Protein AF-0000000084732043 (afdb_homodimer)

Solvent-accessible surface area (backbone atoms only — not comparable to full-atom values): 45962 Å² total; per-residue (Å²): 129,88,72,82,77,80,77,80,74,76,76,74,77,72,77,70,75,72,66,70,73,72,71,70,70,68,67,72,66,80,63,66,72,67,76,76,63,84,63,53,90,85,26,47,75,42,46,67,51,54,44,43,53,47,18,76,73,47,28,63,69,51,52,50,34,52,49,49,30,51,52,30,48,50,48,30,53,58,36,51,50,60,77,48,66,48,80,50,75,48,78,46,81,45,74,42,73,47,70,63,28,58,75,74,33,84,87,52,62,70,30,42,37,37,37,38,38,39,39,38,39,30,64,75,42,44,78,50,32,48,57,23,45,30,47,21,28,48,24,46,27,50,19,33,49,25,46,31,55,42,40,50,34,50,48,46,47,48,29,52,39,29,43,34,48,26,42,29,25,51,49,35,30,53,49,27,51,51,39,32,51,53,29,50,52,48,30,50,51,30,48,51,31,36,75,70,70,78,40,49,72,65,41,31,54,52,28,48,52,50,28,51,51,29,47,51,48,28,54,54,32,47,50,49,26,54,51,25,25,53,49,32,33,55,43,27,46,52,84,68,96,66,47,54,32,64,53,84,67,81,73,82,85,73,83,74,74,81,68,52,71,72,55,40,52,53,39,50,67,64,14,30,68,51,44,19,38,52,22,48,36,51,17,31,50,22,46,28,49,29,38,53,24,66,63,46,43,35,32,32,35,39,36,38,39,36,40,36,29,48,47,52,84,74,76,74,53,75,54,58,70,45,75,35,48,38,42,32,40,37,40,40,35,62,74,40,56,32,48,30,59,61,17,46,31,46,24,30,48,22,50,26,52,21,43,47,23,49,37,48,42,48,50,44,51,44,54,44,46,32,53,48,25,50,51,46,31,54,50,27,50,54,45,31,55,51,30,49,53,46,30,54,51,26,51,52,47,31,54,52,38,46,53,31,36,75,71,66,75,41,52,60,69,54,36,49,51,30,49,51,48,31,46,50,27,50,45,46,32,39,47,28,52,30,49,28,54,38,28,47,48,51,28,33,49,46,50,49,66,50,64,66,70,87,63,133,138,89,74,89,72,86,78,86,83,78,86,72,79,74,79,70,76,74,70,74,77,73,72,74,68,72,67,69,64,77,59,66,60,65,74,72,60,79,65,50,94,84,26,48,76,42,46,68,51,55,46,42,54,47,18,77,72,47,28,28,67,49,55,20,32,53,22,48,31,48,25,30,48,18,47,29,43,33,34,52,11,60,76,38,48,33,35,38,37,35,41,35,44,36,38,24,46,46,70,60,30,60,75,74,35,88,83,64,59,72,31,43,39,38,39,38,38,38,39,38,41,30,65,74,43,42,79,50,32,50,57,23,46,31,48,22,28,48,21,47,27,51,20,32,49,23,47,34,54,42,41,52,35,48,50,44,45,49,32,53,40,29,44,33,47,27,43,29,24,52,50,35,31,53,46,29,51,51,40,32,51,52,29,49,51,48,29,52,51,32,48,52,31,36,74,70,69,77,40,48,73,64,40,32,54,52,27,48,52,50,28,51,52,28,47,52,48,29,54,53,31,46,50,48,27,54,48,25,25,47,46,31,34,47,44,28,46,51,84,68,94,66,45,54,32,66,53,86,68,79,73,75,75,81,79,75,73,82,68,53,70,71,58,42,51,53,38,50,67,64,14,30,69,50,43,20,37,52,21,49,34,52,17,30,49,22,46,27,50,27,36,54,24,66,63,45,46,34,33,33,37,40,38,37,39,36,42,35,30,50,51,54,86,76,74,76,54,76,56,60,70,49,74,49,76,50,76,53,72,46,80,49,67,70,84,80,65,89,56,52,59,62,50,46,32,52,50,29,47,52,50,28,51,51,44,46,53,50,39,51,51,49,50,54,49,46,53,49,47,32,51,53,26,50,50,47,32,53,48,28,51,52,46,31,54,52,30,51,50,46,30,54,52,26,51,51,47,31,54,52,37,48,52,30,35,76,71,64,75,42,50,62,68,54,36,50,51,30,46,51,47,30,45,52,27,49,42,47,32,38,47,26,51,31,49,29,54,38,28,48,48,49,28,34,49,47,51,50,66,50,66,65,73,87,63,132

Radius of gyration: 41.87 Å; Cα contacts (8 Å, |Δi|>4): 1267; chains: 2; bounding box: 70×148×110 Å

pLDDT: mean 83.91, std 20.38, range [20.03, 98.75]

Organism: NCBI:txid412449

Secondary structure (DSSP, 8-state):
-----------------------------S----------TT-EEE-HHHHHHHHHHH-HHHHHHHHHHHHHHHHHHHHHGGGS-EEEEEEEEEEE--HHHHHHSTT-PPEEEEEEEEEEEEEEE-TTHHHHHHHHHHHHHHHHHHHHHHHHHHHHHHHHHHHHHHHHHHHHHHHHHHHHHHHHHHHHHHHHHHHTTSS-HHHHHHHHHHHHHHHHHHHHHHHHHHHHHHHHHHHHT--S---EEEPPPP-----PPPP-HHHHHHHHHT-HHHHHHHHHHHHHHHHHHHHHHTTS-EEEEEEEEEEEEEE-SSS------EEEEEEEEEEEEEEE-TTHHHHHHHHHHHHHHHHHHHHHHHHHHHHHHHHHHHHHHHHHHHHHHHHHHHHHHHHHHHHHHHHHHHHTSS-HHHHHHHHHHHHHHHHHHHHHHHHHHHHHHHHHHHHT----TT--/-----------------------------S----------TT-EEE-HHHHHHHHHHH-HHHHHHHHHHHHHHHHHHHHHGGGS-EEEEEEEEEEEE-HHHHHHSSS--EEEEEEEEEEEEEEEE-TTHHHHHHHHHHHHHHHHHHHHHHHHHHHHHHHHHHHHHHHHHHHHHHHHHHHHHHHHHHHHHHHHHHHTTSS-HHHHHHHHHHHHHHHHHHHHHHHHHHHHHHHHHHHHT--S---EEEPPPP-----PPPP-HHHHHHHHHT-HHHHHHHHHHHHHHHHHHHHHHTTS-EEEEEEEEEEEEEE-SSS------EEEEEEEEEEE-----TTHHHHHHHHHHHHHHHHHHHHHHHHHHHHHHHHHHHHHHHHHHHHHHHHHHHHHHHHHHHHHHHHHHHHTSS-HHHHHHHHHHHHHHHHHHHHHHHHHHHHHHHHHHHHT----TT--

Foldseek 3Di:
DPPDPPPPPPPPPPPPPCPPPPPPPPPPPVPPVPPPPPQPPVFAADELLRLLVLLCVAPVVLVVLVVQLVVLVVQLVVLCCLQDKDKDKDKDWDWDFDPCCVVVNPVGDIKIKIKIKIKIKHFPDLPCLSVLSSLLSVLVSQLSVLVSLLVSLVLSLQLLLLLLQLQLLVLLLVLLVVLLVVLVVQLVVQ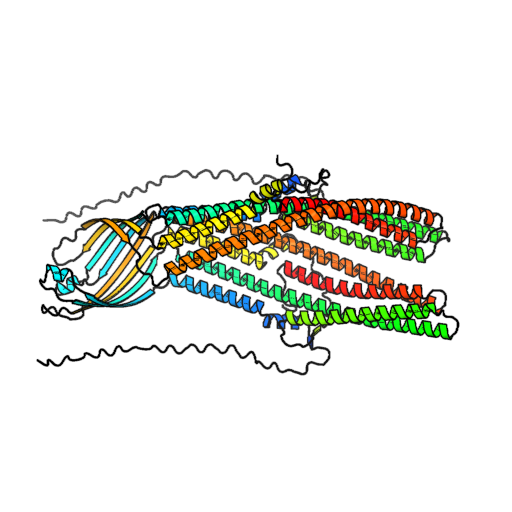VVCVVVVNHDPVLNVVSVVLNVVSVVSSVVSVVSNQVSQVSNCVSSNHPDPGGYDYDDDDQPDDLDDDDDDVVLVVLLCSFSNLSSLVSNLSSLVSVLVSLVSVQAKIKMKMKMKMWMFMDDPDDPDPRDIDIDIDIDMDIGHDDDDPCVSVVSSVVSVVVSVVSVVVSVVVSVVLVVQLVVLNVQLVVLVVQLVVLVVQLVVLVVQLVVQVVCVVVVNHDSVSNSVSSVSNSVSSSSNSVSSSSSVSSSSSNCSSSNNRDRPPDD/DDDPPDDPDDPPPPPPVPPDDPPPPPPPDPCVVVPPPPQDPPFAADELLRLLVLLCVAPVVLVVLVVQLVVLVVQLVVLCCLQDKDKDKDKDWDWDFDPCCVVPNPPTDIKIKIKIKIKIKHFPDLPCLSVLSSLLSVLVSQLSVLVSLLVSLVLSLQLLLLLLQLQLLVLLLVLLVVLLVVLVVQLVVQVVCVVVVNHDPVLNVVSVVLNVVSVVSNVVSVVSNQVSQVSNCVSSNHDDPGGYDYDDDDQDDDLDDDDDDVVLVVLLVSFSNLSSLVSNLSSLVSVLVSLVSVQAKIKMKMKMKMWMFMDDPDDPDDSDIDIDIDTDMDIGHDDDDPCPSVVSSVVSVVVSVVSVVVSVVVSVVLVVQLVVLNVQLVVLVVQLVVLVVQLVVLVVQLVVQVVCVSVVNHDSVSNSVSSVSNSVSSSSNSCSSSSSVSSSSSNCSSSNNRDRPPDD

Sequence (912 aa):
MRRLLLSASYVIVFLALLLPPASAGELPDPEAATDMTAVAPDGQSITLGDAVREALLRRPTLKAAEQSVLLSKAQMGASRSGYLPTLQASYSDTVGNSIFGYFLIPGYQYANYNLLTVALTQTVWDFGRVHSQMRQSRHQLGAAEALNRREAQTVIRDVETAYYDLLKAQHRVLSARQSVVDASSHLAEARARLSAGVGLRLDVTQAKVNLESARLDLIHEETLRRKAQVDLGRAIGFRKKRPFVALTPAEPERIPPFPDGPALDRLIASHPEILADTENVRQKKAALDAAKDQNYPTITGNAQYYLAQISVPLFGLPTNPFSTVNVGGVLNIPIFSGGLMTSQIHEARADMRRTIHQAEDDRLRILALIRDAALDVEENRERLRETETALENAEENDRQVEAAYRAGTAHSVDAIDAETALRRARVDVDSARFDLMSSIVAYHYALGTLTSPGAPMRRLLLSASYVIVFLALLLPPASAGELPDPEAATDMTAVAPDGQSITLGDAVREALLRRPTLKAAEQSVLLSKAQMGASRSGYLPTLQASYSDTVGNSIFGYFLIPGYQYANYNLLTVALTQTVWDFGRVHSQMRQSRHQLGAAEALNRREAQTVIRDVETAYYDLLKAQHRVLSARQSVVDASSHLAEARARLSAGVGLRLDVTQAKVNLESARLDLIHEETLRRKAQVDLGRAIGFRKKRPFVALTPAEPERIPPFPDGPALDRLIASHPEILADTENVRQKKAALDAAKDQNYPTITGNAQYYLAQISVPLFGLPTNPFSTVNVGGVLNIPIFSGGLMTSQIHEARADMRRTIHQAEDDRLRILALIRDAALDVEENRERLRETETALENAEENDRQVEAAYRAGTAHSVDAIDAETALRRARVDVDSARFDLMSSIVAYHYALGTLTSPGAP

Nearest PDB structures (foldseek):
  7ng9-assembly1_A  TM=8.798E-01  e=2.719E-22  Klebsiella quasipneumoniae
  4k7r-assembly1_A  TM=9.081E-01  e=1.637E-21  Escherichia coli K-12
  7akz-assembly1_A  TM=8.307E-01  e=2.752E-21  Pseudomonas aeruginosa PAO1
  1wp1-assembly1_A  TM=8.433E-01  e=2.199E-20  Pseudomonas aeruginosa
  6zre-assembly2_B  TM=8.443E-01  e=4.261E-20  Pseudomonas aeruginosa PAO1

InterPro domains:
  IPR003423 Outer membrane efflux protein [PF02321] (52-237)
  IPR003423 Outer membrane efflux protein [PF02321] (264-432)
  IPR028351 Cyclolysin transport protein CyaE [PIRSF001892] (30-451)
  IPR051906 Outer membrane protein TolC-like [PTHR30026] (10-451)

Structure (mmCIF, N/CA/C/O backbone):
data_AF-0000000084732043-model_v1
#
loop_
_entity.id
_entity.type
_entity.pdbx_description
1 polymer 'Outer membrane efflux protein'
#
loop_
_atom_site.group_PDB
_atom_site.id
_atom_site.type_symbol
_atom_site.label_atom_id
_atom_site.label_alt_id
_atom_site.label_comp_id
_atom_site.label_asym_id
_atom_site.label_entity_id
_atom_site.label_seq_id
_atom_site.pdbx_PDB_ins_code
_atom_site.Cartn_x
_atom_site.Cartn_y
_atom_site.Cartn_z
_atom_site.occupancy
_atom_site.B_iso_or_equiv
_atom_site.auth_seq_id
_atom_site.auth_comp_id
_atom_site.auth_asym_id
_atom_site.auth_atom_id
_atom_site.pdbx_PDB_model_num
ATOM 1 N N . MET A 1 1 ? 12.891 83.25 -9.469 1 20.81 1 MET A N 1
ATOM 2 C CA . MET A 1 1 ? 12.32 82.062 -10.133 1 20.81 1 MET A CA 1
ATOM 3 C C . MET A 1 1 ? 13.234 80.875 -9.984 1 20.81 1 MET A C 1
ATOM 5 O O . MET A 1 1 ? 12.789 79.75 -9.586 1 20.81 1 MET A O 1
ATOM 9 N N . ARG A 1 2 ? 14.242 80.688 -10.867 1 24.89 2 ARG A N 1
ATOM 10 C CA . ARG A 1 2 ? 14.516 79.375 -11.359 1 24.89 2 ARG A CA 1
ATOM 11 C C . ARG A 1 2 ? 15.359 78.562 -10.359 1 24.89 2 ARG A C 1
ATOM 13 O O . ARG A 1 2 ? 16.578 78.75 -10.281 1 24.89 2 ARG A O 1
ATOM 20 N N . ARG A 1 3 ? 14.852 78.438 -9.109 1 26.72 3 ARG A N 1
ATOM 21 C CA . ARG A 1 3 ? 15.484 77.812 -7.973 1 26.72 3 ARG A CA 1
ATOM 22 C C . ARG A 1 3 ? 15.891 76.375 -8.328 1 26.72 3 ARG A C 1
ATOM 24 O O . ARG A 1 3 ? 15.094 75.625 -8.875 1 26.72 3 ARG A O 1
ATOM 31 N N . LEU A 1 4 ? 17.188 76.188 -8.602 1 25.05 4 LEU A N 1
ATOM 32 C CA . LEU A 1 4 ? 18.016 75.062 -9 1 25.05 4 LEU A CA 1
ATOM 33 C C . LEU A 1 4 ? 17.766 73.875 -8.102 1 25.05 4 LEU A C 1
ATOM 35 O O . LEU A 1 4 ? 17.969 73.938 -6.887 1 25.05 4 LEU A O 1
ATOM 39 N N . LEU A 1 5 ? 16.672 73.062 -8.398 1 25.45 5 LEU A N 1
ATOM 40 C CA . LEU A 1 5 ? 16.172 71.75 -7.855 1 25.45 5 LEU A CA 1
ATOM 41 C C . LEU A 1 5 ? 17.266 70.75 -7.789 1 25.45 5 LEU A C 1
ATOM 43 O O . LEU A 1 5 ? 17.844 70.375 -8.812 1 25.45 5 LEU A O 1
ATOM 47 N N . LEU A 1 6 ? 18.219 70.875 -6.809 1 25.27 6 LEU A N 1
ATOM 48 C CA . LEU A 1 6 ? 19.328 69.938 -6.543 1 25.27 6 LEU A CA 1
ATOM 49 C C . LEU A 1 6 ? 18.828 68.5 -6.488 1 25.27 6 LEU A C 1
ATOM 51 O O . LEU A 1 6 ? 17.938 68.188 -5.707 1 25.27 6 LEU A O 1
ATOM 55 N N . SER A 1 7 ? 18.766 67.75 -7.637 1 26.62 7 SER A N 1
ATOM 56 C CA . SER A 1 7 ? 18.453 66.375 -7.977 1 26.62 7 SER A CA 1
ATOM 57 C C . SER A 1 7 ? 19.266 65.375 -7.125 1 26.62 7 SER A C 1
ATOM 59 O O . SER A 1 7 ? 20.484 65.312 -7.211 1 26.62 7 SER A O 1
ATOM 61 N N . ALA A 1 8 ? 19 65.188 -5.777 1 25.55 8 ALA A N 1
ATOM 62 C CA . ALA A 1 8 ? 19.609 64.188 -4.887 1 25.55 8 ALA A CA 1
ATOM 63 C C . ALA A 1 8 ? 19.516 62.812 -5.48 1 25.55 8 ALA A C 1
ATOM 65 O O . ALA A 1 8 ? 18.422 62.25 -5.629 1 25.55 8 ALA A O 1
ATOM 66 N N . SER A 1 9 ? 20.328 62.469 -6.52 1 26.42 9 SER A N 1
ATOM 67 C CA . SER A 1 9 ? 20.516 61.219 -7.195 1 26.42 9 SER A CA 1
ATOM 68 C C . SER A 1 9 ? 20.844 60.094 -6.199 1 26.42 9 SER A C 1
ATOM 70 O O . SER A 1 9 ? 21.922 60.062 -5.602 1 26.42 9 SER A O 1
ATOM 72 N N . TYR A 1 10 ? 19.922 59.812 -5.223 1 25.34 10 TYR A N 1
ATOM 73 C CA . TYR A 1 10 ? 20.203 58.688 -4.316 1 25.34 10 TYR A CA 1
ATOM 74 C C . TYR A 1 10 ? 20.578 57.438 -5.09 1 25.34 10 TYR A C 1
ATOM 76 O O . TYR A 1 10 ? 19.844 57.031 -5.992 1 25.34 10 TYR A O 1
ATOM 84 N N . VAL A 1 11 ? 21.875 57.156 -5.289 1 25.92 11 VAL A N 1
ATOM 85 C CA . VAL A 1 11 ? 22.578 56 -5.82 1 25.92 11 VAL A CA 1
ATOM 86 C C . VAL A 1 11 ? 22.109 54.75 -5.082 1 25.92 11 VAL A C 1
ATOM 88 O O . VAL A 1 11 ? 22.375 54.594 -3.887 1 25.92 11 VAL A O 1
ATOM 91 N N . ILE A 1 12 ? 20.844 54.312 -5.223 1 27.89 12 ILE A N 1
ATOM 92 C CA . ILE A 1 12 ? 20.422 53.031 -4.699 1 27.89 12 ILE A CA 1
ATOM 93 C C . ILE A 1 12 ? 21.406 51.938 -5.145 1 27.89 12 ILE A C 1
ATOM 95 O O . ILE A 1 12 ? 21.578 51.719 -6.344 1 27.89 12 ILE A O 1
ATOM 99 N N . VAL A 1 13 ? 22.531 51.781 -4.398 1 26.5 13 VAL A N 1
ATOM 100 C CA . VAL A 1 13 ? 23.484 50.688 -4.559 1 26.5 13 VAL A CA 1
ATOM 101 C C . VAL A 1 13 ? 22.75 49.344 -4.57 1 26.5 13 VAL A C 1
ATOM 103 O O . VAL A 1 13 ? 22.141 48.969 -3.57 1 26.5 13 VAL A O 1
ATOM 106 N N . PHE A 1 14 ? 22.047 49.031 -5.676 1 29.31 14 PHE A N 1
ATOM 107 C CA . PHE A 1 14 ? 21.562 47.688 -5.945 1 29.31 14 PHE A CA 1
ATOM 108 C C . PHE A 1 14 ? 22.688 46.656 -5.742 1 29.31 14 PHE A C 1
ATOM 110 O O . PHE A 1 14 ? 23.625 46.594 -6.531 1 29.31 14 PHE A O 1
ATOM 117 N N . LEU A 1 15 ? 23.203 46.5 -4.48 1 27.3 15 LEU A N 1
ATOM 118 C CA . LEU A 1 15 ? 24.094 45.375 -4.293 1 27.3 15 LEU A CA 1
ATOM 119 C C . LEU A 1 15 ? 23.5 44.094 -4.859 1 27.3 15 LEU A C 1
ATOM 121 O O . LEU A 1 15 ? 22.484 43.594 -4.348 1 27.3 15 LEU A O 1
ATOM 125 N N . ALA A 1 16 ? 23.406 44 -6.18 1 29.11 16 ALA A N 1
ATOM 126 C CA . ALA A 1 16 ? 23.156 42.719 -6.867 1 29.11 16 ALA A CA 1
ATOM 127 C C . ALA A 1 16 ? 24.031 41.625 -6.293 1 29.11 16 ALA A C 1
ATOM 129 O O . ALA A 1 16 ? 25.25 41.625 -6.48 1 29.11 16 ALA A O 1
ATOM 130 N N . LEU A 1 17 ? 23.891 41.281 -4.977 1 30.64 17 LEU A N 1
ATOM 131 C CA . LEU A 1 17 ? 24.547 40.031 -4.574 1 30.64 17 LEU A CA 1
ATOM 132 C C . LEU A 1 17 ? 24.406 38.969 -5.656 1 30.64 17 LEU A C 1
ATOM 134 O O . LEU A 1 17 ? 23.297 38.531 -5.941 1 30.64 17 LEU A O 1
ATOM 138 N N . LEU A 1 18 ? 25.141 39.156 -6.75 1 30.8 18 LEU A N 1
ATOM 139 C CA . LEU A 1 18 ? 25.359 38.125 -7.758 1 30.8 18 LEU A CA 1
ATOM 140 C C . LEU A 1 18 ? 25.625 36.781 -7.105 1 30.8 18 LEU A C 1
ATOM 142 O O . LEU A 1 18 ? 26.703 36.562 -6.555 1 30.8 18 LEU A O 1
ATOM 146 N N . LEU A 1 19 ? 24.719 36.25 -6.199 1 35.88 19 LEU A N 1
ATOM 147 C CA . LEU A 1 19 ? 25.016 34.875 -5.875 1 35.88 19 LEU A CA 1
ATOM 148 C C . LEU A 1 19 ? 25.328 34.062 -7.137 1 35.88 19 LEU A C 1
ATOM 150 O O . LEU A 1 19 ? 24.625 34.188 -8.133 1 35.88 19 LEU A O 1
ATOM 154 N N . PRO A 1 20 ? 26.609 33.812 -7.414 1 37.28 20 PRO A N 1
ATOM 155 C CA . PRO A 1 20 ? 26.875 32.938 -8.578 1 37.28 20 PRO A CA 1
ATOM 156 C C . PRO A 1 20 ? 25.906 31.766 -8.664 1 37.28 20 PRO A C 1
ATOM 158 O O . PRO A 1 20 ? 25.375 31.328 -7.641 1 37.28 20 PRO A O 1
ATOM 161 N N . PRO A 1 21 ? 25.078 31.703 -9.758 1 35.59 21 PRO A N 1
ATOM 162 C CA . PRO A 1 21 ? 24.297 30.469 -9.898 1 35.59 21 PRO A CA 1
ATOM 163 C C . PRO A 1 21 ? 25.078 29.234 -9.484 1 35.59 21 PRO A C 1
ATOM 165 O O . PRO A 1 21 ? 26.312 29.188 -9.648 1 35.59 21 PRO A O 1
ATOM 168 N N . ALA A 1 22 ? 24.781 28.672 -8.336 1 35.06 22 ALA A N 1
ATOM 169 C CA . ALA A 1 22 ? 25.328 27.328 -8.094 1 35.06 22 ALA A CA 1
ATOM 170 C C . ALA A 1 22 ? 25.391 26.531 -9.383 1 35.06 22 ALA A C 1
ATOM 172 O O . ALA A 1 22 ? 24.422 26.469 -10.141 1 35.06 22 ALA A O 1
ATOM 173 N N . SER A 1 23 ? 26.562 26.516 -10.008 1 31.17 23 SER A N 1
ATOM 174 C CA . SER A 1 23 ? 26.734 25.594 -11.117 1 31.17 23 SER A CA 1
ATOM 175 C C . SER A 1 23 ? 25.969 24.297 -10.891 1 31.17 23 SER A C 1
ATOM 177 O O . SER A 1 23 ? 26.109 23.656 -9.844 1 31.17 23 SER A O 1
ATOM 179 N N . ALA A 1 24 ? 24.641 24.297 -11.273 1 34.69 24 ALA A N 1
ATOM 180 C CA . ALA A 1 24 ? 24.031 22.969 -11.406 1 34.69 24 ALA A CA 1
ATOM 181 C C . ALA A 1 24 ? 25.062 21.922 -11.781 1 34.69 24 ALA A C 1
ATOM 183 O O . ALA A 1 24 ? 25.734 22.047 -12.805 1 34.69 24 ALA A O 1
ATOM 184 N N . GLY A 1 25 ? 25.812 21.344 -10.781 1 34.62 25 GLY A N 1
ATOM 185 C CA . GLY A 1 25 ? 26.609 20.188 -11.117 1 34.62 25 GLY A CA 1
ATOM 186 C C . GLY A 1 25 ? 26.047 19.375 -12.273 1 34.62 25 GLY A C 1
ATOM 187 O O . GLY A 1 25 ? 24.828 19.172 -12.359 1 34.62 25 GLY A O 1
ATOM 188 N N . GLU A 1 26 ? 26.625 19.688 -13.461 1 32.88 26 GLU A N 1
ATOM 189 C CA . GLU A 1 26 ? 26.406 18.781 -14.594 1 32.88 26 GLU A CA 1
ATOM 190 C C . GLU A 1 26 ? 26.125 17.359 -14.125 1 32.88 26 GLU A C 1
ATOM 192 O O . GLU A 1 26 ? 26.891 16.797 -13.336 1 32.88 26 GLU A O 1
ATOM 197 N N . LEU A 1 27 ? 24.797 17.125 -13.945 1 38.41 27 LEU A N 1
ATOM 198 C CA . LEU A 1 27 ? 24.578 15.68 -13.906 1 38.41 27 LEU A CA 1
ATOM 199 C C . LEU A 1 27 ? 25.609 14.961 -14.773 1 38.41 27 LEU A C 1
ATOM 201 O O . LEU A 1 27 ? 25.938 15.422 -15.875 1 38.41 27 LEU A O 1
ATOM 205 N N . PRO A 1 28 ? 26.641 14.43 -14.117 1 34.81 28 PRO A N 1
ATOM 206 C CA . PRO A 1 28 ? 27.578 13.695 -14.977 1 34.81 28 PRO A CA 1
ATOM 207 C C . PRO A 1 28 ? 26.922 13.148 -16.234 1 34.81 28 PRO A C 1
ATOM 209 O O . PRO A 1 28 ? 25.719 12.883 -16.234 1 34.81 28 PRO A O 1
ATOM 212 N N . ASP A 1 29 ? 27.438 13.703 -17.328 1 31.28 29 ASP A N 1
ATOM 213 C CA . ASP A 1 29 ? 27.141 13.07 -18.609 1 31.28 29 ASP A CA 1
ATOM 214 C C . ASP A 1 29 ? 27.094 11.555 -18.469 1 31.28 29 ASP A C 1
ATOM 216 O O . ASP A 1 29 ? 27.984 10.945 -17.891 1 31.28 29 ASP A O 1
ATOM 220 N N . PRO A 1 30 ? 25.984 11.047 -18.453 1 36.06 30 PRO A N 1
ATOM 221 C CA . PRO A 1 30 ? 25.953 9.586 -18.469 1 36.06 30 PRO A CA 1
ATOM 222 C C . PRO A 1 30 ? 26.969 8.992 -19.453 1 36.06 30 PRO A C 1
ATOM 224 O O . PRO A 1 30 ? 26.875 7.809 -19.797 1 36.06 30 PRO A O 1
ATOM 227 N N . GLU A 1 31 ? 27.812 10.023 -20.016 1 32.56 31 GLU A N 1
ATOM 228 C CA . GLU A 1 31 ? 28.625 9.344 -21.016 1 32.56 31 GLU A CA 1
ATOM 229 C C . GLU A 1 31 ? 29.625 8.398 -20.375 1 32.56 31 GLU A C 1
ATOM 231 O O . GLU A 1 31 ? 30.828 8.656 -20.406 1 32.56 31 GLU A O 1
ATOM 236 N N . ALA A 1 32 ? 29.719 8.273 -19.094 1 32.03 32 ALA A N 1
ATOM 237 C CA . ALA A 1 32 ? 30.719 7.227 -18.938 1 32.03 32 ALA A CA 1
ATOM 238 C C . ALA A 1 32 ? 30.641 6.203 -20.062 1 32.03 32 ALA A C 1
ATOM 240 O O . ALA A 1 32 ? 29.641 5.496 -20.188 1 32.03 32 ALA A O 1
ATOM 241 N N . ALA A 1 33 ? 31.25 6.52 -21.156 1 32.25 33 ALA A N 1
ATOM 242 C CA . ALA A 1 33 ? 31.578 5.527 -22.172 1 32.25 33 ALA A CA 1
ATOM 243 C C . ALA A 1 33 ? 32.062 4.223 -21.531 1 32.25 33 ALA A C 1
ATOM 245 O O . ALA A 1 33 ? 33.188 4.145 -21.031 1 32.25 33 ALA A O 1
ATOM 246 N N . THR A 1 34 ? 31.219 3.553 -20.797 1 33.38 34 THR A N 1
ATOM 247 C CA . THR A 1 34 ? 31.609 2.201 -20.422 1 33.38 34 THR A CA 1
ATOM 248 C C . THR A 1 34 ? 32.375 1.513 -21.547 1 33.38 34 THR A C 1
ATOM 250 O O . THR A 1 34 ? 31.906 1.495 -22.703 1 33.38 34 THR A O 1
ATOM 253 N N . ASP A 1 35 ? 33.688 1.558 -21.484 1 30.83 35 ASP A N 1
ATOM 254 C CA . ASP A 1 35 ? 34.562 0.678 -22.266 1 30.83 35 ASP A CA 1
ATOM 255 C C . ASP A 1 35 ? 33.812 -0.601 -22.656 1 30.83 35 ASP A C 1
ATOM 257 O O . ASP A 1 35 ? 33.312 -1.324 -21.797 1 30.83 35 ASP A O 1
ATOM 261 N N . MET A 1 36 ? 33.25 -0.492 -23.875 1 32.59 36 MET A N 1
ATOM 262 C CA . MET A 1 36 ? 32.781 -1.686 -24.562 1 32.59 36 MET A CA 1
ATOM 263 C C . MET A 1 36 ? 33.844 -2.787 -24.531 1 32.59 36 MET A C 1
ATOM 265 O O . MET A 1 36 ? 34.688 -2.848 -25.391 1 32.59 36 MET A O 1
ATOM 269 N N . THR A 1 37 ? 34.562 -2.967 -23.5 1 34.34 37 THR A N 1
ATOM 270 C CA . THR A 1 37 ? 35.312 -4.207 -23.578 1 34.34 37 THR A CA 1
ATOM 271 C C . THR A 1 37 ? 34.5 -5.293 -24.297 1 34.34 37 THR A C 1
ATOM 273 O O . THR A 1 37 ? 33.281 -5.309 -24.203 1 34.34 37 THR A O 1
ATOM 276 N N . ALA A 1 38 ? 35.25 -5.98 -25.203 1 36.22 38 ALA A N 1
ATOM 277 C CA . ALA A 1 38 ? 34.844 -7.074 -26.094 1 36.22 38 ALA A CA 1
ATOM 278 C C . ALA A 1 38 ? 33.906 -8.039 -25.375 1 36.22 38 ALA A C 1
ATOM 280 O O . ALA A 1 38 ? 34.312 -8.711 -24.422 1 36.22 38 ALA A O 1
ATOM 281 N N . VAL A 1 39 ? 32.625 -7.762 -25.375 1 40.12 39 VAL A N 1
ATOM 282 C CA . VAL A 1 39 ? 31.562 -8.719 -25.078 1 40.12 39 VAL A CA 1
ATOM 283 C C . VAL A 1 39 ? 31.828 -10.039 -25.781 1 40.12 39 VAL A C 1
ATOM 285 O O . VAL A 1 39 ? 31.953 -10.086 -27.016 1 40.12 39 VAL A O 1
ATOM 288 N N . ALA A 1 40 ? 32.469 -10.945 -25.328 1 44 40 ALA A N 1
ATOM 289 C CA . ALA A 1 40 ? 32.531 -12.25 -25.969 1 44 40 ALA A CA 1
ATOM 290 C C . ALA A 1 40 ? 31.172 -12.586 -26.609 1 44 40 ALA A C 1
ATOM 292 O O . ALA A 1 40 ? 30.125 -12.211 -26.078 1 44 40 ALA A O 1
ATOM 293 N N . PRO A 1 41 ? 31.031 -13.031 -27.844 1 48.19 41 PRO A N 1
ATOM 294 C CA . PRO A 1 41 ? 29.812 -13.305 -28.609 1 48.19 41 PRO A CA 1
ATOM 295 C C . PRO A 1 41 ? 28.719 -13.914 -27.75 1 48.19 41 PRO A C 1
ATOM 297 O O . PRO A 1 41 ? 27.531 -13.688 -28.016 1 48.19 41 PRO A O 1
ATOM 300 N N . ASP A 1 42 ? 28.859 -14.953 -26.875 1 56.59 42 ASP A N 1
ATOM 301 C CA . ASP A 1 42 ? 27.828 -15.734 -26.219 1 56.59 42 ASP A CA 1
ATOM 302 C C . ASP A 1 42 ? 27.422 -15.094 -24.891 1 56.59 42 ASP A C 1
ATOM 304 O O . ASP A 1 42 ? 26.656 -15.688 -24.125 1 56.59 42 ASP A O 1
ATOM 308 N N . GLY A 1 43 ? 27.562 -13.961 -24.531 1 69.75 43 GLY A N 1
ATOM 309 C CA . GLY A 1 43 ? 27.188 -13.141 -23.406 1 69.75 43 GLY A CA 1
ATOM 310 C C . GLY A 1 43 ? 28.25 -13.086 -22.312 1 69.75 43 GLY A C 1
ATOM 311 O O . GLY A 1 43 ? 29.25 -13.789 -22.391 1 69.75 43 GLY A O 1
ATOM 312 N N . GLN A 1 44 ? 28.5 -12.195 -21.578 1 82.5 44 GLN A N 1
ATOM 313 C CA . GLN A 1 44 ? 29.422 -12.008 -20.469 1 82.5 44 GLN A CA 1
ATOM 314 C C . GLN A 1 44 ? 29.047 -12.898 -19.281 1 82.5 44 GLN A C 1
ATOM 316 O O . GLN A 1 44 ? 27.906 -12.844 -18.797 1 82.5 44 GLN A O 1
ATOM 321 N N . SER A 1 45 ? 29.953 -13.867 -18.984 1 91 45 SER A N 1
ATOM 322 C CA . SER A 1 45 ? 29.703 -14.719 -17.828 1 91 45 SER A CA 1
ATOM 323 C C . SER A 1 45 ? 29.688 -13.906 -16.531 1 91 45 SER A C 1
ATOM 325 O O . SER A 1 45 ? 30.469 -12.969 -16.375 1 91 45 SER A O 1
ATOM 327 N N . ILE A 1 46 ? 28.766 -14.18 -15.695 1 91.94 46 ILE A N 1
ATOM 328 C CA . ILE A 1 46 ? 28.641 -13.477 -14.43 1 91.94 46 ILE A CA 1
ATOM 329 C C . ILE A 1 46 ? 28.297 -14.469 -13.32 1 91.94 46 ILE A C 1
ATOM 331 O O . ILE A 1 46 ? 27.5 -15.383 -13.516 1 91.94 46 ILE A O 1
ATOM 335 N N . THR A 1 47 ? 29.031 -14.328 -12.211 1 93.38 47 THR A N 1
ATOM 336 C CA . THR A 1 47 ? 28.734 -15.156 -11.047 1 93.38 47 THR A CA 1
ATOM 337 C C . THR A 1 47 ? 27.594 -14.539 -10.234 1 93.38 47 THR A C 1
ATOM 339 O O . THR A 1 47 ? 27.25 -13.367 -10.422 1 93.38 47 THR A O 1
ATOM 342 N N . LEU A 1 48 ? 27.031 -15.398 -9.414 1 93.69 48 LEU A N 1
ATOM 343 C CA . LEU A 1 48 ? 25.953 -14.914 -8.547 1 93.69 48 LEU A CA 1
ATOM 344 C C . LEU A 1 48 ? 26.438 -13.758 -7.68 1 93.69 48 LEU A C 1
ATOM 346 O O . LEU A 1 48 ? 25.766 -12.727 -7.578 1 93.69 48 LEU A O 1
ATOM 350 N N . GLY A 1 49 ? 27.609 -13.906 -7.082 1 93 49 GLY A N 1
ATOM 351 C CA . GLY A 1 49 ? 28.188 -12.859 -6.242 1 93 49 GLY A CA 1
ATOM 352 C C . GLY A 1 49 ? 28.438 -11.562 -6.988 1 93 49 GLY A C 1
ATOM 353 O O . GLY A 1 49 ? 28.125 -10.484 -6.48 1 93 49 GLY A O 1
ATOM 354 N N . ASP A 1 50 ? 28.906 -11.703 -8.195 1 92.62 50 ASP A N 1
ATOM 355 C CA . ASP A 1 50 ? 29.172 -10.523 -9.008 1 92.62 50 ASP A CA 1
ATOM 356 C C . ASP A 1 50 ? 27.875 -9.82 -9.414 1 92.62 50 ASP A C 1
ATOM 358 O O . ASP A 1 50 ? 27.812 -8.594 -9.43 1 92.62 50 ASP A O 1
ATOM 362 N N . ALA A 1 51 ? 26.906 -10.633 -9.766 1 94.44 51 ALA A N 1
ATOM 363 C CA . ALA A 1 51 ? 25.625 -10.062 -10.148 1 94.44 51 ALA A CA 1
ATOM 364 C C . ALA A 1 51 ? 25.016 -9.25 -9.008 1 94.44 51 ALA A C 1
ATOM 366 O O . ALA A 1 51 ? 24.547 -8.133 -9.211 1 94.44 51 ALA A O 1
ATOM 367 N N . VAL A 1 52 ? 25.125 -9.773 -7.812 1 96.12 52 VAL A N 1
ATOM 368 C CA . VAL A 1 52 ? 24.562 -9.109 -6.637 1 96.12 52 VAL A CA 1
ATOM 369 C C . VAL A 1 52 ? 25.359 -7.844 -6.336 1 96.12 52 VAL A C 1
ATOM 371 O O . VAL A 1 52 ? 24.781 -6.785 -6.082 1 96.12 52 VAL A O 1
ATOM 374 N N . ARG A 1 53 ? 26.656 -7.922 -6.383 1 95 53 ARG A N 1
ATOM 375 C CA . ARG A 1 53 ? 27.516 -6.777 -6.109 1 95 53 ARG A CA 1
ATOM 376 C C . ARG A 1 53 ? 27.25 -5.641 -7.09 1 95 53 ARG A C 1
ATOM 378 O O . ARG A 1 53 ? 27.109 -4.484 -6.684 1 95 53 ARG A O 1
ATOM 385 N N . GLU A 1 54 ? 27.156 -6.027 -8.344 1 93.44 54 GLU A N 1
ATOM 386 C CA . GLU A 1 54 ? 26.891 -5.016 -9.359 1 93.44 54 GLU A CA 1
ATOM 387 C C . GLU A 1 54 ? 25.516 -4.367 -9.156 1 93.44 54 GLU A C 1
ATOM 389 O O . GLU A 1 54 ? 25.359 -3.158 -9.336 1 93.44 54 GLU A O 1
ATOM 394 N N . ALA A 1 55 ? 24.531 -5.18 -8.852 1 96.06 55 ALA A N 1
ATOM 395 C CA . ALA A 1 55 ? 23.188 -4.656 -8.641 1 96.06 55 ALA A CA 1
ATOM 396 C C . ALA A 1 55 ? 23.156 -3.682 -7.469 1 96.06 55 ALA A C 1
ATOM 398 O O . ALA A 1 55 ? 22.5 -2.637 -7.539 1 96.06 55 ALA A O 1
ATOM 399 N N . LEU A 1 56 ? 23.875 -4.004 -6.371 1 96.44 56 LEU A N 1
ATOM 400 C CA . LEU A 1 56 ? 23.906 -3.156 -5.184 1 96.44 56 LEU A CA 1
ATOM 401 C C . LEU A 1 56 ? 24.562 -1.817 -5.484 1 96.44 56 LEU A C 1
ATOM 403 O O . LEU A 1 56 ? 24.297 -0.82 -4.812 1 96.44 56 LEU A O 1
ATOM 407 N N . LEU A 1 57 ? 25.344 -1.815 -6.523 1 93.69 57 LEU A N 1
ATOM 408 C CA . LEU A 1 57 ? 26.031 -0.59 -6.902 1 93.69 57 LEU A CA 1
ATOM 409 C C . LEU A 1 57 ? 25.203 0.213 -7.902 1 93.69 57 LEU A C 1
ATOM 411 O O . LEU A 1 57 ? 25.281 1.443 -7.93 1 93.69 57 LEU A O 1
ATOM 415 N N . ARG A 1 58 ? 24.281 -0.459 -8.703 1 93.12 58 ARG A N 1
ATOM 416 C CA . ARG A 1 58 ? 23.75 0.204 -9.883 1 93.12 58 ARG A CA 1
ATOM 417 C C . ARG A 1 58 ? 22.234 0.404 -9.766 1 93.12 58 ARG A C 1
ATOM 419 O O . ARG A 1 58 ? 21.672 1.273 -10.43 1 93.12 58 ARG A O 1
ATOM 426 N N . ARG A 1 59 ? 21.516 -0.347 -9.047 1 95.38 59 ARG A N 1
ATOM 427 C CA . ARG A 1 59 ? 20.062 -0.361 -9.055 1 95.38 59 ARG A CA 1
ATOM 428 C C . ARG A 1 59 ? 19.5 0.992 -8.633 1 95.38 59 ARG A C 1
ATOM 430 O O . ARG A 1 59 ? 19.719 1.443 -7.508 1 95.38 59 ARG A O 1
ATOM 437 N N . PRO A 1 60 ? 18.719 1.639 -9.555 1 96.06 60 PRO A N 1
ATOM 438 C CA . PRO A 1 60 ? 18.203 2.977 -9.273 1 96.06 60 PRO A CA 1
ATOM 439 C C . PRO A 1 60 ? 17.266 3.004 -8.055 1 96.06 60 PRO A C 1
ATOM 441 O O . PRO A 1 60 ? 17.234 3.992 -7.32 1 96.06 60 PRO A O 1
ATOM 444 N N . THR A 1 61 ? 16.547 1.99 -7.848 1 96.56 61 THR A N 1
ATOM 445 C CA . THR A 1 61 ? 15.609 1.968 -6.727 1 96.56 61 THR A CA 1
ATOM 446 C C . THR A 1 61 ? 16.359 2.037 -5.398 1 96.56 61 THR A C 1
ATOM 448 O O . THR A 1 61 ? 15.883 2.664 -4.445 1 96.56 61 THR A O 1
ATOM 451 N N . LEU A 1 62 ? 17.5 1.36 -5.297 1 97.12 62 LEU A N 1
ATOM 452 C CA . LEU A 1 62 ? 18.297 1.426 -4.082 1 97.12 62 LEU A CA 1
ATOM 453 C C . LEU A 1 62 ? 18.891 2.816 -3.896 1 97.12 62 LEU A C 1
ATOM 455 O O . LEU A 1 62 ? 18.938 3.336 -2.779 1 97.12 62 LEU A O 1
ATOM 459 N N . LYS A 1 63 ? 19.297 3.447 -4.98 1 97.25 63 LYS A N 1
ATOM 460 C CA . LYS A 1 63 ? 19.797 4.812 -4.918 1 97.25 63 LYS A CA 1
ATOM 461 C C . LYS A 1 63 ? 18.719 5.789 -4.469 1 97.25 63 LYS A C 1
ATOM 463 O O . LYS A 1 63 ? 18.984 6.711 -3.699 1 97.25 63 LYS A O 1
ATOM 468 N N . ALA A 1 64 ? 17.547 5.562 -4.973 1 98 64 ALA A N 1
ATOM 469 C CA . ALA A 1 64 ? 16.422 6.391 -4.562 1 98 64 ALA A CA 1
ATOM 470 C C . ALA A 1 64 ? 16.156 6.246 -3.068 1 98 64 ALA A C 1
ATOM 472 O O . ALA A 1 64 ? 15.875 7.234 -2.381 1 98 64 ALA A O 1
ATOM 473 N N . ALA A 1 65 ? 16.25 5.043 -2.555 1 97.88 65 ALA A N 1
ATOM 474 C CA . ALA A 1 65 ? 16.047 4.797 -1.128 1 97.88 65 ALA A CA 1
ATOM 475 C C . ALA A 1 65 ? 17.125 5.492 -0.295 1 97.88 65 ALA A C 1
ATOM 477 O O . ALA A 1 65 ? 16.844 6.012 0.787 1 97.88 65 ALA A O 1
ATOM 478 N N . GLU A 1 66 ? 18.312 5.512 -0.768 1 97.88 66 GLU A N 1
ATOM 479 C CA . GLU A 1 66 ? 19.391 6.219 -0.094 1 97.88 66 GLU A CA 1
ATOM 480 C C . GLU A 1 66 ? 19.109 7.719 -0.012 1 97.88 66 GLU A C 1
ATOM 482 O O . GLU A 1 66 ? 19.375 8.352 1.009 1 97.88 66 GLU A O 1
ATOM 487 N N . GLN A 1 67 ? 18.531 8.242 -1.144 1 98.38 67 GLN A N 1
ATOM 488 C CA . GLN A 1 67 ? 18.172 9.656 -1.137 1 98.38 67 GLN A CA 1
ATOM 489 C C . GLN A 1 67 ? 17.047 9.938 -0.152 1 98.38 67 GLN A C 1
ATOM 491 O O . GLN A 1 67 ? 17 11.008 0.464 1 98.38 67 GLN A O 1
ATOM 496 N N . SER A 1 68 ? 16.188 8.977 0.027 1 98.38 68 SER A N 1
ATOM 497 C CA . SER A 1 68 ? 15.125 9.125 1.006 1 98.38 68 SER A CA 1
ATOM 498 C C . SER A 1 68 ? 15.68 9.242 2.422 1 98.38 68 SER A C 1
ATOM 500 O O . SER A 1 68 ? 15.133 9.977 3.248 1 98.38 68 SER A O 1
ATOM 502 N N . VAL A 1 69 ? 16.75 8.531 2.727 1 98.38 69 VAL A N 1
ATOM 503 C CA . VAL A 1 69 ? 17.422 8.641 4.023 1 98.38 69 VAL A CA 1
ATOM 504 C C . VAL A 1 69 ? 18 10.039 4.195 1 98.38 69 VAL A C 1
ATOM 506 O O . VAL A 1 69 ? 17.828 10.664 5.242 1 98.38 69 VAL A O 1
ATOM 509 N N . LEU A 1 70 ? 18.547 10.602 3.137 1 98.31 70 LEU A N 1
ATOM 510 C CA . LEU A 1 70 ? 19.125 11.938 3.197 1 98.31 70 LEU A CA 1
ATOM 511 C C . LEU A 1 70 ? 18.047 12.992 3.35 1 98.31 70 LEU A C 1
ATOM 513 O O . LEU A 1 70 ? 18.234 13.992 4.047 1 98.31 70 LEU A O 1
ATOM 517 N N . LEU A 1 71 ? 16.969 12.719 2.67 1 98.12 71 LEU A N 1
ATOM 518 C CA . LEU A 1 71 ? 15.82 13.602 2.803 1 98.12 71 LEU A CA 1
ATOM 519 C C . LEU A 1 71 ? 15.359 13.688 4.254 1 98.12 71 LEU A C 1
ATOM 521 O O . LEU A 1 71 ? 15.148 14.773 4.785 1 98.12 71 LEU A O 1
ATOM 525 N N . SER A 1 72 ? 15.25 12.523 4.883 1 97.88 72 SER A N 1
ATOM 526 C CA . SER A 1 72 ? 14.82 12.469 6.277 1 97.88 72 SER A CA 1
ATOM 527 C C . SER A 1 72 ? 15.859 13.094 7.199 1 97.88 72 SER A C 1
ATOM 529 O O . SER A 1 72 ? 15.516 13.727 8.203 1 97.88 72 SER A O 1
ATOM 531 N N . LYS A 1 73 ? 17.109 12.93 6.863 1 97.62 73 LYS A N 1
ATOM 532 C CA . LYS A 1 73 ? 18.172 13.555 7.633 1 97.62 73 LYS A CA 1
ATOM 533 C C . LYS A 1 73 ? 18.094 15.078 7.559 1 97.62 73 LYS A C 1
ATOM 535 O O . LYS A 1 73 ? 18.266 15.766 8.562 1 97.62 73 LYS A O 1
ATOM 540 N N . ALA A 1 74 ? 17.781 15.586 6.359 1 97.69 74 ALA A N 1
ATOM 541 C CA . ALA A 1 74 ? 17.609 17.031 6.184 1 97.69 74 ALA A CA 1
ATOM 542 C C . ALA A 1 74 ? 16.422 17.547 6.973 1 97.69 74 ALA A C 1
ATOM 544 O O . ALA A 1 74 ? 16.469 18.625 7.547 1 97.69 74 ALA A O 1
ATOM 545 N N . GLN A 1 75 ? 15.438 16.766 7.07 1 96.88 75 GLN A N 1
ATOM 546 C CA . GLN A 1 75 ? 14.258 17.141 7.84 1 96.88 75 GLN A CA 1
ATOM 547 C C . GLN A 1 75 ? 14.57 17.219 9.336 1 96.88 75 GLN A C 1
ATOM 549 O O . GLN A 1 75 ? 14.055 18.078 10.039 1 96.88 75 GLN A O 1
ATOM 554 N N . MET A 1 76 ? 15.398 16.297 9.773 1 96 76 MET A N 1
ATOM 555 C CA . MET A 1 76 ? 15.844 16.344 11.164 1 96 76 MET A CA 1
ATOM 556 C C . MET A 1 76 ? 16.656 17.609 11.43 1 96 76 MET A C 1
ATOM 558 O O . MET A 1 76 ? 16.5 18.234 12.484 1 96 76 MET A O 1
ATOM 562 N N . GLY A 1 77 ? 17.469 18.016 10.398 1 95.62 77 GLY A N 1
ATOM 563 C CA . GLY A 1 77 ? 18.188 19.281 10.5 1 95.62 77 GLY A CA 1
ATOM 564 C C . GLY A 1 77 ? 17.266 20.484 10.594 1 95.62 77 GLY A C 1
ATOM 565 O O . GLY A 1 77 ? 17.5 21.391 11.391 1 95.62 77 GLY A O 1
ATOM 566 N N . ALA A 1 78 ? 16.219 20.438 9.867 1 96.06 78 ALA A N 1
ATOM 567 C CA . ALA A 1 78 ? 15.227 21.516 9.914 1 96.06 78 ALA A CA 1
ATOM 568 C C . ALA A 1 78 ? 14.555 21.578 11.281 1 96.06 78 ALA A C 1
ATOM 570 O O . ALA A 1 78 ? 14.336 22.672 11.82 1 96.06 78 ALA A O 1
ATOM 571 N N . SER A 1 79 ? 14.289 20.422 11.891 1 94.06 79 SER A N 1
ATOM 572 C CA . SER A 1 79 ? 13.641 20.391 13.203 1 94.06 79 SER A CA 1
ATOM 573 C C . SER A 1 79 ? 14.578 20.891 14.289 1 94.06 79 SER A C 1
ATOM 575 O O . SER A 1 79 ? 14.133 21.469 15.289 1 94.06 79 SER A O 1
ATOM 577 N N . ARG A 1 80 ? 15.859 20.812 14.094 1 93.81 80 ARG A N 1
ATOM 578 C CA . ARG A 1 80 ? 16.859 21.234 15.055 1 93.81 80 ARG A CA 1
ATOM 579 C C . ARG A 1 80 ? 16.984 22.766 15.086 1 93.81 80 ARG A C 1
ATOM 581 O O . ARG A 1 80 ? 17.438 23.328 16.078 1 93.81 80 ARG A O 1
ATOM 588 N N . SER A 1 81 ? 16.484 23.359 13.969 1 93.88 81 SER A N 1
ATOM 589 C CA . SER A 1 81 ? 16.609 24.812 13.875 1 93.88 81 SER A CA 1
ATOM 590 C C . SER A 1 81 ? 15.797 25.5 14.969 1 93.88 81 SER A C 1
ATOM 592 O O . SER A 1 81 ? 16.094 26.641 15.352 1 93.88 81 SER A O 1
ATOM 594 N N . GLY A 1 82 ? 14.836 24.781 15.586 1 91.44 82 GLY A N 1
ATOM 595 C CA . GLY A 1 82 ? 14.016 25.344 16.641 1 91.44 82 GLY A CA 1
ATOM 596 C C . GLY A 1 82 ? 14.789 25.609 17.922 1 91.44 82 GLY A C 1
ATOM 597 O O . GLY A 1 82 ? 14.344 26.375 18.781 1 91.44 82 GLY A O 1
ATOM 598 N N . TYR A 1 83 ? 16.047 25.047 18.062 1 92.75 83 TYR A N 1
ATOM 599 C CA . TYR A 1 83 ? 16.891 25.234 19.234 1 92.75 83 TYR A CA 1
ATOM 600 C C . TYR A 1 83 ? 17.781 26.453 19.078 1 92.75 83 TYR A C 1
ATOM 602 O O . TYR A 1 83 ? 18.375 26.922 20.047 1 92.75 83 TYR A O 1
ATOM 610 N N . LEU A 1 84 ? 17.797 27.094 17.844 1 94.5 84 LEU A N 1
ATOM 611 C CA . LEU A 1 84 ? 18.75 28.156 17.562 1 94.5 84 LEU A CA 1
ATOM 612 C C . LEU A 1 84 ? 18.031 29.5 17.375 1 94.5 84 LEU A C 1
ATOM 614 O O . LEU A 1 84 ? 16.859 29.516 17.016 1 94.5 84 LEU A O 1
ATOM 618 N N . PRO A 1 85 ? 18.656 30.672 17.656 1 95.31 85 PRO A N 1
ATOM 619 C CA . PRO A 1 85 ? 18.031 31.969 17.469 1 95.31 85 PRO A CA 1
ATOM 620 C C . PRO A 1 85 ? 17.844 32.344 15.992 1 95.31 85 PRO A C 1
ATOM 622 O O . PRO A 1 85 ? 18.453 31.719 15.125 1 95.31 85 PRO A O 1
ATOM 625 N N . THR A 1 86 ? 17.016 33.188 15.766 1 95.75 86 THR A N 1
ATOM 626 C CA . THR A 1 86 ? 16.828 33.781 14.461 1 95.75 86 THR A CA 1
ATOM 627 C C . THR A 1 86 ? 17.266 35.25 14.484 1 95.75 86 THR A C 1
ATOM 629 O O . THR A 1 86 ? 17.047 35.969 15.477 1 95.75 86 THR A O 1
ATOM 632 N N . LEU A 1 87 ? 18.078 35.656 13.5 1 96 87 LEU A N 1
ATOM 633 C CA . LEU A 1 87 ? 18.531 37.031 13.32 1 96 87 LEU A CA 1
ATOM 634 C C . LEU A 1 87 ? 17.938 37.625 12.055 1 96 87 LEU A C 1
ATOM 636 O O . LEU A 1 87 ? 18.078 37.062 10.969 1 96 87 LEU A O 1
ATOM 640 N N . GLN A 1 88 ? 17.219 38.75 12.234 1 96.5 88 GLN A N 1
ATOM 641 C CA . GLN A 1 88 ? 16.594 39.438 11.094 1 96.5 88 GLN A CA 1
ATOM 642 C C . GLN A 1 88 ? 16.891 40.938 11.109 1 96.5 88 GLN A C 1
ATOM 644 O O . GLN A 1 88 ? 17.062 41.531 12.172 1 96.5 88 GLN A O 1
ATOM 649 N N . ALA A 1 89 ? 16.984 41.5 9.906 1 95 89 ALA A N 1
ATOM 650 C CA . ALA A 1 89 ? 17.109 42.938 9.742 1 95 89 ALA A CA 1
ATOM 651 C C . ALA A 1 89 ? 16.031 43.469 8.797 1 95 89 ALA A C 1
ATOM 653 O O . ALA A 1 89 ? 15.688 42.812 7.809 1 95 89 ALA A O 1
ATOM 654 N N . SER A 1 90 ? 15.484 44.625 9.258 1 94.75 90 SER A N 1
ATOM 655 C CA . SER A 1 90 ? 14.516 45.312 8.406 1 94.75 90 SER A CA 1
ATOM 656 C C . SER A 1 90 ? 14.805 46.812 8.336 1 94.75 90 SER A C 1
ATOM 658 O O . SER A 1 90 ? 15.266 47.406 9.305 1 94.75 90 SER A O 1
ATOM 660 N N . TYR A 1 91 ? 14.602 47.344 7.133 1 92.44 91 TYR A N 1
ATOM 661 C CA . TYR A 1 91 ? 14.672 48.781 6.91 1 92.44 91 TYR A CA 1
ATOM 662 C C . TYR A 1 91 ? 13.352 49.312 6.363 1 92.44 91 TYR A C 1
ATOM 664 O O . TYR A 1 91 ? 12.812 48.781 5.391 1 92.44 91 TYR A O 1
ATOM 672 N N . SER A 1 92 ? 12.859 50.312 7.152 1 92.12 92 SER A N 1
ATOM 673 C CA . SER A 1 92 ? 11.609 50.906 6.715 1 92.12 92 SER A CA 1
ATOM 674 C C . SER A 1 92 ? 11.789 52.406 6.473 1 92.12 92 SER A C 1
ATOM 676 O O . SER A 1 92 ? 12.469 53.094 7.242 1 92.12 92 SER A O 1
ATOM 678 N N . ASP A 1 93 ? 11.289 52.906 5.344 1 86.5 93 ASP A N 1
ATOM 679 C CA . ASP A 1 93 ? 11.156 54.312 5.012 1 86.5 93 ASP A CA 1
ATOM 680 C C . ASP A 1 93 ? 9.695 54.688 4.809 1 86.5 93 ASP A C 1
ATOM 682 O O . ASP A 1 93 ? 9.062 54.281 3.838 1 86.5 93 ASP A O 1
ATOM 686 N N . THR A 1 94 ? 9.203 55.5 5.789 1 85.94 94 THR A N 1
ATOM 687 C CA . THR A 1 94 ? 7.789 55.844 5.773 1 85.94 94 THR A CA 1
ATOM 688 C C . THR A 1 94 ? 7.598 57.375 5.699 1 85.94 94 THR A C 1
ATOM 690 O O . THR A 1 94 ? 8.227 58.125 6.449 1 85.94 94 THR A O 1
ATOM 693 N N . VAL A 1 95 ? 6.746 57.812 4.773 1 80.56 95 VAL A N 1
ATOM 694 C CA . VAL A 1 95 ? 6.383 59.219 4.652 1 80.56 95 VAL A CA 1
ATOM 695 C C . VAL A 1 95 ? 4.891 59.406 4.938 1 80.56 95 VAL A C 1
ATOM 697 O O . VAL A 1 95 ? 4.07 58.594 4.512 1 80.56 95 VAL A O 1
ATOM 700 N N . GLY A 1 96 ? 4.582 60.125 5.934 1 77.88 96 GLY A N 1
ATOM 701 C CA . GLY A 1 96 ? 3.178 60.375 6.211 1 77.88 96 GLY A CA 1
ATOM 702 C C . GLY A 1 96 ? 2.953 61.562 7.137 1 77.88 96 GLY A C 1
ATOM 703 O O . GLY A 1 96 ? 3.9 62.25 7.5 1 77.88 96 GLY A O 1
ATOM 704 N N . ASN A 1 97 ? 1.504 61.844 7.344 1 73.25 97 ASN A N 1
ATOM 705 C CA . ASN A 1 97 ? 1.126 62.906 8.289 1 73.25 97 ASN A CA 1
ATOM 706 C C . ASN A 1 97 ? 1.084 62.375 9.719 1 73.25 97 ASN A C 1
ATOM 708 O O . ASN A 1 97 ? 0.725 61.219 9.953 1 73.25 97 ASN A O 1
ATOM 712 N N . SER A 1 98 ? 1.891 62.844 10.586 1 62.34 98 SER A N 1
ATOM 713 C CA . SER A 1 98 ? 1.9 62.375 11.969 1 62.34 98 SER A CA 1
ATOM 714 C C . SER A 1 98 ? 0.766 62.969 12.773 1 62.34 98 SER A C 1
ATOM 716 O O . SER A 1 98 ? 0.383 64.125 12.539 1 62.34 98 SER A O 1
ATOM 718 N N . ILE A 1 99 ? 0.102 62.125 13.484 1 59.88 99 ILE A N 1
ATOM 719 C CA . ILE A 1 99 ? -0.939 62.594 14.391 1 59.88 99 ILE A CA 1
ATOM 720 C C . ILE A 1 99 ? -0.365 63.656 15.32 1 59.88 99 ILE A C 1
ATOM 722 O O . ILE A 1 99 ? -1.054 64.625 15.68 1 59.88 99 ILE A O 1
ATOM 726 N N . PHE A 1 100 ? 0.79 63.438 15.789 1 59.03 100 PHE A N 1
ATOM 727 C CA . PHE A 1 100 ? 1.4 64.438 16.688 1 59.03 100 PHE A CA 1
ATOM 728 C C . PHE A 1 100 ? 1.557 65.75 15.992 1 59.03 100 PHE A C 1
ATOM 730 O O . PHE A 1 100 ? 1.42 66.812 16.625 1 59.03 100 PHE A O 1
ATOM 737 N N . GLY A 1 101 ? 1.786 65.625 14.664 1 54.66 101 GLY A N 1
ATOM 738 C CA . GLY A 1 101 ? 1.83 66.875 13.945 1 54.66 101 GLY A CA 1
ATOM 739 C C . GLY A 1 101 ? 0.494 67.625 13.914 1 54.66 101 GLY A C 1
ATOM 740 O O . GLY A 1 101 ? 0.445 68.875 13.953 1 54.66 101 GLY A O 1
ATOM 741 N N . TYR A 1 102 ? -0.47 66.75 13.914 1 55 102 TYR A N 1
ATOM 742 C CA . TYR A 1 102 ? -1.772 67.375 13.867 1 55 102 TYR A CA 1
ATOM 743 C C . TYR A 1 102 ? -2.039 68.125 15.164 1 55 102 TYR A C 1
ATOM 745 O O . TYR A 1 102 ? -2.549 69.25 15.133 1 55 102 TYR A O 1
ATOM 753 N N . PHE A 1 103 ? -1.713 67.562 16.344 1 56.62 103 PHE A N 1
ATOM 754 C CA . PHE A 1 103 ? -2.096 68.188 17.594 1 56.62 103 PHE A CA 1
ATOM 755 C C . PHE A 1 103 ? -1.056 69.188 18.016 1 56.62 103 PHE A C 1
ATOM 757 O O . PHE A 1 103 ? -1.392 70.188 18.641 1 56.62 103 PHE A O 1
ATOM 764 N N . LEU A 1 104 ? 0.146 68.812 17.797 1 56.75 104 LEU A N 1
ATOM 765 C CA . LEU A 1 104 ? 1.144 69.688 18.422 1 56.75 104 LEU A CA 1
ATOM 766 C C . LEU A 1 104 ? 1.608 70.812 17.453 1 56.75 104 LEU A C 1
ATOM 768 O O . LEU A 1 104 ? 2.162 71.812 17.859 1 56.75 104 LEU A O 1
ATOM 772 N N . ILE A 1 105 ? 1.48 70.438 16.094 1 54.62 105 ILE A N 1
ATOM 773 C CA . ILE A 1 105 ? 1.966 71.438 15.172 1 54.62 105 ILE A CA 1
ATOM 774 C C . ILE A 1 105 ? 0.91 71.75 14.102 1 54.62 105 ILE A C 1
ATOM 776 O O . ILE A 1 105 ? 0.785 71 13.133 1 54.62 105 ILE A O 1
ATOM 780 N N . PRO A 1 106 ? 0.064 72.75 14.297 1 55.75 106 PRO A N 1
ATOM 781 C CA . PRO A 1 106 ? -0.85 73.188 13.25 1 55.75 106 PRO A CA 1
ATOM 782 C C . PRO A 1 106 ? -0.154 73.438 11.906 1 55.75 106 PRO A C 1
ATOM 784 O O . PRO A 1 106 ? 0.936 74 11.844 1 55.75 106 PRO A O 1
ATOM 787 N N . GLY A 1 107 ? -0.768 72.875 10.602 1 57.06 107 GLY A N 1
ATOM 788 C CA . GLY A 1 107 ? -0.188 72.875 9.266 1 57.06 107 GLY A CA 1
ATOM 789 C C . GLY A 1 107 ? 0.766 71.75 9.016 1 57.06 107 GLY A C 1
ATOM 790 O O . GLY A 1 107 ? 1.692 71.875 8.211 1 57.06 107 GLY A O 1
ATOM 791 N N . TYR A 1 108 ? 0.873 70.812 9.797 1 54.78 108 TYR A N 1
ATOM 792 C CA . TYR A 1 108 ? 1.809 69.75 9.969 1 54.78 108 TYR A CA 1
ATOM 793 C C . TYR A 1 108 ? 2.014 69 8.656 1 54.78 108 TYR A C 1
ATOM 795 O O . TYR A 1 108 ? 1.07 68.375 8.109 1 54.78 108 TYR A O 1
ATOM 803 N N . GLN A 1 109 ? 3.207 69.25 8.07 1 61.53 109 GLN A N 1
ATOM 804 C CA . GLN A 1 109 ? 3.904 68.75 6.887 1 61.53 109 GLN A CA 1
ATOM 805 C C . GLN A 1 109 ? 4.254 67.312 7.02 1 61.53 109 GLN A C 1
ATOM 807 O O . GLN A 1 109 ? 4.352 66.75 8.133 1 61.53 109 GLN A O 1
ATOM 812 N N . TYR A 1 110 ? 4.316 66.688 5.945 1 71.12 110 TYR A N 1
ATOM 813 C CA . TYR A 1 110 ? 4.773 65.312 5.699 1 71.12 110 TYR A CA 1
ATOM 814 C C . TYR A 1 110 ? 6.082 65.062 6.438 1 71.12 110 TYR A C 1
ATOM 816 O O . TYR A 1 110 ? 6.949 65.938 6.523 1 71.12 110 TYR A O 1
ATOM 824 N N . ALA A 1 111 ? 6.07 64.125 7.391 1 73.56 111 ALA A N 1
ATOM 825 C CA . ALA A 1 111 ? 7.297 63.656 8.016 1 73.56 111 ALA A CA 1
ATOM 826 C C . ALA A 1 111 ? 7.754 62.344 7.395 1 73.56 111 ALA A C 1
ATOM 828 O O . ALA A 1 111 ? 6.934 61.562 6.914 1 73.56 111 ALA A O 1
ATOM 829 N N . ASN A 1 112 ? 9.164 62.406 7.082 1 78.94 112 ASN A N 1
ATOM 830 C CA . ASN A 1 112 ? 9.805 61.156 6.676 1 78.94 112 ASN A CA 1
ATOM 831 C C . ASN A 1 112 ? 10.453 60.469 7.863 1 78.94 112 ASN A C 1
ATOM 833 O O . ASN A 1 112 ? 11.156 61.094 8.656 1 78.94 112 ASN A O 1
ATOM 837 N N . TYR A 1 113 ? 10.039 59.188 8.039 1 81.75 113 TYR A N 1
ATOM 838 C CA . TYR A 1 113 ? 10.547 58.375 9.133 1 81.75 113 TYR A CA 1
ATOM 839 C C . TYR A 1 113 ? 11.281 57.156 8.594 1 81.75 113 TYR A C 1
ATOM 841 O O . TYR A 1 113 ? 10.734 56.406 7.785 1 81.75 113 TYR A O 1
ATOM 849 N N . ASN A 1 114 ? 12.68 57.156 8.875 1 87.75 114 ASN A N 1
ATOM 850 C CA . ASN A 1 114 ? 13.477 55.969 8.562 1 87.75 114 ASN A CA 1
ATOM 851 C C . ASN A 1 114 ? 13.766 55.125 9.805 1 87.75 114 ASN A C 1
ATOM 853 O O . ASN A 1 114 ? 14.016 55.688 10.883 1 87.75 114 ASN A O 1
ATOM 857 N N . LEU A 1 115 ? 13.594 53.844 9.695 1 89.69 115 LEU A N 1
ATOM 858 C CA . LEU A 1 115 ? 13.82 52.969 10.836 1 89.69 115 LEU A CA 1
ATOM 859 C C . LEU A 1 115 ? 14.562 51.719 10.414 1 89.69 115 LEU A C 1
ATOM 861 O O . LEU A 1 115 ? 14.094 50.969 9.547 1 89.69 115 LEU A O 1
ATOM 865 N N . LEU A 1 116 ? 15.805 51.562 10.859 1 91.94 116 LEU A N 1
ATOM 866 C CA . LEU A 1 116 ? 16.516 50.281 10.805 1 91.94 116 LEU A CA 1
ATOM 867 C C . LEU A 1 116 ? 16.281 49.469 12.078 1 91.94 116 LEU A C 1
ATOM 869 O O . LEU A 1 116 ? 16.5 49.969 13.18 1 91.94 116 LEU A O 1
ATOM 873 N N . THR A 1 117 ? 15.828 48.281 11.898 1 93.75 117 THR A N 1
ATOM 874 C CA . THR A 1 117 ? 15.617 47.375 13.031 1 93.75 117 THR A CA 1
ATOM 875 C C . THR A 1 117 ? 16.422 46.094 12.852 1 93.75 117 THR A C 1
ATOM 877 O O . THR A 1 117 ? 16.375 45.469 11.797 1 93.75 117 THR A O 1
ATOM 880 N N . VAL A 1 118 ? 17.234 45.719 13.805 1 94.62 118 VAL A N 1
ATOM 881 C CA . VAL A 1 118 ? 17.891 44.406 13.914 1 94.62 118 VAL A CA 1
ATOM 882 C C . VAL A 1 118 ? 17.344 43.656 15.125 1 94.62 118 VAL A C 1
ATOM 884 O O . VAL A 1 118 ? 17.406 44.156 16.25 1 94.62 118 VAL A O 1
ATOM 887 N N . ALA A 1 119 ? 16.781 42.5 14.789 1 95.56 119 ALA A N 1
ATOM 888 C CA . ALA A 1 119 ? 16.109 41.781 15.867 1 95.56 119 ALA A CA 1
ATOM 889 C C . ALA A 1 119 ? 16.641 40.344 16 1 95.56 119 ALA A C 1
ATOM 891 O O . ALA A 1 119 ? 16.766 39.625 15 1 95.56 119 ALA A O 1
ATOM 892 N N . LEU A 1 120 ? 17.078 39.938 17.203 1 95.75 120 LEU A N 1
ATOM 893 C CA . LEU A 1 120 ? 17.453 38.562 17.594 1 95.75 120 LEU A CA 1
ATOM 894 C C . LEU A 1 120 ? 16.375 37.938 18.469 1 95.75 120 LEU A C 1
ATOM 896 O O . LEU A 1 120 ? 15.969 38.531 19.469 1 95.75 120 LEU A O 1
ATOM 900 N N . THR A 1 121 ? 15.867 36.844 18 1 96 121 THR A N 1
ATOM 901 C CA . THR A 1 121 ? 14.852 36.125 18.781 1 96 121 THR A CA 1
ATOM 902 C C . THR A 1 121 ? 15.297 34.688 19.062 1 96 121 THR A C 1
ATOM 904 O O . THR A 1 121 ? 15.805 34 18.172 1 96 121 THR A O 1
ATOM 907 N N . GLN A 1 122 ? 15.156 34.25 20.344 1 95.44 122 GLN A N 1
ATOM 908 C CA . GLN A 1 122 ? 15.516 32.875 20.75 1 95.44 122 GLN A CA 1
ATOM 909 C C . GLN A 1 122 ? 14.484 32.312 21.719 1 95.44 122 GLN A C 1
ATOM 911 O O . GLN A 1 122 ? 14.18 32.938 22.75 1 95.44 122 GLN A O 1
ATOM 916 N N . THR A 1 123 ? 13.977 31.172 21.297 1 94.31 123 THR A N 1
ATOM 917 C CA . THR A 1 123 ? 13.133 30.484 22.266 1 94.31 123 THR A CA 1
ATOM 918 C C . THR A 1 123 ? 13.977 29.922 23.406 1 94.31 123 THR A C 1
ATOM 920 O O . THR A 1 123 ? 14.883 29.125 23.188 1 94.31 123 THR A O 1
ATOM 923 N N . VAL A 1 124 ? 13.688 30.359 24.578 1 94.44 124 VAL A N 1
ATOM 924 C CA . VAL A 1 124 ? 14.484 29.969 25.734 1 94.44 124 VAL A CA 1
ATOM 925 C C . VAL A 1 124 ? 13.914 28.688 26.359 1 94.44 124 VAL A C 1
ATOM 927 O O . VAL A 1 124 ? 14.664 27.797 26.766 1 94.44 124 VAL A O 1
ATOM 930 N N . TRP A 1 125 ? 12.602 28.625 26.406 1 94.44 125 TRP A N 1
ATOM 931 C CA . TRP A 1 125 ? 11.938 27.453 27 1 94.44 125 TRP A CA 1
ATOM 932 C C . TRP A 1 125 ? 10.586 27.219 26.344 1 94.44 125 TRP A C 1
ATOM 934 O O . TRP A 1 125 ? 9.758 28.125 26.25 1 94.44 125 TRP A O 1
ATOM 944 N N . ASP A 1 126 ? 10.398 26.094 25.781 1 93.56 126 ASP A N 1
ATOM 945 C CA . ASP A 1 126 ? 9.164 25.797 25.062 1 93.56 126 ASP A CA 1
ATOM 946 C C . ASP A 1 126 ? 8.516 24.516 25.594 1 93.56 126 ASP A C 1
ATOM 948 O O . ASP A 1 126 ? 7.691 23.906 24.906 1 93.56 126 ASP A O 1
ATOM 952 N N . PHE A 1 127 ? 8.992 24.062 26.875 1 94.62 127 PHE A N 1
ATOM 953 C CA . PHE A 1 127 ? 8.438 22.906 27.578 1 94.62 127 PHE A CA 1
ATOM 954 C C . PHE A 1 127 ? 8.461 21.672 26.703 1 94.62 127 PHE A C 1
ATOM 956 O O . PHE A 1 127 ? 7.535 20.859 26.734 1 94.62 127 PHE A O 1
ATOM 963 N N . GLY A 1 128 ? 9.391 21.516 25.781 1 94.62 128 GLY A N 1
ATOM 964 C CA . GLY A 1 128 ? 9.656 20.281 25.062 1 94.62 128 GLY A CA 1
ATOM 965 C C . GLY A 1 128 ? 9.102 20.266 23.656 1 94.62 128 GLY A C 1
ATOM 966 O O . GLY A 1 128 ? 9.18 19.266 22.953 1 94.62 128 GLY A O 1
ATOM 967 N N . ARG A 1 129 ? 8.469 21.359 23.078 1 92.88 129 ARG A N 1
ATOM 968 C CA . ARG A 1 129 ? 7.879 21.422 21.75 1 92.88 129 ARG A CA 1
ATOM 969 C C . ARG A 1 129 ? 8.906 21.078 20.672 1 92.88 129 ARG A C 1
ATOM 971 O O . ARG A 1 129 ? 8.703 20.156 19.875 1 92.88 129 ARG A O 1
ATOM 978 N N . VAL A 1 130 ? 10.039 21.766 20.719 1 94.12 130 VAL A N 1
ATOM 979 C CA . VAL A 1 130 ? 11.078 21.516 19.734 1 94.12 130 VAL A CA 1
ATOM 980 C C . VAL A 1 130 ? 11.648 20.125 19.922 1 94.12 130 VAL A C 1
ATOM 982 O O . VAL A 1 130 ? 11.945 19.422 18.953 1 94.12 130 VAL A O 1
ATOM 985 N N . HIS A 1 131 ? 11.797 19.672 21.219 1 95.69 131 HIS A N 1
ATOM 986 C CA . HIS A 1 131 ? 12.305 18.328 21.516 1 95.69 131 HIS A CA 1
ATOM 987 C C . HIS A 1 131 ? 11.406 17.25 20.922 1 95.69 131 HIS A C 1
ATOM 989 O O . HIS A 1 131 ? 11.891 16.312 20.297 1 95.69 131 HIS A O 1
ATOM 995 N N . SER A 1 132 ? 10.094 17.438 21.109 1 96.5 132 SER A N 1
ATOM 996 C CA . SER A 1 132 ? 9.141 16.469 20.562 1 96.5 132 SER A CA 1
ATOM 997 C C . SER A 1 132 ? 9.188 16.469 19.031 1 96.5 132 SER A C 1
ATOM 999 O O . SER A 1 132 ? 9.102 15.398 18.406 1 96.5 132 SER A O 1
ATOM 1001 N N . GLN A 1 133 ? 9.359 17.609 18.406 1 95.12 133 GLN A N 1
ATOM 1002 C CA . GLN A 1 133 ? 9.469 17.688 16.953 1 95.12 133 GLN A CA 1
ATOM 1003 C C . GLN A 1 133 ? 10.75 17.016 16.453 1 95.12 133 GLN A C 1
ATOM 1005 O O . GLN A 1 133 ? 10.742 16.328 15.438 1 95.12 133 GLN A O 1
ATOM 1010 N N . MET A 1 134 ? 11.828 17.219 17.188 1 96.19 134 MET A N 1
ATOM 1011 C CA . MET A 1 134 ? 13.094 16.578 16.859 1 96.19 134 MET A CA 1
ATOM 1012 C C . MET A 1 134 ? 12.992 15.055 17 1 96.19 134 MET A C 1
ATOM 1014 O O . MET A 1 134 ? 13.484 14.312 16.141 1 96.19 134 MET A O 1
ATOM 1018 N N . ARG A 1 135 ? 12.344 14.648 18.016 1 97.19 135 ARG A N 1
ATOM 1019 C CA . ARG A 1 135 ? 12.156 13.211 18.203 1 97.19 135 ARG A CA 1
ATOM 1020 C C . ARG A 1 135 ? 11.344 12.617 17.062 1 97.19 135 ARG A C 1
ATOM 1022 O O . ARG A 1 135 ? 11.641 11.516 16.594 1 97.19 135 ARG A O 1
ATOM 1029 N N . GLN A 1 136 ? 10.242 13.336 16.609 1 97.38 136 GLN A N 1
ATOM 1030 C CA . GLN A 1 136 ? 9.453 12.891 15.469 1 97.38 136 GLN A CA 1
ATOM 1031 C C . GLN A 1 136 ? 10.336 12.688 14.234 1 97.38 136 GLN A C 1
ATOM 1033 O O . GLN A 1 136 ? 10.281 11.633 13.594 1 97.38 136 GLN A O 1
ATOM 1038 N N . SER A 1 137 ? 11.148 13.641 13.969 1 97.56 137 SER A N 1
ATOM 1039 C CA . SER A 1 137 ? 12 13.586 12.781 1 97.56 137 SER A CA 1
ATOM 1040 C C . SER A 1 137 ? 13.07 12.516 12.922 1 97.56 137 SER A C 1
ATOM 1042 O O . SER A 1 137 ? 13.461 11.883 11.938 1 97.56 137 SER A O 1
ATOM 1044 N N . ARG A 1 138 ? 13.617 12.32 14.141 1 98.12 138 ARG A N 1
ATOM 1045 C CA . ARG A 1 138 ? 14.602 11.266 14.383 1 98.12 138 ARG A CA 1
ATOM 1046 C C . ARG A 1 138 ? 14.016 9.891 14.086 1 98.12 138 ARG A C 1
ATOM 1048 O O . ARG A 1 138 ? 14.664 9.062 13.445 1 98.12 138 ARG A O 1
ATOM 1055 N N . HIS A 1 139 ? 12.797 9.68 14.555 1 98.5 139 HIS A N 1
ATOM 1056 C CA . HIS A 1 139 ? 12.156 8.398 14.297 1 98.5 139 HIS A CA 1
ATOM 1057 C C . HIS A 1 139 ? 11.812 8.242 12.82 1 98.5 139 HIS A C 1
ATOM 1059 O O . HIS A 1 139 ? 11.859 7.137 12.281 1 98.5 139 HIS A O 1
ATOM 1065 N N . GLN A 1 140 ? 11.539 9.328 12.133 1 98.19 140 GLN A N 1
ATOM 1066 C CA . GLN A 1 140 ? 11.336 9.289 10.688 1 98.19 140 GLN A CA 1
ATOM 1067 C C . GLN A 1 140 ? 12.617 8.859 9.969 1 98.19 140 GLN A C 1
ATOM 1069 O O . GLN A 1 140 ? 12.562 8.078 9.016 1 98.19 140 GLN A O 1
ATOM 1074 N N . LEU A 1 141 ? 13.734 9.375 10.461 1 98.31 141 LEU A N 1
ATOM 1075 C CA . LEU A 1 141 ? 15.023 8.969 9.914 1 98.31 141 LEU A CA 1
ATOM 1076 C C . LEU A 1 141 ? 15.281 7.484 10.164 1 98.31 141 LEU A C 1
ATOM 1078 O O . LEU A 1 141 ? 15.719 6.766 9.266 1 98.31 141 LEU A O 1
ATOM 1082 N N . GLY A 1 142 ? 14.953 7.082 11.352 1 98.44 142 GLY A N 1
ATOM 1083 C CA . GLY A 1 142 ? 15.102 5.668 11.664 1 98.44 142 GLY A CA 1
ATOM 1084 C C . GLY A 1 142 ? 14.281 4.77 10.758 1 98.44 142 GLY A C 1
ATOM 1085 O O . GLY A 1 142 ? 14.75 3.723 10.32 1 98.44 142 GLY A O 1
ATOM 1086 N N . ALA A 1 143 ? 13.023 5.121 10.461 1 98.5 143 ALA A N 1
ATOM 1087 C CA . ALA A 1 143 ? 12.164 4.355 9.562 1 98.5 143 ALA A CA 1
ATOM 1088 C C . ALA A 1 143 ? 12.742 4.312 8.148 1 98.5 143 ALA A C 1
ATOM 1090 O O . ALA A 1 143 ? 12.758 3.262 7.508 1 98.5 143 ALA A O 1
ATOM 1091 N N . ALA A 1 144 ? 13.25 5.449 7.699 1 98.31 144 ALA A N 1
ATOM 1092 C CA . ALA A 1 144 ? 13.828 5.527 6.363 1 98.31 144 ALA A CA 1
ATOM 1093 C C . ALA A 1 144 ? 15.055 4.629 6.246 1 98.31 144 ALA A C 1
ATOM 1095 O O . ALA A 1 144 ? 15.266 3.982 5.219 1 98.31 144 ALA A O 1
ATOM 1096 N N . GLU A 1 145 ? 15.852 4.602 7.285 1 98.44 145 GLU A N 1
ATOM 1097 C CA . GLU A 1 145 ? 17.031 3.748 7.301 1 98.44 145 GLU A CA 1
ATOM 1098 C C . GLU A 1 145 ? 16.656 2.271 7.25 1 98.44 145 GLU A C 1
ATOM 1100 O O . GLU A 1 145 ? 17.266 1.486 6.531 1 98.44 145 GLU A O 1
ATOM 1105 N N . ALA A 1 146 ? 15.664 1.922 8.016 1 98.06 146 ALA A N 1
ATOM 1106 C CA . ALA A 1 146 ? 15.195 0.538 8.008 1 98.06 146 ALA A CA 1
ATOM 1107 C C . ALA A 1 146 ? 14.656 0.154 6.629 1 98.06 146 ALA A C 1
ATOM 1109 O O . ALA A 1 146 ? 14.922 -0.944 6.137 1 98.06 146 ALA A O 1
ATOM 1110 N N . LEU A 1 147 ? 13.922 1.034 5.973 1 98.19 147 LEU A N 1
ATOM 1111 C CA . LEU A 1 147 ? 13.359 0.769 4.652 1 98.19 147 LEU A CA 1
ATOM 1112 C C . LEU A 1 147 ? 14.453 0.692 3.596 1 98.19 147 LEU A C 1
ATOM 1114 O O . LEU A 1 147 ? 14.328 -0.057 2.623 1 98.19 147 LEU A O 1
ATOM 1118 N N . ASN A 1 148 ? 15.523 1.47 3.814 1 98.06 148 ASN A N 1
ATOM 1119 C CA . ASN A 1 148 ? 16.672 1.367 2.922 1 98.06 148 ASN A CA 1
ATOM 1120 C C . ASN A 1 148 ? 17.312 -0.013 2.996 1 98.06 148 ASN A C 1
ATOM 1122 O O . ASN A 1 148 ? 17.688 -0.588 1.971 1 98.06 148 ASN A O 1
ATOM 1126 N N . ARG A 1 149 ? 17.438 -0.522 4.168 1 97.62 149 ARG A N 1
ATOM 1127 C CA . ARG A 1 149 ? 17.969 -1.875 4.336 1 97.62 149 ARG A CA 1
ATOM 1128 C C . ARG A 1 149 ? 17.062 -2.898 3.65 1 97.62 149 ARG A C 1
ATOM 1130 O O . ARG A 1 149 ? 17.547 -3.844 3.027 1 97.62 149 ARG A O 1
ATOM 1137 N N . ARG A 1 150 ? 15.711 -2.723 3.75 1 98 150 ARG A N 1
ATOM 1138 C CA . ARG A 1 150 ? 14.773 -3.627 3.098 1 98 150 ARG A CA 1
ATOM 1139 C C . ARG A 1 150 ? 14.906 -3.557 1.581 1 98 150 ARG A C 1
ATOM 1141 O O . ARG A 1 150 ? 14.836 -4.582 0.898 1 98 150 ARG A O 1
ATOM 1148 N N . GLU A 1 151 ? 15.133 -2.35 1.111 1 97.81 151 GLU A N 1
ATOM 1149 C CA . GLU A 1 151 ? 15.305 -2.189 -0.33 1 97.81 151 GLU A CA 1
ATOM 1150 C C . GLU A 1 151 ? 16.547 -2.918 -0.826 1 97.81 151 GLU A C 1
ATOM 1152 O O . GLU A 1 151 ? 16.547 -3.51 -1.906 1 97.81 151 GLU A O 1
ATOM 1157 N N . ALA A 1 152 ? 17.609 -2.869 -0.037 1 97.69 152 ALA A N 1
ATOM 1158 C CA . ALA A 1 152 ? 18.812 -3.621 -0.387 1 97.69 152 ALA A CA 1
ATOM 1159 C C . ALA A 1 152 ? 18.516 -5.117 -0.479 1 97.69 152 ALA A C 1
ATOM 1161 O O . ALA A 1 152 ? 18.953 -5.785 -1.417 1 97.69 152 ALA A O 1
ATOM 1162 N N . GLN A 1 153 ? 17.781 -5.617 0.469 1 97.38 153 GLN A N 1
ATOM 1163 C CA . GLN A 1 153 ? 17.391 -7.023 0.446 1 97.38 153 GLN A CA 1
ATOM 1164 C C . GLN A 1 153 ? 16.516 -7.332 -0.771 1 97.38 153 GLN A C 1
ATOM 1166 O O . GLN A 1 153 ? 16.625 -8.406 -1.361 1 97.38 153 GLN A O 1
ATOM 1171 N N . THR A 1 154 ? 15.625 -6.383 -1.129 1 97.94 154 THR A N 1
ATOM 1172 C CA . THR A 1 154 ? 14.766 -6.559 -2.295 1 97.94 154 THR A CA 1
ATOM 1173 C C . THR A 1 154 ? 15.594 -6.664 -3.568 1 97.94 154 THR A C 1
ATOM 1175 O O . THR A 1 154 ? 15.328 -7.508 -4.426 1 97.94 154 THR A O 1
ATOM 1178 N N . VAL A 1 155 ? 16.625 -5.867 -3.635 1 97.62 155 VAL A N 1
ATOM 1179 C CA . VAL A 1 155 ? 17.516 -5.898 -4.785 1 97.62 155 VAL A CA 1
ATOM 1180 C C . VAL A 1 155 ? 18.219 -7.254 -4.863 1 97.62 155 VAL A C 1
ATOM 1182 O O . VAL A 1 155 ? 18.266 -7.875 -5.926 1 97.62 155 VAL A O 1
ATOM 1185 N N . ILE A 1 156 ? 18.703 -7.723 -3.764 1 97.56 156 ILE A N 1
ATOM 1186 C CA . ILE A 1 156 ? 19.391 -9.008 -3.725 1 97.56 156 ILE A CA 1
ATOM 1187 C C . ILE A 1 156 ? 18.422 -10.117 -4.133 1 97.56 156 ILE A C 1
ATOM 1189 O O . ILE A 1 156 ? 18.766 -10.969 -4.961 1 97.56 156 ILE A O 1
ATOM 1193 N N . ARG A 1 157 ? 17.172 -10.109 -3.574 1 97.19 157 ARG A N 1
ATOM 1194 C CA . ARG A 1 157 ? 16.156 -11.117 -3.898 1 97.19 157 ARG A CA 1
ATOM 1195 C C . ARG A 1 157 ? 15.852 -11.125 -5.391 1 97.19 157 ARG A C 1
ATOM 1197 O O . ARG A 1 157 ? 15.805 -12.18 -6.023 1 97.19 157 ARG A O 1
ATOM 1204 N N . ASP A 1 158 ? 15.688 -9.945 -5.953 1 97.62 158 ASP A N 1
ATOM 1205 C CA . ASP A 1 158 ? 15.32 -9.82 -7.359 1 97.62 158 ASP A CA 1
ATOM 1206 C C . ASP A 1 158 ? 16.422 -10.375 -8.266 1 97.62 158 ASP A C 1
ATOM 1208 O O . ASP A 1 158 ? 16.141 -11.109 -9.211 1 97.62 158 ASP A O 1
ATOM 1212 N N . VAL A 1 159 ? 17.656 -10.047 -7.938 1 97.19 159 VAL A N 1
ATOM 1213 C CA . VAL A 1 159 ? 18.781 -10.461 -8.766 1 97.19 159 VAL A CA 1
ATOM 1214 C C . VAL A 1 159 ? 19 -11.961 -8.633 1 97.19 159 VAL A C 1
ATOM 1216 O O . VAL A 1 159 ? 19.188 -12.656 -9.633 1 97.19 159 VAL A O 1
ATOM 1219 N N . GLU A 1 160 ? 18.984 -12.477 -7.418 1 96 160 GLU A N 1
ATOM 1220 C CA . GLU A 1 160 ? 19.203 -13.914 -7.23 1 96 160 GLU A CA 1
ATOM 1221 C C . GLU A 1 160 ? 18.094 -14.727 -7.906 1 96 160 GLU A C 1
ATOM 1223 O O . GLU A 1 160 ? 18.375 -15.75 -8.531 1 96 160 GLU A O 1
ATOM 1228 N N . THR A 1 161 ? 16.844 -14.234 -7.809 1 96.62 161 THR A N 1
ATOM 1229 C CA . THR A 1 161 ? 15.734 -14.922 -8.469 1 96.62 161 THR A CA 1
ATOM 1230 C C . THR A 1 161 ? 15.914 -14.906 -9.984 1 96.62 161 THR A C 1
ATOM 1232 O O . THR A 1 161 ? 15.789 -15.945 -10.641 1 96.62 161 THR A O 1
ATOM 1235 N N . ALA A 1 162 ? 16.266 -13.766 -10.477 1 97.19 162 ALA A N 1
ATOM 1236 C CA . ALA A 1 162 ? 16.5 -13.656 -11.914 1 97.19 162 ALA A CA 1
ATOM 1237 C C . ALA A 1 162 ? 17.672 -14.516 -12.352 1 97.19 162 ALA A C 1
ATOM 1239 O O . ALA A 1 162 ? 17.656 -15.102 -13.438 1 97.19 162 ALA A O 1
ATOM 1240 N N . TYR A 1 163 ? 18.703 -14.617 -11.531 1 95.81 163 TYR A N 1
ATOM 1241 C CA . TYR A 1 163 ? 19.891 -15.43 -11.812 1 95.81 163 TYR A CA 1
ATOM 1242 C C . TYR A 1 163 ? 19.516 -16.906 -11.914 1 95.81 163 TYR A C 1
ATOM 1244 O O . TYR A 1 163 ? 19.891 -17.578 -12.875 1 95.81 163 TYR A O 1
ATOM 1252 N N . TYR A 1 164 ? 18.75 -17.391 -10.984 1 96 164 TYR A N 1
ATOM 1253 C CA . TYR A 1 164 ? 18.359 -18.781 -10.992 1 96 164 TYR A CA 1
ATOM 1254 C C . TYR A 1 164 ? 17.375 -19.062 -12.117 1 96 164 TYR A C 1
ATOM 1256 O O . TYR A 1 164 ? 17.359 -20.156 -12.688 1 96 164 TYR A O 1
ATOM 1264 N N . ASP A 1 165 ? 16.578 -18.062 -12.469 1 97 165 ASP A N 1
ATOM 1265 C CA . ASP A 1 165 ? 15.695 -18.219 -13.625 1 97 165 ASP A CA 1
ATOM 1266 C C . ASP A 1 165 ? 16.516 -18.359 -14.914 1 97 165 ASP A C 1
ATOM 1268 O O . ASP A 1 165 ? 16.156 -19.156 -15.789 1 97 165 ASP A O 1
ATOM 1272 N N . LEU A 1 166 ? 17.594 -17.594 -14.984 1 96.75 166 LEU A N 1
ATOM 1273 C CA . LEU A 1 166 ? 18.453 -17.719 -16.141 1 96.75 166 LEU A CA 1
ATOM 1274 C C . LEU A 1 166 ? 19.156 -19.078 -16.172 1 96.75 166 LEU A C 1
ATOM 1276 O O . LEU A 1 166 ? 19.234 -19.719 -17.203 1 96.75 166 LEU A O 1
ATOM 1280 N N . LEU A 1 167 ? 19.625 -19.516 -15.016 1 96.38 167 LEU A N 1
ATOM 1281 C CA . LEU A 1 167 ? 20.25 -20.828 -14.93 1 96.38 167 LEU A CA 1
ATOM 1282 C C . LEU A 1 167 ? 19.266 -21.922 -15.344 1 96.38 167 LEU A C 1
ATOM 1284 O O . LEU A 1 167 ? 19.625 -22.828 -16.094 1 96.38 167 LEU A O 1
ATOM 1288 N N . LYS A 1 168 ? 18.031 -21.797 -14.828 1 96.31 168 LYS A N 1
ATOM 1289 C CA . LYS A 1 168 ? 16.984 -22.734 -15.203 1 96.31 168 LYS A CA 1
ATOM 1290 C C . LYS A 1 168 ? 16.781 -22.766 -16.719 1 96.31 168 LYS A C 1
ATOM 1292 O O . LYS A 1 168 ? 16.797 -23.844 -17.328 1 96.31 168 LYS A O 1
ATOM 1297 N N . ALA A 1 169 ? 16.703 -21.609 -17.281 1 97.25 169 ALA A N 1
ATOM 1298 C CA . ALA A 1 169 ? 16.469 -21.516 -18.719 1 97.25 169 ALA A CA 1
ATOM 1299 C C . ALA A 1 169 ? 17.656 -22.062 -19.5 1 97.25 169 ALA A C 1
ATOM 1301 O O . ALA A 1 169 ? 17.484 -22.766 -20.516 1 97.25 169 ALA A O 1
ATOM 1302 N N . GLN A 1 170 ? 18.875 -21.812 -19.094 1 96.31 170 GLN A N 1
ATOM 1303 C CA . GLN A 1 170 ? 20.094 -22.312 -19.734 1 96.31 170 GLN A CA 1
ATOM 1304 C C . GLN A 1 170 ? 20.141 -23.828 -19.703 1 96.31 170 GLN A C 1
ATOM 1306 O O . GLN A 1 170 ? 20.469 -24.469 -20.703 1 96.31 170 GLN A O 1
ATOM 1311 N N . HIS A 1 171 ? 19.781 -24.391 -18.594 1 95.94 171 HIS A N 1
ATOM 1312 C CA . HIS A 1 171 ? 19.828 -25.844 -18.453 1 95.94 171 HIS A CA 1
ATOM 1313 C C . HIS A 1 171 ? 18.703 -26.484 -19.266 1 95.94 171 HIS A C 1
ATOM 1315 O O . HIS A 1 171 ? 18.906 -27.547 -19.859 1 95.94 171 HIS A O 1
ATOM 1321 N N . ARG A 1 172 ? 17.562 -25.812 -19.312 1 96.44 172 ARG A N 1
ATOM 1322 C CA . ARG A 1 172 ? 16.453 -26.344 -20.094 1 96.44 172 ARG A CA 1
ATOM 1323 C C . ARG A 1 172 ? 16.781 -26.328 -21.594 1 96.44 172 ARG A C 1
ATOM 1325 O O . ARG A 1 172 ? 16.375 -27.234 -22.328 1 96.44 172 ARG A O 1
ATOM 1332 N N . VAL A 1 173 ? 17.562 -25.375 -22.047 1 96.19 173 VAL A N 1
ATOM 1333 C CA . VAL A 1 173 ? 18.016 -25.328 -23.438 1 96.19 173 VAL A CA 1
ATOM 1334 C C . VAL A 1 173 ? 18.938 -26.516 -23.703 1 96.19 173 VAL A C 1
ATOM 1336 O O . VAL A 1 173 ? 18.828 -27.188 -24.734 1 96.19 173 VAL A O 1
ATOM 1339 N N . LEU A 1 174 ? 19.812 -26.781 -22.781 1 95.56 174 LEU A N 1
ATOM 1340 C CA . LEU A 1 174 ? 20.719 -27.906 -22.938 1 95.56 174 LEU A CA 1
ATOM 1341 C C . LEU A 1 174 ? 19.953 -29.219 -23.016 1 95.56 174 LEU A C 1
ATOM 1343 O O . LEU A 1 174 ? 20.234 -30.078 -23.859 1 95.56 174 LEU A O 1
ATOM 1347 N N . SER A 1 175 ? 18.969 -29.312 -22.125 1 94.38 175 SER A N 1
ATOM 1348 C CA . SER A 1 175 ? 18.125 -30.5 -22.125 1 94.38 175 SER A CA 1
ATOM 1349 C C . SER A 1 175 ? 17.344 -30.609 -23.438 1 94.38 175 SER A C 1
ATOM 1351 O O . SER A 1 175 ? 17.219 -31.703 -24 1 94.38 175 SER A O 1
ATOM 1353 N N . ALA A 1 176 ? 16.859 -29.484 -23.938 1 95 176 ALA A N 1
ATOM 1354 C CA . ALA A 1 176 ? 16.094 -29.469 -25.188 1 95 176 ALA A CA 1
ATOM 1355 C C . ALA A 1 176 ? 17 -29.812 -26.375 1 95 176 ALA A C 1
ATOM 1357 O O . ALA A 1 176 ? 16.578 -30.5 -27.312 1 95 176 ALA A O 1
ATOM 1358 N N . ARG A 1 177 ? 18.234 -29.375 -26.391 1 95.75 177 ARG A N 1
ATOM 1359 C CA . ARG A 1 177 ? 19.188 -29.703 -27.438 1 95.75 177 ARG A CA 1
ATOM 1360 C C . ARG A 1 177 ? 19.469 -31.203 -27.453 1 95.75 177 ARG A C 1
ATOM 1362 O O . ARG A 1 177 ? 19.531 -31.812 -28.531 1 95.75 177 ARG A O 1
ATOM 1369 N N . GLN A 1 178 ? 19.609 -31.703 -26.281 1 94.19 178 GLN A N 1
ATOM 1370 C CA . GLN A 1 178 ? 19.828 -33.156 -26.188 1 94.19 178 GLN A CA 1
ATOM 1371 C C . GLN A 1 178 ? 18.625 -33.938 -26.719 1 94.19 178 GLN A C 1
ATOM 1373 O O . GLN A 1 178 ? 18.797 -34.969 -27.359 1 94.19 178 GLN A O 1
ATOM 1378 N N . SER A 1 179 ? 17.453 -33.406 -26.453 1 94.19 179 SER A N 1
ATOM 1379 C CA . SER A 1 179 ? 16.234 -34.062 -26.953 1 94.19 179 SER A CA 1
ATOM 1380 C C . SER A 1 179 ? 16.188 -34.062 -28.484 1 94.19 179 SER A C 1
ATOM 1382 O O . SER A 1 179 ? 15.719 -35 -29.094 1 94.19 179 SER A O 1
ATOM 1384 N N . VAL A 1 180 ? 16.656 -33.031 -29.109 1 95 180 VAL A N 1
ATOM 1385 C CA . VAL A 1 180 ? 16.703 -32.938 -30.562 1 95 180 VAL A CA 1
ATOM 1386 C C . VAL A 1 180 ? 17.688 -33.969 -31.109 1 95 180 VAL A C 1
ATOM 1388 O O . VAL A 1 180 ? 17.422 -34.656 -32.094 1 95 180 VAL A O 1
ATOM 1391 N N . VAL A 1 181 ? 18.797 -34.125 -30.469 1 95.06 181 VAL A N 1
ATOM 1392 C CA . VAL A 1 181 ? 19.797 -35.125 -30.859 1 95.06 181 VAL A CA 1
ATOM 1393 C C . VAL A 1 181 ? 19.219 -36.531 -30.766 1 95.06 181 VAL A C 1
ATOM 1395 O O . VAL A 1 181 ? 19.375 -37.312 -31.703 1 95.06 181 VAL A O 1
ATOM 1398 N N . ASP A 1 182 ? 18.547 -36.75 -29.672 1 91.69 182 ASP A N 1
ATOM 1399 C CA . ASP A 1 182 ? 17.938 -38.062 -29.484 1 91.69 182 ASP A CA 1
ATOM 1400 C C . ASP A 1 182 ? 16.891 -38.344 -30.547 1 91.69 182 ASP A C 1
ATOM 1402 O O . ASP A 1 182 ? 16.859 -39.438 -31.141 1 91.69 182 ASP A O 1
ATOM 1406 N N . ALA A 1 183 ? 16.047 -37.375 -30.844 1 94.12 183 ALA A N 1
ATOM 1407 C CA . ALA A 1 183 ? 14.992 -37.531 -31.844 1 94.12 183 ALA A CA 1
ATOM 1408 C C . ALA A 1 183 ? 15.578 -37.719 -33.25 1 94.12 183 ALA A C 1
ATOM 1410 O O . ALA A 1 183 ? 15.047 -38.469 -34.062 1 94.12 183 ALA A O 1
ATOM 1411 N N . SER A 1 184 ? 16.641 -37.031 -33.562 1 95.19 184 SER A N 1
ATOM 1412 C CA . SER A 1 184 ? 17.328 -37.156 -34.844 1 95.19 184 SER A CA 1
ATOM 1413 C C . SER A 1 184 ? 17.922 -38.562 -35 1 95.19 184 SER A C 1
ATOM 1415 O O . SER A 1 184 ? 17.859 -39.156 -36.094 1 95.19 184 SER A O 1
ATOM 1417 N N . SER A 1 185 ? 18.5 -39.031 -33.938 1 92.75 185 SER A N 1
ATOM 1418 C CA . SER A 1 185 ? 19.047 -40.375 -33.969 1 92.75 185 SER A CA 1
ATOM 1419 C C . SER A 1 185 ? 17.953 -41.406 -34.188 1 92.75 185 SER A C 1
ATOM 1421 O O . SER A 1 185 ? 18.156 -42.375 -34.938 1 92.75 185 SER A O 1
ATOM 1423 N N . HIS A 1 186 ? 16.844 -41.156 -33.594 1 91.75 186 HIS A N 1
ATOM 1424 C CA . HIS A 1 186 ? 15.711 -42.062 -33.781 1 91.75 186 HIS A CA 1
ATOM 1425 C C . HIS A 1 186 ? 15.219 -42.062 -35.219 1 91.75 186 HIS A C 1
ATOM 1427 O O . HIS A 1 186 ? 14.898 -43.094 -35.781 1 91.75 186 HIS A O 1
ATOM 1433 N N . LEU A 1 187 ? 15.094 -40.906 -35.781 1 92.94 187 LEU A N 1
ATOM 1434 C CA . LEU A 1 187 ? 14.672 -40.781 -37.188 1 92.94 187 LEU A CA 1
ATOM 1435 C C . LEU A 1 187 ? 15.656 -41.5 -38.094 1 92.94 187 LEU A C 1
ATOM 1437 O O . LEU A 1 187 ? 15.242 -42.188 -39.031 1 92.94 187 LEU A O 1
ATOM 1441 N N . ALA A 1 188 ? 16.938 -41.406 -37.875 1 93.75 188 ALA A N 1
ATOM 1442 C CA . ALA A 1 188 ? 17.953 -42.062 -38.688 1 93.75 188 ALA A CA 1
ATOM 1443 C C . ALA A 1 188 ? 17.828 -43.562 -38.594 1 93.75 188 ALA A C 1
ATOM 1445 O O . ALA A 1 188 ? 17.969 -44.281 -39.594 1 93.75 188 ALA A O 1
ATOM 1446 N N . GLU A 1 189 ? 17.547 -43.969 -37.375 1 91 189 GLU A N 1
ATOM 1447 C CA . GLU A 1 189 ? 17.375 -45.406 -37.188 1 91 189 GLU A CA 1
ATOM 1448 C C . GLU A 1 189 ? 16.141 -45.906 -37.906 1 91 189 GLU A C 1
ATOM 1450 O O . GLU A 1 189 ? 16.172 -46.969 -38.531 1 91 189 GLU A O 1
ATOM 1455 N N . ALA A 1 190 ? 15.031 -45.188 -37.875 1 92.44 190 ALA A N 1
ATOM 1456 C CA . ALA A 1 190 ? 13.805 -45.562 -38.562 1 92.44 190 ALA A CA 1
ATOM 1457 C C . ALA A 1 190 ? 14.023 -45.625 -40.062 1 92.44 190 ALA A C 1
ATOM 1459 O O . ALA A 1 190 ? 13.531 -46.531 -40.75 1 92.44 190 ALA A O 1
ATOM 1460 N N . ARG A 1 191 ? 14.781 -44.719 -40.594 1 93.12 191 ARG A N 1
ATOM 1461 C CA . ARG A 1 191 ? 15.102 -44.688 -42.031 1 93.12 191 ARG A CA 1
ATOM 1462 C C . ARG A 1 191 ? 15.961 -45.875 -42.406 1 93.12 191 ARG A C 1
ATOM 1464 O O . ARG A 1 191 ? 15.75 -46.5 -43.469 1 93.12 191 ARG A O 1
ATOM 1471 N N . ALA A 1 192 ? 16.906 -46.188 -41.562 1 92.56 192 ALA A N 1
ATOM 1472 C CA . ALA A 1 192 ? 17.781 -47.344 -41.812 1 92.56 192 ALA A CA 1
ATOM 1473 C C . ALA A 1 192 ? 17 -48.625 -41.844 1 92.56 192 ALA A C 1
ATOM 1475 O O . ALA A 1 192 ? 17.234 -49.5 -42.688 1 92.56 192 ALA A O 1
ATOM 1476 N N . ARG A 1 193 ? 16.078 -48.781 -41 1 91.19 193 ARG A N 1
ATOM 1477 C CA . ARG A 1 193 ? 15.266 -50 -40.906 1 91.19 193 ARG A CA 1
ATOM 1478 C C . ARG A 1 193 ? 14.344 -50.094 -42.125 1 91.19 193 ARG A C 1
ATOM 1480 O O . ARG A 1 193 ? 14.156 -51.188 -42.656 1 91.19 193 ARG A O 1
ATOM 1487 N N . LEU A 1 194 ? 13.797 -48.969 -42.562 1 91.38 194 LEU A N 1
ATOM 1488 C CA . LEU A 1 194 ? 12.953 -48.969 -43.75 1 91.38 194 LEU A CA 1
ATOM 1489 C C . LEU A 1 194 ? 13.766 -49.375 -45 1 91.38 194 LEU A C 1
ATOM 1491 O O . LEU A 1 194 ? 13.297 -50.156 -45.812 1 91.38 194 LEU A O 1
ATOM 1495 N N . SER A 1 195 ? 14.938 -48.875 -45.062 1 93.25 195 SER A N 1
ATOM 1496 C CA . SER A 1 195 ? 15.812 -49.156 -46.188 1 93.25 195 SER A CA 1
ATOM 1497 C C . SER A 1 195 ? 16.25 -50.625 -46.219 1 93.25 195 SER A C 1
ATOM 1499 O O . SER A 1 195 ? 16.484 -51.188 -47.281 1 93.25 195 SER A O 1
ATOM 1501 N N . ALA A 1 196 ? 16.312 -51.188 -45 1 91.56 196 ALA A N 1
ATOM 1502 C CA . ALA A 1 196 ? 16.688 -52.594 -44.875 1 91.56 196 ALA A CA 1
ATOM 1503 C C . ALA A 1 196 ? 15.477 -53.5 -45.062 1 91.56 196 ALA A C 1
ATOM 1505 O O . ALA A 1 196 ? 15.617 -54.719 -45.062 1 91.56 196 ALA A O 1
ATOM 1506 N N . GLY A 1 197 ? 14.289 -52.906 -45.25 1 88.88 197 GLY A N 1
ATOM 1507 C CA . GLY A 1 197 ? 13.078 -53.656 -45.531 1 88.88 197 GLY A CA 1
ATOM 1508 C C . GLY A 1 197 ? 12.422 -54.219 -44.281 1 88.88 197 GLY A C 1
ATOM 1509 O O . GLY A 1 197 ? 11.484 -55.031 -44.375 1 88.88 197 GLY A O 1
ATOM 1510 N N . VAL A 1 198 ? 12.914 -53.75 -43.156 1 87.5 198 VAL A N 1
ATOM 1511 C CA . VAL A 1 198 ? 12.398 -54.312 -41.906 1 87.5 198 VAL A CA 1
ATOM 1512 C C . VAL A 1 198 ? 11.625 -53.25 -41.125 1 87.5 198 VAL A C 1
ATOM 1514 O O . VAL A 1 198 ? 11.109 -53.531 -40.031 1 87.5 198 VAL A O 1
ATOM 1517 N N . GLY A 1 199 ? 11.578 -52.031 -41.781 1 85.69 199 GLY A N 1
ATOM 1518 C CA . GLY A 1 199 ? 10.867 -50.938 -41.094 1 85.69 199 GLY A CA 1
ATOM 1519 C C . GLY A 1 199 ? 9.609 -50.5 -41.812 1 85.69 199 GLY A C 1
ATOM 1520 O O . GLY A 1 199 ? 9.344 -50.969 -42.938 1 85.69 199 GLY A O 1
ATOM 1521 N N . LEU A 1 200 ? 8.781 -49.812 -41.125 1 89.5 200 LEU A N 1
ATOM 1522 C CA . LEU A 1 200 ? 7.539 -49.312 -41.688 1 89.5 200 LEU A CA 1
ATOM 1523 C C . LEU A 1 200 ? 7.691 -47.844 -42.062 1 89.5 200 LEU A C 1
ATOM 1525 O O . LEU A 1 200 ? 8.359 -47.062 -41.375 1 89.5 200 LEU A O 1
ATOM 1529 N N . ARG A 1 201 ? 6.969 -47.438 -43.094 1 88.31 201 ARG A N 1
ATOM 1530 C CA . ARG A 1 201 ? 6.934 -46.031 -43.469 1 88.31 201 ARG A CA 1
ATOM 1531 C C . ARG A 1 201 ? 6.289 -45.188 -42.406 1 88.31 201 ARG A C 1
ATOM 1533 O O . ARG A 1 201 ? 6.691 -44.031 -42.188 1 88.31 201 ARG A O 1
ATOM 1540 N N . LEU A 1 202 ? 5.383 -45.781 -41.656 1 88.38 202 LEU A N 1
ATOM 1541 C CA . LEU A 1 202 ? 4.691 -45.125 -40.562 1 88.38 202 LEU A CA 1
ATOM 1542 C C . LEU A 1 202 ? 5.668 -44.75 -39.469 1 88.38 202 LEU A C 1
ATOM 1544 O O . LEU A 1 202 ? 5.539 -43.656 -38.844 1 88.38 202 LEU A O 1
ATOM 1548 N N . ASP A 1 203 ? 6.68 -45.562 -39.25 1 90.88 203 ASP A N 1
ATOM 1549 C CA . ASP A 1 203 ? 7.676 -45.312 -38.219 1 90.88 203 ASP A CA 1
ATOM 1550 C C . ASP A 1 203 ? 8.516 -44.094 -38.562 1 90.88 203 ASP A C 1
ATOM 1552 O O . ASP A 1 203 ? 8.844 -43.281 -37.688 1 90.88 203 ASP A O 1
ATOM 1556 N N . VAL A 1 204 ? 8.82 -44 -39.781 1 91.81 204 VAL A N 1
ATOM 1557 C CA . VAL A 1 204 ? 9.625 -42.875 -40.219 1 91.81 204 VAL A CA 1
ATOM 1558 C C . VAL A 1 204 ? 8.828 -41.562 -40.094 1 91.81 204 VAL A C 1
ATOM 1560 O O . VAL A 1 204 ? 9.344 -40.562 -39.625 1 91.81 204 VAL A O 1
ATOM 1563 N N . THR A 1 205 ? 7.531 -41.625 -40.5 1 93.5 205 THR A N 1
ATOM 1564 C CA . THR A 1 205 ? 6.688 -40.438 -40.406 1 93.5 205 THR A CA 1
ATOM 1565 C C . THR A 1 205 ? 6.508 -40.031 -38.938 1 93.5 205 THR A C 1
ATOM 1567 O O . THR A 1 205 ? 6.555 -38.812 -38.625 1 93.5 205 THR A O 1
ATOM 1570 N N . GLN A 1 206 ? 6.324 -40.969 -38.031 1 91.38 206 GLN A N 1
ATOM 1571 C CA . GLN A 1 206 ? 6.168 -40.656 -36.625 1 91.38 206 GLN A CA 1
ATOM 1572 C C . GLN A 1 206 ? 7.453 -40.094 -36.031 1 91.38 206 GLN A C 1
ATOM 1574 O O . GLN A 1 206 ? 7.41 -39.156 -35.219 1 91.38 206 GLN A O 1
ATOM 1579 N N . ALA A 1 207 ? 8.547 -40.625 -36.469 1 92.06 207 ALA A N 1
ATOM 1580 C CA . ALA A 1 207 ? 9.844 -40.125 -36 1 92.06 207 ALA A CA 1
ATOM 1581 C C . ALA A 1 207 ? 10.086 -38.719 -36.469 1 92.06 207 ALA A C 1
ATOM 1583 O O . ALA A 1 207 ? 10.68 -37.906 -35.75 1 92.06 207 ALA A O 1
ATOM 1584 N N . LYS A 1 208 ? 9.578 -38.438 -37.656 1 93.06 208 LYS A N 1
ATOM 1585 C CA . LYS A 1 208 ? 9.695 -37.062 -38.188 1 93.06 208 LYS A CA 1
ATOM 1586 C C . LYS A 1 208 ? 8.891 -36.062 -37.375 1 93.06 208 LYS A C 1
ATOM 1588 O O . LYS A 1 208 ? 9.367 -35 -37.062 1 93.06 208 LYS A O 1
ATOM 1593 N N . VAL A 1 209 ? 7.684 -36.438 -37 1 93.12 209 VAL A N 1
ATOM 1594 C CA . VAL A 1 209 ? 6.82 -35.594 -36.188 1 93.12 209 VAL A CA 1
ATOM 1595 C C . VAL A 1 209 ? 7.473 -35.344 -34.844 1 93.12 209 VAL A C 1
ATOM 1597 O O . VAL A 1 209 ? 7.457 -34.219 -34.312 1 93.12 209 VAL A O 1
ATOM 1600 N N . ASN A 1 210 ? 8.023 -36.375 -34.25 1 92.38 210 ASN A N 1
ATOM 1601 C CA . ASN A 1 210 ? 8.703 -36.281 -32.969 1 92.38 210 ASN A CA 1
ATOM 1602 C C . ASN A 1 210 ? 9.891 -35.344 -33.031 1 92.38 210 ASN A C 1
ATOM 1604 O O . ASN A 1 210 ? 10.094 -34.531 -32.125 1 92.38 210 ASN A O 1
ATOM 1608 N N . LEU A 1 211 ? 10.688 -35.406 -34.062 1 93.5 211 LEU A N 1
ATOM 1609 C CA . LEU A 1 211 ? 11.828 -34.531 -34.219 1 93.5 211 LEU A CA 1
ATOM 1610 C C . LEU A 1 211 ? 11.367 -33.062 -34.344 1 93.5 211 LEU A C 1
ATOM 1612 O O . LEU A 1 211 ? 11.969 -32.156 -33.75 1 93.5 211 LEU A O 1
ATOM 1616 N N . GLU A 1 212 ? 10.258 -32.875 -35.094 1 95 212 GLU A N 1
ATOM 1617 C CA . GLU A 1 212 ? 9.719 -31.531 -35.25 1 95 212 GLU A CA 1
ATOM 1618 C C . GLU A 1 212 ? 9.234 -30.984 -33.906 1 95 212 GLU A C 1
ATOM 1620 O O . GLU A 1 212 ? 9.43 -29.797 -33.625 1 95 212 GLU A O 1
ATOM 1625 N N . SER A 1 213 ? 8.562 -31.781 -33.094 1 93.12 213 SER A N 1
ATOM 1626 C CA . SER A 1 213 ? 8.117 -31.391 -31.781 1 93.12 213 SER A CA 1
ATOM 1627 C C . SER A 1 213 ? 9.297 -31.016 -30.891 1 93.12 213 SER A C 1
ATOM 1629 O O . SER A 1 213 ? 9.242 -30.016 -30.156 1 93.12 213 SER A O 1
ATOM 1631 N N . ALA A 1 214 ? 10.367 -31.812 -30.969 1 94 214 ALA A N 1
ATOM 1632 C CA . ALA A 1 214 ? 11.57 -31.531 -30.188 1 94 214 ALA A CA 1
ATOM 1633 C C . ALA A 1 214 ? 12.203 -30.219 -30.609 1 94 214 ALA A C 1
ATOM 1635 O O . ALA A 1 214 ? 12.68 -29.438 -29.781 1 94 214 ALA A O 1
ATOM 1636 N N . ARG A 1 215 ? 12.172 -29.969 -31.906 1 94.81 215 ARG A N 1
ATOM 1637 C CA . ARG A 1 215 ? 12.734 -28.734 -32.438 1 94.81 215 ARG A CA 1
ATOM 1638 C C . ARG A 1 215 ? 11.914 -27.531 -31.984 1 94.81 215 ARG A C 1
ATOM 1640 O O . ARG A 1 215 ? 12.477 -26.484 -31.641 1 94.81 215 ARG A O 1
ATOM 1647 N N . LEU A 1 216 ? 10.609 -27.672 -31.922 1 93.88 216 LEU A N 1
ATOM 1648 C CA . LEU A 1 216 ? 9.734 -26.609 -31.438 1 93.88 216 LEU A CA 1
ATOM 1649 C C . LEU A 1 216 ? 10 -26.328 -29.969 1 93.88 216 LEU A C 1
ATOM 1651 O O . LEU A 1 216 ? 10.016 -25.156 -29.547 1 93.88 216 LEU A O 1
ATOM 1655 N N . ASP A 1 217 ? 10.18 -27.328 -29.219 1 93.81 217 ASP A N 1
ATOM 1656 C CA . ASP A 1 217 ? 10.492 -27.172 -27.812 1 93.81 217 ASP A CA 1
ATOM 1657 C C . ASP A 1 217 ? 11.805 -26.406 -27.625 1 93.81 217 ASP A C 1
ATOM 1659 O O . ASP A 1 217 ? 11.914 -25.562 -26.734 1 93.81 217 ASP A O 1
ATOM 1663 N N . LEU A 1 218 ? 12.82 -26.781 -28.406 1 94.75 218 LEU A N 1
ATOM 1664 C CA . LEU A 1 218 ? 14.109 -26.109 -28.328 1 94.75 218 LEU A CA 1
ATOM 1665 C C . LEU A 1 218 ? 13.969 -24.625 -28.625 1 94.75 218 LEU A C 1
ATOM 1667 O O . LEU A 1 218 ? 14.547 -23.781 -27.922 1 94.75 218 LEU A O 1
ATOM 1671 N N . ILE A 1 219 ? 13.148 -24.281 -29.609 1 95.31 219 ILE A N 1
ATOM 1672 C CA . ILE A 1 219 ? 12.906 -22.875 -29.969 1 95.31 219 ILE A CA 1
ATOM 1673 C C . ILE A 1 219 ? 12.289 -22.141 -28.781 1 95.31 219 ILE A C 1
ATOM 1675 O O . ILE A 1 219 ? 12.703 -21.031 -28.453 1 95.31 219 ILE A O 1
ATOM 1679 N N . HIS A 1 220 ? 11.305 -22.734 -28.172 1 95.06 220 HIS A N 1
ATOM 1680 C CA . HIS A 1 220 ? 10.625 -22.156 -27.016 1 95.06 220 HIS A CA 1
ATOM 1681 C C . HIS A 1 220 ? 11.602 -21.938 -25.859 1 95.06 220 HIS A C 1
ATOM 1683 O O . HIS A 1 220 ? 11.633 -20.844 -25.266 1 95.06 220 HIS A O 1
ATOM 1689 N N . GLU A 1 221 ? 12.383 -22.969 -25.562 1 96.5 221 GLU A N 1
ATOM 1690 C CA . GLU A 1 221 ? 13.328 -22.875 -24.453 1 96.5 221 GLU A CA 1
ATOM 1691 C C . GLU A 1 221 ? 14.383 -21.797 -24.734 1 96.5 221 GLU A C 1
ATOM 1693 O O . GLU A 1 221 ? 14.805 -21.094 -23.812 1 96.5 221 GLU A O 1
ATOM 1698 N N . GLU A 1 222 ? 14.797 -21.719 -25.984 1 95.69 222 GLU A N 1
ATOM 1699 C CA . GLU A 1 222 ? 15.766 -20.688 -26.359 1 95.69 222 GLU A CA 1
ATOM 1700 C C . GLU A 1 222 ? 15.188 -19.281 -26.156 1 95.69 222 GLU A C 1
ATOM 1702 O O . GLU A 1 222 ? 15.883 -18.375 -25.688 1 95.69 222 GLU A O 1
ATOM 1707 N N . THR A 1 223 ? 13.953 -19.094 -26.5 1 96.19 223 THR A N 1
ATOM 1708 C CA . THR A 1 223 ? 13.273 -17.828 -26.281 1 96.19 223 THR A CA 1
ATOM 1709 C C . THR A 1 223 ? 13.211 -17.5 -24.797 1 96.19 223 THR A C 1
ATOM 1711 O O . THR A 1 223 ? 13.453 -16.359 -24.391 1 96.19 223 THR A O 1
ATOM 1714 N N . LEU A 1 224 ? 12.883 -18.469 -23.969 1 96.06 224 LEU A N 1
ATOM 1715 C CA . LEU A 1 224 ? 12.805 -18.266 -22.531 1 96.06 224 LEU A CA 1
ATOM 1716 C C . LEU A 1 224 ? 14.164 -17.891 -21.953 1 96.06 224 LEU A C 1
ATOM 1718 O O . LEU A 1 224 ? 14.25 -17.078 -21.031 1 96.06 224 LEU A O 1
ATOM 1722 N N . ARG A 1 225 ? 15.258 -18.516 -22.484 1 96 225 ARG A N 1
ATOM 1723 C CA . ARG A 1 225 ? 16.609 -18.156 -22.047 1 96 225 ARG A CA 1
ATOM 1724 C C . ARG A 1 225 ? 16.906 -16.703 -22.359 1 96 225 ARG A C 1
ATOM 1726 O O . ARG A 1 225 ? 17.438 -15.969 -21.5 1 96 225 ARG A O 1
ATOM 1733 N N . ARG A 1 226 ? 16.531 -16.266 -23.562 1 94.75 226 ARG A N 1
ATOM 1734 C CA . ARG A 1 226 ? 16.766 -14.875 -23.953 1 94.75 226 ARG A CA 1
ATOM 1735 C C . ARG A 1 226 ? 15.977 -13.914 -23.078 1 94.75 226 ARG A C 1
ATOM 1737 O O . ARG A 1 226 ? 16.484 -12.859 -22.688 1 94.75 226 ARG A O 1
ATOM 1744 N N . LYS A 1 227 ? 14.742 -14.266 -22.766 1 96.06 227 LYS A N 1
ATOM 1745 C CA . LYS A 1 227 ? 13.922 -13.453 -21.891 1 96.06 227 LYS A CA 1
ATOM 1746 C C . LYS A 1 227 ? 14.531 -13.375 -20.484 1 96.06 227 LYS A C 1
ATOM 1748 O O . LYS A 1 227 ? 14.547 -12.305 -19.875 1 96.06 227 LYS A O 1
ATOM 1753 N N . ALA A 1 228 ? 15.016 -14.492 -20.031 1 96.56 228 ALA A N 1
ATOM 1754 C CA . ALA A 1 228 ? 15.641 -14.531 -18.703 1 96.56 228 ALA A CA 1
ATOM 1755 C C . ALA A 1 228 ? 16.906 -13.672 -18.672 1 96.56 228 ALA A C 1
ATOM 1757 O O . ALA A 1 228 ? 17.219 -13.062 -17.641 1 96.56 228 ALA A O 1
ATOM 1758 N N . GLN A 1 229 ? 17.609 -13.656 -19.781 1 94.56 229 GLN A N 1
ATOM 1759 C CA . GLN A 1 229 ? 18.797 -12.812 -19.875 1 94.56 229 GLN A CA 1
ATOM 1760 C C . GLN A 1 229 ? 18.422 -11.336 -19.766 1 94.56 229 GLN A C 1
ATOM 1762 O O . GLN A 1 229 ? 19.109 -10.562 -19.094 1 94.56 229 GLN A O 1
ATOM 1767 N N . VAL A 1 230 ? 17.344 -10.953 -20.438 1 93.5 230 VAL A N 1
ATOM 1768 C CA . VAL A 1 230 ? 16.859 -9.57 -20.375 1 93.5 230 VAL A CA 1
ATOM 1769 C C . VAL A 1 230 ? 16.469 -9.227 -18.938 1 93.5 230 VAL A C 1
ATOM 1771 O O . VAL A 1 230 ? 16.812 -8.164 -18.438 1 93.5 230 VAL A O 1
ATOM 1774 N N . ASP A 1 231 ? 15.812 -10.125 -18.312 1 95.31 231 ASP A N 1
ATOM 1775 C CA . ASP A 1 231 ? 15.328 -9.898 -16.953 1 95.31 231 ASP A CA 1
ATOM 1776 C C . ASP A 1 231 ? 16.484 -9.75 -15.977 1 95.31 231 ASP A C 1
ATOM 1778 O O . ASP A 1 231 ? 16.438 -8.922 -15.07 1 95.31 231 ASP A O 1
ATOM 1782 N N . LEU A 1 232 ? 17.484 -10.594 -16.141 1 95.69 232 LEU A N 1
ATOM 1783 C CA . LEU A 1 232 ? 18.656 -10.469 -15.266 1 95.69 232 LEU A CA 1
ATOM 1784 C C . LEU A 1 232 ? 19.344 -9.133 -15.477 1 95.69 232 LEU A C 1
ATOM 1786 O O . LEU A 1 232 ? 19.75 -8.477 -14.516 1 95.69 232 LEU A O 1
ATOM 1790 N N . GLY A 1 233 ? 19.484 -8.758 -16.734 1 93.88 233 GLY A N 1
ATOM 1791 C CA . GLY A 1 233 ? 20.062 -7.453 -17.016 1 93.88 233 GLY A CA 1
ATOM 1792 C C . GLY A 1 233 ? 19.328 -6.316 -16.328 1 93.88 233 GLY A C 1
ATOM 1793 O O . GLY A 1 233 ? 19.953 -5.434 -15.734 1 93.88 233 GLY A O 1
ATOM 1794 N N . ARG A 1 234 ? 18.031 -6.324 -16.391 1 94.25 234 ARG A N 1
ATOM 1795 C CA . ARG A 1 234 ? 17.203 -5.312 -15.727 1 94.25 234 ARG A CA 1
ATOM 1796 C C . ARG A 1 234 ? 17.375 -5.359 -14.219 1 94.25 234 ARG A C 1
ATOM 1798 O O . ARG A 1 234 ? 17.484 -4.32 -13.562 1 94.25 234 ARG A O 1
ATOM 1805 N N . ALA A 1 235 ? 17.391 -6.594 -13.672 1 95.81 235 ALA A N 1
ATOM 1806 C CA . ALA A 1 235 ? 17.531 -6.758 -12.227 1 95.81 235 ALA A CA 1
ATOM 1807 C C . ALA A 1 235 ? 18.859 -6.191 -11.727 1 95.81 235 ALA A C 1
ATOM 1809 O O . ALA A 1 235 ? 18.938 -5.672 -10.609 1 95.81 235 ALA A O 1
ATOM 1810 N N . ILE A 1 236 ? 19.875 -6.316 -12.516 1 93.5 236 ILE A N 1
ATOM 1811 C CA . ILE A 1 236 ? 21.203 -5.824 -12.148 1 93.5 236 ILE A CA 1
ATOM 1812 C C . ILE A 1 236 ? 21.25 -4.312 -12.352 1 93.5 236 ILE A C 1
ATOM 1814 O O . ILE A 1 236 ? 22.016 -3.621 -11.672 1 93.5 236 ILE A O 1
ATOM 1818 N N . GLY A 1 237 ? 20.422 -3.725 -13.227 1 91.12 237 GLY A N 1
ATOM 1819 C CA . GLY A 1 237 ? 20.453 -2.309 -13.562 1 91.12 237 GLY A CA 1
ATOM 1820 C C . GLY A 1 237 ? 21.328 -1.99 -14.758 1 91.12 237 GLY A C 1
ATOM 1821 O O . GLY A 1 237 ? 21.859 -0.885 -14.867 1 91.12 237 GLY A O 1
ATOM 1822 N N . PHE A 1 238 ? 21.484 -3.004 -15.547 1 82.44 238 PHE A N 1
ATOM 1823 C CA . PHE A 1 238 ? 22.359 -2.816 -16.703 1 82.44 238 PHE A CA 1
ATOM 1824 C C . PHE A 1 238 ? 21.562 -2.248 -17.875 1 82.44 238 PHE A C 1
ATOM 1826 O O . PHE A 1 238 ? 20.438 -2.664 -18.141 1 82.44 238 PHE A O 1
ATOM 1833 N N . ARG A 1 239 ? 22.078 -1.176 -18.484 1 70.62 239 ARG A N 1
ATOM 1834 C CA . ARG A 1 239 ? 21.422 -0.502 -19.609 1 70.62 239 ARG A CA 1
ATOM 1835 C C . ARG A 1 239 ? 21.828 -1.138 -20.938 1 70.62 239 ARG A C 1
ATOM 1837 O O . ARG A 1 239 ? 21.047 -1.168 -21.875 1 70.62 239 ARG A O 1
ATOM 1844 N N . LYS A 1 240 ? 23.078 -1.624 -20.984 1 63.91 240 LYS A N 1
ATOM 1845 C CA . LYS A 1 240 ? 23.609 -2.074 -22.266 1 63.91 240 LYS A CA 1
ATOM 1846 C C . LYS A 1 240 ? 23.141 -3.488 -22.594 1 63.91 240 LYS A C 1
ATOM 1848 O O . LYS A 1 240 ? 22.891 -4.289 -21.688 1 63.91 240 LYS A O 1
ATOM 1853 N N . LYS A 1 241 ? 22.797 -3.689 -23.812 1 64.5 241 LYS A N 1
ATOM 1854 C CA . LYS A 1 241 ? 22.266 -4.895 -24.453 1 64.5 241 LYS A CA 1
ATOM 1855 C C . LYS A 1 241 ? 23.312 -6.012 -24.453 1 64.5 241 LYS A C 1
ATOM 1857 O O . LYS A 1 241 ? 23.906 -6.309 -25.5 1 64.5 241 LYS A O 1
ATOM 1862 N N . ARG A 1 242 ? 24.016 -6.324 -23.297 1 69.12 242 ARG A N 1
ATOM 1863 C CA . ARG A 1 242 ? 24.859 -7.52 -23.359 1 69.12 242 ARG A CA 1
ATOM 1864 C C . ARG A 1 242 ? 24.203 -8.672 -22.594 1 69.12 242 ARG A C 1
ATOM 1866 O O . ARG A 1 242 ? 23.906 -8.555 -21.406 1 69.12 242 ARG A O 1
ATOM 1873 N N . PRO A 1 243 ? 23.969 -9.727 -23.375 1 84.75 243 PRO A N 1
ATOM 1874 C CA . PRO A 1 243 ? 23.344 -10.867 -22.688 1 84.75 243 PRO A CA 1
ATOM 1875 C C . PRO A 1 243 ? 24.297 -11.547 -21.703 1 84.75 243 PRO A C 1
ATOM 1877 O O . PRO A 1 243 ? 25.5 -11.641 -21.969 1 84.75 243 PRO A O 1
ATOM 1880 N N . PHE A 1 244 ? 23.844 -11.883 -20.531 1 87.75 244 PHE A N 1
ATOM 1881 C CA . PHE A 1 244 ? 24.625 -12.539 -19.5 1 87.75 244 PHE A CA 1
ATOM 1882 C C . PHE A 1 244 ? 24.469 -14.055 -19.578 1 87.75 244 PHE A C 1
ATOM 1884 O O . PHE A 1 244 ? 23.438 -14.555 -20.047 1 87.75 244 PHE A O 1
ATOM 1891 N N . VAL A 1 245 ? 25.578 -14.695 -19.281 1 92.31 245 VAL A N 1
ATOM 1892 C CA . VAL A 1 245 ? 25.562 -16.141 -19.062 1 92.31 245 VAL A CA 1
ATOM 1893 C C . VAL A 1 245 ? 25.828 -16.438 -17.594 1 92.31 245 VAL A C 1
ATOM 1895 O O . VAL A 1 245 ? 26.844 -16 -17.047 1 92.31 245 VAL A O 1
ATOM 1898 N N . ALA A 1 246 ? 24.844 -17.062 -16.969 1 93.25 246 ALA A N 1
ATOM 1899 C CA . ALA A 1 246 ? 24.969 -17.375 -15.539 1 93.25 246 ALA A CA 1
ATOM 1900 C C . ALA A 1 246 ? 25.812 -18.625 -15.328 1 93.25 246 ALA A C 1
ATOM 1902 O O . ALA A 1 246 ? 25.688 -19.609 -16.078 1 93.25 246 ALA A O 1
ATOM 1903 N N . LEU A 1 247 ? 26.641 -18.547 -14.352 1 90.88 247 LEU A N 1
ATOM 1904 C CA . LEU A 1 247 ? 27.453 -19.703 -13.984 1 90.88 247 LEU A CA 1
ATOM 1905 C C . LEU A 1 247 ? 26.812 -20.469 -12.82 1 90.88 247 LEU A C 1
ATOM 1907 O O . LEU A 1 247 ? 26.359 -19.859 -11.859 1 90.88 247 LEU A O 1
ATOM 1911 N N . THR A 1 248 ? 26.688 -21.734 -12.961 1 86.19 248 THR A N 1
ATOM 1912 C CA . THR A 1 248 ? 26.062 -22.547 -11.93 1 86.19 248 THR A CA 1
ATOM 1913 C C . THR A 1 248 ? 26.859 -22.5 -10.633 1 86.19 248 THR A C 1
ATOM 1915 O O . THR A 1 248 ? 28.062 -22.781 -10.625 1 86.19 248 THR A O 1
ATOM 1918 N N . PRO A 1 249 ? 26.125 -21.938 -9.68 1 77.81 249 PRO A N 1
ATOM 1919 C CA . PRO A 1 249 ? 26.828 -21.922 -8.398 1 77.81 249 PRO A CA 1
ATOM 1920 C C . PRO A 1 249 ? 26.969 -23.312 -7.777 1 77.81 249 PRO A C 1
ATOM 1922 O O . PRO A 1 249 ? 26.312 -24.266 -8.219 1 77.81 249 PRO A O 1
ATOM 1925 N N . ALA A 1 250 ? 28.062 -23.312 -6.859 1 62.25 250 ALA A N 1
ATOM 1926 C CA . ALA A 1 250 ? 28.156 -24.547 -6.082 1 62.25 250 ALA A CA 1
ATOM 1927 C C . ALA A 1 250 ? 26.875 -24.797 -5.289 1 62.25 250 ALA A C 1
ATOM 1929 O O . ALA A 1 250 ? 26.203 -23.844 -4.859 1 62.25 250 ALA A O 1
ATOM 1930 N N . GLU A 1 251 ? 26.094 -25.844 -5.465 1 60.12 251 GLU A N 1
ATOM 1931 C CA . GLU A 1 251 ? 24.812 -26.172 -4.848 1 60.12 251 GLU A CA 1
ATOM 1932 C C . GLU A 1 251 ? 24.781 -25.719 -3.387 1 60.12 251 GLU A C 1
ATOM 1934 O O . GLU A 1 251 ? 25.734 -25.969 -2.639 1 60.12 251 GLU A O 1
ATOM 1939 N N . PRO A 1 252 ? 23.828 -24.859 -3.139 1 56.5 252 PRO A N 1
ATOM 1940 C CA . PRO A 1 252 ? 23.766 -24.531 -1.711 1 56.5 252 PRO A CA 1
ATOM 1941 C C . PRO A 1 252 ? 23.562 -25.766 -0.834 1 56.5 252 PRO A C 1
ATOM 1943 O O . PRO A 1 252 ? 22.781 -26.656 -1.191 1 56.5 252 PRO A O 1
ATOM 1946 N N . GLU A 1 253 ? 24.531 -26.172 -0.069 1 53.12 253 GLU A N 1
ATOM 1947 C CA . GLU A 1 253 ? 24.516 -27.438 0.641 1 53.12 253 GLU A CA 1
ATOM 1948 C C . GLU A 1 253 ? 23.172 -27.656 1.351 1 53.12 253 GLU A C 1
ATOM 1950 O O . GLU A 1 253 ? 22.609 -28.75 1.307 1 53.12 253 GLU A O 1
ATOM 1955 N N . ARG A 1 254 ? 22.906 -26.812 2.57 1 56.81 254 ARG A N 1
ATOM 1956 C CA . ARG A 1 254 ? 21.859 -27.203 3.494 1 56.81 254 ARG A CA 1
ATOM 1957 C C . ARG A 1 254 ? 20.781 -26.125 3.619 1 56.81 254 ARG A C 1
ATOM 1959 O O . ARG A 1 254 ? 21.109 -24.938 3.756 1 56.81 254 ARG A O 1
ATOM 1966 N N . ILE A 1 255 ? 19.531 -26.406 3.166 1 64.5 255 ILE A N 1
ATOM 1967 C CA . ILE A 1 255 ? 18.359 -25.609 3.51 1 64.5 255 ILE A CA 1
ATOM 1968 C C . ILE A 1 255 ? 18.312 -25.391 5.02 1 64.5 255 ILE A C 1
ATOM 1970 O O . ILE A 1 255 ? 18.281 -26.344 5.797 1 64.5 255 ILE A O 1
ATOM 1974 N N . PRO A 1 256 ? 18.484 -24.156 5.398 1 64.88 256 PRO A N 1
ATOM 1975 C CA . PRO A 1 256 ? 18.359 -23.969 6.848 1 64.88 256 PRO A CA 1
ATOM 1976 C C . PRO A 1 256 ? 17 -24.406 7.391 1 64.88 256 PRO A C 1
ATOM 1978 O O . PRO A 1 256 ? 15.992 -24.266 6.699 1 64.88 256 PRO A O 1
ATOM 1981 N N . PRO A 1 257 ? 17.016 -25.078 8.531 1 72.25 257 PRO A N 1
ATOM 1982 C CA . PRO A 1 257 ? 15.734 -25.453 9.148 1 72.25 257 PRO A CA 1
ATOM 1983 C C . PRO A 1 257 ? 14.883 -24.234 9.5 1 72.25 257 PRO A C 1
ATOM 1985 O O . PRO A 1 257 ? 15.414 -23.125 9.648 1 72.25 257 PRO A O 1
ATOM 1988 N N . PHE A 1 258 ? 13.602 -24.406 9.469 1 77.12 258 PHE A N 1
ATOM 1989 C CA . PHE A 1 258 ? 12.703 -23.359 9.961 1 77.12 258 PHE A CA 1
ATOM 1990 C C . PHE A 1 258 ? 13.039 -23 11.398 1 77.12 258 PHE A C 1
ATOM 1992 O O . PHE A 1 258 ? 13.25 -23.875 12.242 1 77.12 258 PHE A O 1
ATOM 1999 N N . PRO A 1 259 ? 13.156 -21.75 11.594 1 82.38 259 PRO A N 1
ATOM 2000 C CA . PRO A 1 259 ? 13.508 -21.359 12.961 1 82.38 259 PRO A CA 1
ATOM 2001 C C . PRO A 1 259 ? 12.43 -21.734 13.977 1 82.38 259 PRO A C 1
ATOM 2003 O O . PRO A 1 259 ? 11.242 -21.719 13.648 1 82.38 259 PRO A O 1
ATOM 2006 N N . ASP A 1 260 ? 12.906 -22.031 15.188 1 79.25 260 ASP A N 1
ATOM 2007 C CA . ASP A 1 260 ? 11.953 -22.297 16.266 1 79.25 260 ASP A CA 1
ATOM 2008 C C . ASP A 1 260 ? 11.32 -21 16.766 1 79.25 260 ASP A C 1
ATOM 2010 O O . ASP A 1 260 ? 11.617 -19.906 16.266 1 79.25 260 ASP A O 1
ATOM 2014 N N . GLY A 1 261 ? 10.5 -21.156 17.797 1 81 261 GLY A N 1
ATOM 2015 C CA . GLY A 1 261 ? 9.719 -20.031 18.297 1 81 261 GLY A CA 1
ATOM 2016 C C . GLY A 1 261 ? 10.57 -18.859 18.734 1 81 261 GLY A C 1
ATOM 2017 O O . GLY A 1 261 ? 10.484 -17.781 18.141 1 81 261 GLY A O 1
ATOM 2018 N N . PRO A 1 262 ? 11.531 -19.141 19.625 1 83.81 262 PRO A N 1
ATOM 2019 C CA . PRO A 1 262 ? 12.352 -18.031 20.109 1 83.81 262 PRO A CA 1
ATOM 2020 C C . PRO A 1 262 ? 13.227 -17.422 19.016 1 83.81 262 PRO A C 1
ATOM 2022 O O . PRO A 1 262 ? 13.406 -16.203 18.984 1 83.81 262 PRO A O 1
ATOM 2025 N N . ALA A 1 263 ? 13.758 -18.25 18.188 1 86.19 263 ALA A N 1
ATOM 2026 C CA . ALA A 1 263 ? 14.578 -17.75 17.094 1 86.19 263 ALA A CA 1
ATOM 2027 C C . ALA A 1 263 ? 13.75 -16.922 16.125 1 86.19 263 ALA A C 1
ATOM 2029 O O . ALA A 1 263 ? 14.211 -15.883 15.633 1 86.19 263 ALA A O 1
ATOM 2030 N N . LEU A 1 264 ? 12.594 -17.359 15.961 1 87.31 264 LEU A N 1
ATOM 2031 C CA . LEU A 1 264 ? 11.711 -16.609 15.07 1 87.31 264 LEU A CA 1
ATOM 2032 C C . LEU A 1 264 ? 11.383 -15.242 15.656 1 87.31 264 LEU A C 1
ATOM 2034 O O . LEU A 1 264 ? 11.367 -14.25 14.93 1 87.31 264 LEU A O 1
ATOM 2038 N N . ASP A 1 265 ? 11.227 -15.242 16.938 1 88.06 265 ASP A N 1
ATOM 2039 C CA . ASP A 1 265 ? 10.922 -13.969 17.594 1 88.06 265 ASP A CA 1
ATOM 2040 C C . ASP A 1 265 ? 12.078 -12.984 17.453 1 88.06 265 ASP A C 1
ATOM 2042 O O . ASP A 1 265 ? 11.852 -11.789 17.219 1 88.06 265 ASP A O 1
ATOM 2046 N N . ARG A 1 266 ? 13.25 -13.469 17.547 1 89.75 266 ARG A N 1
ATOM 2047 C CA . ARG A 1 266 ? 14.422 -12.617 17.406 1 89.75 266 ARG A CA 1
ATOM 2048 C C . ARG A 1 266 ? 14.547 -12.102 15.969 1 89.75 266 ARG A C 1
ATOM 2050 O O . ARG A 1 266 ? 14.859 -10.93 15.75 1 89.75 266 ARG A O 1
ATOM 2057 N N . LEU A 1 267 ? 14.273 -12.945 15.078 1 90.06 267 LEU A N 1
ATOM 2058 C CA . LEU A 1 267 ? 14.367 -12.57 13.672 1 90.06 267 LEU A CA 1
ATOM 2059 C C . LEU A 1 267 ? 13.305 -11.539 13.312 1 90.06 267 LEU A C 1
ATOM 2061 O O . LEU A 1 267 ? 13.586 -10.586 12.578 1 90.06 267 LEU A O 1
ATOM 2065 N N . ILE A 1 268 ? 12.188 -11.719 13.938 1 91 268 ILE A N 1
ATOM 2066 C CA . ILE A 1 268 ? 11.086 -10.797 13.68 1 91 268 ILE A CA 1
ATOM 2067 C C . ILE A 1 268 ? 11.414 -9.422 14.273 1 91 268 ILE A C 1
ATOM 2069 O O . ILE A 1 268 ? 11.148 -8.391 13.656 1 91 268 ILE A O 1
ATOM 2073 N N . ALA A 1 269 ? 12.055 -9.43 15.391 1 91.44 269 ALA A N 1
ATOM 2074 C CA . ALA A 1 269 ? 12.391 -8.18 16.078 1 91.44 269 ALA A CA 1
ATOM 2075 C C . ALA A 1 269 ? 13.43 -7.387 15.281 1 91.44 269 ALA A C 1
ATOM 2077 O O . ALA A 1 269 ? 13.469 -6.156 15.367 1 91.44 269 ALA A O 1
ATOM 2078 N N . SER A 1 270 ? 14.203 -8.094 14.453 1 93.44 270 SER A N 1
ATOM 2079 C CA . SER A 1 270 ? 15.258 -7.426 13.695 1 93.44 270 SER A CA 1
ATOM 2080 C C . SER A 1 270 ? 14.867 -7.246 12.234 1 93.44 270 SER A C 1
ATOM 2082 O O . SER A 1 270 ? 15.664 -6.758 11.43 1 93.44 270 SER A O 1
ATOM 2084 N N . HIS A 1 271 ? 13.648 -7.676 11.898 1 96.69 271 HIS A N 1
ATOM 2085 C CA . HIS A 1 271 ? 13.172 -7.551 10.531 1 96.69 271 HIS A CA 1
ATOM 2086 C C . HIS A 1 271 ? 13.055 -6.086 10.117 1 96.69 271 HIS A C 1
ATOM 2088 O O . HIS A 1 271 ? 12.422 -5.289 10.82 1 96.69 271 HIS A O 1
ATOM 2094 N N . PRO A 1 272 ? 13.664 -5.672 8.953 1 97.19 272 PRO A N 1
ATOM 2095 C CA . PRO A 1 272 ? 13.711 -4.258 8.578 1 97.19 272 PRO A CA 1
ATOM 2096 C C . PRO A 1 272 ? 12.328 -3.623 8.477 1 97.19 272 PRO A C 1
ATOM 2098 O O . PRO A 1 272 ? 12.133 -2.482 8.898 1 97.19 272 PRO A O 1
ATOM 2101 N N . GLU A 1 273 ? 11.359 -4.312 7.961 1 97.5 273 GLU A N 1
ATOM 2102 C CA . GLU A 1 273 ? 10.008 -3.764 7.836 1 97.5 273 GLU A CA 1
ATOM 2103 C C . GLU A 1 273 ? 9.367 -3.568 9.203 1 97.5 273 GLU A C 1
ATOM 2105 O O . GLU A 1 273 ? 8.633 -2.602 9.422 1 97.5 273 GLU A O 1
ATOM 2110 N N . ILE A 1 274 ? 9.633 -4.512 10.117 1 97.88 274 ILE A N 1
ATOM 2111 C CA . ILE A 1 274 ? 9.102 -4.398 11.469 1 97.88 274 ILE A CA 1
ATOM 2112 C C . ILE A 1 274 ? 9.781 -3.248 12.203 1 97.88 274 ILE A C 1
ATOM 2114 O O . ILE A 1 274 ? 9.141 -2.502 12.945 1 97.88 274 ILE A O 1
ATOM 2118 N N . LEU A 1 275 ? 11.078 -3.113 12 1 97.88 275 LEU A N 1
ATOM 2119 C CA . LEU A 1 275 ? 11.812 -1.995 12.586 1 97.88 275 LEU A CA 1
ATOM 2120 C C . LEU A 1 275 ? 11.273 -0.665 12.078 1 97.88 275 LEU A C 1
ATOM 2122 O O . LEU A 1 275 ? 11.117 0.285 12.844 1 97.88 275 LEU A O 1
ATOM 2126 N N . ALA A 1 276 ? 10.984 -0.578 10.734 1 98.38 276 ALA A N 1
ATOM 2127 C CA . ALA A 1 276 ? 10.398 0.634 10.164 1 98.38 276 ALA A CA 1
ATOM 2128 C C . ALA A 1 276 ? 9.047 0.948 10.812 1 98.38 276 ALA A C 1
ATOM 2130 O O . ALA A 1 276 ? 8.766 2.102 11.148 1 98.38 276 ALA A O 1
ATOM 2131 N N . ASP A 1 277 ? 8.211 -0.107 11.031 1 98.25 277 ASP A N 1
ATOM 2132 C CA . ASP A 1 277 ? 6.914 0.06 11.672 1 98.25 277 ASP A CA 1
ATOM 2133 C C . ASP A 1 277 ? 7.062 0.557 13.102 1 98.25 277 ASP A C 1
ATOM 2135 O O . ASP A 1 277 ? 6.301 1.414 13.555 1 98.25 277 ASP A O 1
ATOM 2139 N N . THR A 1 278 ? 8.062 0.011 13.805 1 98.19 278 THR A N 1
ATOM 2140 C CA . THR A 1 278 ? 8.328 0.423 15.18 1 98.19 278 THR A CA 1
ATOM 2141 C C . THR A 1 278 ? 8.711 1.898 15.242 1 98.19 278 THR A C 1
ATOM 2143 O O . THR A 1 278 ? 8.195 2.646 16.078 1 98.19 278 THR A O 1
ATOM 2146 N N . GLU A 1 279 ? 9.539 2.322 14.297 1 98.56 279 GLU A N 1
ATOM 2147 C CA . GLU A 1 279 ? 9.945 3.725 14.227 1 98.56 279 GLU A CA 1
ATOM 2148 C C . GLU A 1 279 ? 8.758 4.621 13.875 1 98.56 279 GLU A C 1
ATOM 2150 O O . GLU A 1 279 ? 8.633 5.727 14.398 1 98.56 279 GLU A O 1
ATOM 2155 N N . ASN A 1 280 ? 7.902 4.141 13.008 1 98.44 280 ASN A N 1
ATOM 2156 C CA . ASN A 1 280 ? 6.715 4.906 12.633 1 98.44 280 ASN A CA 1
ATOM 2157 C C . ASN A 1 280 ? 5.785 5.113 13.828 1 98.44 280 ASN A C 1
ATOM 2159 O O . ASN A 1 280 ? 5.25 6.203 14.016 1 98.44 280 ASN A O 1
ATOM 2163 N N . VAL A 1 281 ? 5.59 4.051 14.656 1 98.62 281 VAL A N 1
ATOM 2164 C CA . VAL A 1 281 ? 4.766 4.16 15.852 1 98.62 281 VAL A CA 1
ATOM 2165 C C . VAL A 1 281 ? 5.387 5.164 16.828 1 98.62 281 VAL A C 1
ATOM 2167 O O . VAL A 1 281 ? 4.688 6.016 17.375 1 98.62 281 VAL A O 1
ATOM 2170 N N . ARG A 1 282 ? 6.68 5.105 16.938 1 98.62 282 ARG A N 1
ATOM 2171 C CA . ARG A 1 282 ? 7.379 6.027 17.828 1 98.62 282 ARG A CA 1
ATOM 2172 C C . ARG A 1 282 ? 7.289 7.461 17.312 1 98.62 282 ARG A C 1
ATOM 2174 O O . ARG A 1 282 ? 7.191 8.406 18.094 1 98.62 282 ARG A O 1
ATOM 2181 N N . GLN A 1 283 ? 7.336 7.605 15.961 1 98.56 283 GLN A N 1
ATOM 2182 C CA . GLN A 1 283 ? 7.156 8.922 15.359 1 98.56 283 GLN A CA 1
ATOM 2183 C C . GLN A 1 283 ? 5.789 9.508 15.703 1 98.56 283 GLN A C 1
ATOM 2185 O O . GLN A 1 283 ? 5.684 10.688 16.047 1 98.56 283 GLN A O 1
ATOM 2190 N N . LYS A 1 284 ? 4.746 8.672 15.625 1 98.56 284 LYS A N 1
ATOM 2191 C CA . LYS A 1 284 ? 3.396 9.141 15.922 1 98.56 284 LYS A CA 1
ATOM 2192 C C . LYS A 1 284 ? 3.232 9.43 17.406 1 98.56 284 LYS A C 1
ATOM 2194 O O . LYS A 1 284 ? 2.498 10.344 17.797 1 98.56 284 LYS A O 1
ATOM 2199 N N . LYS A 1 285 ? 3.947 8.664 18.281 1 98.38 285 LYS A N 1
ATOM 2200 C CA . LYS A 1 285 ? 3.955 8.961 19.703 1 98.38 285 LYS A CA 1
ATOM 2201 C C . LYS A 1 285 ? 4.586 10.328 19.984 1 98.38 285 LYS A C 1
ATOM 2203 O O . LYS A 1 285 ? 4.07 11.102 20.781 1 98.38 285 LYS A O 1
ATOM 2208 N N . ALA A 1 286 ? 5.672 10.609 19.281 1 98 286 ALA A N 1
ATOM 2209 C CA . ALA A 1 286 ? 6.309 11.914 19.391 1 98 286 ALA A CA 1
ATOM 2210 C C . ALA A 1 286 ? 5.391 13.023 18.891 1 98 286 ALA A C 1
ATOM 2212 O O . ALA A 1 286 ? 5.352 14.117 19.453 1 98 286 ALA A O 1
ATOM 2213 N N . ALA A 1 287 ? 4.637 12.75 17.859 1 97.62 287 ALA A N 1
ATOM 2214 C CA . ALA A 1 287 ? 3.682 13.711 17.328 1 97.62 287 ALA A CA 1
ATOM 2215 C C . ALA A 1 287 ? 2.572 14.008 18.328 1 97.62 287 ALA A C 1
ATOM 2217 O O . ALA A 1 287 ? 2.125 15.148 18.453 1 97.62 287 ALA A O 1
ATOM 2218 N N . LEU A 1 288 ? 2.123 12.969 19.078 1 98 288 LEU A N 1
ATOM 2219 C CA . LEU A 1 288 ? 1.148 13.156 20.141 1 98 288 LEU A CA 1
ATOM 2220 C C . LEU A 1 288 ? 1.721 14.031 21.25 1 98 288 LEU A C 1
ATOM 2222 O O . LEU A 1 288 ? 1.047 14.945 21.734 1 98 288 LEU A O 1
ATOM 2226 N N . ASP A 1 289 ? 2.973 13.797 21.562 1 97.31 289 ASP A N 1
ATOM 2227 C CA . ASP A 1 289 ? 3.631 14.617 22.578 1 97.31 289 ASP A CA 1
ATOM 2228 C C . ASP A 1 289 ? 3.758 16.062 22.109 1 97.31 289 ASP A C 1
ATOM 2230 O O . ASP A 1 289 ? 3.533 17 22.891 1 97.31 289 ASP A O 1
ATOM 2234 N N . ALA A 1 290 ? 4.066 16.25 20.844 1 95.81 290 ALA A N 1
ATOM 2235 C CA . ALA A 1 290 ? 4.16 17.594 20.281 1 95.81 290 ALA A CA 1
ATOM 2236 C C . ALA A 1 290 ? 2.811 18.297 20.328 1 95.81 290 ALA A C 1
ATOM 2238 O O . ALA A 1 290 ? 2.744 19.5 20.609 1 95.81 290 ALA A O 1
ATOM 2239 N N . ALA A 1 291 ? 1.759 17.547 20.078 1 96.12 291 ALA A N 1
ATOM 2240 C CA . ALA A 1 291 ? 0.416 18.125 20.141 1 96.12 291 ALA A CA 1
ATOM 2241 C C . ALA A 1 291 ? 0.069 18.531 21.562 1 96.12 291 ALA A C 1
ATOM 2243 O O . ALA A 1 291 ? -0.528 19.594 21.797 1 96.12 291 ALA A O 1
ATOM 2244 N N . LYS A 1 292 ? 0.479 17.797 22.562 1 96.25 292 LYS A N 1
ATOM 2245 C CA . LYS A 1 292 ? 0.246 18.109 23.969 1 96.25 292 LYS A CA 1
ATOM 2246 C C . LYS A 1 292 ? 1.067 19.328 24.391 1 96.25 292 LYS A C 1
ATOM 2248 O O . LYS A 1 292 ? 0.596 20.156 25.172 1 96.25 292 LYS A O 1
ATOM 2253 N N . ASP A 1 293 ? 2.277 19.359 23.812 1 94.31 293 ASP A N 1
ATOM 2254 C CA . ASP A 1 293 ? 3.209 20.406 24.188 1 94.31 293 ASP A CA 1
ATOM 2255 C C . ASP A 1 293 ? 2.688 21.781 23.781 1 94.31 293 ASP A C 1
ATOM 2257 O O . ASP A 1 293 ? 3.1 22.812 24.328 1 94.31 293 ASP A O 1
ATOM 2261 N N . GLN A 1 294 ? 1.753 21.875 22.828 1 92.06 294 GLN A N 1
ATOM 2262 C CA . GLN A 1 294 ? 1.198 23.156 22.375 1 92.06 294 GLN A CA 1
ATOM 2263 C C . GLN A 1 294 ? 0.385 23.828 23.484 1 92.06 294 GLN A C 1
ATOM 2265 O O . GLN A 1 294 ? 0.147 25.031 23.438 1 92.06 294 GLN A O 1
ATOM 2270 N N . ASN A 1 295 ? 0.004 23.062 24.562 1 92.88 295 ASN A N 1
ATOM 2271 C CA . ASN A 1 295 ? -0.808 23.578 25.656 1 92.88 295 ASN A CA 1
ATOM 2272 C C . ASN A 1 295 ? 0.049 24.281 26.703 1 92.88 295 ASN A C 1
ATOM 2274 O O . ASN A 1 295 ? -0.477 24.953 27.594 1 92.88 295 ASN A O 1
ATOM 2278 N N . TYR A 1 296 ? 1.34 24.234 26.516 1 94.31 296 TYR A N 1
ATOM 2279 C CA . TYR A 1 296 ? 2.234 24.812 27.516 1 94.31 296 TYR A CA 1
ATOM 2280 C C . TYR A 1 296 ? 2.723 26.188 27.062 1 94.31 296 TYR A C 1
ATOM 2282 O O . TYR A 1 296 ? 2.719 26.5 25.875 1 94.31 296 TYR A O 1
ATOM 2290 N N . PRO A 1 297 ? 3.09 27.031 28.016 1 94.5 297 PRO A N 1
ATOM 2291 C CA . PRO A 1 297 ? 3.613 28.359 27.656 1 94.5 297 PRO A CA 1
ATOM 2292 C C . PRO A 1 297 ? 4.938 28.281 26.906 1 94.5 297 PRO A C 1
ATOM 2294 O O . PRO A 1 297 ? 5.559 27.219 26.844 1 94.5 297 PRO A O 1
ATOM 2297 N N . THR A 1 298 ? 5.273 29.328 26.297 1 95.06 298 THR A N 1
ATOM 2298 C CA . THR A 1 298 ? 6.582 29.469 25.672 1 95.06 298 THR A CA 1
ATOM 2299 C C . THR A 1 298 ? 7.289 30.719 26.188 1 95.06 298 THR A C 1
ATOM 2301 O O . THR A 1 298 ? 6.652 31.75 26.422 1 95.06 298 THR A O 1
ATOM 2304 N N . ILE A 1 299 ? 8.562 30.625 26.5 1 95.75 299 ILE A N 1
ATOM 2305 C CA . ILE A 1 299 ? 9.398 31.766 26.875 1 95.75 299 ILE A CA 1
ATOM 2306 C C . ILE A 1 299 ? 10.383 32.094 25.75 1 95.75 299 ILE A C 1
ATOM 2308 O O . ILE A 1 299 ? 11.172 31.219 25.344 1 95.75 299 ILE A O 1
ATOM 2312 N N . THR A 1 300 ? 10.273 33.25 25.266 1 96.19 300 THR A N 1
ATOM 2313 C CA . THR A 1 300 ? 11.156 33.688 24.188 1 96.19 300 THR A CA 1
ATOM 2314 C C . THR A 1 300 ? 12 34.906 24.641 1 96.19 300 THR A C 1
ATOM 2316 O O . THR A 1 300 ? 11.508 35.781 25.344 1 96.19 300 THR A O 1
ATOM 2319 N N . GLY A 1 301 ? 13.25 34.875 24.297 1 94.88 301 GLY A N 1
ATOM 2320 C CA . GLY A 1 301 ? 14.133 36 24.438 1 94.88 301 GLY A CA 1
ATOM 2321 C C . GLY A 1 301 ? 14.258 36.812 23.172 1 94.88 301 GLY A C 1
ATOM 2322 O O . GLY A 1 301 ? 14.305 36.281 22.062 1 94.88 301 GLY A O 1
ATOM 2323 N N . ASN A 1 302 ? 14.242 38.125 23.359 1 94.56 302 ASN A N 1
ATOM 2324 C CA . ASN A 1 302 ? 14.359 39.031 22.203 1 94.56 302 ASN A CA 1
ATOM 2325 C C . ASN A 1 302 ? 15.391 40.125 22.453 1 94.56 302 ASN A C 1
ATOM 2327 O O . ASN A 1 302 ? 15.516 40.625 23.578 1 94.56 302 ASN A O 1
ATOM 2331 N N . ALA A 1 303 ? 16.203 40.406 21.547 1 93.06 303 ALA A N 1
ATOM 2332 C CA . ALA A 1 303 ? 17.094 41.562 21.484 1 93.06 303 ALA A CA 1
ATOM 2333 C C . ALA A 1 303 ? 16.891 42.344 20.188 1 93.06 303 ALA A C 1
ATOM 2335 O O . ALA A 1 303 ? 16.891 41.75 19.109 1 93.06 303 ALA A O 1
ATOM 2336 N N . GLN A 1 304 ? 16.609 43.625 20.375 1 93.06 304 GLN A N 1
ATOM 2337 C CA . GLN A 1 304 ? 16.344 44.469 19.203 1 93.06 304 GLN A CA 1
ATOM 2338 C C . GLN A 1 304 ? 17.188 45.719 19.219 1 93.06 304 GLN A C 1
ATOM 2340 O O . GLN A 1 304 ? 17.375 46.344 20.266 1 93.06 304 GLN A O 1
ATOM 2345 N N . TYR A 1 305 ? 17.766 46.031 18.141 1 90.5 305 TYR A N 1
ATOM 2346 C CA . TYR A 1 305 ? 18.453 47.312 17.875 1 90.5 305 TYR A CA 1
ATOM 2347 C C . TYR A 1 305 ? 17.672 48.156 16.875 1 90.5 305 TYR A C 1
ATOM 2349 O O . TYR A 1 305 ? 17.266 47.656 15.82 1 90.5 305 TYR A O 1
ATOM 2357 N N . TYR A 1 306 ? 17.375 49.344 17.266 1 88.75 306 TYR A N 1
ATOM 2358 C CA . TYR A 1 306 ? 16.672 50.281 16.391 1 88.75 306 TYR A CA 1
ATOM 2359 C C . TYR A 1 306 ? 17.547 51.469 16.062 1 88.75 306 TYR A C 1
ATOM 2361 O O . TYR A 1 306 ? 18.219 52.031 16.938 1 88.75 306 TYR A O 1
ATOM 2369 N N . LEU A 1 307 ? 17.641 51.812 14.867 1 85.31 307 LEU A N 1
ATOM 2370 C CA . LEU A 1 307 ? 18.188 53.094 14.383 1 85.31 307 LEU A CA 1
ATOM 2371 C C . LEU A 1 307 ? 17.141 53.875 13.609 1 85.31 307 LEU A C 1
ATOM 2373 O O . LEU A 1 307 ? 16.672 53.438 12.562 1 85.31 307 LEU A O 1
ATOM 2377 N N . ALA A 1 308 ? 16.688 54.938 14.219 1 84.88 308 ALA A N 1
ATOM 2378 C CA . ALA A 1 308 ? 15.609 55.719 13.641 1 84.88 308 ALA A CA 1
ATOM 2379 C C . ALA A 1 308 ? 16.078 57.125 13.305 1 84.88 308 ALA A C 1
ATOM 2381 O O . ALA A 1 308 ? 16.953 57.688 13.977 1 84.88 308 ALA A O 1
ATOM 2382 N N . GLN A 1 309 ? 15.578 57.656 12.195 1 80.38 309 GLN A N 1
ATOM 2383 C CA . GLN A 1 309 ? 15.758 59.062 11.805 1 80.38 309 GLN A CA 1
ATOM 2384 C C . GLN A 1 309 ? 14.438 59.688 11.383 1 80.38 309 GLN A C 1
ATOM 2386 O O . GLN A 1 309 ? 13.68 59.094 10.617 1 80.38 309 GLN A O 1
ATOM 2391 N N . ILE A 1 310 ? 14.094 60.688 12.133 1 72.56 310 ILE A N 1
ATOM 2392 C CA . ILE A 1 310 ? 12.906 61.438 11.781 1 72.56 310 ILE A CA 1
ATOM 2393 C C . ILE A 1 310 ? 13.32 62.781 11.203 1 72.56 310 ILE A C 1
ATOM 2395 O O . ILE A 1 310 ? 14.008 63.562 11.859 1 72.56 310 ILE A O 1
ATOM 2399 N N . SER A 1 311 ? 13.086 62.938 9.992 1 67.69 311 SER A N 1
ATOM 2400 C CA . SER A 1 311 ? 13.359 64.25 9.383 1 67.69 311 SER A CA 1
ATOM 2401 C C . SER A 1 311 ? 12.117 65.125 9.383 1 67.69 311 SER A C 1
ATOM 2403 O O . SER A 1 311 ? 11.148 64.875 8.672 1 67.69 311 SER A O 1
ATOM 2405 N N . VAL A 1 312 ? 12.039 65.938 10.469 1 60.97 312 VAL A N 1
ATOM 2406 C CA . VAL A 1 312 ? 11 66.938 10.453 1 60.97 312 VAL A CA 1
ATOM 2407 C C . VAL A 1 312 ? 11.602 68.312 10.07 1 60.97 312 VAL A C 1
ATOM 2409 O O . VAL A 1 312 ? 12.609 68.688 10.656 1 60.97 312 VAL A O 1
ATOM 2412 N N . PRO A 1 313 ? 11.25 68.875 8.938 1 55.12 313 PRO A N 1
ATOM 2413 C CA . PRO A 1 313 ? 11.867 70.125 8.586 1 55.12 313 PRO A CA 1
ATOM 2414 C C . PRO A 1 313 ? 11.711 71.188 9.672 1 55.12 313 PRO A C 1
ATOM 2416 O O . PRO A 1 313 ? 12.461 72.188 9.695 1 55.12 313 PRO A O 1
ATOM 2419 N N . LEU A 1 314 ? 10.602 71.188 10.242 1 52.06 314 LEU A N 1
ATOM 2420 C CA . LEU A 1 314 ? 10.289 72.562 10.695 1 52.06 314 LEU A CA 1
ATOM 2421 C C . LEU A 1 314 ? 11.023 72.875 12 1 52.06 314 LEU A C 1
ATOM 2423 O O . LEU A 1 314 ? 11.352 74.062 12.266 1 52.06 314 LEU A O 1
ATOM 2427 N N . PHE A 1 315 ? 10.836 72.125 13.078 1 51.81 315 PHE A N 1
ATOM 2428 C CA . PHE A 1 315 ? 11.055 72.812 14.359 1 51.81 315 PHE A CA 1
ATOM 2429 C C . PHE A 1 315 ? 12.469 72.562 14.867 1 51.81 315 PHE A C 1
ATOM 2431 O O . PHE A 1 315 ? 12.695 72.5 16.078 1 51.81 315 PHE A O 1
ATOM 2438 N N . GLY A 1 316 ? 13.383 72.688 14.125 1 52.53 316 GLY A N 1
ATOM 2439 C CA . GLY A 1 316 ? 14.727 72.625 14.688 1 52.53 316 GLY A CA 1
ATOM 2440 C C . GLY A 1 316 ? 15.047 71.375 15.422 1 52.53 316 GLY A C 1
ATOM 2441 O O . GLY A 1 316 ? 16.031 71.312 16.172 1 52.53 316 GLY A O 1
ATOM 2442 N N . LEU A 1 317 ? 14.094 70.438 15.508 1 53.47 317 LEU A N 1
ATOM 2443 C CA . LEU A 1 317 ? 14.445 69.25 16.219 1 53.47 317 LEU A CA 1
ATOM 2444 C C . LEU A 1 317 ? 15.539 68.5 15.477 1 53.47 317 LEU A C 1
ATOM 2446 O O . LEU A 1 317 ? 15.578 68.5 14.242 1 53.47 317 LEU A O 1
ATOM 2450 N N . PRO A 1 318 ? 16.531 68.125 16.25 1 54.78 318 PRO A N 1
ATOM 2451 C CA . PRO A 1 318 ? 17.672 67.5 15.609 1 54.78 318 PRO A CA 1
ATOM 2452 C C . PRO A 1 318 ? 17.234 66.312 14.75 1 54.78 318 PRO A C 1
ATOM 2454 O O . PRO A 1 318 ? 16.406 65.5 15.18 1 54.78 318 PRO A O 1
ATOM 2457 N N . THR A 1 319 ? 17.422 66.438 13.523 1 63.88 319 THR A N 1
ATOM 2458 C CA . THR A 1 319 ? 17.219 65.438 12.492 1 63.88 319 THR A CA 1
ATOM 2459 C C . THR A 1 319 ? 18.234 64.312 12.617 1 63.88 319 THR A C 1
ATOM 2461 O O . THR A 1 319 ? 18.406 63.5 11.703 1 63.88 319 THR A O 1
ATOM 2464 N N . ASN A 1 320 ? 18.906 64.25 13.82 1 69.5 320 ASN A N 1
ATOM 2465 C CA . ASN A 1 320 ? 19.938 63.219 13.953 1 69.5 320 ASN A CA 1
ATOM 2466 C C . ASN A 1 320 ? 19.328 61.844 14.203 1 69.5 320 ASN A C 1
ATOM 2468 O O . ASN A 1 320 ? 18.297 61.719 14.859 1 69.5 320 ASN A O 1
ATOM 2472 N N . PRO A 1 321 ? 20 60.938 13.562 1 76.69 321 PRO A N 1
ATOM 2473 C CA . PRO A 1 321 ? 19.578 59.562 13.859 1 76.69 321 PRO A CA 1
ATOM 2474 C C . PRO A 1 321 ? 19.75 59.188 15.328 1 76.69 321 PRO A C 1
ATOM 2476 O O . PRO A 1 321 ? 20.672 59.688 15.984 1 76.69 321 PRO A O 1
ATOM 2479 N N . PHE A 1 322 ? 18.812 58.5 15.898 1 78.44 322 PHE A N 1
ATOM 2480 C CA . PHE A 1 322 ? 18.953 57.969 17.25 1 78.44 322 PHE A CA 1
ATOM 2481 C C . PHE A 1 322 ? 18.859 56.469 17.25 1 78.44 322 PHE A C 1
ATOM 2483 O O . PHE A 1 322 ? 18.203 55.875 16.375 1 78.44 322 PHE A O 1
ATOM 2490 N N . SER A 1 323 ? 19.719 55.812 18.125 1 81.88 323 SER A N 1
ATOM 2491 C CA . SER A 1 323 ? 19.734 54.344 18.25 1 81.88 323 SER A CA 1
ATOM 2492 C C . SER A 1 323 ? 19.234 53.906 19.625 1 81.88 323 SER A C 1
ATOM 2494 O O . SER A 1 323 ? 19.422 54.625 20.609 1 81.88 323 SER A O 1
ATOM 2496 N N . THR A 1 324 ? 18.484 52.875 19.625 1 83.25 324 THR A N 1
ATOM 2497 C CA . THR A 1 324 ? 18 52.25 20.859 1 83.25 324 THR A CA 1
ATOM 2498 C C . THR A 1 324 ? 18.219 50.75 20.828 1 83.25 324 THR A C 1
ATOM 2500 O O . THR A 1 324 ? 18.172 50.125 19.766 1 83.25 324 THR A O 1
ATOM 2503 N N . VAL A 1 325 ? 18.594 50.219 22 1 87.75 325 VAL A N 1
ATOM 2504 C CA . VAL A 1 325 ? 18.719 48.781 22.172 1 87.75 325 VAL A CA 1
ATOM 2505 C C . VAL A 1 325 ? 17.734 48.281 23.234 1 87.75 325 VAL A C 1
ATOM 2507 O O . VAL A 1 325 ? 17.609 48.906 24.297 1 87.75 325 VAL A O 1
ATOM 2510 N N . ASN A 1 326 ? 16.969 47.406 22.875 1 89.25 326 ASN A N 1
ATOM 2511 C CA . ASN A 1 326 ? 16.031 46.781 23.797 1 89.25 326 ASN A CA 1
ATOM 2512 C C . ASN A 1 326 ? 16.312 45.281 23.938 1 89.25 326 ASN A C 1
ATOM 2514 O O . ASN A 1 326 ? 16.531 44.594 22.938 1 89.25 326 ASN A O 1
ATOM 2518 N N . VAL A 1 327 ? 16.484 44.75 25.188 1 91.88 327 VAL A N 1
ATOM 2519 C CA . VAL A 1 327 ? 16.609 43.312 25.5 1 91.88 327 VAL A CA 1
ATOM 2520 C C . VAL A 1 327 ? 15.508 42.906 26.453 1 91.88 327 VAL A C 1
ATOM 2522 O O . VAL A 1 327 ? 15.172 43.625 27.391 1 91.88 327 VAL A O 1
ATOM 2525 N N . GLY A 1 328 ? 14.867 41.781 26.125 1 92.62 328 GLY A N 1
ATOM 2526 C CA . GLY A 1 328 ? 13.789 41.344 27 1 92.62 328 GLY A CA 1
ATOM 2527 C C . GLY A 1 328 ? 13.352 39.906 26.75 1 92.62 328 GLY A C 1
ATOM 2528 O O . GLY A 1 328 ? 13.961 39.219 25.953 1 92.62 328 GLY A O 1
ATOM 2529 N N . GLY A 1 329 ? 12.422 39.438 27.625 1 93.56 329 GLY A N 1
ATOM 2530 C CA . GLY A 1 329 ? 11.773 38.156 27.531 1 93.56 329 GLY A CA 1
ATOM 2531 C C . GLY A 1 329 ? 10.258 38.25 27.5 1 93.56 329 GLY A C 1
ATOM 2532 O O . GLY A 1 329 ? 9.672 39.188 28.031 1 93.56 329 GLY A O 1
ATOM 2533 N N . VAL A 1 330 ? 9.711 37.312 26.734 1 94.69 330 VAL A N 1
ATOM 2534 C CA . VAL A 1 330 ? 8.258 37.25 26.625 1 94.69 330 VAL A CA 1
ATOM 2535 C C . VAL A 1 330 ? 7.754 35.875 26.984 1 94.69 330 VAL A C 1
ATOM 2537 O O . VAL A 1 330 ? 8.242 34.875 26.453 1 94.69 330 VAL A O 1
ATOM 2540 N N . LEU A 1 331 ? 6.938 35.75 28.031 1 95.19 331 LEU A N 1
ATOM 2541 C CA . LEU A 1 331 ? 6.199 34.531 28.359 1 95.19 331 LEU A CA 1
ATOM 2542 C C . LEU A 1 331 ? 4.82 34.531 27.719 1 95.19 331 LEU A C 1
ATOM 2544 O O . LEU A 1 331 ? 4.016 35.438 27.969 1 95.19 331 LEU A O 1
ATOM 2548 N N . ASN A 1 332 ? 4.594 33.625 26.812 1 95.12 332 ASN A N 1
ATOM 2549 C CA . ASN A 1 332 ? 3.289 33.469 26.172 1 95.12 332 ASN A CA 1
ATOM 2550 C C . ASN A 1 332 ? 2.553 32.25 26.672 1 95.12 332 ASN A C 1
ATOM 2552 O O . ASN A 1 332 ? 3.088 31.125 26.625 1 95.12 332 ASN A O 1
ATOM 2556 N N . ILE A 1 333 ? 1.343 32.344 27.188 1 94.75 333 ILE A N 1
ATOM 2557 C CA . ILE A 1 333 ? 0.555 31.25 27.75 1 94.75 333 ILE A CA 1
ATOM 2558 C C . ILE A 1 333 ? -0.781 31.141 27.016 1 94.75 333 ILE A C 1
ATOM 2560 O O . ILE A 1 333 ? -1.648 32 27.172 1 94.75 333 ILE A O 1
ATOM 2564 N N . PRO A 1 334 ? -0.957 30.094 26.266 1 93 334 PRO A N 1
ATOM 2565 C CA . PRO A 1 334 ? -2.303 29.859 25.75 1 93 334 PRO A CA 1
ATOM 2566 C C . PRO A 1 334 ? -3.283 29.391 26.812 1 93 334 PRO A C 1
ATOM 2568 O O . PRO A 1 334 ? -3.049 28.375 27.469 1 93 334 PRO A O 1
ATOM 2571 N N . ILE A 1 335 ? -4.328 30.047 27.031 1 93.38 335 ILE A N 1
ATOM 2572 C CA . ILE A 1 335 ? -5.277 29.75 28.094 1 93.38 335 ILE A CA 1
ATOM 2573 C C . ILE A 1 335 ? -6.457 28.969 27.531 1 93.38 335 ILE A C 1
ATOM 2575 O O . ILE A 1 335 ? -6.828 27.922 28.078 1 93.38 335 ILE A O 1
ATOM 2579 N N . PHE A 1 336 ? -7.02 29.438 26.531 1 93.62 336 PHE A N 1
ATOM 2580 C CA . PHE A 1 336 ? -8.172 28.828 25.891 1 93.62 336 PHE A CA 1
ATOM 2581 C C . PHE A 1 336 ? -8.148 29.078 24.375 1 93.62 336 PHE A C 1
ATOM 2583 O O . PHE A 1 336 ? -8.016 30.234 23.938 1 93.62 336 PHE A O 1
ATOM 2590 N N . SER A 1 337 ? -8.219 28.062 23.609 1 93.38 337 SER A N 1
ATOM 2591 C CA . SER A 1 337 ? -8.125 28.172 22.156 1 93.38 337 SER A CA 1
ATOM 2592 C C . SER A 1 337 ? -9.375 27.625 21.469 1 93.38 337 SER A C 1
ATOM 2594 O O . SER A 1 337 ? -9.289 27.031 20.406 1 93.38 337 SER A O 1
ATOM 2596 N N . GLY A 1 338 ? -10.562 27.656 22.156 1 93 338 GLY A N 1
ATOM 2597 C CA . GLY A 1 338 ? -11.812 27.203 21.562 1 93 338 GLY A CA 1
ATOM 2598 C C . GLY A 1 338 ? -11.883 25.703 21.359 1 93 338 GLY A C 1
ATOM 2599 O O . GLY A 1 338 ? -12.617 25.234 20.484 1 93 338 GLY A O 1
ATOM 2600 N N . GLY A 1 339 ? -11.016 24.969 21.969 1 94.12 339 GLY A N 1
ATOM 2601 C CA . GLY A 1 339 ? -11.016 23.516 21.859 1 94.12 339 GLY A CA 1
ATOM 2602 C C . GLY A 1 339 ? -10.094 23.016 20.766 1 94.12 339 GLY A C 1
ATOM 2603 O O . GLY A 1 339 ? -10.016 21.812 20.516 1 94.12 339 GLY A O 1
ATOM 2604 N N . LEU A 1 340 ? -9.414 23.875 20.016 1 94.31 340 LEU A N 1
ATOM 2605 C CA . LEU A 1 340 ? -8.531 23.516 18.922 1 94.31 340 LEU A CA 1
ATOM 2606 C C . LEU A 1 340 ? -7.422 22.578 19.406 1 94.31 340 LEU A C 1
ATOM 2608 O O . LEU A 1 340 ? -7.195 21.531 18.812 1 94.31 340 LEU A O 1
ATOM 2612 N N . MET A 1 341 ? -6.801 22.938 20.531 1 94.38 341 MET A N 1
ATOM 2613 C CA . MET A 1 341 ? -5.664 22.156 21.031 1 94.38 341 MET A CA 1
ATOM 2614 C C . MET A 1 341 ? -6.109 20.781 21.5 1 94.38 341 MET A C 1
ATOM 2616 O O . MET A 1 341 ? -5.434 19.781 21.234 1 94.38 341 MET A O 1
ATOM 2620 N N . THR A 1 342 ? -7.293 20.75 22.203 1 95.56 342 THR A N 1
ATOM 2621 C CA . THR A 1 342 ? -7.836 19.469 22.656 1 95.56 342 THR A CA 1
ATOM 2622 C C . THR A 1 342 ? -8.156 18.578 21.469 1 95.56 342 THR A C 1
ATOM 2624 O O . THR A 1 342 ? -7.828 17.391 21.469 1 95.56 342 THR A O 1
ATOM 2627 N N . SER A 1 343 ? -8.781 19.109 20.453 1 96.88 343 SER A N 1
ATOM 2628 C CA . SER A 1 343 ? -9.125 18.359 19.266 1 96.88 343 SER A CA 1
ATOM 2629 C C . SER A 1 343 ? -7.871 17.859 18.547 1 96.88 343 SER A C 1
ATOM 2631 O O . SER A 1 34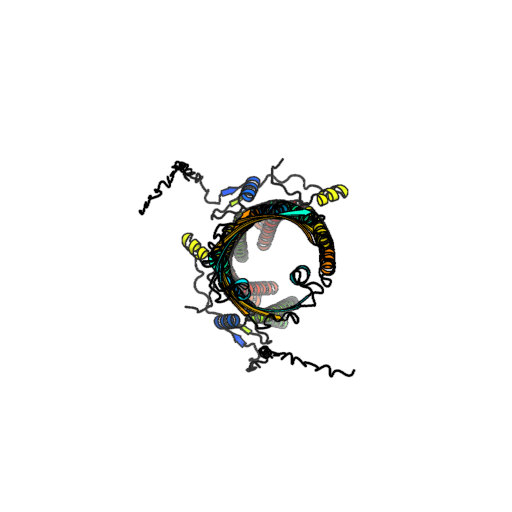3 ? -7.844 16.734 18.031 1 96.88 343 SER A O 1
ATOM 2633 N N . GLN A 1 344 ? -6.836 18.672 18.531 1 96.81 344 GLN A N 1
ATOM 2634 C CA . GLN A 1 344 ? -5.586 18.281 17.891 1 96.81 344 GLN A CA 1
ATOM 2635 C C . GLN A 1 344 ? -4.922 17.125 18.625 1 96.81 344 GLN A C 1
ATOM 2637 O O . GLN A 1 344 ? -4.312 16.25 18.016 1 96.81 344 GLN A O 1
ATOM 2642 N N . ILE A 1 345 ? -4.996 17.078 19.969 1 97.69 345 ILE A N 1
ATOM 2643 C CA . ILE A 1 345 ? -4.473 15.977 20.766 1 97.69 345 ILE A CA 1
ATOM 2644 C C . ILE A 1 345 ? -5.254 14.703 20.453 1 97.69 345 ILE A C 1
ATOM 2646 O O . ILE A 1 345 ? -4.664 13.633 20.281 1 97.69 345 ILE A O 1
ATOM 2650 N N . HIS A 1 346 ? -6.621 14.859 20.359 1 97.69 346 HIS A N 1
ATOM 2651 C CA . HIS A 1 346 ? -7.441 13.695 20.016 1 97.69 346 HIS A CA 1
ATOM 2652 C C . HIS A 1 346 ? -7.105 13.172 18.641 1 97.69 346 HIS A C 1
ATOM 2654 O O . HIS A 1 346 ? -7.051 11.953 18.422 1 97.69 346 HIS A O 1
ATOM 2660 N N . GLU A 1 347 ? -6.883 14.062 17.688 1 97.81 347 GLU A N 1
ATOM 2661 C CA . GLU A 1 347 ? -6.488 13.688 16.328 1 97.81 347 GLU A CA 1
ATOM 2662 C C . GLU A 1 347 ? -5.168 12.922 16.328 1 97.81 347 GLU A C 1
ATOM 2664 O O . GLU A 1 347 ? -5.059 11.859 15.727 1 97.81 347 GLU A O 1
ATOM 2669 N N . ALA A 1 348 ? -4.168 13.461 17.047 1 97.94 348 ALA A N 1
ATOM 2670 C CA . ALA A 1 348 ? -2.85 12.836 17.109 1 97.94 348 ALA A CA 1
ATOM 2671 C C . ALA A 1 348 ? -2.922 11.469 17.797 1 97.94 348 ALA A C 1
ATOM 2673 O O . ALA A 1 348 ? -2.238 10.531 17.375 1 97.94 348 ALA A O 1
ATOM 2674 N N . ARG A 1 349 ? -3.736 11.375 18.828 1 98.38 349 ARG A N 1
ATOM 2675 C CA . ARG A 1 349 ? -3.908 10.102 19.531 1 98.38 349 ARG A CA 1
ATOM 2676 C C . ARG A 1 349 ? -4.527 9.055 18.625 1 98.38 349 ARG A C 1
ATOM 2678 O O . ARG A 1 349 ? -4.051 7.914 18.562 1 98.38 349 ARG A O 1
ATOM 2685 N N . ALA A 1 350 ? -5.586 9.438 17.906 1 98.44 350 ALA A N 1
ATOM 2686 C CA . ALA A 1 350 ? -6.227 8.516 16.969 1 98.44 350 ALA A CA 1
ATOM 2687 C C . ALA A 1 350 ? -5.258 8.086 15.875 1 98.44 350 ALA A C 1
ATOM 2689 O O . ALA A 1 350 ? -5.238 6.922 15.477 1 98.44 350 ALA A O 1
ATOM 2690 N N . ASP A 1 351 ? -4.434 8.992 15.406 1 97.94 351 ASP A N 1
ATOM 2691 C CA . ASP A 1 351 ? -3.461 8.695 14.359 1 97.94 351 ASP A CA 1
ATOM 2692 C C . ASP A 1 351 ? -2.387 7.734 14.867 1 97.94 351 ASP A C 1
ATOM 2694 O O . ASP A 1 351 ? -1.963 6.828 14.148 1 97.94 351 ASP A O 1
ATOM 2698 N N . MET A 1 352 ? -1.92 7.926 16.125 1 98.38 352 MET A N 1
ATOM 2699 C CA . MET A 1 352 ? -0.965 7.008 16.75 1 98.38 352 MET A CA 1
ATOM 2700 C C . MET A 1 352 ? -1.551 5.602 16.859 1 98.38 352 MET A C 1
ATOM 2702 O O . MET A 1 352 ? -0.903 4.625 16.469 1 98.38 352 MET A O 1
ATOM 2706 N N . ARG A 1 353 ? -2.803 5.531 17.281 1 98.5 353 ARG A N 1
ATOM 2707 C CA . ARG A 1 353 ? -3.445 4.23 17.438 1 98.5 353 ARG A CA 1
ATOM 2708 C C . ARG A 1 353 ? -3.672 3.566 16.078 1 98.5 353 ARG A C 1
ATOM 2710 O O . ARG A 1 353 ? -3.5 2.354 15.945 1 98.5 353 ARG A O 1
ATOM 2717 N N . ARG A 1 354 ? -4.086 4.297 15.062 1 98.12 354 ARG A N 1
ATOM 2718 C CA . ARG A 1 354 ? -4.219 3.785 13.703 1 98.12 354 ARG A CA 1
ATOM 2719 C C . ARG A 1 354 ? -2.91 3.164 13.227 1 98.12 354 ARG A C 1
ATOM 2721 O O . ARG A 1 354 ? -2.904 2.059 12.68 1 98.12 354 ARG A O 1
ATOM 2728 N N . THR A 1 355 ? -1.817 3.873 13.516 1 98.38 355 THR A N 1
ATOM 2729 C CA . THR A 1 355 ? -0.502 3.416 13.078 1 98.38 355 THR A CA 1
ATOM 2730 C C . THR A 1 355 ? -0.092 2.152 13.828 1 98.38 355 THR A C 1
ATOM 2732 O O . THR A 1 355 ? 0.558 1.271 13.266 1 98.38 355 THR A O 1
ATOM 2735 N N . ILE A 1 356 ? -0.444 2.066 15.102 1 98.44 356 ILE A N 1
ATOM 2736 C CA . ILE A 1 356 ? -0.171 0.868 15.891 1 98.44 356 ILE A CA 1
ATOM 2737 C C . ILE A 1 356 ? -0.878 -0.331 15.258 1 98.44 356 ILE A C 1
ATOM 2739 O O . ILE A 1 356 ? -0.275 -1.393 15.086 1 98.44 356 ILE A O 1
ATOM 2743 N N . HIS A 1 357 ? -2.123 -0.171 14.883 1 97.81 357 HIS A N 1
ATOM 2744 C CA . HIS A 1 357 ? -2.877 -1.264 14.281 1 97.81 357 HIS A CA 1
ATOM 2745 C C . HIS A 1 357 ? -2.338 -1.604 12.898 1 97.81 357 HIS A C 1
ATOM 2747 O O . HIS A 1 357 ? -2.303 -2.775 12.508 1 97.81 357 HIS A O 1
ATOM 2753 N N . GLN A 1 358 ? -1.9 -0.654 12.141 1 97.44 358 GLN A N 1
ATOM 2754 C CA . GLN A 1 358 ? -1.277 -0.913 10.852 1 97.44 358 GLN A CA 1
ATOM 2755 C C . GLN A 1 358 ? 0.008 -1.72 11.008 1 97.44 358 GLN A C 1
ATOM 2757 O O . GLN A 1 358 ? 0.281 -2.627 10.219 1 97.44 358 GLN A O 1
ATOM 2762 N N . ALA A 1 359 ? 0.811 -1.359 12.07 1 97.56 359 ALA A N 1
ATOM 2763 C CA . ALA A 1 359 ? 2.023 -2.121 12.359 1 97.56 359 ALA A CA 1
ATOM 2764 C C . ALA A 1 359 ? 1.69 -3.57 12.703 1 97.56 359 ALA A C 1
ATOM 2766 O O . ALA A 1 359 ? 2.41 -4.488 12.305 1 97.56 359 ALA A O 1
ATOM 2767 N N . GLU A 1 360 ? 0.606 -3.764 13.359 1 96.62 360 GLU A N 1
ATOM 2768 C CA . GLU A 1 360 ? 0.169 -5.113 13.711 1 96.62 360 GLU A CA 1
ATOM 2769 C C . GLU A 1 360 ? -0.239 -5.898 12.461 1 96.62 360 GLU A C 1
ATOM 2771 O O . GLU A 1 360 ? 0.052 -7.09 12.352 1 96.62 360 GLU A O 1
ATOM 2776 N N . ASP A 1 361 ? -0.929 -5.309 11.578 1 96.5 361 ASP A N 1
ATOM 2777 C CA . ASP A 1 361 ? -1.307 -5.957 10.328 1 96.5 361 ASP A CA 1
ATOM 2778 C C . ASP A 1 361 ? -0.072 -6.367 9.531 1 96.5 361 ASP A C 1
ATOM 2780 O O . ASP A 1 361 ? -0.026 -7.461 8.961 1 96.5 361 ASP A O 1
ATOM 2784 N N . ASP A 1 362 ? 0.876 -5.453 9.508 1 96.12 362 ASP A N 1
ATOM 2785 C CA . ASP A 1 362 ? 2.127 -5.746 8.812 1 96.12 362 ASP A CA 1
ATOM 2786 C C . ASP A 1 362 ? 2.834 -6.945 9.445 1 96.12 362 ASP A C 1
ATOM 2788 O O . ASP A 1 362 ? 3.371 -7.801 8.734 1 96.12 362 ASP A O 1
ATOM 2792 N N . ARG A 1 363 ? 2.854 -6.965 10.695 1 94.69 363 ARG A N 1
ATOM 2793 C CA . ARG A 1 363 ? 3.477 -8.078 11.406 1 94.69 363 ARG A CA 1
ATOM 2794 C C . ARG A 1 363 ? 2.811 -9.398 11.039 1 94.69 363 ARG A C 1
ATOM 2796 O O . ARG A 1 363 ? 3.492 -10.383 10.758 1 94.69 363 ARG A O 1
ATOM 2803 N N . LEU A 1 364 ? 1.463 -9.445 11.039 1 93 364 LEU A N 1
ATOM 2804 C CA . LEU A 1 364 ? 0.727 -10.648 10.656 1 93 364 LEU A CA 1
ATOM 2805 C C . LEU A 1 364 ? 1.059 -11.055 9.227 1 93 364 LEU A C 1
ATOM 2807 O O . LEU A 1 364 ? 1.247 -12.242 8.945 1 93 364 LEU A O 1
ATOM 2811 N N . ARG A 1 365 ? 1.133 -10.094 8.352 1 94.5 365 ARG A N 1
ATOM 2812 C CA . ARG A 1 365 ? 1.448 -10.352 6.945 1 94.5 365 ARG A CA 1
ATOM 2813 C C . ARG A 1 365 ? 2.848 -10.945 6.801 1 94.5 365 ARG A C 1
ATOM 2815 O O . ARG A 1 365 ? 3.043 -11.914 6.066 1 94.5 365 ARG A O 1
ATOM 2822 N N . ILE A 1 366 ? 3.807 -10.383 7.543 1 95 366 ILE A N 1
ATOM 2823 C CA . ILE A 1 366 ? 5.191 -10.836 7.469 1 95 366 ILE A CA 1
ATOM 2824 C C . ILE A 1 366 ? 5.293 -12.266 8.008 1 95 366 ILE A C 1
ATOM 2826 O O . ILE A 1 366 ? 5.957 -13.117 7.41 1 95 366 ILE A O 1
ATOM 2830 N N . LEU A 1 367 ? 4.586 -12.57 9.07 1 92.12 367 LEU A N 1
ATOM 2831 C CA . LEU A 1 367 ? 4.602 -13.906 9.648 1 92.12 367 LEU A CA 1
ATOM 2832 C C . LEU A 1 367 ? 4.008 -14.922 8.68 1 92.12 367 LEU A C 1
ATOM 2834 O O . LEU A 1 367 ? 4.543 -16.016 8.523 1 92.12 367 LEU A O 1
ATOM 2838 N N . ALA A 1 368 ? 2.936 -14.562 8.031 1 92.06 368 ALA A N 1
ATOM 2839 C CA . ALA A 1 368 ? 2.322 -15.438 7.035 1 92.06 368 ALA A CA 1
ATOM 2840 C C . ALA A 1 368 ? 3.264 -15.68 5.859 1 92.06 368 ALA A C 1
ATOM 2842 O O . ALA A 1 368 ? 3.379 -16.797 5.363 1 92.06 368 ALA A O 1
ATOM 2843 N N . LEU A 1 369 ? 3.918 -14.625 5.418 1 93.62 369 LEU A N 1
ATOM 2844 C CA . LEU A 1 369 ? 4.855 -14.734 4.305 1 93.62 369 LEU A CA 1
ATOM 2845 C C . LEU A 1 369 ? 6.004 -15.68 4.652 1 93.62 369 LEU A C 1
ATOM 2847 O O . LEU A 1 369 ? 6.438 -16.469 3.812 1 93.62 369 LEU A O 1
ATOM 2851 N N . ILE A 1 370 ? 6.504 -15.586 5.883 1 92.25 370 ILE A N 1
ATOM 2852 C CA . ILE A 1 370 ? 7.586 -16.453 6.328 1 92.25 370 ILE A CA 1
ATOM 2853 C C . ILE A 1 370 ? 7.117 -17.906 6.312 1 92.25 370 ILE A C 1
ATOM 2855 O O . ILE A 1 370 ? 7.816 -18.797 5.805 1 92.25 370 ILE A O 1
ATOM 2859 N N . ARG A 1 371 ? 5.957 -18.188 6.801 1 90.5 371 ARG A N 1
ATOM 2860 C CA . ARG A 1 371 ? 5.43 -19.547 6.844 1 90.5 371 ARG A CA 1
ATOM 2861 C C . ARG A 1 371 ? 5.195 -20.078 5.438 1 90.5 371 ARG A C 1
ATOM 2863 O O . ARG A 1 371 ? 5.551 -21.234 5.141 1 90.5 371 ARG A O 1
ATOM 2870 N N . ASP A 1 372 ? 4.637 -19.266 4.547 1 91.94 372 ASP A N 1
ATOM 2871 C CA . ASP A 1 372 ? 4.406 -19.656 3.162 1 91.94 372 ASP A CA 1
ATOM 2872 C C . ASP A 1 372 ? 5.719 -19.984 2.459 1 91.94 372 ASP A C 1
ATOM 2874 O O . ASP A 1 372 ? 5.816 -21 1.75 1 91.94 372 ASP A O 1
ATOM 2878 N N . ALA A 1 373 ? 6.648 -19.141 2.719 1 93.5 373 ALA A N 1
ATOM 2879 C CA . ALA A 1 373 ? 7.949 -19.359 2.092 1 93.5 373 ALA A CA 1
ATOM 2880 C C . ALA A 1 373 ? 8.586 -20.656 2.596 1 93.5 373 ALA A C 1
ATOM 2882 O O . ALA A 1 373 ? 9.219 -21.375 1.824 1 93.5 373 ALA A O 1
ATOM 2883 N N . ALA A 1 374 ? 8.445 -20.953 3.889 1 91.38 374 ALA A N 1
ATOM 2884 C CA . ALA A 1 374 ? 8.969 -22.188 4.453 1 91.38 374 ALA A CA 1
ATOM 2885 C C . ALA A 1 374 ? 8.297 -23.406 3.826 1 91.38 374 ALA A C 1
ATOM 2887 O O . ALA A 1 374 ? 8.961 -24.391 3.486 1 91.38 374 ALA A O 1
ATOM 2888 N N . LEU A 1 375 ? 7.012 -23.328 3.672 1 90.81 375 LEU A N 1
ATOM 2889 C CA . LEU A 1 375 ? 6.258 -24.422 3.062 1 90.81 375 LEU A CA 1
ATOM 2890 C C . LEU A 1 375 ? 6.664 -24.625 1.605 1 90.81 375 LEU A C 1
ATOM 2892 O O . LEU A 1 375 ? 6.746 -25.75 1.125 1 90.81 375 LEU A O 1
ATOM 2896 N N . ASP A 1 376 ? 6.934 -23.516 0.904 1 92 376 ASP A N 1
ATOM 2897 C CA . ASP A 1 376 ? 7.379 -23.594 -0.482 1 92 376 ASP A CA 1
ATOM 2898 C C . ASP A 1 376 ? 8.734 -24.297 -0.583 1 92 376 ASP A C 1
ATOM 2900 O O . ASP A 1 376 ? 8.945 -25.109 -1.484 1 92 376 ASP A O 1
ATOM 2904 N N . VAL A 1 377 ? 9.633 -24.016 0.357 1 92.06 377 VAL A N 1
ATOM 2905 C CA . VAL A 1 377 ? 10.938 -24.672 0.365 1 92.06 377 VAL A CA 1
ATOM 2906 C C . VAL A 1 377 ? 10.766 -26.172 0.594 1 92.06 377 VAL A C 1
ATOM 2908 O O . VAL A 1 377 ? 11.375 -26.984 -0.1 1 92.06 377 VAL A O 1
ATOM 2911 N N . GLU A 1 378 ? 9.906 -26.5 1.523 1 89.69 378 GLU A N 1
ATOM 2912 C CA . GLU A 1 378 ? 9.648 -27.906 1.816 1 89.69 378 GLU A CA 1
ATOM 2913 C C . GLU A 1 378 ? 9.055 -28.625 0.606 1 89.69 378 GLU A C 1
ATOM 2915 O O . GLU A 1 378 ? 9.5 -29.719 0.247 1 89.69 378 GLU A O 1
ATOM 2920 N N . GLU A 1 379 ? 8.156 -27.969 -0.02 1 88.62 379 GLU A N 1
ATOM 2921 C CA . GLU A 1 379 ? 7.52 -28.547 -1.193 1 88.62 379 GLU A CA 1
ATOM 2922 C C . GLU A 1 379 ? 8.508 -28.719 -2.338 1 88.62 379 GLU A C 1
ATOM 2924 O O . GLU A 1 379 ? 8.555 -29.766 -2.98 1 88.62 379 GLU A O 1
ATOM 2929 N N . ASN A 1 380 ? 9.266 -27.688 -2.58 1 90.94 380 ASN A N 1
ATOM 2930 C CA . ASN A 1 380 ? 10.219 -27.734 -3.689 1 90.94 380 ASN A CA 1
ATOM 2931 C C . ASN A 1 380 ? 11.32 -28.75 -3.439 1 90.94 380 ASN A C 1
ATOM 2933 O O . ASN A 1 380 ? 11.82 -29.375 -4.375 1 90.94 380 ASN A O 1
ATOM 2937 N N . ARG A 1 381 ? 11.672 -28.984 -2.209 1 90 381 ARG A N 1
ATOM 2938 C CA . ARG A 1 381 ? 12.633 -30.031 -1.861 1 90 381 ARG A CA 1
ATOM 2939 C C . ARG A 1 381 ? 12.078 -31.422 -2.188 1 90 381 ARG A C 1
ATOM 2941 O O . ARG A 1 381 ? 12.766 -32.25 -2.791 1 90 381 ARG A O 1
ATOM 2948 N N . GLU A 1 382 ? 10.867 -31.609 -1.759 1 88.25 382 GLU A N 1
ATOM 2949 C CA . GLU A 1 382 ? 10.219 -32.906 -2.053 1 88.25 382 GLU A CA 1
ATOM 2950 C C . GLU A 1 382 ? 10.039 -33.094 -3.557 1 88.25 382 GLU A C 1
ATOM 2952 O O . GLU A 1 382 ? 10.234 -34.188 -4.078 1 88.25 382 GLU A O 1
ATOM 2957 N N . ARG A 1 383 ? 9.734 -31.984 -4.234 1 87.75 383 ARG A N 1
ATOM 2958 C CA . ARG A 1 383 ? 9.562 -32.031 -5.684 1 87.75 383 ARG A CA 1
ATOM 2959 C C . ARG A 1 383 ? 10.875 -32.375 -6.375 1 87.75 383 ARG A C 1
ATOM 2961 O O . ARG A 1 383 ? 10.883 -33.156 -7.328 1 87.75 383 ARG A O 1
ATOM 2968 N N . LEU A 1 384 ? 11.953 -31.844 -5.914 1 90.06 384 LEU A N 1
ATOM 2969 C CA . LEU A 1 384 ? 13.25 -32.156 -6.5 1 90.06 384 LEU A CA 1
ATOM 2970 C C . LEU A 1 384 ? 13.562 -33.656 -6.328 1 90.06 384 LEU A C 1
ATOM 2972 O O . LEU A 1 384 ? 13.992 -34.312 -7.277 1 90.06 384 LEU A O 1
ATOM 2976 N N . ARG A 1 385 ? 13.305 -34.188 -5.184 1 89.25 385 ARG A N 1
ATOM 2977 C CA . ARG A 1 385 ? 13.555 -35.594 -4.922 1 89.25 385 ARG A CA 1
ATOM 2978 C C . ARG A 1 385 ? 12.719 -36.5 -5.84 1 89.25 385 ARG A C 1
ATOM 2980 O O . ARG A 1 385 ? 13.234 -37.438 -6.434 1 89.25 385 ARG A O 1
ATOM 2987 N N . GLU A 1 386 ? 11.477 -36.094 -5.938 1 84.88 386 GLU A N 1
ATOM 2988 C CA . GLU A 1 386 ? 10.57 -36.875 -6.758 1 84.88 386 GLU A CA 1
ATOM 2989 C C . GLU A 1 386 ? 10.945 -36.812 -8.234 1 84.88 386 GLU A C 1
ATOM 2991 O O . GLU A 1 386 ? 10.891 -37.812 -8.953 1 84.88 386 GLU A O 1
ATOM 2996 N N . THR A 1 387 ? 11.312 -35.625 -8.719 1 89.5 387 THR A N 1
ATOM 2997 C CA . THR A 1 387 ? 11.641 -35.469 -10.133 1 89.5 387 THR A CA 1
ATOM 2998 C C . THR A 1 387 ? 12.961 -36.125 -10.469 1 89.5 387 THR A C 1
ATOM 3000 O O . THR A 1 387 ? 13.141 -36.625 -11.586 1 89.5 387 THR A O 1
ATOM 3003 N N . GLU A 1 388 ? 13.891 -36.156 -9.562 1 89.88 388 GLU A N 1
ATOM 3004 C CA . GLU A 1 388 ? 15.141 -36.906 -9.773 1 89.88 388 GLU A CA 1
ATOM 3005 C C . GLU A 1 388 ? 14.883 -38.406 -9.93 1 89.88 388 GLU A C 1
ATOM 3007 O O . GLU A 1 388 ? 15.445 -39.031 -10.812 1 89.88 388 GLU A O 1
ATOM 3012 N N . THR A 1 389 ? 14.023 -38.875 -9.07 1 86.5 389 THR A N 1
ATOM 3013 C CA . THR A 1 389 ? 13.648 -40.281 -9.18 1 86.5 389 THR A CA 1
ATOM 3014 C C . THR A 1 389 ? 12.922 -40.531 -10.5 1 86.5 389 THR A C 1
ATOM 3016 O O . THR A 1 389 ? 13.18 -41.531 -11.164 1 86.5 389 THR A O 1
ATOM 3019 N N . ALA A 1 390 ? 12.102 -39.562 -10.883 1 84.19 390 ALA A N 1
ATOM 3020 C CA . ALA A 1 390 ? 11.367 -39.688 -12.141 1 84.19 390 ALA A CA 1
ATOM 3021 C C . ALA A 1 390 ? 12.32 -39.688 -13.336 1 84.19 390 ALA A C 1
ATOM 3023 O O . ALA A 1 390 ? 12.102 -40.406 -14.312 1 84.19 390 ALA A O 1
ATOM 3024 N N . LEU A 1 391 ? 13.344 -38.906 -13.281 1 88.75 391 LEU A N 1
ATOM 3025 C CA . LEU A 1 391 ? 14.328 -38.875 -14.352 1 88.75 391 LEU A CA 1
ATOM 3026 C C . LEU A 1 391 ? 15.07 -40.188 -14.469 1 88.75 391 LEU A C 1
ATOM 3028 O O . LEU A 1 391 ? 15.258 -40.719 -15.57 1 88.75 391 LEU A O 1
ATOM 3032 N N . GLU A 1 392 ? 15.445 -40.781 -13.367 1 88.19 392 GLU A N 1
ATOM 3033 C CA . GLU A 1 392 ? 16.125 -42.062 -13.367 1 88.19 392 GLU A CA 1
ATOM 3034 C C . GLU A 1 392 ? 15.258 -43.156 -14.008 1 88.19 392 GLU A C 1
ATOM 3036 O O . GLU A 1 392 ? 15.742 -43.938 -14.828 1 88.19 392 GLU A O 1
ATOM 3041 N N . ASN A 1 393 ? 14.062 -43.094 -13.602 1 82.69 393 ASN A N 1
ATOM 3042 C CA . ASN A 1 393 ? 13.125 -44.062 -14.156 1 82.69 393 ASN A CA 1
ATOM 3043 C C . ASN A 1 393 ? 12.922 -43.844 -15.656 1 82.69 393 ASN A C 1
ATOM 3045 O O . ASN A 1 393 ? 12.875 -44.812 -16.422 1 82.69 393 ASN A O 1
ATOM 3049 N N . ALA A 1 394 ? 12.812 -42.594 -16.078 1 85.62 394 ALA A N 1
ATOM 3050 C CA . ALA A 1 394 ? 12.609 -42.25 -17.484 1 85.62 394 ALA A CA 1
ATOM 3051 C C . ALA A 1 394 ? 13.828 -42.656 -18.328 1 85.62 394 ALA A C 1
ATOM 3053 O O . ALA A 1 394 ? 13.688 -43.125 -19.453 1 85.62 394 ALA A O 1
ATOM 3054 N N . GLU A 1 395 ? 14.977 -42.469 -17.797 1 88.75 395 GLU A N 1
ATOM 3055 C CA . GLU A 1 395 ? 16.219 -42.875 -18.484 1 88.75 395 GLU A CA 1
ATOM 3056 C C . GLU A 1 395 ? 16.281 -44.375 -18.672 1 88.75 395 GLU A C 1
ATOM 3058 O O . GLU A 1 395 ? 16.625 -44.875 -19.75 1 88.75 395 GLU A O 1
ATOM 3063 N N . GLU A 1 396 ? 15.938 -45.094 -17.625 1 85.25 396 GLU A N 1
ATOM 3064 C CA . GLU A 1 396 ? 15.945 -46.562 -17.719 1 85.25 396 GLU A CA 1
ATOM 3065 C C . GLU A 1 396 ? 14.906 -47.062 -18.719 1 85.25 396 GLU A C 1
ATOM 3067 O O . GLU A 1 396 ? 15.195 -47.938 -19.531 1 85.25 396 GLU A O 1
ATOM 3072 N N . ASN A 1 397 ? 13.766 -46.438 -18.656 1 82.06 397 ASN A N 1
ATOM 3073 C CA . ASN A 1 397 ? 12.711 -46.781 -19.594 1 82.06 397 ASN A CA 1
ATOM 3074 C C . ASN A 1 397 ? 13.125 -46.531 -21.047 1 82.06 397 ASN A C 1
ATOM 3076 O O . ASN A 1 397 ? 12.93 -47.375 -21.922 1 82.06 397 ASN A O 1
ATOM 3080 N N . ASP A 1 398 ? 13.688 -45.406 -21.281 1 87.06 398 ASP A N 1
ATOM 3081 C CA . ASP A 1 398 ? 14.133 -45.031 -22.625 1 87.06 398 ASP A CA 1
ATOM 3082 C C . ASP A 1 398 ? 15.203 -46 -23.125 1 87.06 398 ASP A C 1
ATOM 3084 O O . ASP A 1 398 ? 15.141 -46.469 -24.281 1 87.06 398 ASP A O 1
ATOM 3088 N N . ARG A 1 399 ? 16.125 -46.469 -22.297 1 87.56 399 ARG A N 1
ATOM 3089 C CA . ARG A 1 399 ? 17.172 -47.406 -22.672 1 87.56 399 ARG A CA 1
ATOM 3090 C C . ARG A 1 399 ? 16.594 -48.75 -23.031 1 87.56 399 ARG A C 1
ATOM 3092 O O . ARG A 1 399 ? 16.969 -49.344 -24.047 1 87.56 399 ARG A O 1
ATOM 3099 N N . GLN A 1 400 ? 15.664 -49.156 -22.25 1 85 400 GLN A N 1
ATOM 3100 C CA . GLN A 1 400 ? 15.062 -50.469 -22.469 1 85 400 GLN A CA 1
ATOM 3101 C C . GLN A 1 400 ? 14.234 -50.5 -23.734 1 85 400 GLN A C 1
ATOM 3103 O O . GLN A 1 400 ? 14.344 -51.438 -24.531 1 85 400 GLN A O 1
ATOM 3108 N N . VAL A 1 401 ? 13.438 -49.438 -23.938 1 83.5 401 VAL A N 1
ATOM 3109 C CA . VAL A 1 401 ? 12.547 -49.406 -25.094 1 83.5 401 VAL A CA 1
ATOM 3110 C C . VAL A 1 401 ? 13.367 -49.25 -26.375 1 83.5 401 VAL A C 1
ATOM 3112 O O . VAL A 1 401 ? 13.039 -49.812 -27.406 1 83.5 401 VAL A O 1
ATOM 3115 N N . GLU A 1 402 ? 14.406 -48.5 -26.344 1 85.69 402 GLU A N 1
ATOM 3116 C CA . GLU A 1 402 ? 15.281 -48.344 -27.484 1 85.69 402 GLU A CA 1
ATOM 3117 C C . GLU A 1 402 ? 15.953 -49.656 -27.875 1 85.69 402 GLU A C 1
ATOM 3119 O O . GLU A 1 402 ? 16.062 -49.969 -29.047 1 85.69 402 GLU A O 1
ATOM 3124 N N . ALA A 1 403 ? 16.344 -50.438 -26.875 1 85.44 403 ALA A N 1
ATOM 3125 C CA . ALA A 1 403 ? 16.953 -51.75 -27.125 1 85.44 403 ALA A CA 1
ATOM 3126 C C . ALA A 1 403 ? 15.93 -52.719 -27.75 1 85.44 403 ALA A C 1
ATOM 3128 O O . ALA A 1 403 ? 16.25 -53.438 -28.688 1 85.44 403 ALA A O 1
ATOM 3129 N N . ALA A 1 404 ? 14.766 -52.656 -27.266 1 84.75 404 ALA A N 1
ATOM 3130 C CA . ALA A 1 404 ? 13.703 -53.531 -27.781 1 84.75 404 ALA A CA 1
ATOM 3131 C C . ALA A 1 404 ? 13.344 -53.156 -29.219 1 84.75 404 ALA A C 1
ATOM 3133 O O . ALA A 1 404 ? 13.062 -54 -30.047 1 84.75 404 ALA A O 1
ATOM 3134 N N . TYR A 1 405 ? 13.336 -51.844 -29.5 1 86.19 405 TYR A N 1
ATOM 3135 C CA . TYR A 1 405 ? 13.039 -51.375 -30.844 1 86.19 405 TYR A CA 1
ATOM 3136 C C . TYR A 1 405 ? 14.109 -51.812 -31.828 1 86.19 405 TYR A C 1
ATOM 3138 O O . TYR A 1 405 ? 13.805 -52.25 -32.938 1 86.19 405 TYR A O 1
ATOM 3146 N N . ARG A 1 406 ? 15.328 -51.812 -31.406 1 83.25 406 ARG A N 1
ATOM 3147 C CA . ARG A 1 406 ? 16.438 -52.219 -32.25 1 83.25 406 ARG A CA 1
ATOM 3148 C C . ARG A 1 406 ? 16.391 -53.719 -32.5 1 83.25 406 ARG A C 1
ATOM 3150 O O . ARG A 1 406 ? 16.734 -54.188 -33.594 1 83.25 406 ARG A O 1
ATOM 3157 N N . ALA A 1 407 ? 15.828 -54.406 -31.5 1 83.12 407 ALA A N 1
ATOM 3158 C CA . ALA A 1 407 ? 15.711 -55.875 -31.609 1 83.12 407 ALA A CA 1
ATOM 3159 C C . ALA A 1 407 ? 14.438 -56.25 -32.344 1 83.12 407 ALA A C 1
ATOM 3161 O O . ALA A 1 407 ? 14.234 -57.438 -32.688 1 83.12 407 ALA A O 1
ATOM 3162 N N . GLY A 1 408 ? 13.578 -55.219 -32.656 1 80.12 408 GLY A N 1
ATOM 3163 C CA . GLY A 1 408 ? 12.359 -55.469 -33.406 1 80.12 408 GLY A CA 1
ATOM 3164 C C . GLY A 1 408 ? 11.211 -55.938 -32.531 1 80.12 408 GLY A C 1
ATOM 3165 O O . GLY A 1 408 ? 10.203 -56.438 -33.062 1 80.12 408 GLY A O 1
ATOM 3166 N N . THR A 1 409 ? 11.375 -55.781 -31.266 1 80 409 THR A N 1
ATOM 3167 C CA . THR A 1 409 ? 10.367 -56.312 -30.359 1 80 409 THR A CA 1
ATOM 3168 C C . THR A 1 409 ? 9.516 -55.188 -29.781 1 80 409 THR A C 1
ATOM 3170 O O . THR A 1 409 ? 8.648 -55.438 -28.938 1 80 409 THR A O 1
ATOM 3173 N N . ALA A 1 410 ? 9.797 -53.969 -30.109 1 80.19 410 ALA A N 1
ATOM 3174 C CA . ALA A 1 410 ? 8.977 -52.812 -29.719 1 80.19 410 ALA A CA 1
ATOM 3175 C C . ALA A 1 410 ? 8.633 -51.969 -30.938 1 80.19 410 ALA A C 1
ATOM 3177 O O . ALA A 1 410 ? 9.297 -52.062 -31.969 1 80.19 410 ALA A O 1
ATOM 3178 N N . HIS A 1 411 ? 7.543 -51.219 -30.797 1 81.31 411 HIS A N 1
ATOM 3179 C CA . HIS A 1 411 ? 7.113 -50.375 -31.906 1 81.31 411 HIS A CA 1
ATOM 3180 C C . HIS A 1 411 ? 7.723 -48.969 -31.781 1 81.31 411 HIS A C 1
ATOM 3182 O O . HIS A 1 411 ? 8.18 -48.594 -30.703 1 81.31 411 HIS A O 1
ATOM 3188 N N . SER A 1 412 ? 7.703 -48.344 -32.906 1 82.12 412 SER A N 1
ATOM 3189 C CA . SER A 1 412 ? 8.25 -47 -32.969 1 82.12 412 SER A CA 1
ATOM 3190 C C . SER A 1 412 ? 7.508 -46.062 -32.031 1 82.12 412 SER A C 1
ATOM 3192 O O . SER A 1 412 ? 8.125 -45.219 -31.391 1 82.12 412 SER A O 1
ATOM 3194 N N . VAL A 1 413 ? 6.223 -46.312 -31.891 1 81.81 413 VAL A N 1
ATOM 3195 C CA . VAL A 1 413 ? 5.398 -45.469 -31.031 1 81.81 413 VAL A CA 1
ATOM 3196 C C . VAL A 1 413 ? 5.848 -45.594 -29.578 1 81.81 413 VAL A C 1
ATOM 3198 O O . VAL A 1 413 ? 5.832 -44.625 -28.812 1 81.81 413 VAL A O 1
ATOM 3201 N N . ASP A 1 414 ? 6.332 -46.75 -29.203 1 83.12 414 ASP A N 1
ATOM 3202 C CA . ASP A 1 414 ? 6.828 -47 -27.859 1 83.12 414 ASP A CA 1
ATOM 3203 C C . ASP A 1 414 ? 8.125 -46.219 -27.609 1 83.12 414 ASP A C 1
ATOM 3205 O O . ASP A 1 414 ? 8.312 -45.625 -26.531 1 83.12 414 ASP A O 1
ATOM 3209 N N . ALA A 1 415 ? 8.938 -46.281 -28.609 1 83.88 415 ALA A N 1
ATOM 3210 C CA . ALA A 1 415 ? 10.211 -45.562 -28.5 1 83.88 415 ALA A CA 1
ATOM 3211 C C . ALA A 1 415 ? 9.984 -44.062 -28.422 1 83.88 415 ALA A C 1
ATOM 3213 O O . ALA A 1 415 ? 10.625 -43.375 -27.609 1 83.88 415 ALA A O 1
ATOM 3214 N N . ILE A 1 416 ? 9.07 -43.562 -29.109 1 86.88 416 ILE A N 1
ATOM 3215 C CA . ILE A 1 416 ? 8.773 -42.156 -29.125 1 86.88 416 ILE A CA 1
ATOM 3216 C C . ILE A 1 416 ? 8.18 -41.719 -27.781 1 86.88 416 ILE A C 1
ATOM 3218 O O . ILE A 1 416 ? 8.516 -40.656 -27.25 1 86.88 416 ILE A O 1
ATOM 3222 N N . ASP A 1 417 ? 7.316 -42.469 -27.25 1 84 417 ASP A N 1
ATOM 3223 C CA . ASP A 1 417 ? 6.715 -42.219 -25.953 1 84 417 ASP A CA 1
ATOM 3224 C C . ASP A 1 417 ? 7.777 -42.156 -24.859 1 84 417 ASP A C 1
ATOM 3226 O O . ASP A 1 417 ? 7.738 -41.281 -23.984 1 84 417 ASP A O 1
ATOM 3230 N N . ALA A 1 418 ? 8.664 -43.125 -24.906 1 83.94 418 ALA A N 1
ATOM 3231 C CA . ALA A 1 418 ? 9.75 -43.156 -23.938 1 83.94 418 ALA A CA 1
ATOM 3232 C C . ALA A 1 418 ? 10.641 -41.938 -24.062 1 83.94 418 ALA A C 1
ATOM 3234 O O . ALA A 1 418 ? 11.062 -41.344 -23.062 1 83.94 418 ALA A O 1
ATOM 3235 N N . GLU A 1 419 ? 10.906 -41.531 -25.281 1 87.5 419 GLU A N 1
ATOM 3236 C CA . GLU A 1 419 ? 11.719 -40.375 -25.531 1 87.5 419 GLU A CA 1
ATOM 3237 C C . GLU A 1 419 ? 11.031 -39.094 -25.031 1 87.5 419 GLU A C 1
ATOM 3239 O O . GLU A 1 419 ? 11.68 -38.219 -24.453 1 87.5 419 GLU A O 1
ATOM 3244 N N . THR A 1 420 ? 9.766 -39 -25.281 1 88.38 420 THR A N 1
ATOM 3245 C CA . THR A 1 420 ? 8.984 -37.844 -24.828 1 88.38 420 THR A CA 1
ATOM 3246 C C . THR A 1 420 ? 8.969 -37.781 -23.297 1 88.38 420 THR A C 1
ATOM 3248 O O . THR A 1 420 ? 9.117 -36.688 -22.719 1 88.38 420 THR A O 1
ATOM 3251 N N . ALA A 1 421 ? 8.797 -38.875 -22.703 1 85.19 421 ALA A N 1
ATOM 3252 C CA . ALA A 1 421 ? 8.812 -38.938 -21.25 1 85.19 421 ALA A CA 1
ATOM 3253 C C . ALA A 1 421 ? 10.172 -38.531 -20.703 1 85.19 421 ALA A C 1
ATOM 3255 O O . ALA A 1 421 ? 10.242 -37.812 -19.688 1 85.19 421 ALA A O 1
ATOM 3256 N N . LEU A 1 422 ? 11.234 -38.969 -21.312 1 87.62 422 LEU A N 1
ATOM 3257 C CA . LEU A 1 422 ? 12.578 -38.594 -20.891 1 87.62 422 LEU A CA 1
ATOM 3258 C C . LEU A 1 422 ? 12.812 -37.094 -21.047 1 87.62 422 LEU A C 1
ATOM 3260 O O . LEU A 1 422 ? 13.359 -36.438 -20.156 1 87.62 422 LEU A O 1
ATOM 3264 N N . ARG A 1 423 ? 12.352 -36.594 -22.141 1 90.25 423 ARG A N 1
ATOM 3265 C CA . ARG A 1 423 ? 12.469 -35.156 -22.375 1 90.25 423 ARG A CA 1
ATOM 3266 C C . ARG A 1 423 ? 11.766 -34.344 -21.297 1 90.25 423 ARG A C 1
ATOM 3268 O O . ARG A 1 423 ? 12.328 -33.406 -20.75 1 90.25 423 ARG A O 1
ATOM 3275 N N . ARG A 1 424 ? 10.57 -34.688 -20.969 1 89 424 ARG A N 1
ATOM 3276 C CA . ARG A 1 424 ? 9.789 -34.031 -19.938 1 89 424 ARG A CA 1
ATOM 3277 C C . ARG A 1 424 ? 10.469 -34.125 -18.578 1 89 424 ARG A C 1
ATOM 3279 O O . ARG A 1 424 ? 10.531 -33.156 -17.828 1 89 424 ARG A O 1
ATOM 3286 N N . ALA A 1 425 ? 10.93 -35.312 -18.266 1 88.19 425 ALA A N 1
ATOM 3287 C CA . ALA A 1 425 ? 11.586 -35.562 -16.969 1 88.19 425 ALA A CA 1
ATOM 3288 C C . ALA A 1 425 ? 12.828 -34.688 -16.812 1 88.19 425 ALA A C 1
ATOM 3290 O O . ALA A 1 425 ? 13.102 -34.188 -15.727 1 88.19 425 ALA A O 1
ATOM 3291 N N . ARG A 1 426 ? 13.586 -34.562 -17.906 1 90.12 426 ARG A N 1
ATOM 3292 C CA . ARG A 1 426 ? 14.789 -33.75 -17.875 1 90.12 426 ARG A CA 1
ATOM 3293 C C . ARG A 1 426 ? 14.438 -32.281 -17.562 1 90.12 426 ARG A C 1
ATOM 3295 O O . ARG A 1 426 ? 15.062 -31.656 -16.703 1 90.12 426 ARG A O 1
ATOM 3302 N N . VAL A 1 427 ? 13.461 -31.75 -18.172 1 90.69 427 VAL A N 1
ATOM 3303 C CA . VAL A 1 427 ? 13.023 -30.375 -18 1 90.69 427 VAL A CA 1
ATOM 3304 C C . VAL A 1 427 ? 12.492 -30.188 -16.578 1 90.69 427 VAL A C 1
ATOM 3306 O O . VAL A 1 427 ? 12.75 -29.156 -15.945 1 90.69 427 VAL A O 1
ATOM 3309 N N . ASP A 1 428 ? 11.805 -31.172 -16.109 1 89.94 428 ASP A N 1
ATOM 3310 C CA . ASP A 1 428 ? 11.195 -31.094 -14.781 1 89.94 428 ASP A CA 1
ATOM 3311 C C . ASP A 1 428 ? 12.266 -31.031 -13.695 1 89.94 428 ASP A C 1
ATOM 3313 O O . ASP A 1 428 ? 12.117 -30.281 -12.719 1 89.94 428 ASP A O 1
ATOM 3317 N N . VAL A 1 429 ? 13.305 -31.844 -13.828 1 90.69 429 VAL A N 1
ATOM 3318 C CA . VAL A 1 429 ? 14.375 -31.828 -12.836 1 90.69 429 VAL A CA 1
ATOM 3319 C C . VAL A 1 429 ? 15.078 -30.484 -12.836 1 90.69 429 VAL A C 1
ATOM 3321 O O . VAL A 1 429 ? 15.375 -29.922 -11.773 1 90.69 429 VAL A O 1
ATOM 3324 N N . ASP A 1 430 ? 15.336 -29.953 -14.055 1 90.5 430 ASP A N 1
ATOM 3325 C CA . ASP A 1 430 ? 15.961 -28.641 -14.164 1 90.5 430 ASP A CA 1
ATOM 3326 C C . ASP A 1 430 ? 15.102 -27.562 -13.5 1 90.5 430 ASP A C 1
ATOM 3328 O O . ASP A 1 430 ? 15.609 -26.734 -12.742 1 90.5 430 ASP A O 1
ATOM 3332 N N . SER A 1 431 ? 13.828 -27.594 -13.75 1 93.44 431 SER A N 1
ATOM 3333 C CA . SER A 1 431 ? 12.898 -26.641 -13.164 1 93.44 431 SER A CA 1
ATOM 3334 C C . SER A 1 431 ? 12.859 -26.766 -11.641 1 93.44 431 SER A C 1
ATOM 3336 O O . SER A 1 431 ? 12.938 -25.766 -10.922 1 93.44 431 SER A O 1
ATOM 3338 N N . ALA A 1 432 ? 12.766 -27.984 -11.148 1 91.56 432 ALA A N 1
ATOM 3339 C CA . ALA A 1 432 ? 12.656 -28.25 -9.719 1 91.56 432 ALA A CA 1
ATOM 3340 C C . ALA A 1 432 ? 13.898 -27.766 -8.977 1 91.56 432 ALA A C 1
ATOM 3342 O O . ALA A 1 432 ? 13.805 -27.203 -7.887 1 91.56 432 ALA A O 1
ATOM 3343 N N . ARG A 1 433 ? 15.031 -28.016 -9.578 1 91.75 433 ARG A N 1
ATOM 3344 C CA . ARG A 1 433 ? 16.297 -27.656 -8.961 1 91.75 433 ARG A CA 1
ATOM 3345 C C . ARG A 1 433 ? 16.391 -26.156 -8.727 1 91.75 433 ARG A C 1
ATOM 3347 O O . ARG A 1 433 ? 16.641 -25.703 -7.609 1 91.75 433 ARG A O 1
ATOM 3354 N N . PHE A 1 434 ? 16.125 -25.406 -9.695 1 93.69 434 PHE A N 1
ATOM 3355 C CA . PHE A 1 434 ? 16.328 -23.969 -9.594 1 93.69 434 PHE A CA 1
ATOM 3356 C C . PHE A 1 434 ? 15.141 -23.297 -8.922 1 93.69 434 PHE A C 1
ATOM 3358 O O . PHE A 1 434 ? 15.281 -22.234 -8.32 1 93.69 434 PHE A O 1
ATOM 3365 N N . ASP A 1 435 ? 13.938 -23.875 -8.992 1 93.06 435 ASP A N 1
ATOM 3366 C CA . ASP A 1 435 ? 12.812 -23.406 -8.195 1 93.06 435 ASP A CA 1
ATOM 3367 C C . ASP A 1 435 ? 13.109 -23.516 -6.703 1 93.06 435 ASP A C 1
ATOM 3369 O O . ASP A 1 435 ? 12.711 -22.656 -5.922 1 93.06 435 ASP A O 1
ATOM 3373 N N . LEU A 1 436 ? 13.742 -24.688 -6.34 1 92.06 436 LEU A N 1
ATOM 3374 C CA . LEU A 1 436 ? 14.148 -24.844 -4.949 1 92.06 436 LEU A CA 1
ATOM 3375 C C . LEU A 1 436 ? 15.102 -23.734 -4.527 1 92.06 436 LEU A C 1
ATOM 3377 O O . LEU A 1 436 ? 14.938 -23.141 -3.463 1 92.06 436 LEU A O 1
ATOM 3381 N N . MET A 1 437 ? 16.047 -23.406 -5.398 1 92.56 437 MET A N 1
ATOM 3382 C CA . MET A 1 437 ? 17.016 -22.359 -5.086 1 92.56 437 MET A CA 1
ATOM 3383 C C . MET A 1 437 ? 16.312 -21.016 -4.926 1 92.56 437 MET A C 1
ATOM 3385 O O . MET A 1 437 ? 16.578 -20.266 -3.979 1 92.56 437 MET A O 1
ATOM 3389 N N . SER A 1 438 ? 15.43 -20.688 -5.824 1 94.06 438 SER A N 1
ATOM 3390 C CA . SER A 1 438 ? 14.672 -19.453 -5.758 1 94.06 438 SER A CA 1
ATOM 3391 C C . SER A 1 438 ? 13.805 -19.391 -4.504 1 94.06 438 SER A C 1
ATOM 3393 O O . SER A 1 438 ? 13.656 -18.328 -3.893 1 94.06 438 SER A O 1
ATOM 3395 N N . SER A 1 439 ? 13.203 -20.547 -4.137 1 94.12 439 SER A N 1
ATOM 3396 C CA . SER A 1 439 ? 12.359 -20.578 -2.949 1 94.12 439 SER A CA 1
ATOM 3397 C C . SER A 1 439 ? 13.172 -20.344 -1.684 1 94.12 439 SER A C 1
ATOM 3399 O O . SER A 1 439 ? 12.68 -19.75 -0.724 1 94.12 439 SER A O 1
ATOM 3401 N N . ILE A 1 440 ? 14.414 -20.812 -1.679 1 91.69 440 ILE A N 1
ATOM 3402 C CA . ILE A 1 440 ? 15.297 -20.578 -0.54 1 91.69 440 ILE A CA 1
ATOM 3403 C C . ILE A 1 440 ? 15.609 -19.094 -0.42 1 91.69 440 ILE A C 1
ATOM 3405 O O . ILE A 1 440 ? 15.609 -18.531 0.682 1 91.69 440 ILE A O 1
ATOM 3409 N N . VAL A 1 441 ? 15.859 -18.406 -1.523 1 93.38 441 VAL A N 1
ATOM 3410 C CA . VAL A 1 441 ? 16.094 -16.969 -1.546 1 93.38 441 VAL A CA 1
ATOM 3411 C C . VAL A 1 441 ? 14.867 -16.234 -1.001 1 93.38 441 VAL A C 1
ATOM 3413 O O . VAL A 1 441 ? 14.984 -15.344 -0.163 1 93.38 441 VAL A O 1
ATOM 3416 N N . ALA A 1 442 ? 13.68 -16.672 -1.504 1 94.81 442 ALA A N 1
ATOM 3417 C CA . ALA A 1 442 ? 12.43 -16.062 -1.059 1 94.81 442 ALA A CA 1
ATOM 3418 C C . ALA A 1 442 ? 12.242 -16.234 0.446 1 94.81 442 ALA A C 1
ATOM 3420 O O . ALA A 1 442 ? 11.727 -15.344 1.119 1 94.81 442 ALA A O 1
ATOM 3421 N N . TYR A 1 443 ? 12.648 -17.391 0.961 1 93.81 443 TYR A N 1
ATOM 3422 C CA . TYR A 1 443 ? 12.531 -17.688 2.385 1 93.81 443 TYR A CA 1
ATOM 3423 C C . TYR A 1 443 ? 13.43 -16.766 3.209 1 93.81 443 TYR A C 1
ATOM 3425 O O . TYR A 1 443 ? 12.977 -16.172 4.188 1 93.81 443 TYR A O 1
ATOM 3433 N N . HIS A 1 444 ? 14.633 -16.609 2.805 1 92.12 444 HIS A N 1
ATOM 3434 C CA . HIS A 1 444 ? 15.555 -15.727 3.51 1 92.12 444 HIS A CA 1
ATOM 3435 C C . HIS A 1 444 ? 15.086 -14.281 3.438 1 92.12 444 HIS A C 1
ATOM 3437 O O . HIS A 1 444 ? 15.234 -13.523 4.402 1 92.12 444 HIS A O 1
ATOM 3443 N N . TYR A 1 445 ? 14.523 -13.867 2.291 1 95.19 445 TYR A N 1
ATOM 3444 C CA . TYR A 1 445 ? 13.953 -12.539 2.145 1 95.19 445 TYR A CA 1
ATOM 3445 C C . TYR A 1 445 ? 12.797 -12.328 3.121 1 95.19 445 TYR A C 1
ATOM 3447 O O . TYR A 1 445 ? 12.703 -11.281 3.768 1 95.19 445 TYR A O 1
ATOM 3455 N N . ALA A 1 446 ? 11.93 -13.352 3.164 1 94.69 446 ALA A N 1
ATOM 3456 C CA . ALA A 1 446 ? 10.789 -13.266 4.074 1 94.69 446 ALA A CA 1
ATOM 3457 C C . ALA A 1 446 ? 11.25 -13.117 5.52 1 94.69 446 ALA A C 1
ATOM 3459 O O . ALA A 1 446 ? 10.633 -12.398 6.305 1 94.69 446 ALA A O 1
ATOM 3460 N N . LEU A 1 447 ? 12.367 -13.758 5.898 1 92.25 447 LEU A N 1
ATOM 3461 C CA . LEU A 1 447 ? 12.914 -13.711 7.25 1 92.25 447 LEU A CA 1
ATOM 3462 C C . LEU A 1 447 ? 13.594 -12.375 7.516 1 92.25 447 LEU A C 1
ATOM 3464 O O . LEU A 1 447 ? 13.828 -12.008 8.664 1 92.25 447 LEU A O 1
ATOM 3468 N N . GLY A 1 448 ? 13.914 -11.68 6.465 1 92.12 448 GLY A N 1
ATOM 3469 C CA . GLY A 1 448 ? 14.641 -10.43 6.613 1 92.12 448 GLY A CA 1
ATOM 3470 C C . GLY A 1 448 ? 16.125 -10.617 6.816 1 92.12 448 GLY A C 1
ATOM 3471 O O . GLY A 1 448 ? 16.812 -9.734 7.336 1 92.12 448 GLY A O 1
ATOM 3472 N N . THR A 1 449 ? 16.688 -11.758 6.445 1 87.44 449 THR A N 1
ATOM 3473 C CA . THR A 1 449 ? 18.078 -12.078 6.715 1 87.44 449 THR A CA 1
ATOM 3474 C C . THR A 1 449 ? 18.875 -12.18 5.414 1 87.44 449 THR A C 1
ATOM 3476 O O . THR A 1 449 ? 20.031 -12.594 5.418 1 87.44 449 THR A O 1
ATOM 3479 N N . LEU A 1 450 ? 18.188 -11.844 4.32 1 89.06 450 LEU A N 1
ATOM 3480 C CA . LEU A 1 450 ? 18.875 -11.969 3.039 1 89.06 450 LEU A CA 1
ATOM 3481 C C . LEU A 1 450 ? 20.062 -11.023 2.957 1 89.06 450 LEU A C 1
ATOM 3483 O O . LEU A 1 450 ? 19.922 -9.828 3.219 1 89.06 450 LEU A O 1
ATOM 3487 N N . THR A 1 451 ? 21.234 -11.641 2.85 1 84.56 451 THR A N 1
ATOM 3488 C CA . THR A 1 451 ? 22.469 -10.883 2.693 1 84.56 451 THR A CA 1
ATOM 3489 C C . THR A 1 451 ? 23.188 -11.289 1.411 1 84.56 451 THR A C 1
ATOM 3491 O O . THR A 1 451 ? 22.812 -12.273 0.768 1 84.56 451 THR A O 1
ATOM 3494 N N . SER A 1 452 ? 24.047 -10.414 1.007 1 81.5 452 SER A N 1
ATOM 3495 C CA . SER A 1 452 ? 24.812 -10.695 -0.203 1 81.5 452 SER A CA 1
ATOM 3496 C C . SER A 1 452 ? 25.547 -12.023 -0.092 1 81.5 452 SER A C 1
ATOM 3498 O O . SER A 1 452 ? 26.031 -12.383 0.983 1 81.5 452 SER A O 1
ATOM 3500 N N . PRO A 1 453 ? 25.422 -12.711 -1.235 1 70.88 453 PRO A N 1
ATOM 3501 C CA . PRO A 1 453 ? 26.188 -13.961 -1.222 1 70.88 453 PRO A CA 1
ATOM 3502 C C . PRO A 1 453 ? 27.672 -13.75 -1.005 1 70.88 453 PRO A C 1
ATOM 3504 O O . PRO A 1 453 ? 28.25 -12.805 -1.553 1 70.88 453 PRO A O 1
ATOM 3507 N N . GLY A 1 454 ? 28.359 -14.508 -0.011 1 57.38 454 GLY A N 1
ATOM 3508 C CA . GLY A 1 454 ? 29.781 -14.367 0.291 1 57.38 454 GLY A CA 1
ATOM 3509 C C . GLY A 1 454 ? 30.047 -13.367 1.4 1 57.38 454 GLY A C 1
ATOM 3510 O O . GLY A 1 454 ? 31.203 -13.094 1.723 1 57.38 454 GLY A O 1
ATOM 3511 N N . ALA A 1 455 ? 29.047 -12.617 1.822 1 47.19 455 ALA A N 1
ATOM 3512 C CA . ALA A 1 455 ? 29.312 -11.711 2.936 1 47.19 455 ALA A CA 1
ATOM 3513 C C . ALA A 1 455 ? 29.594 -12.477 4.223 1 47.19 455 ALA A C 1
ATOM 3515 O O . ALA A 1 455 ? 28.938 -13.484 4.508 1 47.19 455 ALA A O 1
ATOM 3516 N N . PRO A 1 456 ? 30.875 -12.062 5.043 1 38.16 456 PRO A N 1
ATOM 3517 C CA . PRO A 1 456 ? 31.172 -12.797 6.277 1 38.16 456 PRO A CA 1
ATOM 3518 C C . PRO A 1 456 ? 30.031 -12.727 7.297 1 38.16 456 PRO A C 1
ATOM 3520 O O . PRO A 1 456 ? 29.234 -11.789 7.27 1 38.16 456 PRO A O 1
ATOM 3523 N N . MET B 1 1 ? 13.633 59.438 63.5 1 20.03 1 MET B N 1
ATOM 3524 C CA . MET B 1 1 ? 13.805 58.125 64.188 1 20.03 1 MET B CA 1
ATOM 3525 C C . MET B 1 1 ? 13.648 57 63.156 1 20.03 1 MET B C 1
ATOM 3527 O O . MET B 1 1 ? 13.086 57.188 62.094 1 20.03 1 MET B O 1
ATOM 3531 N N . ARG B 1 2 ? 13.547 55.656 63.656 1 21.55 2 ARG B N 1
ATOM 3532 C CA . ARG B 1 2 ? 14.086 54.344 63.344 1 21.55 2 ARG B CA 1
ATOM 3533 C C . ARG B 1 2 ? 13.312 53.719 62.188 1 21.55 2 ARG B C 1
ATOM 3535 O O . ARG B 1 2 ? 12.188 54.125 61.906 1 21.55 2 ARG B O 1
ATOM 3542 N N . ARG B 1 3 ? 13.562 52.312 61.906 1 22.33 3 ARG B N 1
ATOM 3543 C CA . ARG B 1 3 ? 14.047 51.188 61.125 1 22.33 3 ARG B CA 1
ATOM 3544 C C . ARG B 1 3 ? 12.922 50.188 60.812 1 22.33 3 ARG B C 1
ATOM 3546 O O . ARG B 1 3 ? 13.164 49.125 60.281 1 22.33 3 ARG B O 1
ATOM 3553 N N . LEU B 1 4 ? 11.711 50.375 61.375 1 21.62 4 LEU B N 1
ATOM 3554 C CA . LEU B 1 4 ? 11.047 49.125 61.75 1 21.62 4 LEU B CA 1
ATOM 3555 C C . LEU B 1 4 ? 10.805 48.25 60.531 1 21.62 4 LEU B C 1
ATOM 3557 O O . LEU B 1 4 ? 10.172 48.688 59.562 1 21.62 4 LEU B O 1
ATOM 3561 N N . LEU B 1 5 ? 11.484 46.969 60.344 1 22.22 5 LEU B N 1
ATOM 3562 C CA . LEU B 1 5 ? 11.906 45.812 59.531 1 22.22 5 LEU B CA 1
ATOM 3563 C C . LEU B 1 5 ? 10.742 44.875 59.312 1 22.22 5 LEU B C 1
ATOM 3565 O O . LEU B 1 5 ? 10.922 43.781 58.75 1 22.22 5 LEU B O 1
ATOM 3569 N N . LEU B 1 6 ? 9.461 45.125 59.688 1 23.09 6 LEU B N 1
ATOM 3570 C CA . LEU B 1 6 ? 8.672 43.969 60.062 1 23.09 6 LEU B CA 1
ATOM 3571 C C . LEU B 1 6 ? 8.594 42.969 58.906 1 23.09 6 LEU B C 1
ATOM 3573 O O . LEU B 1 6 ? 8.383 43.344 57.75 1 23.09 6 LEU B O 1
ATOM 3577 N N . SER B 1 7 ? 8.984 41.562 59.094 1 22.89 7 SER B N 1
ATOM 3578 C CA . SER B 1 7 ? 9.289 40.25 58.562 1 22.89 7 SER B CA 1
ATOM 3579 C C . SER B 1 7 ? 8.031 39.562 58.031 1 22.89 7 SER B C 1
ATOM 3581 O O . SER B 1 7 ? 7.133 39.219 58.812 1 22.89 7 SER B O 1
ATOM 3583 N N . ALA B 1 8 ? 7.277 39.969 56.938 1 24.06 8 ALA B N 1
ATOM 3584 C CA . ALA B 1 8 ? 6.047 39.406 56.406 1 24.06 8 ALA B CA 1
ATOM 3585 C C . ALA B 1 8 ? 6.207 37.906 56.125 1 24.06 8 ALA B C 1
ATOM 3587 O O . ALA B 1 8 ? 7.008 37.5 55.281 1 24.06 8 ALA B O 1
ATOM 3588 N N . SER B 1 9 ? 6.027 37.031 57.219 1 21.53 9 SER B N 1
ATOM 3589 C CA . SER B 1 9 ? 6.102 35.594 57.406 1 21.53 9 SER B CA 1
ATOM 3590 C C . SER B 1 9 ? 5.453 34.844 56.219 1 21.53 9 SER B C 1
ATOM 3592 O O . SER B 1 9 ? 4.633 35.438 55.5 1 21.53 9 SER B O 1
ATOM 3594 N N . TYR B 1 10 ? 5.641 33.406 56.094 1 21.8 10 TYR B N 1
ATOM 3595 C CA . TYR B 1 10 ? 6.012 32.188 55.344 1 21.8 10 TYR B CA 1
ATOM 3596 C C . TYR B 1 10 ? 4.77 31.453 54.844 1 21.8 10 TYR B C 1
ATOM 3598 O O . TYR B 1 10 ? 4.84 30.672 53.906 1 21.8 10 TYR B O 1
ATOM 3606 N N . VAL B 1 11 ? 3.494 31.562 55.344 1 21.77 11 VAL B N 1
ATOM 3607 C CA . VAL B 1 11 ? 2.861 30.281 55.656 1 21.77 11 VAL B CA 1
ATOM 3608 C C . VAL B 1 11 ? 2.312 29.641 54.375 1 21.77 11 VAL B C 1
ATOM 3610 O O . VAL B 1 11 ? 1.316 30.109 53.844 1 21.77 11 VAL B O 1
ATOM 3613 N N . ILE B 1 12 ? 3.062 29.359 53.375 1 23.16 12 ILE B N 1
ATOM 3614 C CA . ILE B 1 12 ? 2.566 28.75 52.125 1 23.16 12 ILE B CA 1
ATOM 3615 C C . ILE B 1 12 ? 2.02 27.359 52.438 1 23.16 12 ILE B C 1
ATOM 3617 O O . ILE B 1 12 ? 2.781 26.438 52.75 1 23.16 12 ILE B O 1
ATOM 3621 N N . VAL B 1 13 ? 0.943 27.219 53.25 1 21.8 13 VAL B N 1
ATOM 3622 C CA . VAL B 1 13 ? 0.457 25.891 53.625 1 21.8 13 VAL B CA 1
ATOM 3623 C C . VAL B 1 13 ? 0.143 25.078 52.375 1 21.8 13 VAL B C 1
ATOM 3625 O O . VAL B 1 13 ? -0.675 25.5 51.531 1 21.8 13 VAL B O 1
ATOM 3628 N N . PHE B 1 14 ? 1.066 24.219 51.938 1 24.25 14 PHE B N 1
ATOM 3629 C CA . PHE B 1 14 ? 1.175 23.188 50.906 1 24.25 14 PHE B CA 1
ATOM 3630 C C . PHE B 1 14 ? 0.12 22.109 51.125 1 24.25 14 PHE B C 1
ATOM 3632 O O . PHE B 1 14 ? 0.241 21.281 52 1 24.25 14 PHE B O 1
ATOM 3639 N N . LEU B 1 15 ? -1.18 22.484 51.219 1 21.64 15 LEU B N 1
ATOM 3640 C CA . LEU B 1 15 ? -2.148 21.438 51.5 1 21.64 15 LEU B CA 1
ATOM 3641 C C . LEU B 1 15 ? -1.972 20.266 50.531 1 21.64 15 LEU B C 1
ATOM 3643 O O . LEU B 1 15 ? -2.121 20.422 49.312 1 21.64 15 LEU B O 1
ATOM 3647 N N . ALA B 1 16 ? -1.147 19.266 50.906 1 24.62 16 ALA B N 1
ATOM 3648 C CA . ALA B 1 16 ? -0.783 17.953 50.375 1 24.62 16 ALA B CA 1
ATOM 3649 C C . ALA B 1 16 ? -2.018 17.078 50.188 1 24.62 16 ALA B C 1
ATOM 3651 O O . ALA B 1 16 ? -2.545 16.516 51.125 1 24.62 16 ALA B O 1
ATOM 3652 N N . LEU B 1 17 ? -3.137 17.641 49.688 1 24.27 17 LEU B N 1
ATOM 3653 C CA . LEU B 1 17 ? -4.277 16.734 49.719 1 24.27 17 LEU B CA 1
ATOM 3654 C C . LEU B 1 17 ? -3.885 15.359 49.188 1 24.27 17 LEU B C 1
ATOM 3656 O O . LEU B 1 17 ? -3.336 15.242 48.094 1 24.27 17 LEU B O 1
ATOM 3660 N N . LEU B 1 18 ? -3.662 14.43 50.125 1 25.23 18 LEU B N 1
ATOM 3661 C CA . LEU B 1 18 ? -3.354 13.008 50.094 1 25.23 18 LEU B CA 1
ATOM 3662 C C . LEU B 1 18 ? -4.348 12.242 49.219 1 25.23 18 LEU B C 1
ATOM 3664 O O . LEU B 1 18 ? -5.516 12.094 49.594 1 25.23 18 LEU B O 1
ATOM 3668 N N . LEU B 1 19 ? -4.559 12.648 48 1 27.86 19 LEU B N 1
ATOM 3669 C CA . LEU B 1 19 ? -5.539 11.852 47.281 1 27.86 19 LEU B CA 1
ATOM 3670 C C . LEU B 1 19 ? -5.238 10.359 47.406 1 27.86 19 LEU B C 1
ATOM 3672 O O . LEU B 1 19 ? -4.082 9.945 47.312 1 27.86 19 LEU B O 1
ATOM 3676 N N . PRO B 1 20 ? -6.008 9.68 48.25 1 30.8 20 PRO B N 1
ATOM 3677 C CA . PRO B 1 20 ? -5.742 8.258 48.469 1 30.8 20 PRO B CA 1
ATOM 3678 C C . PRO B 1 20 ? -5.438 7.496 47.188 1 30.8 20 PRO B C 1
ATOM 3680 O O . PRO B 1 20 ? -5.844 7.926 46.094 1 30.8 20 PRO B O 1
ATOM 3683 N N . PRO B 1 21 ? -4.375 6.664 47.281 1 29.08 21 PRO B N 1
ATOM 3684 C CA . PRO B 1 21 ? -3.91 5.832 46.188 1 29.08 21 PRO B CA 1
ATOM 3685 C C . PRO B 1 21 ? -5.012 4.941 45.625 1 29.08 21 PRO B C 1
ATOM 3687 O O . PRO B 1 21 ? -5.812 4.383 46.375 1 29.08 21 PRO B O 1
ATOM 3690 N N . ALA B 1 22 ? -5.73 5.402 44.625 1 27.44 22 ALA B N 1
ATOM 3691 C CA . ALA B 1 22 ? -6.73 4.523 44.031 1 27.44 22 ALA B CA 1
ATOM 3692 C C . ALA B 1 22 ? -6.211 3.09 43.938 1 27.44 22 ALA B C 1
ATOM 3694 O O . ALA B 1 22 ? -5.055 2.867 43.562 1 27.44 22 ALA B O 1
ATOM 3695 N N . SER B 1 23 ? -6.711 2.281 44.781 1 24.73 23 SER B N 1
ATOM 3696 C CA . SER B 1 23 ? -6.406 0.854 44.812 1 24.73 23 SER B CA 1
ATOM 3697 C C . SER B 1 23 ? -6.285 0.279 43.406 1 24.73 23 SER B C 1
ATOM 3699 O O . SER B 1 23 ? -7.074 0.62 42.531 1 24.73 23 SER B O 1
ATOM 3701 N N . ALA B 1 24 ? -5.074 0.068 42.969 1 27.66 24 ALA B N 1
ATOM 3702 C CA . ALA B 1 24 ? -4.688 -0.692 41.781 1 27.66 24 ALA B CA 1
ATOM 3703 C C . ALA B 1 24 ? -5.594 -1.903 41.594 1 27.66 24 ALA B C 1
ATOM 3705 O O . ALA B 1 24 ? -5.605 -2.818 42.438 1 27.66 24 ALA B O 1
ATOM 3706 N N . GLY B 1 25 ? -6.848 -1.626 41.25 1 27.3 25 GLY B N 1
ATOM 3707 C CA . GLY B 1 25 ? -7.641 -2.816 41 1 27.3 25 GLY B CA 1
ATOM 3708 C C . GLY B 1 25 ? -6.832 -3.955 40.406 1 27.3 25 GLY B C 1
ATOM 3709 O O . GLY B 1 25 ? -5.828 -3.723 39.719 1 27.3 25 GLY B O 1
ATOM 3710 N N . GLU B 1 26 ? -6.785 -4.969 41.188 1 25.86 26 GLU B N 1
ATOM 3711 C CA . GLU B 1 26 ? -6.18 -6.25 40.844 1 25.86 26 GLU B CA 1
ATOM 3712 C C . GLU B 1 26 ? -6.363 -6.574 39.344 1 25.86 26 GLU B C 1
ATOM 3714 O O . GLU B 1 26 ? -7.469 -6.465 38.812 1 25.86 26 GLU B O 1
ATOM 3719 N N . LEU B 1 27 ? -5.289 -6.141 38.594 1 27.83 27 LEU B N 1
ATOM 3720 C CA . LEU B 1 27 ? -5.27 -6.695 37.25 1 27.83 27 LEU B CA 1
ATOM 3721 C C . LEU B 1 27 ? -5.824 -8.117 37.25 1 27.83 27 LEU B C 1
ATOM 3723 O O . LEU B 1 27 ? -5.48 -8.93 38.125 1 27.83 27 LEU B O 1
ATOM 3727 N N . PRO B 1 28 ? -7.062 -8.148 36.938 1 27.62 28 PRO B N 1
ATOM 3728 C CA . PRO B 1 28 ? -7.488 -9.547 36.938 1 27.62 28 PRO B CA 1
ATOM 3729 C C . PRO B 1 28 ? -6.367 -10.516 36.562 1 27.62 28 PRO B C 1
ATOM 3731 O O . PRO B 1 28 ? -5.41 -10.117 35.906 1 27.62 28 PRO B O 1
ATOM 3734 N N . ASP B 1 29 ? -6.156 -11.414 37.5 1 25.06 29 ASP B N 1
ATOM 3735 C CA . ASP B 1 29 ? -5.254 -12.539 37.281 1 25.06 29 ASP B CA 1
ATOM 3736 C C . ASP B 1 29 ? -5.289 -13.016 35.844 1 25.06 29 ASP B C 1
ATOM 3738 O O . ASP B 1 29 ? -6.363 -13.141 35.25 1 25.06 29 ASP B O 1
ATOM 3742 N N . PRO B 1 30 ? -4.25 -12.562 35.25 1 28.09 30 PRO B N 1
ATOM 3743 C CA . PRO B 1 30 ? -4.191 -13.125 33.875 1 28.09 30 PRO B CA 1
ATOM 3744 C C . PRO B 1 30 ? -4.547 -14.609 33.844 1 28.09 30 PRO B C 1
ATOM 3746 O O . PRO B 1 30 ? -4.262 -15.289 32.844 1 28.09 30 PRO B O 1
ATOM 3749 N N . GLU B 1 31 ? -4.965 -15 35.188 1 27.5 31 GLU B N 1
ATOM 3750 C CA . GLU B 1 31 ? -5.098 -16.453 35.062 1 27.5 31 GLU B CA 1
ATOM 3751 C C . GLU B 1 31 ? -6.102 -16.812 33.969 1 27.5 31 GLU B C 1
ATOM 3753 O O . GLU B 1 31 ? -6.906 -17.734 34.125 1 27.5 31 GLU B O 1
ATOM 3758 N N . ALA B 1 32 ? -6.793 -15.773 33.562 1 27.91 32 ALA B N 1
ATOM 3759 C CA . ALA B 1 32 ? -7.652 -16.578 32.688 1 27.91 32 ALA B CA 1
ATOM 3760 C C . ALA B 1 32 ? -6.848 -17.625 31.938 1 27.91 32 ALA B C 1
ATOM 3762 O O . ALA B 1 32 ? -6.066 -17.297 31.047 1 27.91 32 ALA B O 1
ATOM 3763 N N . ALA B 1 33 ? -6.344 -18.5 32.719 1 28.64 33 ALA B N 1
ATOM 3764 C CA . ALA B 1 33 ? -5.891 -19.781 32.188 1 28.64 33 ALA B CA 1
ATOM 3765 C C . ALA B 1 33 ? -6.711 -20.188 30.953 1 28.64 33 ALA B C 1
ATOM 3767 O O . ALA B 1 33 ? -7.883 -20.531 31.062 1 28.64 33 ALA B O 1
ATOM 3768 N N . THR B 1 34 ? -6.527 -19.375 29.984 1 30.12 34 THR B N 1
ATOM 3769 C CA . THR B 1 34 ? -7.141 -19.906 28.781 1 30.12 34 THR B CA 1
ATOM 3770 C C . THR B 1 34 ? -7.121 -21.438 28.797 1 30.12 34 THR B C 1
ATOM 3772 O O . THR B 1 34 ? -6.062 -22.047 28.953 1 30.12 34 THR B O 1
ATOM 3775 N N . ASP B 1 35 ? -8.156 -21.953 29.406 1 27.52 35 ASP B N 1
ATOM 3776 C CA . ASP B 1 35 ? -8.383 -23.375 29.219 1 27.52 35 ASP B CA 1
ATOM 3777 C C . ASP B 1 35 ? -7.719 -23.875 27.938 1 27.52 35 ASP B C 1
ATOM 3779 O O . ASP B 1 35 ? -8.008 -23.375 26.844 1 27.52 35 ASP B O 1
ATOM 3783 N N . MET B 1 36 ? -6.453 -24.172 28.203 1 30.53 36 MET B N 1
ATOM 3784 C CA . MET B 1 36 ? -5.789 -25.047 27.234 1 30.53 36 MET B CA 1
ATOM 3785 C C . MET B 1 36 ? -6.742 -26.109 26.719 1 30.53 36 MET B C 1
ATOM 3787 O O . MET B 1 36 ? -6.84 -27.188 27.297 1 30.53 36 MET B O 1
ATOM 3791 N N . THR B 1 37 ? -7.984 -25.766 26.641 1 33.12 37 THR B N 1
ATOM 3792 C CA . THR B 1 37 ? -8.688 -26.875 26 1 33.12 37 THR B CA 1
ATOM 3793 C C . THR B 1 37 ? -7.793 -27.547 24.969 1 33.12 37 THR B C 1
ATOM 3795 O O . THR B 1 37 ? -6.969 -26.891 24.328 1 33.12 37 THR B O 1
ATOM 3798 N N . ALA B 1 38 ? -7.793 -28.766 25.062 1 35.22 38 ALA B N 1
ATOM 3799 C CA . ALA B 1 38 ? -7.066 -29.781 24.297 1 35.22 38 ALA B CA 1
ATOM 3800 C C . ALA B 1 38 ? -6.996 -29.422 22.828 1 35.22 38 ALA B C 1
ATOM 3802 O O . ALA B 1 38 ? -8.023 -29.359 22.141 1 35.22 38 ALA B O 1
ATOM 3803 N N . VAL B 1 39 ? -6.043 -28.609 22.469 1 39.38 39 VAL B N 1
ATOM 3804 C CA . VAL B 1 39 ? -5.664 -28.5 21.062 1 39.38 39 VAL B CA 1
ATOM 3805 C C . VAL B 1 39 ? -5.602 -29.891 20.422 1 39.38 39 VAL B C 1
ATOM 3807 O O . VAL B 1 39 ? -4.785 -30.719 20.812 1 39.38 39 VAL B O 1
ATOM 3810 N N . ALA B 1 40 ? -6.531 -30.453 20.047 1 43.75 40 ALA B N 1
ATOM 3811 C CA . ALA B 1 40 ? -6.379 -31.703 19.312 1 43.75 40 ALA B CA 1
ATOM 3812 C C . ALA B 1 40 ? -5.207 -31.625 18.328 1 43.75 40 ALA B C 1
ATOM 3814 O O . ALA B 1 40 ? -4.91 -30.562 17.797 1 43.75 40 ALA B O 1
ATOM 3815 N N . PRO B 1 41 ? -4.344 -32.562 18.172 1 49.12 41 PRO B N 1
ATOM 3816 C CA . PRO B 1 41 ? -3.131 -32.625 17.359 1 49.12 41 PRO B CA 1
ATOM 3817 C C . PRO B 1 41 ? -3.305 -31.969 15.984 1 49.12 41 PRO B C 1
ATOM 3819 O O . PRO B 1 41 ? -2.34 -31.438 15.422 1 49.12 41 PRO B O 1
ATOM 3822 N N . ASP B 1 42 ? -4.469 -32.031 15.242 1 57.38 42 ASP B N 1
ATOM 3823 C CA . ASP B 1 42 ? -4.664 -31.656 13.844 1 57.38 42 ASP B CA 1
ATOM 3824 C C . ASP B 1 42 ? -5.105 -30.203 13.719 1 57.38 42 ASP B C 1
ATOM 3826 O O . ASP B 1 42 ? -5.312 -29.703 12.609 1 57.38 42 ASP B O 1
ATOM 3830 N N . GLY B 1 43 ? -5.168 -29.312 14.547 1 70.94 43 GLY B N 1
ATOM 3831 C CA . GLY B 1 43 ? -5.523 -27.906 14.547 1 70.94 43 GLY B CA 1
ATOM 3832 C C . GLY B 1 43 ? -6.812 -27.609 15.289 1 70.94 43 GLY B C 1
ATOM 3833 O O . GLY B 1 43 ? -7.492 -28.531 15.75 1 70.94 43 GLY B O 1
ATOM 3834 N N . GLN B 1 44 ? -7.164 -26.547 15.828 1 83.81 44 GLN B N 1
ATOM 3835 C CA . GLN B 1 44 ? -8.383 -26.078 16.484 1 83.81 44 GLN B CA 1
ATOM 3836 C C . GLN B 1 44 ? -9.523 -25.922 15.484 1 83.81 44 GLN B C 1
ATOM 3838 O O . GLN B 1 44 ? -9.391 -25.219 14.492 1 83.81 44 GLN B O 1
ATOM 3843 N N . SER B 1 45 ? -10.602 -26.734 15.703 1 91.19 45 SER B N 1
ATOM 3844 C CA . SER B 1 45 ? -11.766 -26.625 14.836 1 91.19 45 SER B CA 1
ATOM 3845 C C . SER B 1 45 ? -12.438 -25.266 14.992 1 91.19 45 SER B C 1
ATOM 3847 O O . SER B 1 45 ? -12.523 -24.734 16.109 1 91.19 45 SER B O 1
ATOM 3849 N N . ILE B 1 46 ? -12.836 -24.688 13.898 1 92.25 46 ILE B N 1
ATOM 3850 C CA . ILE B 1 46 ? -13.492 -23.375 13.914 1 92.25 46 ILE B CA 1
ATOM 3851 C C . ILE B 1 46 ? -14.633 -23.359 12.906 1 92.25 46 ILE B C 1
ATOM 3853 O O . ILE B 1 46 ? -14.492 -23.891 11.797 1 92.25 46 ILE B O 1
ATOM 3857 N N . THR B 1 47 ? -15.805 -22.812 13.367 1 93.38 47 THR B N 1
ATOM 3858 C CA . THR B 1 47 ? -16.922 -22.656 12.453 1 93.38 47 THR B CA 1
ATOM 3859 C C . THR B 1 47 ? -16.797 -21.344 11.664 1 93.38 47 THR B C 1
ATOM 3861 O O . THR B 1 47 ? -16.016 -20.469 12.031 1 93.38 47 THR B O 1
ATOM 3864 N N . LEU B 1 48 ? -17.562 -21.328 10.562 1 93.69 48 LEU B N 1
ATOM 3865 C CA . LEU B 1 48 ? -17.562 -20.109 9.75 1 93.69 48 LEU B CA 1
ATOM 3866 C C . LEU B 1 48 ? -17.984 -18.906 10.586 1 93.69 48 LEU B C 1
ATOM 3868 O O . LEU B 1 48 ? -17.328 -17.859 10.547 1 93.69 48 LEU B O 1
ATOM 3872 N N . GLY B 1 49 ? -19.062 -19.031 11.359 1 93.12 49 GLY B N 1
ATOM 3873 C CA . GLY B 1 49 ? -19.547 -17.953 12.211 1 93.12 49 GLY B CA 1
ATOM 3874 C C . GLY B 1 49 ? -18.531 -17.516 13.25 1 93.12 49 GLY B C 1
ATOM 3875 O O . GLY B 1 49 ? -18.328 -16.312 13.461 1 93.12 49 GLY B O 1
ATOM 3876 N N . ASP B 1 50 ? -17.859 -18.469 13.828 1 93 50 ASP B N 1
ATOM 3877 C CA . ASP B 1 50 ? -16.844 -18.156 14.836 1 93 50 ASP B CA 1
ATOM 3878 C C . ASP B 1 50 ? -15.641 -17.453 14.211 1 93 50 ASP B C 1
ATOM 3880 O O . ASP B 1 50 ? -15.094 -16.531 14.797 1 93 50 ASP B O 1
ATOM 3884 N N . ALA B 1 51 ? -15.266 -17.938 13.016 1 94.75 51 ALA B N 1
ATOM 3885 C CA . ALA B 1 51 ? -14.141 -17.328 12.32 1 94.75 51 ALA B CA 1
ATOM 3886 C C . ALA B 1 51 ? -14.43 -15.859 12.016 1 94.75 51 ALA B C 1
ATOM 3888 O O . ALA B 1 51 ? -13.578 -14.992 12.25 1 94.75 51 ALA B O 1
ATOM 3889 N N . VAL B 1 52 ? -15.633 -15.578 11.586 1 96.12 52 VAL B N 1
ATOM 3890 C CA . VAL B 1 52 ? -16.016 -14.211 11.242 1 96.12 52 VAL B CA 1
ATOM 3891 C C . VAL B 1 52 ? -16.094 -13.359 12.508 1 96.12 52 VAL B C 1
ATOM 3893 O O . VAL B 1 52 ? -15.594 -12.234 12.531 1 96.12 52 VAL B O 1
ATOM 3896 N N . ARG B 1 53 ? -16.672 -13.867 13.555 1 95.19 53 ARG B N 1
ATOM 3897 C CA . ARG B 1 53 ? -16.797 -13.141 14.812 1 95.19 53 ARG B CA 1
ATOM 3898 C C . ARG B 1 53 ? -15.438 -12.781 15.383 1 95.19 53 ARG B C 1
ATOM 3900 O O . ARG B 1 53 ? -15.203 -11.641 15.797 1 95.19 53 ARG B O 1
ATOM 3907 N N . GLU B 1 54 ? -14.586 -13.758 15.383 1 94.19 54 GLU B N 1
ATOM 3908 C CA . GLU B 1 54 ? -13.242 -13.523 15.898 1 94.19 54 GLU B CA 1
ATOM 3909 C C . GLU B 1 54 ? -12.5 -12.484 15.062 1 94.19 54 GLU B C 1
ATOM 3911 O O . GLU B 1 54 ? -11.789 -11.633 15.602 1 94.19 54 GLU B O 1
ATOM 3916 N N . ALA B 1 55 ? -12.641 -12.562 13.727 1 96.25 55 ALA B N 1
ATOM 3917 C CA . ALA B 1 55 ? -11.969 -11.625 12.836 1 96.25 55 ALA B CA 1
ATOM 3918 C C . ALA B 1 55 ? -12.453 -10.203 13.07 1 96.25 55 ALA B C 1
ATOM 3920 O O . ALA B 1 55 ? -11.656 -9.258 13.086 1 96.25 55 ALA B O 1
ATOM 3921 N N . LEU B 1 56 ? -13.781 -10.031 13.312 1 96.38 56 LEU B N 1
ATOM 3922 C CA . LEU B 1 56 ? -14.352 -8.703 13.523 1 96.38 56 LEU B CA 1
ATOM 3923 C C . LEU B 1 56 ? -13.859 -8.109 14.836 1 96.38 56 LEU B C 1
ATOM 3925 O O . LEU B 1 56 ? -13.836 -6.883 15 1 96.38 56 LEU B O 1
ATOM 3929 N N . LEU B 1 57 ? -13.375 -8.984 15.695 1 94 57 LEU B N 1
ATOM 3930 C CA . LEU B 1 57 ? -12.883 -8.523 16.984 1 94 57 LEU B CA 1
ATOM 3931 C C . LEU B 1 57 ? -11.375 -8.266 16.938 1 94 57 LEU B C 1
ATOM 3933 O O . LEU B 1 57 ? -10.875 -7.375 17.625 1 94 57 LEU B O 1
ATOM 3937 N N . ARG B 1 58 ? -10.664 -8.945 16.016 1 93.62 58 ARG B N 1
ATOM 3938 C CA . ARG B 1 58 ? -9.211 -8.984 16.156 1 93.62 58 ARG B CA 1
ATOM 3939 C C . ARG B 1 58 ? -8.523 -8.289 14.992 1 93.62 58 ARG B C 1
ATOM 3941 O O . ARG B 1 58 ? -7.379 -7.848 15.117 1 93.62 58 ARG B O 1
ATOM 3948 N N . ARG B 1 59 ? -9.109 -8.172 13.812 1 96 59 ARG B N 1
ATOM 3949 C CA . ARG B 1 59 ? -8.438 -7.719 12.602 1 96 59 ARG B CA 1
ATOM 3950 C C . ARG B 1 59 ? -7.918 -6.293 12.758 1 96 59 ARG B C 1
ATOM 3952 O O . ARG B 1 59 ? -8.703 -5.363 12.953 1 96 59 ARG B O 1
ATOM 3959 N N . PRO B 1 60 ? -6.582 -6.113 12.656 1 96.94 60 PRO B N 1
ATOM 3960 C CA . PRO B 1 60 ? -5.996 -4.789 12.875 1 96.94 60 PRO B CA 1
ATOM 3961 C C . PRO B 1 60 ? -6.48 -3.754 11.859 1 96.94 60 PRO B C 1
ATOM 3963 O O . PRO B 1 60 ? -6.633 -2.578 12.195 1 96.94 60 PRO B O 1
ATOM 3966 N N . THR B 1 61 ? -6.77 -4.18 10.648 1 97.06 61 THR B N 1
ATOM 3967 C CA . THR B 1 61 ? -7.195 -3.236 9.625 1 97.06 61 THR B CA 1
ATOM 3968 C C . THR B 1 61 ? -8.547 -2.617 9.984 1 97.06 61 THR B C 1
ATOM 3970 O O . THR B 1 61 ? -8.789 -1.443 9.703 1 97.06 61 THR B O 1
ATOM 3973 N N . LEU B 1 62 ? -9.43 -3.412 10.609 1 97.44 62 LEU B N 1
ATOM 3974 C CA . LEU B 1 62 ? -10.711 -2.875 11.062 1 97.44 62 LEU B CA 1
ATOM 3975 C C . LEU B 1 62 ? -10.516 -1.908 12.227 1 97.44 62 LEU B C 1
ATOM 3977 O O . LEU B 1 62 ? -11.156 -0.857 12.273 1 97.44 62 LEU B O 1
ATOM 3981 N N . LYS B 1 63 ? -9.602 -2.25 13.117 1 97.69 63 LYS B N 1
ATOM 3982 C CA . LYS B 1 63 ? -9.297 -1.359 14.227 1 97.69 63 LYS B CA 1
ATOM 3983 C C . LYS B 1 63 ? -8.688 -0.051 13.734 1 97.69 63 LYS B C 1
ATOM 3985 O O . LYS B 1 63 ? -8.984 1.021 14.266 1 97.69 63 LYS B O 1
ATOM 3990 N N . ALA B 1 64 ? -7.867 -0.125 12.703 1 98.06 64 ALA B N 1
ATOM 3991 C CA . ALA B 1 64 ? -7.293 1.072 12.094 1 98.06 64 ALA B CA 1
ATOM 3992 C C . ALA B 1 64 ? -8.375 1.948 11.469 1 98.06 64 ALA B C 1
ATOM 3994 O O . ALA B 1 64 ? -8.336 3.174 11.594 1 98.06 64 ALA B O 1
ATOM 3995 N N . ALA B 1 65 ? -9.328 1.307 10.82 1 97.94 65 ALA B N 1
ATOM 3996 C CA . ALA B 1 65 ? -10.43 2.047 10.211 1 97.94 65 ALA B CA 1
ATOM 3997 C C . ALA B 1 65 ? -11.266 2.756 11.273 1 97.94 65 ALA B C 1
ATOM 3999 O O . ALA B 1 65 ? -11.719 3.883 11.062 1 97.94 65 ALA B O 1
ATOM 4000 N N . GLU B 1 66 ? -11.43 2.111 12.422 1 98.06 66 GLU B N 1
ATOM 4001 C CA . GLU B 1 66 ? -12.133 2.732 13.539 1 98.06 66 GLU B CA 1
ATOM 4002 C C . GLU B 1 66 ? -11.398 3.971 14.039 1 98.06 66 GLU B C 1
ATOM 4004 O O . GLU B 1 66 ? -12.016 4.984 14.367 1 98.06 66 GLU B O 1
ATOM 4009 N N . GLN B 1 67 ? -10.07 3.855 14.055 1 98.31 67 GLN B N 1
ATOM 4010 C CA . GLN B 1 67 ? -9.281 5.008 14.484 1 98.31 67 GLN B CA 1
ATOM 4011 C C . GLN B 1 67 ? -9.367 6.137 13.461 1 98.31 67 GLN B C 1
ATOM 4013 O O . GLN B 1 67 ? -9.336 7.316 13.828 1 98.31 67 GLN B O 1
ATOM 4018 N N . SER B 1 68 ? -9.555 5.801 12.164 1 98.06 68 SER B N 1
ATOM 4019 C CA . SER B 1 68 ? -9.719 6.816 11.125 1 98.06 68 SER B CA 1
ATOM 4020 C C . SER B 1 68 ? -11.008 7.609 11.336 1 98.06 68 SER B C 1
ATOM 4022 O O . SER B 1 68 ? -11.047 8.812 11.07 1 98.06 68 SER B O 1
ATOM 4024 N N . VAL B 1 69 ? -12.055 6.953 11.867 1 98.5 69 VAL B N 1
ATOM 4025 C CA . VAL B 1 69 ? -13.305 7.637 12.195 1 98.5 69 VAL B CA 1
ATOM 4026 C C . VAL B 1 69 ? -13.078 8.609 13.352 1 98.5 69 VAL B C 1
ATOM 4028 O O . VAL B 1 69 ? -13.516 9.758 13.297 1 98.5 69 VAL B O 1
ATOM 4031 N N . LEU B 1 70 ? -12.312 8.188 14.32 1 98.19 70 LEU B N 1
ATOM 4032 C CA . LEU B 1 70 ? -12.031 9.039 15.477 1 98.19 70 LEU B CA 1
ATOM 4033 C C . LEU B 1 70 ? -11.156 10.227 15.078 1 98.19 70 LEU B C 1
ATOM 4035 O O . LEU B 1 70 ? -11.32 11.328 15.602 1 98.19 70 LEU B O 1
ATOM 4039 N N . LEU B 1 71 ? -10.258 9.969 14.133 1 98 71 LEU B N 1
ATOM 4040 C CA . LEU B 1 71 ? -9.414 11.031 13.602 1 98 71 LEU B CA 1
ATOM 4041 C C . LEU B 1 71 ? -10.25 12.109 12.914 1 98 71 LEU B C 1
ATOM 4043 O O . LEU B 1 71 ? -10.078 13.297 13.188 1 98 71 LEU B O 1
ATOM 4047 N N . SER B 1 72 ? -11.195 11.648 12.086 1 97.75 72 SER B N 1
ATOM 4048 C CA . SER B 1 72 ? -12.062 12.586 11.383 1 97.75 72 SER B CA 1
ATOM 4049 C C . SER B 1 72 ? -12.984 13.32 12.359 1 97.75 72 SER B C 1
ATOM 4051 O O . SER B 1 72 ? -13.297 14.5 12.164 1 97.75 72 SER B O 1
ATOM 4053 N N . LYS B 1 73 ? -13.406 12.633 13.422 1 97.81 73 LYS B N 1
ATOM 4054 C CA . LYS B 1 73 ? -14.219 13.266 14.453 1 97.81 73 LYS B CA 1
ATOM 4055 C C . LYS B 1 73 ? -13.445 14.367 15.172 1 97.81 73 LYS B C 1
ATOM 4057 O O . LYS B 1 73 ? -13.984 15.438 15.438 1 97.81 73 LYS B O 1
ATOM 4062 N N . ALA B 1 74 ? -12.203 14.07 15.453 1 97.75 74 ALA B N 1
ATOM 4063 C CA . ALA B 1 74 ? -11.352 15.078 16.078 1 97.75 74 ALA B CA 1
ATOM 4064 C C . ALA B 1 74 ? -11.148 16.281 15.164 1 97.75 74 ALA B C 1
ATOM 4066 O O . ALA B 1 74 ? -11.133 17.422 15.625 1 97.75 74 ALA B O 1
ATOM 4067 N N . GLN B 1 75 ? -11.086 16.047 13.875 1 97.06 75 GLN B N 1
ATOM 4068 C CA . GLN B 1 75 ? -10.93 17.125 12.906 1 97.06 75 GLN B CA 1
ATOM 4069 C C . GLN B 1 75 ? -12.18 18 12.859 1 97.06 75 GLN B C 1
ATOM 4071 O O . GLN B 1 75 ? -12.086 19.219 12.688 1 97.06 75 GLN B O 1
ATOM 4076 N N . MET B 1 76 ? -13.328 17.406 13.031 1 96.75 76 MET B N 1
ATOM 4077 C CA . MET B 1 76 ? -14.562 18.172 13.125 1 96.75 76 MET B CA 1
ATOM 4078 C C . MET B 1 76 ? -14.57 19.031 14.383 1 96.75 76 MET B C 1
ATOM 4080 O O . MET B 1 76 ? -15.016 20.188 14.352 1 96.75 76 MET B O 1
ATOM 4084 N N . GLY B 1 77 ? -14.04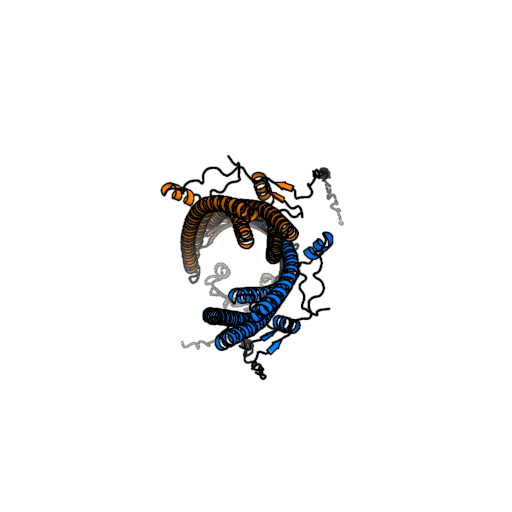7 18.422 15.469 1 95.69 77 GLY B N 1
ATOM 4085 C CA . GLY B 1 77 ? -13.898 19.203 16.688 1 95.69 77 GLY B CA 1
ATOM 4086 C C . GLY B 1 77 ? -12.977 20.406 16.516 1 95.69 77 GLY B C 1
ATOM 4087 O O . GLY B 1 77 ? -13.266 21.484 17.016 1 95.69 77 GLY B O 1
ATOM 4088 N N . ALA B 1 78 ? -11.906 20.234 15.75 1 96.12 78 ALA B N 1
ATOM 4089 C CA . ALA B 1 78 ? -10.977 21.328 15.477 1 96.12 78 ALA B CA 1
ATOM 4090 C C . ALA B 1 78 ? -11.648 22.422 14.656 1 96.12 78 ALA B C 1
ATOM 4092 O O . ALA B 1 78 ? -11.453 23.625 14.922 1 96.12 78 ALA B O 1
ATOM 4093 N N . SER B 1 79 ? -12.453 22 13.695 1 94.81 79 SER B N 1
ATOM 4094 C CA . SER B 1 79 ? -13.156 22.984 12.867 1 94.81 79 SER B CA 1
ATOM 4095 C C . SER B 1 79 ? -14.18 23.766 13.688 1 94.81 79 SER B C 1
ATOM 4097 O O . SER B 1 79 ? -14.414 24.953 13.43 1 94.81 79 SER B O 1
ATOM 4099 N N . ARG B 1 80 ? -14.742 23.219 14.719 1 94.56 80 ARG B N 1
ATOM 4100 C CA . ARG B 1 80 ? -15.75 23.844 15.578 1 94.56 80 ARG B CA 1
ATOM 4101 C C . ARG B 1 80 ? -15.125 24.906 16.469 1 94.56 80 ARG B C 1
ATOM 4103 O O . ARG B 1 80 ? -15.812 25.812 16.938 1 94.56 80 ARG B O 1
ATOM 4110 N N . SER B 1 81 ? -13.82 24.766 16.609 1 94.5 81 SER B N 1
ATOM 4111 C CA . SER B 1 81 ? -13.133 25.719 17.484 1 94.5 81 SER B CA 1
ATOM 4112 C C . SER B 1 81 ? -13.211 27.141 16.922 1 94.5 81 SER B C 1
ATOM 4114 O O . SER B 1 81 ? -13.117 28.109 17.672 1 94.5 81 SER B O 1
ATOM 4116 N N . GLY B 1 82 ? -13.461 27.297 15.617 1 92.12 82 GLY B N 1
ATOM 4117 C CA . GLY B 1 82 ? -13.562 28.609 14.977 1 92.12 82 GLY B CA 1
ATOM 4118 C C . GLY B 1 82 ? -14.758 29.406 15.461 1 92.12 82 GLY B C 1
ATOM 4119 O O . GLY B 1 82 ? -14.789 30.641 15.297 1 92.12 82 GLY B O 1
ATOM 4120 N N . TYR B 1 83 ? -15.766 28.734 16.188 1 93.12 83 TYR B N 1
ATOM 4121 C CA . TYR B 1 83 ? -16.953 29.406 16.719 1 93.12 83 TYR B CA 1
ATOM 4122 C C . TYR B 1 83 ? -16.688 29.953 18.125 1 93.12 83 TYR B C 1
ATOM 4124 O O . TYR B 1 83 ? -17.484 30.734 18.641 1 93.12 83 TYR B O 1
ATOM 4132 N N . LEU B 1 84 ? -15.547 29.609 18.703 1 94.62 84 LEU B N 1
ATOM 4133 C CA . LEU B 1 84 ? -15.32 29.938 20.109 1 94.62 84 LEU B CA 1
ATOM 4134 C C . LEU B 1 84 ? -14.18 30.938 20.25 1 94.62 84 LEU B C 1
ATOM 4136 O O . LEU B 1 84 ? -13.328 31.062 19.359 1 94.62 84 LEU B O 1
ATOM 4140 N N . PRO B 1 85 ? -14.164 31.734 21.297 1 95.06 85 PRO B N 1
ATOM 4141 C CA . PRO B 1 85 ? -13.102 32.719 21.484 1 95.06 85 PRO B CA 1
ATOM 4142 C C . PRO B 1 85 ? -11.758 32.094 21.828 1 95.06 85 PRO B C 1
ATOM 4144 O O . PRO B 1 85 ? -11.703 30.891 22.156 1 95.06 85 PRO B O 1
ATOM 4147 N N . THR B 1 86 ? -10.75 32.844 21.688 1 94.81 86 THR B N 1
ATOM 4148 C CA . THR B 1 86 ? -9.414 32.469 22.141 1 94.81 86 THR B CA 1
ATOM 4149 C C . THR B 1 86 ? -8.938 33.406 23.25 1 94.81 86 THR B C 1
ATOM 4151 O O . THR B 1 86 ? -9.203 34.625 23.203 1 94.81 86 THR B O 1
ATOM 4154 N N . LEU B 1 87 ? -8.398 32.844 24.328 1 95.19 87 LEU B N 1
ATOM 4155 C CA . LEU B 1 87 ? -7.84 33.594 25.453 1 95.19 87 LEU B CA 1
ATOM 4156 C C . LEU B 1 87 ? -6.344 33.312 25.594 1 95.19 87 LEU B C 1
ATOM 4158 O O . LEU B 1 87 ? -5.918 32.156 25.688 1 95.19 87 LEU B O 1
ATOM 4162 N N . GLN B 1 88 ? -5.574 34.375 25.531 1 95 88 GLN B N 1
ATOM 4163 C CA . GLN B 1 88 ? -4.125 34.281 25.672 1 95 88 GLN B CA 1
ATOM 4164 C C . GLN B 1 88 ? -3.596 35.312 26.672 1 95 88 GLN B C 1
ATOM 4166 O O . GLN B 1 88 ? -4.184 36.375 26.859 1 95 88 GLN B O 1
ATOM 4171 N N . ALA B 1 89 ? -2.539 34.938 27.375 1 94.25 89 ALA B N 1
ATOM 4172 C CA . ALA B 1 89 ? -1.82 35.844 28.266 1 94.25 89 ALA B CA 1
ATOM 4173 C C . ALA B 1 89 ? -0.34 35.906 27.906 1 94.25 89 ALA B C 1
ATOM 4175 O O . ALA B 1 89 ? 0.246 34.938 27.469 1 94.25 89 ALA B O 1
ATOM 4176 N N . SER B 1 90 ? 0.175 37.094 27.938 1 94.75 90 SER B N 1
ATOM 4177 C CA . SER B 1 90 ? 1.606 37.281 27.719 1 94.75 90 SER B CA 1
ATOM 4178 C C . SER B 1 90 ? 2.217 38.219 28.75 1 94.75 90 SER B C 1
ATOM 4180 O O . SER B 1 90 ? 1.562 39.156 29.203 1 94.75 90 SER B O 1
ATOM 4182 N N . TYR B 1 91 ? 3.348 37.906 29.25 1 92.81 91 TYR B N 1
ATOM 4183 C CA . TYR B 1 91 ? 4.141 38.75 30.141 1 92.81 91 TYR B CA 1
ATOM 4184 C C . TYR B 1 91 ? 5.492 39.062 29.516 1 92.81 91 TYR B C 1
ATOM 4186 O O . TYR B 1 91 ? 6.227 38.156 29.109 1 92.81 91 TYR B O 1
ATOM 4194 N N . SER B 1 92 ? 5.762 40.312 29.359 1 92.94 92 SER B N 1
ATOM 4195 C CA . SER B 1 92 ? 7.035 40.75 28.797 1 92.94 92 SER B CA 1
ATOM 4196 C C . SER B 1 92 ? 7.82 41.594 29.766 1 92.94 92 SER B C 1
ATOM 4198 O O . SER B 1 92 ? 7.242 42.406 30.484 1 92.94 92 SER B O 1
ATOM 4200 N N . ASP B 1 93 ? 9.062 41.375 29.891 1 89.12 93 ASP B N 1
ATOM 4201 C CA . ASP B 1 93 ? 10.039 42.219 30.609 1 89.12 93 ASP B CA 1
ATOM 4202 C C . ASP B 1 93 ? 11.133 42.688 29.656 1 89.12 93 ASP B C 1
ATOM 4204 O O . ASP B 1 93 ? 11.883 41.906 29.094 1 89.12 93 ASP B O 1
ATOM 4208 N N . THR B 1 94 ? 11.18 44 29.391 1 88.31 94 THR B N 1
ATOM 4209 C CA . THR B 1 94 ? 12.102 44.562 28.438 1 88.31 94 THR B CA 1
ATOM 4210 C C . THR B 1 94 ? 12.93 45.688 29.078 1 88.31 94 THR B C 1
ATOM 4212 O O . THR B 1 94 ? 12.391 46.531 29.797 1 88.31 94 THR B O 1
ATOM 4215 N N . VAL B 1 95 ? 14.219 45.656 28.906 1 85.31 95 VAL B N 1
ATOM 4216 C CA . VAL B 1 95 ? 15.125 46.719 29.344 1 85.31 95 VAL B CA 1
ATOM 4217 C C . VAL B 1 95 ? 15.75 47.406 28.125 1 85.31 95 VAL B C 1
ATOM 4219 O O . VAL B 1 95 ? 16.109 46.75 27.156 1 85.31 95 VAL B O 1
ATOM 4222 N N . GLY B 1 96 ? 15.594 48.656 28.062 1 81.94 96 GLY B N 1
ATOM 4223 C CA . GLY B 1 96 ? 16.219 49.344 26.953 1 81.94 96 GLY B CA 1
ATOM 4224 C C . GLY B 1 96 ? 16.188 50.844 27.109 1 81.94 96 GLY B C 1
ATOM 4225 O O . GLY B 1 96 ? 15.781 51.375 28.156 1 81.94 96 GLY B O 1
ATOM 4226 N N . ASN B 1 97 ? 16.938 51.531 26.141 1 76.31 97 ASN B N 1
ATOM 4227 C CA . ASN B 1 97 ? 16.922 53 26.125 1 76.31 97 ASN B CA 1
ATOM 4228 C C . ASN B 1 97 ? 15.688 53.562 25.438 1 76.31 97 ASN B C 1
ATOM 4230 O O . ASN B 1 97 ? 15.227 52.969 24.438 1 76.31 97 ASN B O 1
ATOM 4234 N N . SER B 1 98 ? 14.891 54.188 26.078 1 62.16 98 SER B N 1
ATOM 4235 C CA . SER B 1 98 ? 13.633 54.688 25.547 1 62.16 98 SER B CA 1
ATOM 4236 C C . SER B 1 98 ? 13.859 55.875 24.609 1 62.16 98 SER B C 1
ATOM 4238 O O . SER B 1 98 ? 14.773 56.688 24.828 1 62.16 98 SER B O 1
ATOM 4240 N N . ILE B 1 99 ? 13.188 55.875 23.484 1 58.41 99 ILE B N 1
ATOM 4241 C CA . ILE B 1 99 ? 13.164 57.031 22.578 1 58.41 99 ILE B CA 1
ATOM 4242 C C . ILE B 1 99 ? 12.727 58.281 23.344 1 58.41 99 ILE B C 1
ATOM 4244 O O . ILE B 1 99 ? 13.234 59.375 23.094 1 58.41 99 ILE B O 1
ATOM 4248 N N . PHE B 1 100 ? 11.797 58.062 24.156 1 56.78 100 PHE B N 1
ATOM 4249 C CA . PHE B 1 100 ? 11.273 59.219 24.875 1 56.78 100 PHE B CA 1
ATOM 4250 C C . PHE B 1 100 ? 12.344 59.812 25.797 1 56.78 100 PHE B C 1
ATOM 4252 O O . PHE B 1 100 ? 12.398 61.031 25.984 1 56.78 100 PHE B O 1
ATOM 4259 N N . GLY B 1 101 ? 13.188 58.875 26.328 1 53.38 101 GLY B N 1
ATOM 4260 C CA . GLY B 1 101 ? 14.289 59.406 27.109 1 53.38 101 GLY B CA 1
ATOM 4261 C C . GLY B 1 101 ? 15.242 60.25 26.281 1 53.38 101 GLY B C 1
ATOM 4262 O O . GLY B 1 101 ? 15.789 61.25 26.781 1 53.38 101 GLY B O 1
ATOM 4263 N N . TYR B 1 102 ? 15.312 59.812 25.047 1 53.62 102 TYR B N 1
ATOM 4264 C CA . TYR B 1 102 ? 16.203 60.594 24.219 1 53.62 102 TYR B CA 1
ATOM 4265 C C . TYR B 1 102 ? 15.641 62 24.016 1 53.62 102 TYR B C 1
ATOM 4267 O O . TYR B 1 102 ? 16.391 63 24.047 1 53.62 102 TYR B O 1
ATOM 4275 N N . PHE B 1 103 ? 14.328 62.125 23.75 1 55.38 103 PHE B N 1
ATOM 4276 C CA . PHE B 1 103 ? 13.789 63.438 23.391 1 55.38 103 PHE B CA 1
ATOM 4277 C C . PHE B 1 103 ? 13.445 64.25 24.656 1 55.38 103 PHE B C 1
ATOM 4279 O O . PHE B 1 103 ? 13.547 65.438 24.656 1 55.38 103 PHE B O 1
ATOM 4286 N N . LEU B 1 104 ? 12.938 63.531 25.547 1 53.28 104 LEU B N 1
ATOM 4287 C CA . LEU B 1 104 ? 12.359 64.312 26.625 1 53.28 104 LEU B CA 1
ATOM 4288 C C . LEU B 1 104 ? 13.344 64.438 27.781 1 53.28 104 LEU B C 1
ATOM 4290 O O . LEU B 1 104 ? 13.195 65.312 28.625 1 53.28 104 LEU B O 1
ATOM 4294 N N . ILE B 1 105 ? 14.305 63.438 27.953 1 50.47 105 ILE B N 1
ATOM 4295 C CA . ILE B 1 105 ? 15.172 63.5 29.109 1 50.47 105 ILE B CA 1
ATOM 4296 C C . ILE B 1 105 ? 16.641 63.375 28.672 1 50.47 105 ILE B C 1
ATOM 4298 O O . ILE B 1 105 ? 17.094 62.281 28.359 1 50.47 105 ILE B O 1
ATOM 4302 N N . PRO B 1 106 ? 17.375 64.5 28.625 1 51.22 106 PRO B N 1
ATOM 4303 C CA . PRO B 1 106 ? 18.828 64.5 28.406 1 51.22 106 PRO B CA 1
ATOM 4304 C C . PRO B 1 106 ? 19.562 63.594 29.406 1 51.22 106 PRO B C 1
ATOM 4306 O O . PRO B 1 106 ? 19.281 63.594 30.594 1 51.22 106 PRO B O 1
ATOM 4309 N N . GLY B 1 107 ? 20.578 62.594 28.969 1 53.41 107 GLY B N 1
ATOM 4310 C CA . GLY B 1 107 ? 21.297 61.594 29.734 1 53.41 107 GLY B CA 1
ATOM 4311 C C . GLY B 1 107 ? 20.594 60.25 29.781 1 53.41 107 GLY B C 1
ATOM 4312 O O . GLY B 1 107 ? 20.062 59.875 30.828 1 53.41 107 GLY B O 1
ATOM 4313 N N . TYR B 1 108 ? 20.234 59.688 28.859 1 52.94 108 TYR B N 1
ATOM 4314 C CA . TYR B 1 108 ? 19.359 58.625 28.406 1 52.94 108 TYR B CA 1
ATOM 4315 C C . TYR B 1 108 ? 19.641 57.344 29.125 1 52.94 108 TYR B C 1
ATOM 4317 O O . TYR B 1 108 ? 20.672 56.688 28.875 1 52.94 108 TYR B O 1
ATOM 4325 N N . GLN B 1 109 ? 19.016 57.188 30.359 1 61.25 109 GLN B N 1
ATOM 4326 C CA . GLN B 1 109 ? 19.156 56 31.234 1 61.25 109 GLN B CA 1
ATOM 4327 C C . GLN B 1 109 ? 18.234 54.875 30.766 1 61.25 109 GLN B C 1
ATOM 4329 O O . GLN B 1 109 ? 17.219 55.125 30.109 1 61.25 109 GLN B O 1
ATOM 4334 N N . TYR B 1 110 ? 18.672 53.594 30.969 1 70.56 110 TYR B N 1
ATOM 4335 C CA . TYR B 1 110 ? 18.016 52.312 30.797 1 70.56 110 TYR B CA 1
ATOM 4336 C C . TYR B 1 110 ? 16.703 52.25 31.578 1 70.56 110 TYR B C 1
ATOM 4338 O O . TYR B 1 110 ? 16.625 52.75 32.688 1 70.56 110 TYR B O 1
ATOM 4346 N N . ALA B 1 111 ? 15.625 52.062 30.891 1 75.62 111 ALA B N 1
ATOM 4347 C CA . ALA B 1 111 ? 14.344 51.844 31.547 1 75.62 111 ALA B CA 1
ATOM 4348 C C . ALA B 1 111 ? 13.938 50.375 31.453 1 75.62 111 ALA B C 1
ATOM 4350 O O . ALA B 1 111 ? 14.328 49.688 30.516 1 75.62 111 ALA B O 1
ATOM 4351 N N . ASN B 1 112 ? 13.391 49.844 32.656 1 81.5 112 ASN B N 1
ATOM 4352 C CA . ASN B 1 112 ? 12.758 48.531 32.688 1 81.5 112 ASN B CA 1
ATOM 4353 C C . ASN B 1 112 ? 11.25 48.625 32.531 1 81.5 112 ASN B C 1
ATOM 4355 O O . ASN B 1 112 ? 10.594 49.438 33.188 1 81.5 112 ASN B O 1
ATOM 4359 N N . TYR B 1 113 ? 10.812 47.938 31.531 1 83.19 113 TYR B N 1
ATOM 4360 C CA . TYR B 1 113 ? 9.383 47.969 31.219 1 83.19 113 TYR B CA 1
ATOM 4361 C C . TYR B 1 113 ? 8.797 46.562 31.328 1 83.19 113 TYR B C 1
ATOM 4363 O O . TYR B 1 113 ? 9.305 45.625 30.719 1 83.19 113 TYR B O 1
ATOM 4371 N N . ASN B 1 114 ? 7.816 46.344 32.375 1 88.44 114 ASN B N 1
ATOM 4372 C CA . ASN B 1 114 ? 7.043 45.125 32.5 1 88.44 114 ASN B CA 1
ATOM 4373 C C . ASN B 1 114 ? 5.625 45.281 31.953 1 88.44 114 ASN B C 1
ATOM 4375 O O . ASN B 1 114 ? 4.984 46.312 32.188 1 88.44 114 ASN B O 1
ATOM 4379 N N . LEU B 1 115 ? 5.195 44.344 31.156 1 89.25 115 LEU B N 1
ATOM 4380 C CA . LEU B 1 115 ? 3.859 44.406 30.578 1 89.25 115 LEU B CA 1
ATOM 4381 C C . LEU B 1 115 ? 3.158 43.062 30.625 1 89.25 115 LEU B C 1
ATOM 4383 O O . LEU B 1 115 ? 3.654 42.094 30.078 1 89.25 115 LEU B O 1
ATOM 4387 N N . LEU B 1 116 ? 2.092 42.938 31.422 1 92.12 116 LEU B N 1
ATOM 4388 C CA . LEU B 1 116 ? 1.157 41.812 31.359 1 92.12 116 LEU B CA 1
ATOM 4389 C C . LEU B 1 116 ? 0.002 42.125 30.422 1 92.12 116 LEU B C 1
ATOM 4391 O O . LEU B 1 116 ? -0.653 43.156 30.547 1 92.12 116 LEU B O 1
ATOM 4395 N N . THR B 1 117 ? -0.178 41.25 29.469 1 94.19 117 THR B N 1
ATOM 4396 C CA . THR B 1 117 ? -1.28 41.406 28.531 1 94.19 117 THR B CA 1
ATOM 4397 C C . THR B 1 117 ? -2.182 40.188 28.547 1 94.19 117 THR B C 1
ATOM 4399 O O . THR B 1 117 ? -1.699 39.031 28.453 1 94.19 117 THR B O 1
ATOM 4402 N N . VAL B 1 118 ? -3.438 40.344 28.75 1 94.75 118 VAL B N 1
ATOM 4403 C CA . VAL B 1 118 ? -4.461 39.312 28.578 1 94.75 118 VAL B CA 1
ATOM 4404 C C . VAL B 1 118 ? -5.398 39.688 27.438 1 94.75 118 VAL B C 1
ATOM 4406 O O . VAL B 1 118 ? -6.004 40.781 27.469 1 94.75 118 VAL B O 1
ATOM 4409 N N . ALA B 1 119 ? -5.441 38.844 26.469 1 95.31 119 ALA B N 1
ATOM 4410 C CA . ALA B 1 119 ? -6.191 39.188 25.266 1 95.31 119 ALA B CA 1
ATOM 4411 C C . ALA B 1 119 ? -7.242 38.125 24.938 1 95.31 119 ALA B C 1
ATOM 4413 O O . ALA B 1 119 ? -6.938 36.938 24.906 1 95.31 119 ALA B O 1
ATOM 4414 N N . LEU B 1 120 ? -8.5 38.5 24.828 1 95.56 120 LEU B N 1
ATOM 4415 C CA . LEU B 1 120 ? -9.617 37.719 24.359 1 95.56 120 LEU B CA 1
ATOM 4416 C C . LEU B 1 120 ? -10.023 38.094 22.953 1 95.56 120 LEU B C 1
ATOM 4418 O O . LEU B 1 120 ? -10.242 39.281 22.672 1 95.56 120 LEU B O 1
ATOM 4422 N N . THR B 1 121 ? -10.016 37.156 22.031 1 95.69 121 THR B N 1
ATOM 4423 C CA . THR B 1 121 ? -10.414 37.406 20.641 1 95.69 121 THR B CA 1
ATOM 4424 C C . THR B 1 121 ? -11.531 36.438 20.219 1 95.69 121 THR B C 1
ATOM 4426 O O . THR B 1 121 ? -11.469 35.25 20.5 1 95.69 121 THR B O 1
ATOM 4429 N N . GLN B 1 122 ? -12.594 37 19.609 1 95.12 122 GLN B N 1
ATOM 4430 C CA . GLN B 1 122 ? -13.727 36.219 19.141 1 95.12 122 GLN B CA 1
ATOM 4431 C C . GLN B 1 122 ? -14.195 36.719 17.766 1 95.12 122 GLN B C 1
ATOM 4433 O O . GLN B 1 122 ? -14.484 37.906 17.594 1 95.12 122 GLN B O 1
ATOM 4438 N N . THR B 1 123 ? -14.211 35.781 16.844 1 94 123 THR B N 1
ATOM 4439 C CA . THR B 1 123 ? -14.836 36.156 15.578 1 94 123 THR B CA 1
ATOM 4440 C C . THR B 1 123 ? -16.344 36.281 15.727 1 94 123 THR B C 1
ATOM 4442 O O . THR B 1 123 ? -17.016 35.312 16.109 1 94 123 THR B O 1
ATOM 4445 N N . VAL B 1 124 ? -16.844 37.406 15.484 1 94.44 124 VAL B N 1
ATOM 4446 C CA . VAL B 1 124 ? -18.266 37.688 15.68 1 94.44 124 VAL B CA 1
ATOM 4447 C C . VAL B 1 124 ? -19.047 37.312 14.422 1 94.44 124 VAL B C 1
ATOM 4449 O O . VAL B 1 124 ? -20.141 36.75 14.508 1 94.44 124 VAL B O 1
ATOM 4452 N N . TRP B 1 125 ? -18.484 37.656 13.297 1 94.88 125 TRP B N 1
ATOM 4453 C CA . TRP B 1 125 ? -19.141 37.344 12.031 1 94.88 125 TRP B CA 1
ATOM 4454 C C . TRP B 1 125 ? -18.109 37.094 10.93 1 94.88 125 TRP B C 1
ATOM 4456 O O . TRP B 1 125 ? -17.203 37.906 10.734 1 94.88 125 TRP B O 1
ATOM 4466 N N . ASP B 1 126 ? -18.219 35.969 10.281 1 94.06 126 ASP B N 1
ATOM 4467 C CA . ASP B 1 126 ? -17.234 35.625 9.266 1 94.06 126 ASP B CA 1
ATOM 4468 C C . ASP B 1 126 ? -17.891 35.219 7.957 1 94.06 126 ASP B C 1
ATOM 4470 O O . ASP B 1 126 ? -17.281 34.594 7.113 1 94.06 126 ASP B O 1
ATOM 4474 N N . PHE B 1 127 ? -19.234 35.562 7.824 1 94.94 127 PHE B N 1
ATOM 4475 C CA . PHE B 1 127 ? -20.031 35.344 6.625 1 94.94 127 PHE B CA 1
ATOM 4476 C C . PHE B 1 127 ? -19.984 33.875 6.211 1 94.94 127 PHE B C 1
ATOM 4478 O O . PHE B 1 127 ? -19.953 33.562 5.02 1 94.94 127 PHE B O 1
ATOM 4485 N N . GLY B 1 128 ? -19.812 32.938 7.152 1 94.88 128 GLY B N 1
ATOM 4486 C CA . GLY B 1 128 ? -20 31.516 6.902 1 94.88 128 GLY B CA 1
ATOM 4487 C C . GLY B 1 128 ? -18.703 30.75 6.754 1 94.88 128 GLY B C 1
ATOM 4488 O O . GLY B 1 128 ? -18.703 29.562 6.461 1 94.88 128 GLY B O 1
ATOM 4489 N N . ARG B 1 129 ? -17.5 31.328 6.918 1 93.31 129 ARG B N 1
ATOM 4490 C CA . ARG B 1 129 ? -16.203 30.672 6.75 1 93.31 129 ARG B CA 1
ATOM 4491 C C . ARG B 1 129 ? -16.078 29.453 7.664 1 93.31 129 ARG B C 1
ATOM 4493 O O . ARG B 1 129 ? -15.805 28.344 7.199 1 93.31 129 ARG B O 1
ATOM 4500 N N . VAL B 1 130 ? -16.375 29.672 8.953 1 94.5 130 VAL B N 1
ATOM 4501 C CA . VAL B 1 130 ? -16.266 28.578 9.914 1 94.5 130 VAL B CA 1
ATOM 4502 C C . VAL B 1 130 ? -17.344 27.531 9.625 1 94.5 130 VAL B C 1
ATOM 4504 O O . VAL B 1 130 ? -17.078 26.328 9.727 1 94.5 130 VAL B O 1
ATOM 4507 N N . HIS B 1 131 ? -18.547 27.969 9.242 1 95.75 131 HIS B N 1
ATOM 4508 C CA . HIS B 1 131 ? -19.625 27.047 8.906 1 95.75 131 HIS B CA 1
ATOM 4509 C C . HIS B 1 131 ? -19.25 26.141 7.742 1 95.75 131 HIS B C 1
ATOM 4511 O O . HIS B 1 131 ? -19.453 24.938 7.797 1 95.75 131 HIS B O 1
ATOM 4517 N N . SER B 1 132 ? -18.641 26.734 6.707 1 96.75 132 SER B N 1
ATOM 4518 C CA . SER B 1 132 ? -18.219 25.953 5.547 1 96.75 132 SER B CA 1
ATOM 4519 C C . SER B 1 132 ? -17.109 24.984 5.918 1 96.75 132 SER B C 1
ATOM 4521 O O . SER B 1 132 ? -17.094 23.844 5.438 1 96.75 132 SER B O 1
ATOM 4523 N N . GLN B 1 133 ? -16.203 25.375 6.762 1 95.44 133 GLN B N 1
ATOM 4524 C CA . GLN B 1 133 ? -15.141 24.484 7.227 1 95.44 133 GLN B CA 1
ATOM 4525 C C . GLN B 1 133 ? -15.703 23.328 8.047 1 95.44 133 GLN B C 1
ATOM 4527 O O . GLN B 1 133 ? -15.25 22.188 7.91 1 95.44 133 GLN B O 1
ATOM 4532 N N . MET B 1 134 ? -16.703 23.609 8.898 1 96.06 134 MET B N 1
ATOM 4533 C CA . MET B 1 134 ? -17.359 22.578 9.695 1 96.06 134 MET B CA 1
ATOM 4534 C C . MET B 1 134 ? -18.109 21.578 8.805 1 96.06 134 MET B C 1
ATOM 4536 O O . MET B 1 134 ? -18.062 20.375 9.031 1 96.06 134 MET B O 1
ATOM 4540 N N . ARG B 1 135 ? -18.719 22.141 7.828 1 97.38 135 ARG B N 1
ATOM 4541 C CA . ARG B 1 135 ? -19.422 21.266 6.891 1 97.38 135 ARG B CA 1
ATOM 4542 C C . ARG B 1 135 ? -18.453 20.344 6.168 1 97.38 135 ARG B C 1
ATOM 4544 O O . ARG B 1 135 ? -18.734 19.156 5.961 1 97.38 135 ARG B O 1
ATOM 4551 N N . GLN B 1 136 ? -17.281 20.875 5.746 1 97.62 136 GLN B N 1
ATOM 4552 C CA . GLN B 1 136 ? -16.234 20.062 5.117 1 97.62 136 GLN B CA 1
ATOM 4553 C C . GLN B 1 136 ? -15.828 18.906 6.016 1 97.62 136 GLN B C 1
ATOM 4555 O O .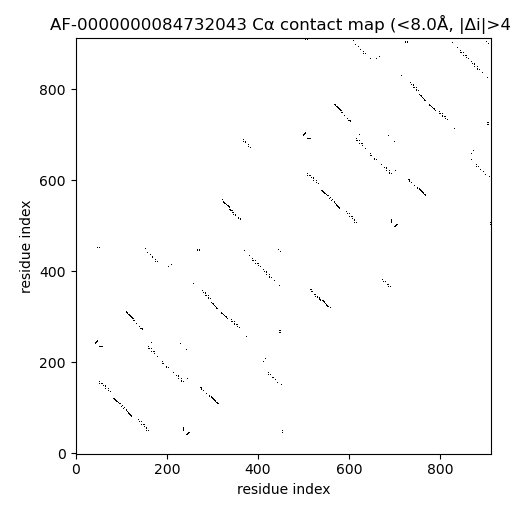 GLN B 1 136 ? -15.797 17.75 5.57 1 97.62 136 GLN B O 1
ATOM 4560 N N . SER B 1 137 ? -15.555 19.188 7.266 1 97.56 137 SER B N 1
ATOM 4561 C CA . SER B 1 137 ? -15.094 18.172 8.203 1 97.56 137 SER B CA 1
ATOM 4562 C C . SER B 1 137 ? -16.203 17.172 8.523 1 97.56 137 SER B C 1
ATOM 4564 O O . SER B 1 137 ? -15.93 15.984 8.734 1 97.56 137 SER B O 1
ATOM 4566 N N . ARG B 1 138 ? -17.484 17.656 8.578 1 98.06 138 ARG B N 1
ATOM 4567 C CA . ARG B 1 138 ? -18.609 16.766 8.812 1 98.06 138 ARG B CA 1
ATOM 4568 C C . ARG B 1 138 ? -18.734 15.727 7.695 1 98.06 138 ARG B C 1
ATOM 4570 O O . ARG B 1 138 ? -18.938 14.539 7.957 1 98.06 138 ARG B O 1
ATOM 4577 N N . HIS B 1 139 ? -18.578 16.219 6.473 1 98.5 139 HIS B N 1
ATOM 4578 C CA . HIS B 1 139 ? -18.672 15.297 5.344 1 98.5 139 HIS B CA 1
ATOM 4579 C C . HIS B 1 139 ? -17.453 14.367 5.305 1 98.5 139 HIS B C 1
ATOM 4581 O O . HIS B 1 139 ? -17.578 13.211 4.895 1 98.5 139 HIS B O 1
ATOM 4587 N N . GLN B 1 140 ? -16.344 14.812 5.75 1 98.12 140 GLN B N 1
ATOM 4588 C CA . GLN B 1 140 ? -15.172 13.953 5.875 1 98.12 140 GLN B CA 1
ATOM 4589 C C . GLN B 1 140 ? -15.422 12.828 6.883 1 98.12 140 GLN B C 1
ATOM 4591 O O . GLN B 1 140 ? -15.023 11.688 6.656 1 98.12 140 GLN B O 1
ATOM 4596 N N . LEU B 1 141 ? -16.094 13.172 8.031 1 98.25 141 LEU B N 1
ATOM 4597 C CA . LEU B 1 141 ? -16.469 12.172 9.023 1 98.25 141 LEU B CA 1
ATOM 4598 C C . LEU B 1 141 ? -17.438 11.156 8.43 1 98.25 141 LEU B C 1
ATOM 4600 O O . LEU B 1 141 ? -17.281 9.953 8.625 1 98.25 141 LEU B O 1
ATOM 4604 N N . GLY B 1 142 ? -18.391 11.719 7.668 1 98.44 142 GLY B N 1
ATOM 4605 C CA . GLY B 1 142 ? -19.328 10.82 7.016 1 98.44 142 GLY B CA 1
ATOM 4606 C C . GLY B 1 142 ? -18.672 9.844 6.07 1 98.44 142 GLY B C 1
ATOM 4607 O O . GLY B 1 142 ? -19.016 8.656 6.047 1 98.44 142 GLY B O 1
ATOM 4608 N N . ALA B 1 143 ? -17.688 10.258 5.27 1 98.44 143 ALA B N 1
ATOM 4609 C CA . ALA B 1 143 ? -16.938 9.398 4.363 1 98.44 143 ALA B CA 1
ATOM 4610 C C . ALA B 1 143 ? -16.156 8.336 5.133 1 98.44 143 ALA B C 1
ATOM 4612 O O . ALA B 1 143 ? -16.141 7.168 4.746 1 98.44 143 ALA B O 1
ATOM 4613 N N . ALA B 1 144 ? -15.516 8.734 6.238 1 98.25 144 ALA B N 1
ATOM 4614 C CA . ALA B 1 144 ? -14.742 7.809 7.059 1 98.25 144 ALA B CA 1
ATOM 4615 C C . ALA B 1 144 ? -15.633 6.723 7.652 1 98.25 144 ALA B C 1
ATOM 4617 O O . ALA B 1 144 ? -15.242 5.559 7.73 1 98.25 144 ALA B O 1
ATOM 4618 N N . GLU B 1 145 ? -16.812 7.129 8.078 1 98.31 145 GLU B N 1
ATOM 4619 C CA . GLU B 1 145 ? -17.766 6.172 8.633 1 98.31 145 GLU B CA 1
ATOM 4620 C C . GLU B 1 145 ? -18.203 5.156 7.582 1 98.31 145 GLU B C 1
ATOM 4622 O O . GLU B 1 145 ? -18.297 3.959 7.863 1 98.31 145 GLU B O 1
ATOM 4627 N N . ALA B 1 146 ? -18.453 5.621 6.383 1 97.94 146 ALA B N 1
ATOM 4628 C CA . ALA B 1 146 ? -18.844 4.727 5.293 1 97.94 146 ALA B CA 1
ATOM 4629 C C . ALA B 1 146 ? -17.703 3.764 4.953 1 97.94 146 ALA B C 1
ATOM 4631 O O . ALA B 1 146 ? -17.938 2.574 4.727 1 97.94 146 ALA B O 1
ATOM 4632 N N . LEU B 1 147 ? -16.516 4.234 4.941 1 97.88 147 LEU B N 1
ATOM 4633 C CA . LEU B 1 147 ? -15.352 3.406 4.621 1 97.88 147 LEU B CA 1
ATOM 4634 C C . LEU B 1 147 ? -15.094 2.393 5.73 1 97.88 147 LEU B C 1
ATOM 4636 O O . LEU B 1 147 ? -14.617 1.286 5.469 1 97.88 147 LEU B O 1
ATOM 4640 N N . ASN B 1 148 ? -15.406 2.752 7.008 1 98 148 ASN B N 1
ATOM 4641 C CA . ASN B 1 148 ? -15.305 1.798 8.109 1 98 148 ASN B CA 1
ATOM 4642 C C . ASN B 1 148 ? -16.266 0.633 7.93 1 98 148 ASN B C 1
ATOM 4644 O O . ASN B 1 148 ? -15.914 -0.521 8.172 1 98 148 ASN B O 1
ATOM 4648 N N . ARG B 1 149 ? -17.469 0.943 7.445 1 97.38 149 ARG B N 1
ATOM 4649 C CA . ARG B 1 149 ? -18.438 -0.108 7.152 1 97.38 149 ARG B CA 1
ATOM 4650 C C . ARG B 1 149 ? -17.938 -1.017 6.031 1 97.38 149 ARG B C 1
ATOM 4652 O O . ARG B 1 149 ? -18.094 -2.238 6.102 1 97.38 149 ARG B O 1
ATOM 4659 N N . ARG B 1 150 ? -17.312 -0.443 5.012 1 97.62 150 ARG B N 1
ATOM 4660 C CA . ARG B 1 150 ? -16.766 -1.224 3.908 1 97.62 150 ARG B CA 1
ATOM 4661 C C . ARG B 1 150 ? -15.633 -2.123 4.387 1 97.62 150 ARG B C 1
ATOM 4663 O O . ARG B 1 150 ? -15.516 -3.27 3.949 1 97.62 150 ARG B O 1
ATOM 4670 N N . GLU B 1 151 ? -14.82 -1.562 5.312 1 97.75 151 GLU B N 1
ATOM 4671 C CA . GLU B 1 151 ? -13.719 -2.361 5.848 1 97.75 151 GLU B CA 1
ATOM 4672 C C . GLU B 1 151 ? -14.242 -3.574 6.613 1 97.75 151 GLU B C 1
ATOM 4674 O O . GLU B 1 151 ? -13.664 -4.66 6.535 1 97.75 151 GLU B O 1
ATOM 4679 N N . ALA B 1 152 ? -15.336 -3.387 7.344 1 97.38 152 ALA B N 1
ATOM 4680 C CA . ALA B 1 152 ? -15.961 -4.516 8.031 1 97.38 152 ALA B CA 1
ATOM 4681 C C . ALA B 1 152 ? -16.391 -5.59 7.039 1 97.38 152 ALA B C 1
ATOM 4683 O O . ALA B 1 152 ? -16.156 -6.781 7.262 1 97.38 152 ALA B O 1
ATOM 4684 N N . GLN B 1 153 ? -16.984 -5.191 5.93 1 97.25 153 GLN B N 1
ATOM 4685 C CA . GLN B 1 153 ? -17.391 -6.125 4.879 1 97.25 153 GLN B CA 1
ATOM 4686 C C . GLN B 1 153 ? -16.172 -6.809 4.262 1 97.25 153 GLN B C 1
ATOM 4688 O O . GLN B 1 153 ? -16.219 -7.992 3.926 1 97.25 153 GLN B O 1
ATOM 4693 N N . THR B 1 154 ? -15.094 -6.062 4.086 1 97.75 154 THR B N 1
ATOM 4694 C CA . THR B 1 154 ? -13.859 -6.617 3.533 1 97.75 154 THR B CA 1
ATOM 4695 C C . THR B 1 154 ? -13.297 -7.703 4.445 1 97.75 154 THR B C 1
ATOM 4697 O O . THR B 1 154 ? -12.867 -8.758 3.975 1 97.75 154 THR B O 1
ATOM 4700 N N . VAL B 1 155 ? -13.367 -7.438 5.781 1 97.5 155 VAL B N 1
ATOM 4701 C CA . VAL B 1 155 ? -12.898 -8.422 6.75 1 97.5 155 VAL B CA 1
ATOM 4702 C C . VAL B 1 155 ? -13.734 -9.695 6.637 1 97.5 155 VAL B C 1
ATOM 4704 O O . VAL B 1 155 ? -13.195 -10.805 6.578 1 97.5 155 VAL B O 1
ATOM 4707 N N . ILE B 1 156 ? -15.016 -9.547 6.516 1 97.31 156 ILE B N 1
ATOM 4708 C CA . ILE B 1 156 ? -15.906 -10.703 6.41 1 97.31 156 ILE B CA 1
ATOM 4709 C C . ILE B 1 156 ? -15.617 -11.461 5.117 1 97.31 156 ILE B C 1
ATOM 4711 O O . ILE B 1 156 ? -15.469 -12.688 5.133 1 97.31 156 ILE B O 1
ATOM 4715 N N . ARG B 1 157 ? -15.461 -10.766 3.953 1 97 157 ARG B N 1
ATOM 4716 C CA . ARG B 1 157 ? -15.164 -11.383 2.664 1 97 157 ARG B CA 1
ATOM 4717 C C . ARG B 1 157 ? -13.852 -12.164 2.719 1 97 157 ARG B C 1
ATOM 4719 O O . ARG B 1 157 ? -13.789 -13.305 2.262 1 97 157 ARG B O 1
ATOM 4726 N N . ASP B 1 158 ? -12.836 -11.531 3.291 1 97.44 158 ASP B N 1
ATOM 4727 C CA . ASP B 1 158 ? -11.516 -12.156 3.35 1 97.44 158 ASP B CA 1
ATOM 4728 C C . ASP B 1 158 ? -11.555 -13.445 4.164 1 97.44 158 ASP B C 1
ATOM 4730 O O . ASP B 1 158 ? -10.984 -14.461 3.75 1 97.44 158 ASP B O 1
ATOM 4734 N N . VAL B 1 159 ? -12.227 -13.406 5.328 1 97 159 VAL B N 1
ATOM 4735 C CA . VAL B 1 159 ? -12.273 -14.555 6.223 1 97 159 VAL B CA 1
ATOM 4736 C C . VAL B 1 159 ? -13.102 -15.672 5.59 1 97 159 VAL B C 1
ATOM 4738 O O . VAL B 1 159 ? -12.695 -16.828 5.594 1 97 159 VAL B O 1
ATOM 4741 N N . GLU B 1 160 ? -14.281 -15.352 5.027 1 95.75 160 GLU B N 1
ATOM 4742 C CA . GLU B 1 160 ? -15.117 -16.375 4.41 1 95.75 160 GLU B CA 1
ATOM 4743 C C . GLU B 1 160 ? -14.422 -17.016 3.217 1 95.75 160 GLU B C 1
ATOM 4745 O O . GLU B 1 160 ? -14.477 -18.234 3.043 1 95.75 160 GLU B O 1
ATOM 4750 N N . THR B 1 161 ? -13.711 -16.203 2.396 1 96.38 161 THR B N 1
ATOM 4751 C CA . THR B 1 161 ? -12.969 -16.734 1.262 1 96.38 161 THR B CA 1
ATOM 4752 C C . THR B 1 161 ? -11.852 -17.672 1.733 1 96.38 161 THR B C 1
ATOM 4754 O O . THR B 1 161 ? -11.703 -18.781 1.218 1 96.38 161 THR B O 1
ATOM 4757 N N . ALA B 1 162 ? -11.102 -17.172 2.74 1 97 162 ALA B N 1
ATOM 4758 C CA . ALA B 1 162 ? -10.031 -18 3.281 1 97 162 ALA B CA 1
ATOM 4759 C C . ALA B 1 162 ? -10.586 -19.281 3.893 1 97 162 ALA B C 1
ATOM 4761 O O . ALA B 1 162 ? -9.961 -20.344 3.803 1 97 162 ALA B O 1
ATOM 4762 N N . TYR B 1 163 ? -11.773 -19.219 4.504 1 95.88 163 TYR B N 1
ATOM 4763 C CA . TYR B 1 163 ? -12.43 -20.375 5.117 1 95.88 163 TYR B CA 1
ATOM 4764 C C . TYR B 1 163 ? -12.789 -21.406 4.066 1 95.88 163 TYR B C 1
ATOM 4766 O O . TYR B 1 163 ? -12.477 -22.594 4.223 1 95.88 163 TYR B O 1
ATOM 4774 N N . TYR B 1 164 ? -13.398 -21 2.957 1 95.69 164 TYR B N 1
ATOM 4775 C CA . TYR B 1 164 ? -13.789 -21.938 1.899 1 95.69 164 TYR B CA 1
ATOM 4776 C C . TYR B 1 164 ? -12.57 -22.469 1.164 1 95.69 164 TYR B C 1
ATOM 4778 O O . TYR B 1 164 ? -12.562 -23.609 0.709 1 95.69 164 TYR B O 1
ATOM 4786 N N . ASP B 1 165 ? -11.516 -21.656 1.091 1 96.69 165 ASP B N 1
ATOM 4787 C CA . ASP B 1 165 ? -10.266 -22.156 0.523 1 96.69 165 ASP B CA 1
ATOM 4788 C C . ASP B 1 165 ? -9.68 -23.266 1.385 1 96.69 165 ASP B C 1
ATOM 4790 O O . ASP B 1 165 ? -9.148 -24.25 0.861 1 96.69 165 ASP B O 1
ATOM 4794 N N . LEU B 1 166 ? -9.781 -23.094 2.715 1 96.44 166 LEU B N 1
ATOM 4795 C CA . LEU B 1 166 ? -9.297 -24.141 3.605 1 96.44 166 LEU B CA 1
ATOM 4796 C C . LEU B 1 166 ? -10.164 -25.391 3.477 1 96.44 166 LEU B C 1
ATOM 4798 O O . LEU B 1 166 ? -9.633 -26.5 3.412 1 96.44 166 LEU B O 1
ATOM 4802 N N . LEU B 1 167 ? -11.461 -25.219 3.389 1 95.94 167 LEU B N 1
ATOM 4803 C CA . LEU B 1 167 ? -12.352 -26.359 3.195 1 95.94 167 LEU B CA 1
ATOM 4804 C C . LEU B 1 167 ? -12.031 -27.078 1.894 1 95.94 167 LEU B C 1
ATOM 4806 O O . LEU B 1 167 ? -11.969 -28.312 1.864 1 95.94 167 LEU B O 1
ATOM 4810 N N . LYS B 1 168 ? -11.828 -26.297 0.825 1 95.88 168 LYS B N 1
ATOM 4811 C CA . LYS B 1 168 ? -11.445 -26.859 -0.466 1 95.88 168 LYS B CA 1
ATOM 4812 C C . LYS B 1 168 ? -10.172 -27.688 -0.346 1 95.88 168 LYS B C 1
ATOM 4814 O O . LYS B 1 168 ? -10.125 -28.844 -0.785 1 95.88 168 LYS B O 1
ATOM 4819 N N . ALA B 1 169 ? -9.18 -27.109 0.296 1 97.12 169 ALA B N 1
ATOM 4820 C CA . ALA B 1 169 ?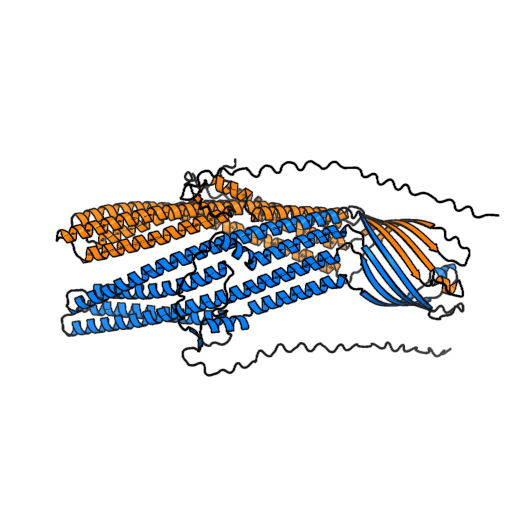 -7.902 -27.797 0.448 1 97.12 169 ALA B CA 1
ATOM 4821 C C . ALA B 1 169 ? -8.047 -29.062 1.299 1 97.12 169 ALA B C 1
ATOM 4823 O O . ALA B 1 169 ? -7.461 -30.094 0.991 1 97.12 169 ALA B O 1
ATOM 4824 N N . GLN B 1 170 ? -8.828 -29 2.338 1 95.75 170 GLN B N 1
ATOM 4825 C CA . GLN B 1 170 ? -9.07 -30.141 3.213 1 95.75 170 GLN B CA 1
ATOM 4826 C C . GLN B 1 170 ? -9.742 -31.281 2.453 1 95.75 170 GLN B C 1
ATOM 4828 O O . GLN B 1 170 ? -9.344 -32.438 2.586 1 95.75 170 GLN B O 1
ATOM 4833 N N . HIS B 1 171 ? -10.711 -30.984 1.627 1 95.25 171 HIS B N 1
ATOM 4834 C CA . HIS B 1 171 ? -11.422 -32 0.863 1 95.25 171 HIS B CA 1
ATOM 4835 C C . HIS B 1 171 ? -10.539 -32.594 -0.24 1 95.25 171 HIS B C 1
ATOM 4837 O O . HIS B 1 171 ? -10.586 -33.781 -0.519 1 95.25 171 HIS B O 1
ATOM 4843 N N . ARG B 1 172 ? -9.695 -31.734 -0.808 1 95.75 172 ARG B N 1
ATOM 4844 C CA . ARG B 1 172 ? -8.797 -32.188 -1.853 1 95.75 172 ARG B CA 1
ATOM 4845 C C . ARG B 1 172 ? -7.75 -33.156 -1.283 1 95.75 172 ARG B C 1
ATOM 4847 O O . ARG B 1 172 ? -7.336 -34.094 -1.951 1 95.75 172 ARG B O 1
ATOM 4854 N N . VAL B 1 173 ? -7.324 -32.938 -0.047 1 95.62 173 VAL B N 1
ATOM 4855 C CA . VAL B 1 173 ? -6.41 -33.844 0.614 1 95.62 173 VAL B CA 1
ATOM 4856 C C . VAL B 1 173 ? -7.09 -35.219 0.802 1 95.62 173 VAL B C 1
ATOM 4858 O O . VAL B 1 173 ? -6.484 -36.25 0.552 1 95.62 173 VAL B O 1
ATOM 4861 N N . LEU B 1 174 ? -8.344 -35.188 1.189 1 94.62 174 LEU B N 1
ATOM 4862 C CA . LEU B 1 174 ? -9.086 -36.438 1.368 1 94.62 174 LEU B CA 1
ATOM 4863 C C . LEU B 1 174 ? -9.211 -37.188 0.051 1 94.62 174 LEU B C 1
ATOM 4865 O O . LEU B 1 174 ? -9.008 -38.406 0.01 1 94.62 174 LEU B O 1
ATOM 4869 N N . SER B 1 175 ? -9.492 -36.438 -1.028 1 93.44 175 SER B N 1
ATOM 4870 C CA . SER B 1 175 ? -9.578 -37.031 -2.354 1 93.44 175 SER B CA 1
ATOM 4871 C C . SER B 1 175 ? -8.234 -37.594 -2.799 1 93.44 175 SER B C 1
ATOM 4873 O O . SER B 1 175 ? -8.172 -38.688 -3.363 1 93.44 175 SER B O 1
ATOM 4875 N N . ALA B 1 176 ? -7.188 -36.875 -2.527 1 93.75 176 ALA B N 1
ATOM 4876 C CA . ALA B 1 176 ? -5.848 -37.312 -2.898 1 93.75 176 ALA B CA 1
ATOM 4877 C C . ALA B 1 176 ? -5.441 -38.562 -2.102 1 93.75 176 ALA B C 1
ATOM 4879 O O . ALA B 1 176 ? -4.797 -39.469 -2.637 1 93.75 176 ALA B O 1
ATOM 4880 N N . ARG B 1 177 ? -5.805 -38.625 -0.85 1 94.44 177 ARG B N 1
ATOM 4881 C CA . ARG B 1 177 ? -5.535 -39.781 -0.031 1 94.44 177 ARG B CA 1
ATOM 4882 C C . ARG B 1 177 ? -6.242 -41.031 -0.589 1 94.44 177 ARG B C 1
ATOM 4884 O O . ARG B 1 177 ? -5.652 -42.094 -0.662 1 94.44 177 ARG B O 1
ATOM 4891 N N . GLN B 1 178 ? -7.461 -40.844 -0.991 1 93.44 178 GLN B N 1
ATOM 4892 C CA . GLN B 1 178 ? -8.219 -41.938 -1.596 1 93.44 178 GLN B CA 1
ATOM 4893 C C . GLN B 1 178 ? -7.562 -42.406 -2.895 1 93.44 178 GLN B C 1
ATOM 4895 O O . GLN B 1 178 ? -7.531 -43.594 -3.186 1 93.44 178 GLN B O 1
ATOM 4900 N N . SER B 1 179 ? -7.027 -41.438 -3.65 1 92.56 179 SER B N 1
ATOM 4901 C CA . SER B 1 179 ? -6.344 -41.781 -4.895 1 92.56 179 SER B CA 1
ATOM 4902 C C . SER B 1 179 ? -5.102 -42.625 -4.637 1 92.56 179 SER B C 1
ATOM 4904 O O . SER B 1 179 ? -4.793 -43.531 -5.414 1 92.56 179 SER B O 1
ATOM 4906 N N . VAL B 1 180 ? -4.402 -42.375 -3.59 1 92.62 180 VAL B N 1
ATOM 4907 C CA . VAL B 1 180 ? -3.229 -43.156 -3.227 1 92.62 180 VAL B CA 1
ATOM 4908 C C . VAL B 1 180 ? -3.656 -44.562 -2.854 1 92.62 180 VAL B C 1
ATOM 4910 O O . VAL B 1 180 ? -3.012 -45.531 -3.25 1 92.62 180 VAL B O 1
ATOM 4913 N N . VAL B 1 181 ? -4.742 -44.719 -2.152 1 93.75 181 VAL B N 1
ATOM 4914 C CA . VAL B 1 181 ? -5.27 -46.031 -1.767 1 93.75 181 VAL B CA 1
ATOM 4915 C C . VAL B 1 181 ? -5.637 -46.812 -3.014 1 93.75 181 VAL B C 1
ATOM 4917 O O . VAL B 1 181 ? -5.273 -48 -3.143 1 93.75 181 VAL B O 1
ATOM 4920 N N . ASP B 1 182 ? -6.293 -46.156 -3.943 1 90.5 182 ASP B N 1
ATOM 4921 C CA . ASP B 1 182 ? -6.699 -46.812 -5.188 1 90.5 182 ASP B CA 1
ATOM 4922 C C . ASP B 1 182 ? -5.48 -47.25 -5.988 1 90.5 182 ASP B C 1
ATOM 4924 O O . ASP B 1 182 ? -5.441 -48.375 -6.48 1 90.5 182 ASP B O 1
ATOM 4928 N N . ALA B 1 183 ? -4.527 -46.375 -6.125 1 90.56 183 ALA B N 1
ATOM 4929 C CA . ALA B 1 183 ? -3.322 -46.688 -6.887 1 90.56 183 ALA B CA 1
ATOM 4930 C C . ALA B 1 183 ? -2.537 -47.812 -6.223 1 90.56 183 ALA B C 1
ATOM 4932 O O . ALA B 1 183 ? -1.963 -48.688 -6.91 1 90.56 183 ALA B O 1
ATOM 4933 N N . SER B 1 184 ? -2.5 -47.844 -4.918 1 93.56 184 SER B N 1
ATOM 4934 C CA . SER B 1 184 ? -1.839 -48.906 -4.172 1 93.56 184 SER B CA 1
ATOM 4935 C C . SER B 1 184 ? -2.52 -50.25 -4.41 1 93.56 184 SER B C 1
ATOM 4937 O O . SER B 1 184 ? -1.85 -51.281 -4.582 1 93.56 184 SER B O 1
ATOM 4939 N N . SER B 1 185 ? -3.82 -50.25 -4.41 1 92 185 SER B N 1
ATOM 4940 C CA . SER B 1 185 ? -4.586 -51.438 -4.68 1 92 185 SER B CA 1
ATOM 4941 C C . SER B 1 185 ? -4.324 -51.969 -6.09 1 92 185 SER B C 1
ATOM 4943 O O . SER B 1 185 ? -4.18 -53.188 -6.297 1 92 185 SER B O 1
ATOM 4945 N N . HIS B 1 186 ? -4.207 -51.031 -7.008 1 89.12 186 HIS B N 1
ATOM 4946 C CA . HIS B 1 186 ? -3.92 -51.406 -8.391 1 89.12 186 HIS B CA 1
ATOM 4947 C C . HIS B 1 186 ? -2.539 -52.062 -8.508 1 89.12 186 HIS B C 1
ATOM 4949 O O . HIS B 1 186 ? -2.371 -53.031 -9.219 1 89.12 186 HIS B O 1
ATOM 4955 N N . LEU B 1 187 ? -1.587 -51.469 -7.883 1 89.69 187 LEU B N 1
ATOM 4956 C CA . LEU B 1 187 ? -0.242 -52.031 -7.902 1 89.69 187 LEU B CA 1
ATOM 4957 C C . LEU B 1 187 ? -0.234 -53.438 -7.309 1 89.69 187 LEU B C 1
ATOM 4959 O O . LEU B 1 187 ? 0.399 -54.344 -7.855 1 89.69 187 LEU B O 1
ATOM 4963 N N . ALA B 1 188 ? -0.955 -53.688 -6.234 1 92.69 188 ALA B N 1
ATOM 4964 C CA . ALA B 1 188 ? -1.049 -55 -5.602 1 92.69 188 ALA B CA 1
ATOM 4965 C C . ALA B 1 188 ? -1.67 -56.031 -6.547 1 92.69 188 ALA B C 1
ATOM 4967 O O . ALA B 1 188 ? -1.209 -57.156 -6.629 1 92.69 188 ALA B O 1
ATOM 4968 N N . GLU B 1 189 ? -2.662 -55.562 -7.23 1 90.19 189 GLU B N 1
ATOM 4969 C CA . GLU B 1 189 ? -3.326 -56.438 -8.188 1 90.19 189 GLU B CA 1
ATOM 4970 C C . GLU B 1 189 ? -2.396 -56.781 -9.344 1 90.19 189 GLU B C 1
ATOM 4972 O O . GLU B 1 189 ? -2.348 -57.938 -9.773 1 90.19 189 GLU B O 1
ATOM 4977 N N . ALA B 1 190 ? -1.701 -55.781 -9.867 1 88.31 190 ALA B N 1
ATOM 4978 C CA . ALA B 1 190 ? -0.757 -56.031 -10.953 1 88.31 190 ALA B CA 1
ATOM 4979 C C . ALA B 1 190 ? 0.339 -57 -10.523 1 88.31 190 ALA B C 1
ATOM 4981 O O . ALA B 1 190 ? 0.73 -57.875 -11.289 1 88.31 190 ALA B O 1
ATOM 4982 N N . ARG B 1 191 ? 0.797 -56.938 -9.32 1 91.94 191 ARG B N 1
ATOM 4983 C CA . ARG B 1 191 ? 1.807 -57.844 -8.773 1 91.94 191 ARG B CA 1
ATOM 4984 C C . ARG B 1 191 ? 1.26 -59.25 -8.641 1 91.94 191 ARG B C 1
ATOM 4986 O O . ARG B 1 191 ? 1.958 -60.219 -8.945 1 91.94 191 ARG B O 1
ATOM 4993 N N . ALA B 1 192 ? 0.057 -59.344 -8.195 1 91.75 192 ALA B N 1
ATOM 4994 C CA . ALA B 1 192 ? -0.585 -60.656 -8.039 1 91.75 192 ALA B CA 1
ATOM 4995 C C . ALA B 1 192 ? -0.748 -61.344 -9.391 1 91.75 192 ALA B C 1
ATOM 4997 O O . ALA B 1 192 ? -0.508 -62.562 -9.508 1 91.75 192 ALA B O 1
ATOM 4998 N N . ARG B 1 193 ? -1.079 -60.625 -10.414 1 89.31 193 ARG B N 1
ATOM 4999 C CA . ARG B 1 193 ? -1.264 -61.188 -11.75 1 89.31 193 ARG B CA 1
ATOM 5000 C C . ARG B 1 193 ? 0.067 -61.656 -12.336 1 89.31 193 ARG B C 1
ATOM 5002 O O . ARG B 1 193 ? 0.14 -62.688 -12.984 1 89.31 193 ARG B O 1
ATOM 5009 N N . LEU B 1 194 ? 1.081 -60.844 -12.086 1 89.19 194 LEU B N 1
ATOM 5010 C CA . LEU B 1 194 ? 2.406 -61.219 -12.562 1 89.19 194 LEU B CA 1
ATOM 5011 C C . LEU B 1 194 ? 2.871 -62.5 -11.883 1 89.19 194 LEU B C 1
ATOM 5013 O O . LEU B 1 194 ? 3.404 -63.406 -12.547 1 89.19 194 LEU B O 1
ATOM 5017 N N . SER B 1 195 ? 2.625 -62.656 -10.664 1 92.75 195 SER B N 1
ATOM 5018 C CA . SER B 1 195 ? 3.025 -63.844 -9.891 1 92.75 195 SER B CA 1
ATOM 5019 C C . SER B 1 195 ? 2.25 -65.062 -10.336 1 92.75 195 SER B C 1
ATOM 5021 O O . SER B 1 195 ? 2.766 -66.188 -10.266 1 92.75 195 SER B O 1
ATOM 5023 N N . ALA B 1 196 ? 1.037 -64.812 -10.789 1 90.88 196 ALA B N 1
ATOM 5024 C CA . ALA B 1 196 ? 0.185 -65.875 -11.258 1 90.88 196 ALA B CA 1
ATOM 5025 C C . ALA B 1 196 ? 0.496 -66.25 -12.711 1 90.88 196 ALA B C 1
ATOM 5027 O O . ALA B 1 196 ? -0.075 -67.188 -13.266 1 90.88 196 ALA B O 1
ATOM 5028 N N . GLY B 1 197 ? 1.404 -65.5 -13.32 1 87.75 197 GLY B N 1
ATOM 5029 C CA . GLY B 1 197 ? 1.849 -65.812 -14.68 1 87.75 197 GLY B CA 1
ATOM 5030 C C . GLY B 1 197 ? 0.914 -65.25 -15.742 1 87.75 197 GLY B C 1
ATOM 5031 O O . GLY B 1 197 ? 1.062 -65.562 -16.922 1 87.75 197 GLY B O 1
ATOM 5032 N N . VAL B 1 198 ? -0.054 -64.438 -15.305 1 84.5 198 VAL B N 1
ATOM 5033 C CA . VAL B 1 198 ? -1.044 -63.969 -16.266 1 84.5 198 VAL B CA 1
ATOM 5034 C C . VAL B 1 198 ? -0.872 -62.438 -16.453 1 84.5 198 VAL B C 1
ATOM 5036 O O . VAL B 1 198 ? -1.605 -61.812 -17.219 1 84.5 198 VAL B O 1
ATOM 5039 N N . GLY B 1 199 ? 0.156 -61.844 -15.758 1 81.69 199 GLY B N 1
ATOM 5040 C CA . GLY B 1 199 ? 0.384 -60.406 -15.859 1 81.69 199 GLY B CA 1
ATOM 5041 C C . GLY B 1 199 ? 1.701 -60.062 -16.531 1 81.69 199 GLY B C 1
ATOM 5042 O O . GLY B 1 199 ? 2.52 -60.938 -16.797 1 81.69 199 GLY B O 1
ATOM 5043 N N . LEU B 1 200 ? 1.738 -58.844 -16.938 1 81.19 200 LEU B N 1
ATOM 5044 C CA . LEU B 1 200 ? 2.951 -58.344 -17.578 1 81.19 200 LEU B CA 1
ATOM 5045 C C . LEU B 1 200 ? 3.789 -57.562 -16.594 1 81.19 200 LEU B C 1
ATOM 5047 O O . LEU B 1 200 ? 3.246 -56.844 -15.75 1 81.19 200 LEU B O 1
ATOM 5051 N N . ARG B 1 201 ? 5.098 -57.688 -16.734 1 80.62 201 ARG B N 1
ATOM 5052 C CA . ARG B 1 201 ? 6.004 -56.875 -15.93 1 80.62 201 ARG B CA 1
ATOM 5053 C C . ARG B 1 201 ? 5.777 -55.406 -16.203 1 80.62 201 ARG B C 1
ATOM 5055 O O . ARG B 1 201 ? 5.891 -54.562 -15.289 1 80.62 201 ARG B O 1
ATOM 5062 N N . LEU B 1 202 ? 5.34 -55.062 -17.406 1 74.94 202 LEU B N 1
ATOM 5063 C CA . LEU B 1 202 ? 5.047 -53.688 -17.812 1 74.94 202 LEU B CA 1
ATOM 5064 C C . LEU B 1 202 ? 3.891 -53.094 -17 1 74.94 202 LEU B C 1
ATOM 5066 O O . LEU B 1 202 ? 3.91 -51.938 -16.625 1 74.94 202 LEU B O 1
ATOM 5070 N N . ASP B 1 203 ? 2.955 -53.969 -16.672 1 81.75 203 ASP B N 1
ATOM 5071 C CA . ASP B 1 203 ? 1.798 -53.531 -15.891 1 81.75 203 ASP B CA 1
ATOM 5072 C C . ASP B 1 203 ? 2.205 -53.125 -14.477 1 81.75 203 ASP B C 1
ATOM 5074 O O . ASP B 1 203 ? 1.698 -52.125 -13.938 1 81.75 203 ASP B O 1
ATOM 5078 N N . VAL B 1 204 ? 3.094 -53.844 -13.945 1 84.12 204 VAL B N 1
ATOM 5079 C CA . VAL B 1 204 ? 3.566 -53.562 -12.594 1 84.12 204 VAL B CA 1
ATOM 5080 C C . VAL B 1 204 ? 4.352 -52.25 -12.578 1 84.12 204 VAL B C 1
ATOM 5082 O O . VAL B 1 204 ? 4.152 -51.406 -11.703 1 84.12 204 VAL B O 1
ATOM 5085 N N . THR B 1 205 ? 5.184 -52.062 -13.578 1 80.12 205 THR B N 1
ATOM 5086 C CA . THR B 1 205 ? 5.973 -50.844 -13.664 1 80.12 205 THR B CA 1
ATOM 5087 C C . THR B 1 205 ? 5.066 -49.625 -13.836 1 80.12 205 THR B C 1
ATOM 5089 O O . THR B 1 205 ? 5.273 -48.594 -13.203 1 80.12 205 THR B O 1
ATOM 5092 N N . GLN B 1 206 ? 4.027 -49.719 -14.664 1 79.38 206 GLN B N 1
ATOM 5093 C CA . GLN B 1 206 ? 3.084 -48.656 -14.906 1 79.38 206 GLN B CA 1
ATOM 5094 C C . GLN B 1 206 ? 2.283 -48.312 -13.641 1 79.38 206 GLN B C 1
ATOM 5096 O O . GLN B 1 206 ? 2.043 -47.156 -13.328 1 79.38 206 GLN B O 1
ATOM 5101 N N . ALA B 1 207 ? 1.942 -49.344 -12.961 1 83.38 207 ALA B N 1
ATOM 5102 C CA . ALA B 1 207 ? 1.198 -49.156 -11.719 1 83.38 207 ALA B CA 1
ATOM 5103 C C . ALA B 1 207 ? 2.057 -48.469 -10.656 1 83.38 207 ALA B C 1
ATOM 5105 O O . ALA B 1 207 ? 1.554 -47.688 -9.867 1 83.38 207 ALA B O 1
ATOM 5106 N N . LYS B 1 208 ? 3.342 -48.781 -10.672 1 82.75 208 LYS B N 1
ATOM 5107 C CA . LYS B 1 208 ? 4.266 -48.156 -9.75 1 82.75 208 LYS B CA 1
ATOM 5108 C C . LYS B 1 208 ? 4.375 -46.656 -10.031 1 82.75 208 LYS B C 1
ATOM 5110 O O . LYS B 1 208 ? 4.348 -45.844 -9.109 1 82.75 208 LYS B O 1
ATOM 5115 N N . VAL B 1 209 ? 4.445 -46.281 -11.281 1 77.56 209 VAL B N 1
ATOM 5116 C CA . VAL B 1 209 ? 4.527 -44.875 -11.695 1 77.56 209 VAL B CA 1
ATOM 5117 C C . VAL B 1 209 ? 3.25 -44.156 -11.297 1 77.56 209 VAL B C 1
ATOM 5119 O O . VAL B 1 209 ? 3.301 -43.031 -10.812 1 77.56 209 VAL B O 1
ATOM 5122 N N . ASN B 1 210 ? 2.178 -44.812 -11.516 1 82.31 210 ASN B N 1
ATOM 5123 C CA . ASN B 1 210 ? 0.887 -44.219 -11.164 1 82.31 210 ASN B CA 1
ATOM 5124 C C . ASN B 1 210 ? 0.791 -43.938 -9.664 1 82.31 210 ASN B C 1
ATOM 5126 O O . ASN B 1 210 ? 0.301 -42.906 -9.25 1 82.31 210 ASN B O 1
ATOM 5130 N N . LEU B 1 211 ? 1.229 -44.875 -8.844 1 85.31 211 LEU B N 1
ATOM 5131 C CA . LEU B 1 211 ? 1.217 -44.688 -7.395 1 85.31 211 LEU B CA 1
ATOM 5132 C C . LEU B 1 211 ? 2.113 -43.531 -6.98 1 85.31 211 LEU B C 1
ATOM 5134 O O . LEU B 1 211 ? 1.733 -42.719 -6.129 1 85.31 211 LEU B O 1
ATOM 5138 N N . GLU B 1 212 ? 3.262 -43.469 -7.609 1 81.25 212 GLU B N 1
ATOM 5139 C CA . GLU B 1 212 ? 4.172 -42.344 -7.309 1 81.25 212 GLU B CA 1
ATOM 5140 C C . GLU B 1 212 ? 3.553 -41 -7.68 1 81.25 212 GLU B C 1
ATOM 5142 O O . GLU B 1 212 ? 3.703 -40.031 -6.945 1 81.25 212 GLU B O 1
ATOM 5147 N N . SER B 1 213 ? 2.898 -40.938 -8.828 1 83 213 SER B N 1
ATOM 5148 C CA . SER B 1 213 ? 2.201 -39.719 -9.242 1 83 213 SER B CA 1
ATOM 5149 C C . SER B 1 213 ? 1.119 -39.312 -8.242 1 83 213 SER B C 1
ATOM 5151 O O . SER B 1 213 ? 0.971 -38.156 -7.902 1 83 213 SER B O 1
ATOM 5153 N N . ALA B 1 214 ? 0.419 -40.344 -7.777 1 87 214 ALA B N 1
AT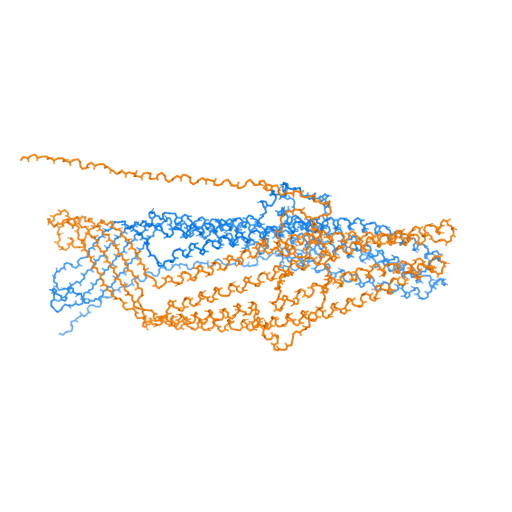OM 5154 C CA . ALA B 1 214 ? -0.627 -40.094 -6.789 1 87 214 ALA B CA 1
ATOM 5155 C C . ALA B 1 214 ? -0.034 -39.594 -5.48 1 87 214 ALA B C 1
ATOM 5157 O O . ALA B 1 214 ? -0.608 -38.688 -4.836 1 87 214 ALA B O 1
ATOM 5158 N N . ARG B 1 215 ? 1.073 -40.125 -5.117 1 86.56 215 ARG B N 1
ATOM 5159 C CA . ARG B 1 215 ? 1.742 -39.688 -3.893 1 86.56 215 ARG B CA 1
ATOM 5160 C C . ARG B 1 215 ? 2.234 -38.25 -4.016 1 86.56 215 ARG B C 1
ATOM 5162 O O . ARG B 1 215 ? 2.129 -37.469 -3.068 1 86.56 215 ARG B O 1
ATOM 5169 N N . LEU B 1 216 ? 2.734 -37.875 -5.172 1 82.25 216 LEU B N 1
ATOM 5170 C CA . LEU B 1 216 ? 3.174 -36.531 -5.422 1 82.25 216 LEU B CA 1
ATOM 5171 C C . LEU B 1 216 ? 1.998 -35.562 -5.352 1 82.25 216 LEU B C 1
ATOM 5173 O O . LEU B 1 216 ? 2.129 -34.438 -4.816 1 82.25 216 LEU B O 1
ATOM 5177 N N . ASP B 1 217 ? 0.93 -35.938 -5.883 1 88.5 217 ASP B N 1
ATOM 5178 C CA . ASP B 1 217 ? -0.28 -35.125 -5.812 1 88.5 217 ASP B CA 1
ATOM 5179 C C . ASP B 1 217 ? -0.711 -34.906 -4.367 1 88.5 217 ASP B C 1
ATOM 5181 O O . ASP B 1 217 ? -1.121 -33.812 -3.998 1 88.5 217 ASP B O 1
ATOM 5185 N N . LEU B 1 218 ? -0.647 -36 -3.584 1 90.12 218 LEU B N 1
ATOM 5186 C CA . LEU B 1 218 ? -1.028 -35.875 -2.18 1 90.12 218 LEU B CA 1
ATOM 5187 C C . LEU B 1 218 ? -0.119 -34.906 -1.445 1 90.12 218 LEU B C 1
ATOM 5189 O O . LEU B 1 218 ? -0.594 -34.062 -0.663 1 90.12 218 LEU B O 1
ATOM 5193 N N . ILE B 1 219 ? 1.128 -34.938 -1.691 1 85.69 219 ILE B N 1
ATOM 5194 C CA . ILE B 1 219 ? 2.086 -34.031 -1.069 1 85.69 219 ILE B CA 1
ATOM 5195 C C . ILE B 1 219 ? 1.736 -32.594 -1.429 1 85.69 219 ILE B C 1
ATOM 5197 O O . ILE B 1 219 ? 1.72 -31.719 -0.56 1 85.69 219 ILE B O 1
ATOM 5201 N N . HIS B 1 220 ? 1.438 -32.312 -2.693 1 90.38 220 HIS B N 1
ATOM 5202 C CA . HIS B 1 220 ? 1.064 -30.984 -3.166 1 90.38 220 HIS B CA 1
ATOM 5203 C C . HIS B 1 220 ? -0.204 -30.5 -2.477 1 90.38 220 HIS B C 1
ATOM 5205 O O . HIS B 1 220 ? -0.253 -29.359 -1.995 1 90.38 220 HIS B O 1
ATOM 5211 N N . GLU B 1 221 ? -1.166 -31.422 -2.432 1 94.12 221 GLU B N 1
ATOM 5212 C CA . GLU B 1 221 ? -2.434 -31.031 -1.819 1 94.12 221 GLU B CA 1
ATOM 5213 C C . GLU B 1 221 ? -2.264 -30.75 -0.329 1 94.12 221 GLU B C 1
ATOM 5215 O O . GLU B 1 221 ? -2.906 -29.844 0.215 1 94.12 221 GLU B O 1
ATOM 5220 N N . GLU B 1 222 ? -1.435 -31.547 0.313 1 92.56 222 GLU B N 1
ATOM 5221 C CA . GLU B 1 222 ? -1.161 -31.328 1.729 1 92.56 222 GLU B CA 1
ATOM 5222 C C . GLU B 1 222 ? -0.49 -29.969 1.954 1 92.56 222 GLU B C 1
ATOM 5224 O O . GLU B 1 222 ? -0.808 -29.266 2.914 1 92.56 222 GLU B O 1
ATOM 5229 N N . THR B 1 223 ? 0.382 -29.609 1.117 1 92 223 THR B N 1
ATOM 5230 C CA . THR B 1 223 ? 1.032 -28.297 1.195 1 92 223 THR B CA 1
ATOM 5231 C C . THR B 1 223 ? 0.014 -27.188 1.021 1 92 223 THR B C 1
ATOM 5233 O O . THR B 1 223 ? 0.046 -26.188 1.75 1 92 223 THR B O 1
ATOM 5236 N N . LEU B 1 224 ? -0.874 -27.344 0.084 1 94.81 224 LEU B N 1
ATOM 5237 C CA . LEU B 1 224 ? -1.9 -26.344 -0.16 1 94.81 224 LEU B CA 1
ATOM 5238 C C . LEU B 1 224 ? -2.816 -26.188 1.051 1 94.81 224 LEU B C 1
ATOM 5240 O O . LEU B 1 224 ? -3.268 -25.078 1.362 1 94.81 224 LEU B O 1
ATOM 5244 N N . ARG B 1 225 ? -3.09 -27.359 1.702 1 95.12 225 ARG B N 1
ATOM 5245 C CA . ARG B 1 225 ? -3.904 -27.297 2.91 1 95.12 225 ARG B CA 1
ATOM 5246 C C . ARG B 1 225 ? -3.201 -26.5 4.004 1 95.12 225 ARG B C 1
ATOM 5248 O O . ARG B 1 225 ? -3.812 -25.641 4.652 1 95.12 225 ARG B O 1
ATOM 5255 N N . ARG B 1 226 ? -1.958 -26.734 4.207 1 93.31 226 ARG B N 1
ATOM 5256 C CA . ARG B 1 226 ? -1.192 -26.016 5.227 1 93.31 226 ARG B CA 1
ATOM 5257 C C . ARG B 1 226 ? -1.112 -24.531 4.914 1 93.31 226 ARG B C 1
ATOM 5259 O O . ARG B 1 226 ? -1.222 -23.688 5.812 1 93.31 226 ARG B O 1
ATOM 5266 N N . LYS B 1 227 ? -0.948 -24.172 3.641 1 94.56 227 LYS B N 1
ATOM 5267 C CA . LYS B 1 227 ? -0.928 -22.781 3.225 1 94.56 227 LYS B CA 1
ATOM 5268 C C . LYS B 1 227 ? -2.279 -22.109 3.469 1 94.56 227 LYS B C 1
ATOM 5270 O O . LYS B 1 227 ? -2.338 -20.969 3.91 1 94.56 227 LYS B O 1
ATOM 5275 N N . ALA B 1 228 ? -3.316 -22.859 3.195 1 96.12 228 ALA B N 1
ATOM 5276 C CA . ALA B 1 228 ? -4.656 -22.328 3.432 1 96.12 228 ALA B CA 1
ATOM 5277 C C . ALA B 1 228 ? -4.898 -22.094 4.918 1 96.12 228 ALA B C 1
ATOM 5279 O O . ALA B 1 228 ? -5.605 -21.156 5.297 1 96.12 228 ALA B O 1
ATOM 5280 N N . GLN B 1 229 ? -4.34 -22.953 5.738 1 94.25 229 GLN B N 1
ATOM 5281 C CA . GLN B 1 229 ? -4.445 -22.781 7.184 1 94.25 229 GLN B CA 1
ATOM 5282 C C . GLN B 1 229 ? -3.748 -21.5 7.637 1 94.25 229 GLN B C 1
ATOM 5284 O O . GLN B 1 229 ? -4.277 -20.766 8.477 1 94.25 229 GLN B O 1
ATOM 5289 N N . VAL B 1 230 ? -2.598 -21.25 7.098 1 92.38 230 VAL B N 1
ATOM 5290 C CA . VAL B 1 230 ? -1.854 -20.031 7.398 1 92.38 230 VAL B CA 1
ATOM 5291 C C . VAL B 1 230 ? -2.664 -18.812 6.969 1 92.38 230 VAL B C 1
ATOM 5293 O O . VAL B 1 230 ? -2.789 -17.844 7.727 1 92.38 230 VAL B O 1
ATOM 5296 N N . ASP B 1 231 ? -3.275 -18.922 5.816 1 94.75 231 ASP B N 1
ATOM 5297 C CA . ASP B 1 231 ? -4.035 -17.812 5.262 1 94.75 231 ASP B CA 1
ATOM 5298 C C . ASP B 1 231 ? -5.27 -17.5 6.109 1 94.75 231 ASP B C 1
ATOM 5300 O O . ASP B 1 231 ? -5.613 -16.344 6.324 1 94.75 231 ASP B O 1
ATOM 5304 N N . LEU B 1 232 ? -5.918 -18.562 6.555 1 95.38 232 LEU B N 1
ATOM 5305 C CA . LEU B 1 232 ? -7.082 -18.344 7.41 1 95.38 232 LEU B CA 1
ATOM 5306 C C . LEU B 1 232 ? -6.668 -17.719 8.742 1 95.38 232 LEU B C 1
ATOM 5308 O O . LEU B 1 232 ? -7.336 -16.812 9.234 1 95.38 232 LEU B O 1
ATOM 5312 N N . GLY B 1 233 ? -5.629 -18.234 9.289 1 93.5 233 GLY B N 1
ATOM 5313 C CA . GLY B 1 233 ? -5.125 -17.625 10.516 1 93.5 233 GLY B CA 1
ATOM 5314 C C . GLY B 1 233 ? -4.848 -16.141 10.375 1 93.5 233 GLY B C 1
ATOM 5315 O O . GLY B 1 233 ? -5.234 -15.344 11.234 1 93.5 233 GLY B O 1
ATOM 5316 N N . ARG B 1 234 ? -4.223 -15.75 9.281 1 93.38 234 ARG B N 1
ATOM 5317 C CA . ARG B 1 234 ? -3.936 -14.352 9.008 1 93.38 234 ARG B CA 1
ATOM 5318 C C . ARG B 1 234 ? -5.223 -13.555 8.82 1 93.38 234 ARG B C 1
ATOM 5320 O O . ARG B 1 234 ? -5.355 -12.445 9.344 1 93.38 234 ARG B O 1
ATOM 5327 N N . ALA B 1 235 ? -6.164 -14.148 8.055 1 95.5 235 ALA B N 1
ATOM 5328 C CA . ALA B 1 235 ? -7.43 -13.469 7.785 1 95.5 235 ALA B CA 1
ATOM 5329 C C . ALA B 1 235 ? -8.188 -13.18 9.078 1 95.5 235 ALA B C 1
ATOM 5331 O O . ALA B 1 235 ? -8.859 -12.156 9.195 1 95.5 235 ALA B O 1
ATOM 5332 N N . ILE B 1 236 ? -8.055 -14.047 10.062 1 93.88 236 ILE B N 1
ATOM 5333 C CA . ILE B 1 236 ? -8.75 -13.891 11.336 1 93.88 236 ILE B CA 1
ATOM 5334 C C . ILE B 1 236 ? -7.98 -12.906 12.219 1 93.88 236 ILE B C 1
ATOM 5336 O O . ILE B 1 236 ? -8.57 -12.242 13.078 1 93.88 236 ILE B O 1
ATOM 5340 N N . GLY B 1 237 ? -6.738 -12.758 11.977 1 91.06 237 GLY B N 1
ATOM 5341 C CA . GLY B 1 237 ? -5.895 -11.914 12.797 1 91.06 237 GLY B CA 1
ATOM 5342 C C . GLY B 1 237 ? -5.199 -12.664 13.914 1 91.06 237 GLY B C 1
ATOM 5343 O O . GLY B 1 237 ? -4.859 -12.086 14.953 1 91.06 237 GLY B O 1
ATOM 5344 N N . PHE B 1 238 ? -4.961 -13.914 13.727 1 82.62 238 PHE B N 1
ATOM 5345 C CA . PHE B 1 238 ? -4.348 -14.742 14.758 1 82.62 238 PHE B CA 1
ATOM 5346 C C . PHE B 1 238 ? -2.832 -14.766 14.609 1 82.62 238 PHE B C 1
ATOM 5348 O O . PHE B 1 238 ? -2.311 -14.859 13.5 1 82.62 238 PHE B O 1
ATOM 5355 N N . ARG B 1 239 ? -2.143 -14.648 15.781 1 68.38 239 ARG B N 1
ATOM 5356 C CA . ARG B 1 239 ? -0.686 -14.594 15.805 1 68.38 239 ARG B CA 1
ATOM 5357 C C . ARG B 1 239 ? -0.085 -15.984 15.992 1 68.38 239 ARG B C 1
ATOM 5359 O O . ARG B 1 239 ? 0.983 -16.281 15.453 1 68.38 239 ARG B O 1
ATOM 5366 N N . LYS B 1 240 ? -0.793 -16.719 16.844 1 63.72 240 LYS B N 1
ATOM 5367 C CA . LYS B 1 240 ? -0.179 -17.953 17.312 1 63.72 240 LYS B CA 1
ATOM 5368 C C . LYS B 1 240 ? -0.314 -19.078 16.281 1 63.72 240 LYS B C 1
ATOM 5370 O O . LYS B 1 240 ? -1.231 -19.047 15.461 1 63.72 240 LYS B O 1
ATOM 5375 N N . LYS B 1 241 ? 0.68 -19.953 16.281 1 63.75 241 LYS B N 1
ATOM 5376 C CA . LYS B 1 241 ? 0.957 -21.078 15.398 1 63.75 241 LYS B CA 1
ATOM 5377 C C . LYS B 1 241 ? -0.094 -22.172 15.57 1 63.75 241 LYS B C 1
ATOM 5379 O O . LYS B 1 241 ? 0.238 -23.312 15.883 1 63.75 241 LYS B O 1
ATOM 5384 N N . ARG B 1 242 ? -1.467 -21.844 15.695 1 66.12 242 ARG B N 1
ATOM 5385 C CA . ARG B 1 242 ? -2.35 -23 15.766 1 66.12 242 ARG B CA 1
ATOM 5386 C C . ARG B 1 242 ? -3.109 -23.203 14.461 1 66.12 242 ARG B C 1
ATOM 5388 O O . ARG B 1 242 ? -3.881 -22.328 14.055 1 66.12 242 ARG B O 1
ATOM 5395 N N . PRO B 1 243 ? -2.781 -24.328 13.781 1 83.69 243 PRO B N 1
ATOM 5396 C CA . PRO B 1 243 ? -3.512 -24.547 12.531 1 83.69 243 PRO B CA 1
ATOM 5397 C C . PRO B 1 243 ? -5.004 -24.797 12.75 1 83.69 243 PRO B C 1
ATOM 5399 O O . PRO B 1 243 ? -5.391 -25.453 13.711 1 83.69 243 PRO B O 1
ATOM 5402 N N . PHE B 1 244 ? -5.797 -24.156 11.992 1 87.75 244 PHE B N 1
ATOM 5403 C CA . PHE B 1 244 ? -7.246 -24.297 12.078 1 87.75 244 PHE B CA 1
ATOM 5404 C C . PHE B 1 244 ? -7.738 -25.422 11.18 1 87.75 244 PHE B C 1
ATOM 5406 O O . PHE B 1 244 ? -7.109 -25.734 10.164 1 87.75 244 PHE B O 1
ATOM 5413 N N . VAL B 1 245 ? -8.758 -26.109 11.695 1 92.62 245 VAL B N 1
ATOM 5414 C CA . VAL B 1 245 ? -9.523 -27.031 10.875 1 92.62 245 VAL B CA 1
ATOM 5415 C C . VAL B 1 245 ? -10.93 -26.484 10.656 1 92.62 245 VAL B C 1
ATOM 5417 O O . VAL B 1 245 ? -11.648 -26.188 11.617 1 92.62 245 VAL B O 1
ATOM 5420 N N . ALA B 1 246 ? -11.242 -26.25 9.391 1 93.19 246 ALA B N 1
ATOM 5421 C CA . ALA B 1 246 ? -12.547 -25.688 9.047 1 93.19 246 ALA B CA 1
ATOM 5422 C C . ALA B 1 246 ? -13.625 -26.781 9.039 1 93.19 246 ALA B C 1
ATOM 5424 O O . ALA B 1 246 ? -13.383 -27.891 8.578 1 93.19 246 ALA B O 1
ATOM 5425 N N . LEU B 1 247 ? -14.727 -26.422 9.594 1 90.5 247 LEU B N 1
ATOM 5426 C CA . LEU B 1 247 ? -15.867 -27.344 9.594 1 90.5 247 LEU B CA 1
ATOM 5427 C C . LEU B 1 247 ? -16.812 -27.031 8.445 1 90.5 247 LEU B C 1
ATOM 5429 O O . LEU B 1 247 ? -17.125 -25.859 8.188 1 90.5 247 LEU B O 1
ATOM 5433 N N . THR B 1 248 ? -17.141 -28.047 7.68 1 85.94 248 THR B N 1
ATOM 5434 C CA . THR B 1 248 ? -18.016 -27.844 6.531 1 85.94 248 THR B CA 1
ATOM 5435 C C . THR B 1 248 ? -19.391 -27.312 6.973 1 85.94 248 THR B C 1
ATOM 5437 O O . THR B 1 248 ? -20.047 -27.922 7.82 1 85.94 248 THR B O 1
ATOM 5440 N N . PRO B 1 249 ? -19.594 -26.078 6.477 1 77.5 249 PRO B N 1
ATOM 5441 C CA . PRO B 1 249 ? -20.922 -25.547 6.824 1 77.5 249 PRO B CA 1
ATOM 5442 C C . PRO B 1 249 ? -22.047 -26.281 6.102 1 77.5 249 PRO B C 1
ATOM 5444 O O . PRO B 1 249 ? -21.797 -27.016 5.148 1 77.5 249 PRO B O 1
ATOM 5447 N N . ALA B 1 250 ? -23.219 -26.078 6.812 1 62.44 250 ALA B N 1
ATOM 5448 C CA . ALA B 1 250 ? -24.406 -26.578 6.105 1 62.44 250 ALA B CA 1
ATOM 5449 C C . ALA B 1 250 ? -24.578 -25.875 4.762 1 62.44 250 ALA B C 1
ATOM 5451 O O . ALA B 1 250 ? -24.188 -24.719 4.605 1 62.44 250 ALA B O 1
ATOM 5452 N N . GLU B 1 251 ? -24.562 -26.531 3.578 1 59.75 251 GLU B N 1
ATOM 5453 C CA . GLU B 1 251 ? -24.656 -25.984 2.225 1 59.75 251 GLU B CA 1
ATOM 5454 C C . GLU B 1 251 ? -25.547 -24.75 2.188 1 59.75 251 GLU B C 1
ATOM 5456 O O . GLU B 1 251 ? -26.625 -24.734 2.766 1 59.75 251 GLU B O 1
ATOM 5461 N N . PRO B 1 252 ? -24.828 -23.656 1.833 1 56.38 252 PRO B N 1
ATOM 5462 C CA . PRO B 1 252 ? -25.719 -22.5 1.744 1 56.38 252 PRO B CA 1
ATOM 5463 C C . PRO B 1 252 ? -26.938 -22.75 0.854 1 56.38 252 PRO B C 1
ATOM 5465 O O . PRO B 1 252 ? -26.844 -23.469 -0.136 1 56.38 252 PRO B O 1
ATOM 5468 N N . GLU B 1 253 ? -28.062 -22.578 1.402 1 54.16 253 GLU B N 1
ATOM 5469 C CA . GLU B 1 253 ? -29.25 -22.859 0.6 1 54.16 253 GLU B CA 1
ATOM 5470 C C . GLU B 1 253 ? -29.141 -22.234 -0.791 1 54.16 253 GLU B C 1
ATOM 5472 O O . GLU B 1 253 ? -28.078 -21.734 -1.164 1 54.16 253 GLU B O 1
ATOM 5477 N N . ARG B 1 254 ? -30.172 -21.219 -1.148 1 55.59 254 ARG B N 1
ATOM 5478 C CA . ARG B 1 254 ? -30.547 -20.672 -2.451 1 55.59 254 ARG B CA 1
ATOM 5479 C C . ARG B 1 254 ? -29.703 -19.438 -2.787 1 55.59 254 ARG B C 1
ATOM 5481 O O . ARG B 1 254 ? -29.5 -18.578 -1.938 1 55.59 254 ARG B O 1
ATOM 5488 N N . ILE B 1 255 ? -28.734 -19.547 -3.812 1 64.06 255 ILE B N 1
ATOM 5489 C CA . ILE B 1 255 ? -28.141 -18.375 -4.445 1 64.06 255 ILE B CA 1
ATOM 5490 C C . ILE B 1 255 ? -29.203 -17.312 -4.66 1 64.06 255 ILE B C 1
ATOM 5492 O O . ILE B 1 255 ? -30.203 -17.562 -5.336 1 64.06 255 ILE B O 1
ATOM 5496 N N . PRO B 1 256 ? -29.047 -16.203 -3.945 1 65.25 256 PRO B N 1
ATOM 5497 C CA . PRO B 1 256 ? -30.062 -15.195 -4.238 1 65.25 256 PRO B CA 1
ATOM 5498 C C . PRO B 1 256 ? -30.062 -14.758 -5.699 1 65.25 256 PRO B C 1
ATOM 5500 O O . PRO B 1 256 ? -29 -14.719 -6.332 1 65.25 256 PRO B O 1
ATOM 5503 N N . PRO B 1 257 ? -31.266 -14.578 -6.285 1 72.38 257 PRO B N 1
ATOM 5504 C CA . PRO B 1 257 ? -31.312 -14.078 -7.66 1 72.38 257 PRO B CA 1
ATOM 5505 C C . PRO B 1 257 ? -30.672 -12.703 -7.809 1 72.38 257 PRO B C 1
ATOM 5507 O O . PRO B 1 257 ? -30.547 -11.969 -6.828 1 72.38 257 PRO B O 1
ATOM 5510 N N . PHE B 1 258 ? -30.125 -12.453 -9.008 1 78.25 258 PHE B N 1
ATOM 5511 C CA . PHE B 1 258 ? -29.641 -11.109 -9.305 1 78.25 258 PHE B CA 1
ATOM 5512 C C . PHE B 1 258 ? -30.75 -10.086 -9.117 1 78.25 258 PHE B C 1
ATOM 5514 O O . PHE B 1 258 ? -31.875 -10.297 -9.562 1 78.25 258 PHE B O 1
ATOM 5521 N N . PRO B 1 259 ? -30.422 -9.086 -8.414 1 83.31 259 PRO B N 1
ATOM 5522 C CA . PRO B 1 259 ? -31.469 -8.078 -8.188 1 83.31 259 PRO B CA 1
ATOM 5523 C C . PRO B 1 259 ? -31.938 -7.418 -9.484 1 83.31 259 PRO B C 1
ATOM 5525 O O . PRO B 1 259 ? -31.141 -7.242 -10.414 1 83.31 259 PRO B O 1
ATOM 5528 N N . ASP B 1 260 ? -33.281 -7.066 -9.461 1 82.94 260 ASP B N 1
ATOM 5529 C CA . ASP B 1 260 ? -33.812 -6.34 -10.617 1 82.94 260 ASP B CA 1
ATOM 5530 C C . ASP B 1 260 ? -33.344 -4.879 -10.594 1 82.94 260 ASP B C 1
ATOM 5532 O O . ASP B 1 260 ? -32.656 -4.457 -9.672 1 82.94 260 ASP B O 1
ATOM 5536 N N . GLY B 1 261 ? -33.75 -4.133 -11.578 1 84.94 261 GLY B N 1
ATOM 5537 C CA . GLY B 1 261 ? -33.281 -2.766 -11.773 1 84.94 261 GLY B CA 1
ATOM 5538 C C . GLY B 1 261 ? -33.5 -1.889 -10.555 1 84.94 261 GLY B C 1
ATOM 5539 O O . GLY B 1 261 ? -32.531 -1.415 -9.953 1 84.94 261 GLY B O 1
ATOM 5540 N N . PRO B 1 262 ? -34.781 -1.804 -10.102 1 87.38 262 PRO B N 1
ATOM 5541 C CA . PRO B 1 262 ? -35.062 -0.931 -8.961 1 87.38 262 PRO B CA 1
ATOM 5542 C C . PRO B 1 262 ? -34.344 -1.398 -7.684 1 87.38 262 PRO B C 1
ATOM 5544 O O . PRO B 1 262 ? -33.875 -0.574 -6.898 1 87.38 262 PRO B O 1
ATOM 5547 N N . ALA B 1 263 ? -34.312 -2.652 -7.48 1 87.5 263 ALA B N 1
ATOM 5548 C CA . ALA B 1 263 ? -33.625 -3.197 -6.309 1 87.5 263 ALA B CA 1
ATOM 5549 C C . ALA B 1 263 ? -32.156 -2.91 -6.363 1 87.5 263 ALA B C 1
ATOM 5551 O O . ALA B 1 263 ? -31.531 -2.578 -5.348 1 87.5 263 ALA B O 1
ATOM 5552 N N . LEU B 1 264 ? -31.625 -2.979 -7.594 1 89.19 264 LEU B N 1
ATOM 5553 C CA . LEU B 1 264 ? -30.203 -2.697 -7.766 1 89.19 264 LEU B CA 1
ATOM 5554 C C . LEU B 1 264 ? -29.891 -1.233 -7.465 1 89.19 264 LEU B C 1
ATOM 5556 O O . LEU B 1 264 ? -28.891 -0.922 -6.824 1 89.19 264 LEU B O 1
ATOM 5560 N N . ASP B 1 265 ? -30.844 -0.418 -7.852 1 90.25 265 ASP B N 1
ATOM 5561 C CA . ASP B 1 265 ? -30.656 1.009 -7.605 1 90.25 265 ASP B CA 1
ATOM 5562 C C . ASP B 1 265 ? -30.625 1.308 -6.105 1 90.25 265 ASP B C 1
ATOM 5564 O O . ASP B 1 265 ? -29.828 2.115 -5.641 1 90.25 265 ASP B O 1
ATOM 5568 N N . ARG B 1 266 ? -31.469 0.688 -5.395 1 90.38 266 ARG B N 1
ATOM 5569 C CA . ARG B 1 266 ? -31.516 0.875 -3.949 1 90.38 266 ARG B CA 1
ATOM 5570 C C . ARG B 1 266 ? -30.25 0.357 -3.287 1 90.38 266 ARG B C 1
ATOM 5572 O O . ARG B 1 266 ? -29.719 0.996 -2.381 1 90.38 266 ARG B O 1
ATOM 5579 N N . LEU B 1 267 ? -29.812 -0.704 -3.773 1 90.38 267 LEU B N 1
ATOM 5580 C CA . LEU B 1 267 ? -28.609 -1.305 -3.211 1 90.38 267 LEU B CA 1
ATOM 5581 C C . LEU B 1 267 ? -27.375 -0.441 -3.498 1 90.38 267 LEU B C 1
ATOM 5583 O O . LEU B 1 267 ? -26.516 -0.266 -2.633 1 90.38 267 LEU B O 1
ATOM 5587 N N . ILE B 1 268 ? -27.391 0.124 -4.648 1 91.75 268 ILE B N 1
ATOM 5588 C CA . ILE B 1 268 ? -26.281 0.983 -5.047 1 91.75 268 ILE B CA 1
ATOM 5589 C C . ILE B 1 268 ? -26.281 2.254 -4.203 1 91.75 268 ILE B C 1
ATOM 5591 O O . ILE B 1 268 ? -25.219 2.729 -3.777 1 91.75 268 ILE B O 1
ATOM 5595 N N . ALA B 1 269 ? -27.469 2.75 -3.91 1 91.88 269 ALA B N 1
ATOM 5596 C CA . ALA B 1 269 ? -27.609 3.984 -3.143 1 91.88 269 ALA B CA 1
ATOM 5597 C C . ALA B 1 269 ? -27.125 3.793 -1.707 1 91.88 269 ALA B C 1
ATOM 5599 O O . ALA B 1 269 ? -26.672 4.742 -1.064 1 91.88 269 ALA B O 1
ATOM 5600 N N . SER B 1 270 ? -27.172 2.547 -1.248 1 93.62 270 SER B N 1
ATOM 5601 C CA . SER B 1 270 ? -26.781 2.273 0.133 1 93.62 270 SER B CA 1
ATOM 5602 C C . SER B 1 270 ? -25.406 1.643 0.207 1 93.62 270 SER B C 1
ATOM 5604 O O . SER B 1 270 ? -24.938 1.271 1.287 1 93.62 270 SER B O 1
ATOM 5606 N N . HIS B 1 271 ? -24.75 1.506 -1.003 1 96.56 271 HIS B N 1
ATOM 5607 C CA . HIS B 1 271 ? -23.422 0.91 -1.053 1 96.56 271 HIS B CA 1
ATOM 5608 C C . HIS B 1 271 ? -22.406 1.776 -0.32 1 96.56 271 HIS B C 1
ATOM 5610 O O . HIS B 1 271 ? -22.297 2.973 -0.595 1 96.56 271 HIS B O 1
ATOM 5616 N N . PRO B 1 272 ? -21.656 1.155 0.656 1 97.12 272 PRO B N 1
ATOM 5617 C CA . PRO B 1 272 ? -20.766 1.959 1.496 1 97.12 272 PRO B CA 1
ATOM 5618 C C . PRO B 1 272 ? -19.766 2.768 0.683 1 97.12 272 PRO B C 1
ATOM 5620 O O . PRO B 1 272 ? -19.484 3.926 1.008 1 97.12 272 PRO B O 1
ATOM 5623 N N . GLU B 1 273 ? -19.203 2.268 -0.394 1 97.62 273 GLU B N 1
ATOM 5624 C CA . GLU B 1 273 ? -18.234 2.994 -1.209 1 97.62 273 GLU B CA 1
ATOM 5625 C C . GLU B 1 273 ? -18.891 4.152 -1.95 1 97.62 273 GLU B C 1
ATOM 5627 O O . GLU B 1 273 ? -18.281 5.211 -2.127 1 97.62 273 GLU B O 1
ATOM 5632 N N . ILE B 1 274 ? -20.141 3.967 -2.338 1 97.88 274 ILE B N 1
ATOM 5633 C CA . ILE B 1 274 ? -20.875 5.027 -3.021 1 97.88 274 ILE B CA 1
ATOM 5634 C C . ILE B 1 274 ? -21.25 6.125 -2.023 1 97.88 274 ILE B C 1
ATOM 5636 O O . ILE B 1 274 ? -21.172 7.312 -2.342 1 97.88 274 ILE B O 1
ATOM 5640 N N . LEU B 1 275 ? -21.656 5.699 -0.829 1 97.94 275 LEU B N 1
ATOM 5641 C CA . LEU B 1 275 ? -21.938 6.668 0.224 1 97.94 275 LEU B CA 1
ATOM 5642 C C . LEU B 1 275 ? -20.703 7.496 0.557 1 97.94 275 LEU B C 1
ATOM 5644 O O . LEU B 1 275 ? -20.797 8.711 0.748 1 97.94 275 LEU B O 1
ATOM 5648 N N . ALA B 1 276 ? -19.5 6.844 0.608 1 98.44 276 ALA B N 1
ATOM 5649 C CA . ALA B 1 276 ? -18.25 7.559 0.855 1 98.44 276 ALA B CA 1
ATOM 5650 C C . ALA B 1 276 ? -17.969 8.57 -0.252 1 98.44 276 ALA B C 1
ATOM 5652 O O . ALA B 1 276 ? -17.578 9.711 0.022 1 98.44 276 ALA B O 1
ATOM 5653 N N . ASP B 1 277 ? -18.25 8.164 -1.494 1 98.31 277 ASP B N 1
ATOM 5654 C CA . ASP B 1 277 ? -18.047 9.055 -2.637 1 98.31 277 ASP B CA 1
ATOM 5655 C C . ASP B 1 277 ? -18.984 10.25 -2.582 1 98.31 277 ASP B C 1
ATOM 5657 O O . ASP B 1 277 ? -18.578 11.375 -2.881 1 98.31 277 ASP B O 1
ATOM 5661 N N . THR B 1 278 ? -20.219 10.016 -2.166 1 98.31 278 THR B N 1
ATOM 5662 C CA . THR B 1 278 ? -21.203 11.094 -2.033 1 98.31 278 THR B CA 1
ATOM 5663 C C . THR B 1 278 ? -20.75 12.102 -0.979 1 98.31 278 THR B C 1
ATOM 5665 O O . THR B 1 278 ? -20.812 13.312 -1.206 1 98.31 278 THR B O 1
ATOM 5668 N N . GLU B 1 279 ? -20.266 11.57 0.13 1 98.62 279 GLU B N 1
ATOM 5669 C CA . GLU B 1 279 ? -19.766 12.438 1.19 1 98.62 279 GLU B CA 1
ATOM 5670 C C . GLU B 1 279 ? -18.531 13.211 0.734 1 98.62 279 GLU B C 1
ATOM 5672 O O . GLU B 1 279 ? -18.359 14.391 1.073 1 98.62 279 GLU B O 1
ATOM 5677 N N . ASN B 1 280 ? -17.656 12.594 -0.093 1 98.62 280 ASN B N 1
ATOM 5678 C CA . ASN B 1 280 ? -16.469 13.266 -0.61 1 98.62 280 ASN B CA 1
ATOM 5679 C C . ASN B 1 280 ? -16.844 14.414 -1.541 1 98.62 280 ASN B C 1
ATOM 5681 O O . ASN B 1 280 ? -16.25 15.492 -1.476 1 98.62 280 ASN B O 1
ATOM 5685 N N . VAL B 1 281 ? -17.844 14.242 -2.371 1 98.75 281 VAL B N 1
ATOM 5686 C CA . VAL B 1 281 ? -18.312 15.297 -3.264 1 98.75 281 VAL B CA 1
ATOM 5687 C C . VAL B 1 281 ? -18.875 16.453 -2.443 1 98.75 281 VAL B C 1
ATOM 5689 O O . VAL B 1 281 ? -18.562 17.625 -2.707 1 98.75 281 VAL B O 1
ATOM 5692 N N . ARG B 1 282 ? -19.625 16.094 -1.437 1 98.75 282 ARG B N 1
ATOM 5693 C CA . ARG B 1 282 ? -20.203 17.125 -0.578 1 98.75 282 ARG B CA 1
ATOM 5694 C C . ARG B 1 282 ? -19.125 17.875 0.19 1 98.75 282 ARG B C 1
ATOM 5696 O O . ARG B 1 282 ? -19.234 19.078 0.423 1 98.75 282 ARG B O 1
ATOM 5703 N N . GLN B 1 283 ? -18.047 17.125 0.583 1 98.69 283 GLN B N 1
ATOM 5704 C CA . GLN B 1 283 ? -16.906 17.766 1.235 1 98.69 283 GLN B CA 1
ATOM 5705 C C . GLN B 1 283 ? -16.234 18.781 0.32 1 98.69 283 GLN B C 1
ATOM 5707 O O . GLN B 1 283 ? -15.914 19.891 0.752 1 98.69 283 GLN B O 1
ATOM 5712 N N . LYS B 1 284 ? -16.078 18.438 -0.952 1 98.75 284 LYS B N 1
ATOM 5713 C CA . LYS B 1 284 ? -15.43 19.344 -1.9 1 98.75 284 LYS B CA 1
ATOM 5714 C C . LYS B 1 284 ? -16.328 20.531 -2.223 1 98.75 284 LYS B C 1
ATOM 5716 O O . LYS B 1 284 ? -15.844 21.641 -2.453 1 98.75 284 LYS B O 1
ATOM 5721 N N . LYS B 1 285 ? -17.672 20.328 -2.217 1 98.56 285 LYS B N 1
ATOM 5722 C CA . LYS B 1 285 ? -18.609 21.438 -2.369 1 98.56 285 LYS B CA 1
ATOM 5723 C C . LYS B 1 285 ? -18.484 22.422 -1.208 1 98.56 285 LYS B C 1
ATOM 5725 O O . LYS B 1 285 ? -18.484 23.641 -1.416 1 98.56 285 LYS B O 1
ATOM 5730 N N . ALA B 1 286 ? -18.359 21.875 -0.031 1 98.25 286 ALA B N 1
ATOM 5731 C CA . ALA B 1 286 ? -18.156 22.719 1.141 1 98.25 286 ALA B CA 1
ATOM 5732 C C . ALA B 1 286 ? -16.812 23.453 1.059 1 98.25 286 ALA B C 1
ATOM 5734 O O . ALA B 1 286 ? -16.719 24.609 1.468 1 98.25 286 ALA B O 1
ATOM 5735 N N . ALA B 1 287 ? -15.789 22.828 0.515 1 98.19 287 ALA B N 1
ATOM 5736 C CA . ALA B 1 287 ? -14.484 23.469 0.329 1 98.19 287 ALA B CA 1
ATOM 5737 C C . ALA B 1 287 ? -14.57 24.625 -0.66 1 98.19 287 ALA B C 1
ATOM 5739 O O . ALA B 1 287 ? -13.914 25.656 -0.476 1 98.19 287 ALA B O 1
ATOM 5740 N N . LEU B 1 288 ? -15.375 24.469 -1.7 1 98.25 288 LEU B N 1
ATOM 5741 C CA . LEU B 1 288 ? -15.617 25.547 -2.646 1 98.25 288 LEU B CA 1
ATOM 5742 C C . LEU B 1 288 ? -16.297 26.719 -1.963 1 98.25 288 LEU B C 1
ATOM 5744 O O . LEU B 1 288 ? -15.906 27.875 -2.162 1 98.25 288 LEU B O 1
ATOM 5748 N N . ASP B 1 289 ? -17.266 26.438 -1.149 1 97.81 289 ASP B N 1
ATOM 5749 C CA . ASP B 1 289 ? -17.953 27.484 -0.404 1 97.81 289 ASP B CA 1
ATOM 5750 C C . ASP B 1 289 ? -16.984 28.203 0.54 1 97.81 289 ASP B C 1
ATOM 5752 O O . ASP B 1 289 ? -17.031 29.438 0.664 1 97.81 289 ASP B O 1
ATOM 5756 N N . ALA B 1 290 ? -16.109 27.422 1.143 1 96.56 290 ALA B N 1
ATOM 5757 C CA . ALA B 1 290 ? -15.109 28.016 2.033 1 96.56 290 ALA B CA 1
ATOM 5758 C C . ALA B 1 290 ? -14.164 28.938 1.268 1 96.56 290 ALA B C 1
ATOM 5760 O O . ALA B 1 290 ? -13.781 30 1.765 1 96.56 290 ALA B O 1
ATOM 5761 N N . ALA B 1 291 ? -13.797 28.531 0.097 1 96.75 291 ALA B N 1
ATOM 5762 C CA . ALA B 1 291 ? -12.922 29.359 -0.735 1 96.75 291 ALA B CA 1
ATOM 5763 C C . ALA B 1 291 ? -13.617 30.656 -1.125 1 96.75 291 ALA B C 1
ATOM 5765 O O . ALA B 1 291 ? -12.992 31.719 -1.125 1 96.75 291 ALA B O 1
ATOM 5766 N N . LYS B 1 292 ? -14.906 30.641 -1.431 1 96.62 292 LYS B N 1
ATOM 5767 C CA . LYS B 1 292 ? -15.68 31.828 -1.77 1 96.62 292 LYS B CA 1
ATOM 5768 C C . LYS B 1 292 ? -15.828 32.75 -0.562 1 96.62 292 LYS B C 1
ATOM 5770 O O . LYS B 1 292 ? -15.789 33.969 -0.702 1 96.62 292 LYS B O 1
ATOM 5775 N N . ASP B 1 293 ? -15.953 32.062 0.591 1 94.81 293 ASP B N 1
ATOM 5776 C CA . ASP B 1 293 ? -16.188 32.812 1.818 1 94.81 293 ASP B CA 1
ATOM 5777 C C . ASP B 1 293 ? -14.984 33.688 2.182 1 94.81 293 ASP B C 1
ATOM 5779 O O . ASP B 1 293 ? -15.117 34.656 2.932 1 94.81 293 ASP B O 1
ATOM 5783 N N . GLN B 1 294 ? -13.781 33.375 1.675 1 92.88 294 GLN B N 1
ATOM 5784 C CA . GLN B 1 294 ? -12.578 34.125 1.967 1 92.88 294 GLN B CA 1
ATOM 5785 C C . GLN B 1 294 ? -12.672 35.531 1.389 1 92.88 294 GLN B C 1
ATOM 5787 O O . GLN B 1 294 ? -11.953 36.438 1.822 1 92.88 294 GLN B O 1
ATOM 5792 N N . ASN B 1 295 ? -13.641 35.781 0.392 1 93 295 ASN B N 1
ATOM 5793 C CA . ASN B 1 295 ? -13.805 37.094 -0.254 1 93 295 ASN B CA 1
ATOM 5794 C C . ASN B 1 295 ? -14.648 38.031 0.593 1 93 295 ASN B C 1
ATOM 5796 O O . ASN B 1 295 ? -14.703 39.219 0.329 1 93 295 ASN B O 1
ATOM 5800 N N . TYR B 1 296 ? -15.18 37.562 1.654 1 94.5 296 TYR B N 1
ATOM 5801 C CA . TYR B 1 296 ? -16.062 38.375 2.467 1 94.5 296 TYR B CA 1
ATOM 5802 C C . TYR B 1 296 ? -15.328 38.938 3.676 1 94.5 296 TYR B C 1
ATOM 5804 O O . TYR B 1 296 ? -14.312 38.406 4.102 1 94.5 296 TYR B O 1
ATOM 5812 N N . PRO B 1 297 ? -15.773 40.062 4.199 1 94.44 297 PRO B N 1
ATOM 5813 C CA . PRO B 1 297 ? -15.156 40.656 5.391 1 94.44 297 PRO B CA 1
ATOM 5814 C C . PRO B 1 297 ? -15.273 39.75 6.617 1 94.44 297 PRO B C 1
ATOM 5816 O O . PRO B 1 297 ? -16.047 38.781 6.605 1 94.44 297 PRO B O 1
ATOM 5819 N N . THR B 1 298 ? -14.469 39.906 7.551 1 95.19 298 THR B N 1
ATOM 5820 C CA . THR B 1 298 ? -14.578 39.281 8.867 1 95.19 298 THR B CA 1
ATOM 5821 C C . THR B 1 298 ? -14.688 40.344 9.961 1 95.19 298 THR B C 1
ATOM 5823 O O . THR B 1 298 ? -14.047 41.406 9.883 1 95.19 298 THR B O 1
ATOM 5826 N N . ILE B 1 299 ? -15.578 40.156 10.922 1 96.19 299 ILE B N 1
ATOM 5827 C CA . ILE B 1 299 ? -15.719 41 12.102 1 96.19 299 ILE B CA 1
ATOM 5828 C C . ILE B 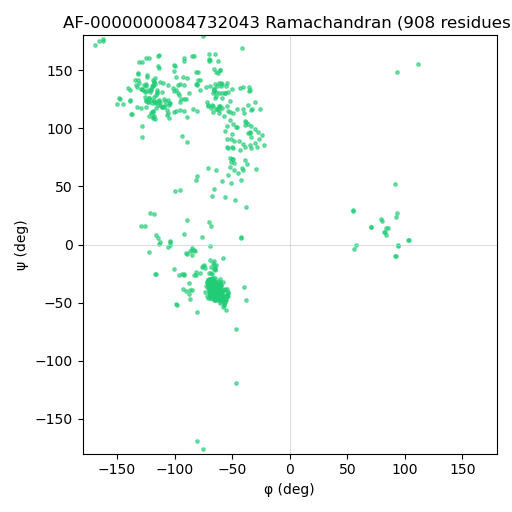1 299 ? -15.234 40.25 13.344 1 96.19 299 ILE B C 1
ATOM 5830 O O . ILE B 1 299 ? -15.75 39.188 13.664 1 96.19 299 ILE B O 1
ATOM 5834 N N . THR B 1 300 ? -14.234 40.812 13.93 1 96.12 300 THR B N 1
ATOM 5835 C CA . THR B 1 300 ? -13.688 40.188 15.133 1 96.12 300 THR B CA 1
ATOM 5836 C C . THR B 1 300 ? -13.852 41.125 16.328 1 96.12 300 THR B C 1
ATOM 5838 O O . THR B 1 300 ? -13.719 42.344 16.203 1 96.12 300 THR B O 1
ATOM 5841 N N . GLY B 1 301 ? -14.258 40.5 17.484 1 95.62 301 GLY B N 1
ATOM 5842 C CA . GLY B 1 301 ? -14.242 41.219 18.75 1 95.62 301 GLY B CA 1
ATOM 5843 C C . GLY B 1 301 ? -12.984 40.938 19.562 1 95.62 301 GLY B C 1
ATOM 5844 O O . GLY B 1 301 ? -12.477 39.812 19.578 1 95.62 301 GLY B O 1
ATOM 5845 N N . ASN B 1 302 ? -12.438 42 20.125 1 95.25 302 ASN B N 1
ATOM 5846 C CA . ASN B 1 302 ? -11.234 41.875 20.953 1 95.25 302 ASN B CA 1
ATOM 5847 C C . ASN B 1 302 ? -11.398 42.562 22.297 1 95.25 302 ASN B C 1
ATOM 5849 O O . ASN B 1 302 ? -12.047 43.594 22.406 1 95.25 302 ASN B O 1
ATOM 5853 N N . ALA B 1 303 ? -11.031 41.938 23.344 1 94.5 303 ALA B N 1
ATOM 5854 C CA . ALA B 1 303 ? -10.883 42.5 24.688 1 94.5 303 ALA B CA 1
ATOM 5855 C C . ALA B 1 303 ? -9.477 42.281 25.234 1 94.5 303 ALA B C 1
ATOM 5857 O O . ALA B 1 303 ? -8.969 41.156 25.188 1 94.5 303 ALA B O 1
ATOM 5858 N N . GLN B 1 304 ? -8.789 43.375 25.594 1 94.75 304 GLN B N 1
ATOM 5859 C CA . GLN B 1 304 ? -7.422 43.25 26.109 1 94.75 304 GLN B CA 1
ATOM 5860 C C . GLN B 1 304 ? -7.277 43.969 27.453 1 94.75 304 GLN B C 1
ATOM 5862 O O . GLN B 1 304 ? -7.855 45.031 27.672 1 94.75 304 GLN B O 1
ATOM 5867 N N . TYR B 1 305 ? -6.684 43.312 28.359 1 93.12 305 TYR B N 1
ATOM 5868 C CA . TYR B 1 305 ? -6.266 43.875 29.641 1 93.12 305 TYR B CA 1
ATOM 5869 C C . TYR B 1 305 ? -4.75 44.031 29.703 1 93.12 305 TYR B C 1
ATOM 5871 O O . TYR B 1 305 ? -4.02 43.094 29.391 1 93.12 305 TYR B O 1
ATOM 5879 N N . TYR B 1 306 ? -4.27 45.219 29.953 1 90.88 306 TYR B N 1
ATOM 5880 C CA . TYR B 1 306 ? -2.842 45.469 30.078 1 90.88 306 TYR B CA 1
ATOM 5881 C C . TYR B 1 306 ? -2.496 45.906 31.5 1 90.88 306 TYR B C 1
ATOM 5883 O O . TYR B 1 306 ? -3.211 46.688 32.094 1 90.88 306 TYR B O 1
ATOM 5891 N N . LEU B 1 307 ? -1.572 45.344 32.094 1 87.81 307 LEU B N 1
ATOM 5892 C CA . LEU B 1 307 ? -0.938 45.812 33.312 1 87.81 307 LEU B CA 1
ATOM 5893 C C . LEU B 1 307 ? 0.539 46.094 33.094 1 87.81 307 LEU B C 1
ATOM 5895 O O . LEU B 1 307 ? 1.321 45.188 32.781 1 87.81 307 LEU B O 1
ATOM 5899 N N . ALA B 1 308 ? 0.884 47.406 33.125 1 86.62 308 ALA B N 1
ATOM 5900 C CA . ALA B 1 308 ? 2.238 47.844 32.812 1 86.62 308 ALA B CA 1
ATOM 5901 C C . ALA B 1 308 ? 2.9 48.531 34 1 86.62 308 ALA B C 1
ATOM 5903 O O . ALA B 1 308 ? 2.221 49.125 34.844 1 86.62 308 ALA B O 1
ATOM 5904 N N . GLN B 1 309 ? 4.141 48.281 34.219 1 80.19 309 GLN B N 1
ATOM 5905 C CA . GLN B 1 309 ? 4.973 48.969 35.188 1 80.19 309 GLN B CA 1
ATOM 5906 C C . GLN B 1 309 ? 6.277 49.469 34.562 1 80.19 309 GLN B C 1
ATOM 5908 O O . GLN B 1 309 ? 6.953 48.688 33.875 1 80.19 309 GLN B O 1
ATOM 5913 N N . ILE B 1 310 ? 6.449 50.75 34.562 1 70.75 310 ILE B N 1
ATOM 5914 C CA . ILE B 1 310 ? 7.688 51.344 34.062 1 70.75 310 ILE B CA 1
ATOM 5915 C C . ILE B 1 310 ? 8.531 51.812 35.25 1 70.75 310 ILE B C 1
ATOM 5917 O O . ILE B 1 310 ? 8.062 52.625 36.062 1 70.75 310 ILE B O 1
ATOM 5921 N N . SER B 1 311 ? 9.602 51.188 35.562 1 66.69 311 SER B N 1
ATOM 5922 C CA . SER B 1 311 ? 10.5 51.656 36.594 1 66.69 311 SER B CA 1
ATOM 5923 C C . SER B 1 311 ? 11.555 52.594 36.062 1 66.69 311 SER B C 1
ATOM 5925 O O . SER B 1 311 ? 12.469 52.156 35.344 1 66.69 311 SER B O 1
ATOM 5927 N N . VAL B 1 312 ? 11.203 53.938 36.031 1 60.22 312 VAL B N 1
ATOM 5928 C CA . VAL B 1 312 ? 12.219 54.938 35.719 1 60.22 312 VAL B CA 1
ATOM 5929 C C . VAL B 1 312 ? 12.758 55.594 36.969 1 60.22 312 VAL B C 1
ATOM 5931 O O . VAL B 1 312 ? 11.984 56 37.844 1 60.22 312 VAL B O 1
ATOM 5934 N N . PRO B 1 313 ? 14.062 55.438 37.344 1 53.91 313 PRO B N 1
ATOM 5935 C CA . PRO B 1 313 ? 14.531 56.031 38.594 1 53.91 313 PRO B CA 1
ATOM 5936 C C . PRO B 1 313 ? 14.258 57.531 38.625 1 53.91 313 PRO B C 1
ATOM 5938 O O . PRO B 1 313 ? 14.25 58.125 39.719 1 53.91 313 PRO B O 1
ATOM 5941 N N . LEU B 1 314 ? 14.398 58.25 37.625 1 50.81 314 LEU B N 1
ATOM 5942 C CA . LEU B 1 314 ? 14.836 59.594 37.938 1 50.81 314 LEU B CA 1
ATOM 5943 C C . LEU B 1 314 ? 13.641 60.5 38.25 1 50.81 314 LEU B C 1
ATOM 5945 O O . LEU B 1 314 ? 13.789 61.5 38.938 1 50.81 314 LEU B O 1
ATOM 5949 N N . PHE B 1 315 ? 12.578 60.531 37.5 1 52.28 315 PHE B N 1
ATOM 5950 C CA . PHE B 1 315 ? 11.812 61.781 37.594 1 52.28 315 PHE B CA 1
ATOM 5951 C C . PHE B 1 315 ? 10.625 61.594 38.531 1 52.28 315 PHE B C 1
ATOM 5953 O O . PHE B 1 315 ? 9.578 62.219 38.375 1 52.28 315 PHE B O 1
ATOM 5960 N N . GLY B 1 316 ? 10.812 61.062 39.562 1 52.88 316 GLY B N 1
ATOM 5961 C CA . GLY B 1 316 ? 9.734 61.125 40.531 1 52.88 316 GLY B CA 1
ATOM 5962 C C . GLY B 1 316 ? 8.422 60.594 40 1 52.88 316 GLY B C 1
ATOM 5963 O O . GLY B 1 316 ? 7.367 60.781 40.625 1 52.88 316 GLY B O 1
ATOM 5964 N N . LEU B 1 317 ? 8.438 60.219 38.688 1 54.41 317 LEU B N 1
ATOM 5965 C CA . LEU B 1 317 ? 7.156 59.719 38.25 1 54.41 317 LEU B CA 1
ATOM 5966 C C . LEU B 1 317 ? 6.812 58.406 38.969 1 54.41 317 LEU B C 1
ATOM 5968 O O . LEU B 1 317 ? 7.703 57.625 39.281 1 54.41 317 LEU B O 1
ATOM 5972 N N . PRO B 1 318 ? 5.617 58.375 39.406 1 55.75 318 PRO B N 1
ATOM 5973 C CA . PRO B 1 318 ? 5.211 57.188 40.156 1 55.75 318 PRO B CA 1
ATOM 5974 C C . PRO B 1 318 ? 5.496 55.875 39.438 1 55.75 318 PRO B C 1
ATOM 5976 O O . PRO B 1 318 ? 5.246 55.781 38.219 1 55.75 318 PRO B O 1
ATOM 5979 N N . THR B 1 319 ? 6.359 55.094 39.969 1 65.38 319 THR B N 1
ATOM 5980 C CA . THR B 1 319 ? 6.746 53.75 39.531 1 65.38 319 THR B CA 1
ATOM 5981 C C . THR B 1 319 ? 5.605 52.75 39.781 1 65.38 319 THR B C 1
ATOM 5983 O O . THR B 1 319 ? 5.812 51.562 39.75 1 65.38 319 THR B O 1
ATOM 5986 N N . ASN B 1 320 ? 4.355 53.344 39.938 1 73.38 320 ASN B N 1
ATOM 5987 C CA . ASN B 1 320 ? 3.242 52.438 40.219 1 73.38 320 ASN B CA 1
ATOM 5988 C C . ASN B 1 320 ? 2.734 51.75 38.938 1 73.38 320 ASN B C 1
ATOM 5990 O O . ASN B 1 320 ? 2.748 52.344 37.844 1 73.38 320 ASN B O 1
ATOM 5994 N N . PRO B 1 321 ? 2.406 50.5 39.125 1 80 321 PRO B N 1
ATOM 5995 C CA . PRO B 1 321 ? 1.771 49.812 38 1 80 321 PRO B CA 1
ATOM 5996 C C . PRO B 1 321 ? 0.462 50.469 37.562 1 80 321 PRO B C 1
ATOM 5998 O O . PRO B 1 321 ? -0.256 51 38.406 1 80 321 PRO B O 1
ATOM 6001 N N . PHE B 1 322 ? 0.227 50.625 36.25 1 84.19 322 PHE B N 1
ATOM 6002 C CA . PHE B 1 322 ? -1.061 51.094 35.75 1 84.19 322 PHE B CA 1
ATOM 6003 C C . PHE B 1 322 ? -1.72 50.031 34.875 1 84.19 322 PHE B C 1
ATOM 6005 O O . PHE B 1 322 ? -1.035 49.188 34.281 1 84.19 322 PHE B O 1
ATOM 6012 N N . SER B 1 323 ? -3.1 49.844 35 1 87.25 323 SER B N 1
ATOM 6013 C CA . SER B 1 323 ? -3.879 48.906 34.219 1 87.25 323 SER B CA 1
ATOM 6014 C C . SER B 1 323 ? -4.793 49.625 33.219 1 87.25 323 SER B C 1
ATOM 6016 O O . SER B 1 323 ? -5.227 50.75 33.469 1 87.25 323 SER B O 1
ATOM 6018 N N . THR B 1 324 ? -4.863 49.062 32.031 1 90.75 324 THR B N 1
ATOM 6019 C CA . THR B 1 324 ? -5.789 49.562 31.016 1 90.75 324 THR B CA 1
ATOM 6020 C C . THR B 1 324 ? -6.598 48.406 30.422 1 90.75 324 THR B C 1
ATOM 6022 O O . THR B 1 324 ? -6.105 47.281 30.312 1 90.75 324 THR B O 1
ATOM 6025 N N . VAL B 1 325 ? -7.891 48.625 30.203 1 92.25 325 VAL B N 1
ATOM 6026 C CA . VAL B 1 325 ? -8.773 47.688 29.516 1 92.25 325 VAL B CA 1
ATOM 6027 C C . VAL B 1 325 ? -9.25 48.312 28.188 1 92.25 325 VAL B C 1
ATOM 6029 O O . VAL B 1 325 ? -9.641 49.469 28.141 1 92.25 325 VAL B O 1
ATOM 6032 N N . ASN B 1 326 ? -9.008 47.656 27.172 1 93.19 326 ASN B N 1
ATOM 6033 C CA . ASN B 1 326 ? -9.492 48.062 25.859 1 93.19 326 ASN B CA 1
ATOM 6034 C C . ASN B 1 326 ? -10.453 47.031 25.281 1 93.19 326 ASN B C 1
ATOM 6036 O O . ASN B 1 326 ? -10.18 45.812 25.328 1 93.19 326 ASN B O 1
ATOM 6040 N N . VAL B 1 327 ? -11.727 47.375 24.938 1 93.94 327 VAL B N 1
ATOM 6041 C CA . VAL B 1 327 ? -12.703 46.531 24.25 1 93.94 327 VAL B CA 1
ATOM 6042 C C . VAL B 1 327 ? -13.062 47.125 22.906 1 93.94 327 VAL B C 1
ATOM 6044 O O . VAL B 1 327 ? -13.234 48.344 22.781 1 93.94 327 VAL B O 1
ATOM 6047 N N . GLY B 1 328 ? -13 46.375 21.828 1 94.12 328 GLY B N 1
ATOM 6048 C CA . GLY B 1 328 ? -13.32 46.938 20.516 1 94.12 328 GLY B CA 1
ATOM 6049 C C . GLY B 1 328 ? -13.609 45.844 19.484 1 94.12 328 GLY B C 1
ATOM 6050 O O . GLY B 1 328 ? -13.695 44.656 19.828 1 94.12 328 GLY B O 1
ATOM 6051 N N . GLY B 1 329 ? -14 46.281 18.297 1 93.81 329 GLY B N 1
ATOM 6052 C CA . GLY B 1 329 ? -14.234 45.438 17.125 1 93.81 329 GLY B CA 1
ATOM 6053 C C . GLY B 1 329 ? -13.422 45.844 15.914 1 93.81 329 GLY B C 1
ATOM 6054 O O . GLY B 1 329 ? -13.031 47 15.805 1 93.81 329 GLY B O 1
ATOM 6055 N N . VAL B 1 330 ? -13.039 44.812 15.211 1 94.94 330 VAL B N 1
ATOM 6056 C CA . VAL B 1 330 ? -12.273 45.094 14 1 94.94 330 VAL B CA 1
ATOM 6057 C C . VAL B 1 330 ? -12.969 44.469 12.797 1 94.94 330 VAL B C 1
ATOM 6059 O O . VAL B 1 330 ? -13.352 43.312 12.82 1 94.94 330 VAL B O 1
ATOM 6062 N N . LEU B 1 331 ? -13.297 45.281 11.805 1 95.69 331 LEU B N 1
ATOM 6063 C CA . LEU B 1 331 ? -13.773 44.812 10.508 1 95.69 331 LEU B CA 1
ATOM 6064 C C . LEU B 1 331 ? -12.633 44.719 9.508 1 95.69 331 LEU B C 1
ATOM 6066 O O . LEU B 1 331 ? -11.953 45.688 9.227 1 95.69 331 LEU B O 1
ATOM 6070 N N . ASN B 1 332 ? -12.32 43.531 9.039 1 94.81 332 ASN B N 1
ATOM 6071 C CA . ASN B 1 332 ? -11.297 43.281 8.031 1 94.81 332 ASN B CA 1
ATOM 6072 C C . ASN B 1 332 ? -11.906 42.938 6.68 1 94.81 332 ASN B C 1
ATOM 6074 O O . ASN B 1 332 ? -12.633 41.969 6.555 1 94.81 332 ASN B O 1
ATOM 6078 N N . ILE B 1 333 ? -11.711 43.75 5.645 1 94.19 333 ILE B N 1
ATOM 6079 C CA . ILE B 1 333 ? -12.273 43.531 4.309 1 94.19 333 ILE B CA 1
ATOM 6080 C C . ILE B 1 333 ? -11.141 43.344 3.303 1 94.19 333 ILE B C 1
ATOM 6082 O O . ILE B 1 333 ? -10.406 44.281 2.986 1 94.19 333 ILE B O 1
ATOM 6086 N N . PRO B 1 334 ? -10.938 42.125 2.814 1 93.06 334 PRO B N 1
ATOM 6087 C CA . PRO B 1 334 ? -10 41.969 1.698 1 93.06 334 PRO B CA 1
ATOM 6088 C C . PRO B 1 334 ? -10.508 42.625 0.413 1 93.06 334 PRO B C 1
ATOM 6090 O O . PRO B 1 334 ? -11.602 42.312 -0.06 1 93.06 334 PRO B O 1
ATOM 6093 N N . ILE B 1 335 ? -9.789 43.531 -0.087 1 92.94 335 ILE B N 1
ATOM 6094 C CA . ILE B 1 335 ? -10.203 44.281 -1.266 1 92.94 335 ILE B CA 1
ATOM 6095 C C . ILE B 1 335 ? -9.539 43.688 -2.512 1 92.94 335 ILE B C 1
ATOM 6097 O O . ILE B 1 335 ? -10.219 43.406 -3.506 1 92.94 335 ILE B O 1
ATOM 6101 N N . PHE B 1 336 ? -8.172 43.531 -2.473 1 92.81 336 PHE B N 1
ATOM 6102 C CA . PHE B 1 336 ? -7.391 43 -3.588 1 92.81 336 PHE B CA 1
ATOM 6103 C C . PHE B 1 336 ? -6.227 42.156 -3.084 1 92.81 336 PHE B C 1
ATOM 6105 O O . PHE B 1 336 ? -5.418 42.625 -2.275 1 92.81 336 PHE B O 1
ATOM 6112 N N . SER B 1 337 ? -6.223 40.969 -3.486 1 93.19 337 SER B N 1
ATOM 6113 C CA . SER B 1 337 ? -5.188 40.062 -3.047 1 93.19 337 SER B CA 1
ATOM 6114 C C . SER B 1 337 ? -4.359 39.562 -4.227 1 93.19 337 SER B C 1
ATOM 6116 O O . SER B 1 337 ? -3.91 38.406 -4.23 1 93.19 337 SER B O 1
ATOM 6118 N N . GLY B 1 338 ? -4.254 40.312 -5.32 1 94.31 338 GLY B N 1
ATOM 6119 C CA . GLY B 1 338 ? -3.424 39.938 -6.457 1 94.31 338 GLY B CA 1
ATOM 6120 C C . GLY B 1 338 ? -3.969 38.781 -7.238 1 94.31 338 GLY B C 1
ATOM 6121 O O . GLY B 1 338 ? -3.219 38.062 -7.93 1 94.31 338 GLY B O 1
ATOM 6122 N N . GLY B 1 339 ? -5.277 38.406 -7.027 1 95.25 339 GLY B N 1
ATOM 6123 C CA . GLY B 1 339 ? -5.891 37.281 -7.746 1 95.25 339 GLY B CA 1
ATOM 6124 C C . GLY B 1 339 ? -5.816 35.969 -6.996 1 95.25 339 GLY B C 1
ATOM 6125 O O . GLY B 1 339 ? -6.258 34.938 -7.496 1 95.25 339 GLY B O 1
ATOM 6126 N N . LEU B 1 340 ? -5.227 35.969 -5.828 1 95 340 LEU B N 1
ATOM 6127 C CA . LEU B 1 340 ? -5.055 34.75 -5.035 1 95 340 LEU B CA 1
ATOM 6128 C C . LEU B 1 340 ? -6.402 34.094 -4.727 1 95 340 LEU B C 1
ATOM 6130 O O . LEU B 1 340 ? -6.59 32.906 -4.949 1 95 340 LEU B O 1
ATOM 6134 N N . MET B 1 341 ? -7.469 34.938 -4.281 1 93.94 341 MET B N 1
ATOM 6135 C CA . MET B 1 341 ? -8.766 34.406 -3.875 1 93.94 341 MET B CA 1
ATOM 6136 C C . MET B 1 341 ? -9.531 33.844 -5.074 1 93.94 341 MET B C 1
ATOM 6138 O O . MET B 1 341 ? -10.148 32.781 -4.988 1 93.94 341 MET B O 1
ATOM 6142 N N . THR B 1 342 ? -9.445 34.594 -6.168 1 95.19 342 THR B N 1
ATOM 6143 C CA . THR B 1 342 ? -10.086 34.125 -7.391 1 95.19 342 THR B CA 1
ATOM 6144 C C . THR B 1 342 ? -9.477 32.812 -7.848 1 95.19 342 THR B C 1
ATOM 6146 O O . THR B 1 342 ? -10.195 31.875 -8.219 1 95.19 342 THR B O 1
ATOM 6149 N N . SER B 1 343 ? -8.133 32.719 -7.844 1 97.12 343 SER B N 1
ATOM 6150 C CA . SER B 1 343 ? -7.449 31.5 -8.242 1 97.12 343 SER B CA 1
ATOM 6151 C C . SER B 1 343 ? -7.793 30.344 -7.309 1 97.12 343 SER B C 1
ATOM 6153 O O . SER B 1 343 ? -7.953 29.203 -7.754 1 97.12 343 SER B O 1
ATOM 6155 N N . GLN B 1 344 ? -7.906 30.594 -6.035 1 97.5 344 GLN B N 1
ATOM 6156 C CA . GLN B 1 344 ? -8.25 29.562 -5.066 1 97.5 344 GLN B CA 1
ATOM 6157 C C . GLN B 1 344 ? -9.672 29.047 -5.297 1 97.5 344 GLN B C 1
ATOM 6159 O O . GLN B 1 344 ? -9.938 27.859 -5.125 1 97.5 344 GLN B O 1
ATOM 6164 N N . ILE B 1 345 ? -10.648 29.906 -5.664 1 97.5 345 ILE B N 1
ATOM 6165 C CA . ILE B 1 345 ? -12.016 29.5 -5.984 1 97.5 345 ILE B CA 1
ATOM 6166 C C . ILE B 1 345 ? -12.008 28.625 -7.227 1 97.5 345 ILE B C 1
ATOM 6168 O O . ILE B 1 345 ? -12.68 27.578 -7.258 1 97.5 345 ILE B O 1
ATOM 6172 N N . HIS B 1 346 ? -11.172 29 -8.25 1 98.06 346 HIS B N 1
ATOM 6173 C CA . HIS B 1 346 ? -11.062 28.172 -9.445 1 98.06 346 HIS B CA 1
ATOM 6174 C C . HIS B 1 346 ? -10.469 26.797 -9.125 1 98.06 346 HIS B C 1
ATOM 6176 O O . HIS B 1 346 ? -10.922 25.781 -9.656 1 98.06 346 HIS B O 1
ATOM 6182 N N . GLU B 1 347 ? -9.453 26.828 -8.289 1 98.25 347 GLU B N 1
ATOM 6183 C CA . GLU B 1 347 ? -8.836 25.578 -7.844 1 98.25 347 GLU B CA 1
ATOM 6184 C C . GLU B 1 347 ? -9.852 24.672 -7.145 1 98.25 347 GLU B C 1
ATOM 6186 O O . GLU B 1 347 ? -9.969 23.484 -7.469 1 98.25 347 GLU B O 1
ATOM 6191 N N . ALA B 1 348 ? -10.641 25.234 -6.215 1 98.31 348 ALA B N 1
ATOM 6192 C CA . ALA B 1 348 ? -11.617 24.469 -5.453 1 98.31 348 ALA B CA 1
ATOM 6193 C C . ALA B 1 348 ? -12.727 23.953 -6.359 1 98.31 348 ALA B C 1
ATOM 6195 O O . ALA B 1 348 ? -13.195 22.812 -6.188 1 98.31 348 ALA B O 1
ATOM 6196 N N . ARG B 1 349 ? -13.133 24.766 -7.27 1 98.44 349 ARG B N 1
ATOM 6197 C CA . ARG B 1 349 ? -14.164 24.344 -8.219 1 98.44 349 ARG B CA 1
ATOM 6198 C C . ARG B 1 349 ? -13.688 23.188 -9.078 1 98.44 349 ARG B C 1
ATOM 6200 O O . ARG B 1 349 ? -14.414 22.203 -9.258 1 98.44 349 ARG B O 1
ATOM 6207 N N . ALA B 1 350 ? -12.453 23.281 -9.633 1 98.69 350 ALA B N 1
ATOM 6208 C CA . ALA B 1 350 ? -11.883 22.203 -10.43 1 98.69 350 ALA B CA 1
ATOM 6209 C C . ALA B 1 350 ? -11.742 20.922 -9.602 1 98.69 350 ALA B C 1
ATOM 6211 O O . ALA B 1 350 ? -12.016 19.828 -10.102 1 98.69 350 ALA B O 1
ATOM 6212 N N . ASP B 1 351 ? -11.344 21.078 -8.445 1 98.44 351 ASP B N 1
ATOM 6213 C CA . ASP B 1 351 ? -11.18 19.922 -7.562 1 98.44 351 ASP B CA 1
ATOM 6214 C C . ASP B 1 351 ? -12.531 19.266 -7.277 1 98.44 351 ASP B C 1
ATOM 6216 O O . ASP B 1 351 ? -12.625 18.031 -7.242 1 98.44 351 ASP B O 1
ATOM 6220 N N . MET B 1 352 ? -13.617 20.062 -6.961 1 98.44 352 MET B N 1
ATOM 6221 C CA . MET B 1 352 ? -14.969 19.531 -6.773 1 98.44 352 MET B CA 1
ATOM 6222 C C . MET B 1 352 ? -15.414 18.75 -8 1 98.44 352 MET B C 1
ATOM 6224 O O . MET B 1 352 ? -15.906 17.625 -7.879 1 98.44 352 MET B O 1
ATOM 6228 N N . ARG B 1 353 ? -15.156 19.266 -9.164 1 98.62 353 ARG B N 1
ATOM 6229 C CA . ARG B 1 353 ? -15.555 18.609 -10.398 1 98.62 353 ARG B CA 1
ATOM 6230 C C . ARG B 1 353 ? -14.75 1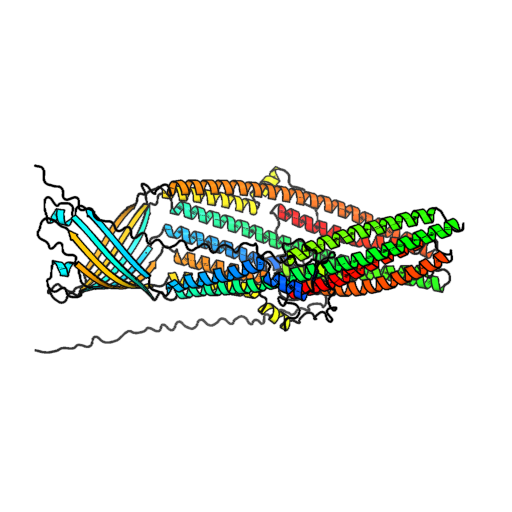7.328 -10.617 1 98.62 353 ARG B C 1
ATOM 6232 O O . ARG B 1 353 ? -15.297 16.312 -11.055 1 98.62 353 ARG B O 1
ATOM 6239 N N . ARG B 1 354 ? -13.406 17.375 -10.352 1 98.44 354 ARG B N 1
ATOM 6240 C CA . ARG B 1 354 ? -12.57 16.188 -10.406 1 98.44 354 ARG B CA 1
ATOM 6241 C C . ARG B 1 354 ? -13.141 15.07 -9.531 1 98.44 354 ARG B C 1
ATOM 6243 O O . ARG B 1 354 ? -13.25 13.922 -9.969 1 98.44 354 ARG B O 1
ATOM 6250 N N . THR B 1 355 ? -13.555 15.453 -8.352 1 98.62 355 THR B N 1
ATOM 6251 C CA . THR B 1 355 ? -14.062 14.477 -7.395 1 98.62 355 THR B CA 1
ATOM 6252 C C . THR B 1 355 ? -15.406 13.914 -7.859 1 98.62 355 THR B C 1
ATOM 6254 O O . THR B 1 355 ? -15.688 12.727 -7.66 1 98.62 355 THR B O 1
ATOM 6257 N N . ILE B 1 356 ? -16.234 14.781 -8.461 1 98.5 356 ILE B N 1
ATOM 6258 C CA . ILE B 1 356 ? -17.5 14.32 -9.016 1 98.5 356 ILE B CA 1
ATOM 6259 C C . ILE B 1 356 ? -17.25 13.25 -10.078 1 98.5 356 ILE B C 1
ATOM 6261 O O . ILE B 1 356 ? -17.891 12.195 -10.07 1 98.5 356 ILE B O 1
ATOM 6265 N N . HIS B 1 357 ? -16.266 13.445 -10.961 1 98.5 357 HIS B N 1
ATOM 6266 C CA . HIS B 1 357 ? -15.961 12.484 -12.023 1 98.5 357 HIS B CA 1
ATOM 6267 C C . HIS B 1 357 ? -15.328 11.219 -11.461 1 98.5 357 HIS B C 1
ATOM 6269 O O . HIS B 1 357 ? -15.562 10.125 -11.969 1 98.5 357 HIS B O 1
ATOM 6275 N N . GLN B 1 358 ? -14.5 11.383 -10.469 1 98.12 358 GLN B N 1
ATOM 6276 C CA . GLN B 1 358 ? -13.945 10.211 -9.797 1 98.12 358 GLN B CA 1
ATOM 6277 C C . GLN B 1 358 ? -15.055 9.359 -9.18 1 98.12 358 GLN B C 1
ATOM 6279 O O . GLN B 1 358 ? -15.008 8.125 -9.25 1 98.12 358 GLN B O 1
ATOM 6284 N N . ALA B 1 359 ? -16.062 10.039 -8.523 1 98 359 ALA B N 1
ATOM 6285 C CA . ALA B 1 359 ? -17.203 9.32 -7.957 1 98 359 ALA B CA 1
ATOM 6286 C C . ALA B 1 359 ? -17.969 8.562 -9.039 1 98 359 ALA B C 1
ATOM 6288 O O . ALA B 1 359 ? -18.406 7.43 -8.82 1 98 359 ALA B O 1
ATOM 6289 N N . GLU B 1 360 ? -18.109 9.125 -10.203 1 97.69 360 GLU B N 1
ATOM 6290 C CA . GLU B 1 360 ? -18.781 8.477 -11.328 1 97.69 360 GLU B CA 1
ATOM 6291 C C . GLU B 1 360 ? -17.984 7.254 -11.797 1 97.69 360 GLU B C 1
ATOM 6293 O O . GLU B 1 360 ? -18.578 6.215 -12.109 1 97.69 360 GLU B O 1
ATOM 6298 N N . ASP B 1 361 ? -16.672 7.355 -11.93 1 97.44 361 ASP B N 1
ATOM 6299 C CA . ASP B 1 361 ? -15.82 6.23 -12.305 1 97.44 361 ASP B CA 1
ATOM 6300 C C . ASP B 1 361 ? -15.945 5.09 -11.289 1 97.44 361 ASP B C 1
ATOM 6302 O O . ASP B 1 361 ? -16.016 3.922 -11.672 1 97.44 361 ASP B O 1
ATOM 6306 N N . ASP B 1 362 ? -16 5.484 -10.031 1 97 362 ASP B N 1
ATOM 6307 C CA . ASP B 1 362 ? -16.156 4.48 -8.984 1 97 362 ASP B CA 1
ATOM 6308 C C . ASP B 1 362 ? -17.5 3.762 -9.109 1 97 362 ASP B C 1
ATOM 6310 O O . ASP B 1 362 ? -17.578 2.543 -8.938 1 97 362 ASP B O 1
ATOM 6314 N N . ARG B 1 363 ? -18.484 4.516 -9.375 1 96.12 363 ARG B N 1
ATOM 6315 C CA . ARG B 1 363 ? -19.812 3.936 -9.57 1 96.12 363 ARG B CA 1
ATOM 6316 C C . ARG B 1 363 ? -19.797 2.934 -10.719 1 96.12 363 ARG B C 1
ATOM 6318 O O . ARG B 1 363 ? -20.328 1.828 -10.586 1 96.12 363 ARG B O 1
ATOM 6325 N N . LEU B 1 364 ? -19.156 3.252 -11.859 1 95.62 364 LEU B N 1
ATOM 6326 C CA . LEU B 1 364 ? -19.047 2.35 -13 1 95.62 364 LEU B CA 1
ATOM 6327 C C . LEU B 1 364 ? -18.281 1.092 -12.625 1 95.62 364 LEU B C 1
ATOM 6329 O O . LEU B 1 364 ? -18.656 -0.017 -13.008 1 95.62 364 LEU B O 1
ATOM 6333 N N . ARG B 1 365 ? -17.234 1.306 -11.898 1 96.75 365 ARG B N 1
ATOM 6334 C CA . ARG B 1 365 ? -16.422 0.176 -11.461 1 96.75 365 ARG B CA 1
ATOM 6335 C C . ARG B 1 365 ? -17.219 -0.767 -10.57 1 96.75 365 ARG B C 1
ATOM 6337 O O . ARG B 1 365 ? -17.172 -1.985 -10.75 1 96.75 365 ARG B O 1
ATOM 6344 N N . ILE B 1 366 ? -18 -0.205 -9.617 1 96.25 366 ILE B N 1
ATOM 6345 C CA . ILE B 1 366 ? -18.797 -1.005 -8.688 1 96.25 366 ILE B CA 1
ATOM 6346 C C . ILE B 1 366 ? -19.875 -1.775 -9.445 1 96.25 366 ILE B C 1
ATOM 6348 O O . ILE B 1 366 ? -20.078 -2.965 -9.195 1 96.25 366 ILE B O 1
ATOM 6352 N N . LEU B 1 367 ? -20.516 -1.154 -10.445 1 94.31 367 LEU B N 1
ATOM 6353 C CA . LEU B 1 367 ? -21.531 -1.81 -11.25 1 94.31 367 LEU B CA 1
ATOM 6354 C C . LEU B 1 367 ? -20.938 -2.959 -12.055 1 94.31 367 LEU B C 1
ATOM 6356 O O . LEU B 1 367 ? -21.547 -4.035 -12.148 1 94.31 367 LEU B O 1
ATOM 6360 N N . ALA B 1 368 ? -19.766 -2.779 -12.609 1 95.25 368 ALA B N 1
ATOM 6361 C CA . ALA B 1 368 ? -19.078 -3.838 -13.352 1 95.25 368 ALA B CA 1
ATOM 6362 C C . ALA B 1 368 ? -18.719 -5 -12.43 1 95.25 368 ALA B C 1
ATOM 6364 O O . ALA B 1 368 ? -18.891 -6.168 -12.805 1 95.25 368 ALA B O 1
ATOM 6365 N N . LEU B 1 369 ? -18.203 -4.66 -11.281 1 95.38 369 LEU B N 1
ATOM 6366 C CA . LEU B 1 369 ? -17.828 -5.688 -10.32 1 95.38 369 LEU B CA 1
ATOM 6367 C C . LEU B 1 369 ? -19.047 -6.527 -9.922 1 95.38 369 LEU B C 1
ATOM 6369 O O . LEU B 1 369 ? -18.938 -7.746 -9.773 1 95.38 369 LEU B O 1
ATOM 6373 N N . ILE B 1 370 ? -20.219 -5.867 -9.727 1 93.06 370 ILE B N 1
ATOM 6374 C CA . ILE B 1 370 ? -21.438 -6.578 -9.359 1 93.06 370 ILE B CA 1
ATOM 6375 C C . ILE B 1 370 ? -21.844 -7.527 -10.492 1 93.06 370 ILE B C 1
ATOM 6377 O O . ILE B 1 370 ? -22.141 -8.695 -10.25 1 93.06 370 ILE B O 1
ATOM 6381 N N . ARG B 1 371 ? -21.812 -7.094 -11.734 1 92.06 371 ARG B N 1
ATOM 6382 C CA . ARG B 1 371 ? -22.172 -7.922 -12.883 1 92.06 371 ARG B CA 1
ATOM 6383 C C . ARG B 1 371 ? -21.203 -9.086 -13.047 1 92.06 371 ARG B C 1
ATOM 6385 O O . ARG B 1 371 ? -21.625 -10.219 -13.273 1 92.06 371 ARG B O 1
ATOM 6392 N N . ASP B 1 372 ? -19.906 -8.789 -12.938 1 94.19 372 ASP B N 1
ATOM 6393 C CA . ASP B 1 372 ? -18.891 -9.836 -13.039 1 94.19 372 ASP B CA 1
ATOM 6394 C C . ASP B 1 372 ? -19.094 -10.906 -11.969 1 94.19 372 ASP B C 1
ATOM 6396 O O . ASP B 1 372 ? -19.016 -12.102 -12.258 1 94.19 372 ASP B O 1
ATOM 6400 N N . ALA B 1 373 ? -19.375 -10.445 -10.766 1 94.56 373 ALA B N 1
ATOM 6401 C CA . ALA B 1 373 ? -19.578 -11.383 -9.664 1 94.56 373 ALA B CA 1
ATOM 6402 C C . ALA B 1 373 ? -20.812 -12.242 -9.898 1 94.56 373 ALA B C 1
ATOM 6404 O O . ALA B 1 373 ? -20.812 -13.438 -9.586 1 94.56 373 ALA B O 1
ATOM 6405 N N . ALA B 1 374 ? -21.859 -11.641 -10.469 1 91.69 374 ALA B N 1
ATOM 6406 C CA . ALA B 1 374 ? -23.078 -12.398 -10.789 1 91.69 374 ALA B CA 1
ATOM 6407 C C . ALA B 1 374 ? -22.797 -13.461 -11.852 1 91.69 374 ALA B C 1
ATOM 6409 O O . ALA B 1 374 ? -23.25 -14.602 -11.727 1 91.69 374 ALA B O 1
ATOM 6410 N N . LEU B 1 375 ? -22 -13.102 -12.867 1 93.19 375 LEU B N 1
ATOM 6411 C CA . LEU B 1 375 ? -21.625 -14.039 -13.922 1 93.19 375 LEU B CA 1
ATOM 6412 C C . LEU B 1 375 ? -20.766 -15.172 -13.367 1 93.19 375 LEU B C 1
ATOM 6414 O O . LEU B 1 375 ? -20.922 -16.328 -13.766 1 93.19 375 LEU B O 1
ATOM 6418 N N . ASP B 1 376 ? -19.891 -14.805 -12.477 1 94 376 ASP B N 1
ATOM 6419 C CA . ASP B 1 376 ? -19.047 -15.82 -11.852 1 94 376 ASP B CA 1
ATOM 6420 C C . ASP B 1 376 ? -19.891 -16.828 -11.07 1 94 376 ASP B C 1
ATOM 6422 O O . ASP B 1 376 ? -19.625 -18.031 -11.109 1 94 376 ASP B O 1
ATOM 6426 N N . VAL B 1 377 ? -20.922 -16.344 -10.312 1 92.75 377 VAL B N 1
ATOM 6427 C CA . VAL B 1 377 ? -21.812 -17.234 -9.562 1 92.75 377 VAL B CA 1
ATOM 6428 C C . VAL B 1 377 ? -22.531 -18.188 -10.516 1 92.75 377 VAL B C 1
ATOM 6430 O O . VAL B 1 377 ? -22.609 -19.391 -10.281 1 92.75 377 VAL B O 1
ATOM 6433 N N . GLU B 1 378 ? -23 -17.641 -11.648 1 91.12 378 GLU B N 1
ATOM 6434 C CA . GLU B 1 378 ? -23.703 -18.453 -12.648 1 91.12 378 GLU B CA 1
ATOM 6435 C C . GLU B 1 378 ? -22.781 -19.5 -13.258 1 91.12 378 GLU B C 1
ATOM 6437 O O . GLU B 1 378 ? -23.141 -20.672 -13.375 1 91.12 378 GLU B O 1
ATOM 6442 N N . GLU B 1 379 ? -21.594 -19.047 -13.57 1 93.81 379 GLU B N 1
ATOM 6443 C CA . GLU B 1 379 ? -20.609 -19.969 -14.148 1 93.81 379 GLU B CA 1
ATOM 6444 C C . GLU B 1 379 ? -20.25 -21.078 -13.164 1 93.81 379 GLU B C 1
ATOM 6446 O O . GLU B 1 379 ? -20.219 -22.25 -13.539 1 93.81 379 GLU B O 1
ATOM 6451 N N . ASN B 1 380 ? -19.984 -20.703 -11.945 1 93.81 380 ASN B N 1
ATOM 6452 C CA . ASN B 1 380 ? -19.578 -21.688 -10.953 1 93.81 380 ASN B CA 1
ATOM 6453 C C . ASN B 1 380 ? -20.703 -22.641 -10.602 1 93.81 380 ASN B C 1
ATOM 6455 O O . ASN B 1 380 ? -20.453 -23.812 -10.312 1 93.81 380 ASN B O 1
ATOM 6459 N N . ARG B 1 381 ? -21.922 -22.203 -10.664 1 91.31 381 ARG B N 1
ATOM 6460 C CA . ARG B 1 381 ? -23.078 -23.078 -10.484 1 91.31 381 ARG B CA 1
ATOM 6461 C C . ARG B 1 381 ? -23.141 -24.125 -11.586 1 91.31 381 ARG B C 1
ATOM 6463 O O . ARG B 1 381 ? -23.328 -25.312 -11.305 1 91.31 381 ARG B O 1
ATOM 6470 N N . GLU B 1 382 ? -22.969 -23.688 -12.812 1 92.94 382 GLU B N 1
ATOM 6471 C CA . GLU B 1 382 ? -22.969 -24.609 -13.945 1 92.94 382 GLU B CA 1
ATOM 6472 C C . GLU B 1 382 ? -21.781 -25.562 -13.875 1 92.94 382 GLU B C 1
ATOM 6474 O O . GLU B 1 382 ? -21.922 -26.75 -14.156 1 92.94 382 GLU B O 1
ATOM 6479 N N . ARG B 1 383 ? -20.656 -25 -13.477 1 94.62 383 ARG B N 1
ATOM 6480 C CA . ARG B 1 383 ? -19.453 -25.828 -13.336 1 94.62 383 ARG B CA 1
ATOM 6481 C C . ARG B 1 383 ? -19.656 -26.922 -12.297 1 94.62 383 ARG B C 1
ATOM 6483 O O . ARG B 1 383 ? -19.25 -28.062 -12.492 1 94.62 383 ARG B O 1
ATOM 6490 N N . LEU B 1 384 ? -20.281 -26.562 -11.141 1 93.5 384 LEU B N 1
ATOM 6491 C CA . LEU B 1 384 ? -20.531 -27.562 -10.109 1 93.5 384 LEU B CA 1
ATOM 6492 C C . LEU B 1 384 ? -21.422 -28.672 -10.641 1 93.5 384 LEU B C 1
ATOM 6494 O O . LEU B 1 384 ? -21.141 -29.859 -10.445 1 93.5 384 LEU B O 1
ATOM 6498 N N . ARG B 1 385 ? -22.438 -28.375 -11.43 1 93.25 385 ARG B N 1
ATOM 6499 C CA . ARG B 1 385 ? -23.344 -29.359 -12.008 1 93.25 385 ARG B CA 1
ATOM 6500 C C . ARG B 1 385 ? -22.609 -30.281 -12.977 1 93.25 385 ARG B C 1
ATOM 6502 O O . ARG B 1 385 ? -22.766 -31.5 -12.914 1 93.25 385 ARG B O 1
ATOM 6509 N N . GLU B 1 386 ? -21.781 -29.641 -13.836 1 95.12 386 GLU B N 1
ATOM 6510 C CA . GLU B 1 386 ? -21.047 -30.422 -14.836 1 95.12 386 GLU B CA 1
ATOM 6511 C C . GLU B 1 386 ? -20.016 -31.328 -14.18 1 95.12 386 GLU B C 1
ATOM 6513 O O . GLU B 1 386 ? -19.828 -32.469 -14.594 1 95.12 386 GLU B O 1
ATOM 6518 N N . THR B 1 387 ? -19.328 -30.844 -13.164 1 95.44 387 THR B N 1
ATOM 6519 C CA . THR B 1 387 ? -18.297 -31.625 -12.508 1 95.44 387 THR B CA 1
ATOM 6520 C C . THR B 1 387 ? -18.922 -32.75 -11.695 1 95.44 387 THR B C 1
ATOM 6522 O O . THR B 1 387 ? -18.344 -33.844 -11.57 1 95.44 387 THR B O 1
ATOM 6525 N N . GLU B 1 388 ? -20.078 -32.531 -11.094 1 93.5 388 GLU B N 1
ATOM 6526 C CA . GLU B 1 388 ? -20.781 -33.594 -10.398 1 93.5 388 GLU B CA 1
ATOM 6527 C C . GLU B 1 388 ? -21.156 -34.719 -11.352 1 93.5 388 GLU B C 1
ATOM 6529 O O . GLU B 1 388 ? -20.984 -35.906 -11.031 1 93.5 388 GLU B O 1
ATOM 6534 N N . THR B 1 389 ? -21.578 -34.344 -12.547 1 95.44 389 THR B N 1
ATOM 6535 C CA . THR B 1 389 ? -21.906 -35.344 -13.57 1 95.44 389 THR B CA 1
ATOM 6536 C C . THR B 1 389 ? -20.641 -36.062 -14.047 1 95.44 389 THR B C 1
ATOM 6538 O O . THR B 1 389 ? -20.656 -37.281 -14.219 1 95.44 389 THR B O 1
ATOM 6541 N N . ALA B 1 390 ? -19.609 -35.25 -14.203 1 95 390 ALA B N 1
ATOM 6542 C CA . ALA B 1 390 ? -18.344 -35.844 -14.617 1 95 390 ALA B CA 1
ATOM 6543 C C . ALA B 1 390 ? -17.828 -36.844 -13.586 1 95 390 ALA B C 1
ATOM 6545 O O . ALA B 1 390 ? -17.25 -37.875 -13.945 1 95 390 ALA B O 1
ATOM 6546 N N . LEU B 1 391 ? -18 -36.531 -12.336 1 94.62 391 LEU B N 1
ATOM 6547 C CA . LEU B 1 391 ? -17.578 -37.438 -11.281 1 94.62 391 LEU B CA 1
ATOM 6548 C C . LEU B 1 391 ? -18.359 -38.75 -11.336 1 94.62 391 LEU B C 1
ATOM 6550 O O . LEU B 1 391 ? -17.781 -39.812 -11.227 1 94.62 391 LEU B O 1
ATOM 6554 N N . GLU B 1 392 ? -19.641 -38.688 -11.57 1 94.88 392 GLU B N 1
ATOM 6555 C CA . GLU B 1 392 ? -20.484 -39.875 -11.68 1 94.88 392 GLU B CA 1
ATOM 6556 C C . GLU B 1 392 ? -20.031 -40.75 -12.844 1 94.88 392 GLU B C 1
ATOM 6558 O O . GLU B 1 392 ? -19.922 -41.969 -12.688 1 94.88 392 GLU B O 1
ATOM 6563 N N . ASN B 1 393 ? -19.75 -40.094 -13.945 1 95.5 393 ASN B N 1
ATOM 6564 C CA . ASN B 1 393 ? -19.281 -40.844 -15.125 1 95.5 393 ASN B CA 1
ATOM 6565 C C . ASN B 1 393 ? -17.922 -41.469 -14.883 1 95.5 393 ASN B C 1
ATOM 6567 O O . ASN B 1 393 ? -17.688 -42.625 -15.289 1 95.5 393 ASN B O 1
ATOM 6571 N N . ALA B 1 394 ? -17.062 -40.719 -14.219 1 94.06 394 ALA B N 1
ATOM 6572 C CA . ALA B 1 394 ? -15.711 -41.219 -13.945 1 94.06 394 ALA B CA 1
ATOM 6573 C C . ALA B 1 394 ? -15.758 -42.375 -12.969 1 94.06 394 ALA B C 1
ATOM 6575 O O . ALA B 1 394 ? -15 -43.344 -13.109 1 94.06 394 ALA B O 1
ATOM 6576 N N . GLU B 1 395 ? -16.609 -42.312 -12.008 1 93.69 395 GLU B N 1
ATOM 6577 C CA . GLU B 1 395 ? -16.781 -43.406 -11.062 1 93.69 395 GLU B CA 1
ATOM 6578 C C . GLU B 1 395 ? -17.281 -44.656 -11.758 1 93.69 395 GLU B C 1
ATOM 6580 O O . GLU B 1 395 ? -16.766 -45.75 -11.516 1 93.69 395 GLU B O 1
ATOM 6585 N N . GLU B 1 396 ? -18.234 -44.5 -12.664 1 94.12 396 GLU B N 1
ATOM 6586 C CA . GLU B 1 396 ? -18.766 -45.625 -13.414 1 94.12 396 GLU B CA 1
ATOM 6587 C C . GLU B 1 396 ? -17.719 -46.219 -14.344 1 94.12 396 GLU B C 1
ATOM 6589 O O . GLU B 1 396 ? -17.562 -47.438 -14.422 1 94.12 396 GLU B O 1
ATOM 6594 N N . ASN B 1 397 ? -17.016 -45.344 -14.992 1 94.06 397 ASN B N 1
ATOM 6595 C CA . ASN B 1 397 ? -15.945 -45.781 -15.875 1 94.06 397 ASN B CA 1
ATOM 6596 C C . ASN B 1 397 ? -14.867 -46.562 -15.117 1 94.06 397 ASN B C 1
ATOM 6598 O O . ASN B 1 397 ? -14.438 -47.625 -15.57 1 94.06 397 ASN B O 1
ATOM 6602 N N . ASP B 1 398 ? -14.453 -46.031 -14.023 1 93.25 398 ASP B N 1
ATOM 6603 C CA . ASP B 1 398 ? -13.438 -46.688 -13.203 1 93.25 398 ASP B CA 1
ATOM 6604 C C . ASP B 1 398 ? -13.906 -48.062 -12.742 1 93.25 398 ASP B C 1
ATOM 6606 O O . ASP B 1 398 ? -13.156 -49.031 -12.812 1 93.25 398 ASP B O 1
ATOM 6610 N N . ARG B 1 399 ? -15.172 -48.219 -12.359 1 93 399 ARG B N 1
ATOM 6611 C CA . ARG B 1 399 ? -15.75 -49.5 -11.914 1 93 399 ARG B CA 1
ATOM 6612 C C . ARG B 1 399 ? -15.75 -50.5 -13.047 1 93 399 ARG B C 1
ATOM 6614 O O . ARG B 1 399 ? -15.359 -51.656 -12.852 1 93 399 ARG B O 1
ATOM 6621 N N . GLN B 1 400 ? -16.078 -50.062 -14.242 1 92.88 400 GLN B N 1
ATOM 6622 C CA . GLN B 1 400 ? -16.188 -50.969 -15.391 1 92.88 400 GLN B CA 1
ATOM 6623 C C . GLN B 1 400 ? -14.797 -51.438 -15.844 1 92.88 400 GLN B C 1
ATOM 6625 O O . GLN B 1 400 ? -14.602 -52.625 -16.109 1 92.88 400 GLN B O 1
ATOM 6630 N N . VAL B 1 401 ? -13.906 -50.438 -15.883 1 90.69 401 VAL B N 1
ATOM 6631 C CA . VAL B 1 401 ? -12.57 -50.781 -16.375 1 90.69 401 VAL B CA 1
ATOM 6632 C C . VAL B 1 401 ? -11.852 -51.656 -15.367 1 90.69 401 VAL B C 1
ATOM 6634 O O . VAL B 1 401 ? -11.133 -52.594 -15.75 1 90.69 401 VAL B O 1
ATOM 6637 N N . GLU B 1 402 ? -12.031 -51.438 -14.125 1 89.88 402 GLU B N 1
ATOM 6638 C CA . GLU B 1 402 ? -11.438 -52.281 -13.094 1 89.88 402 GLU B CA 1
ATOM 6639 C C . GLU B 1 402 ? -11.961 -53.719 -13.172 1 89.88 402 GLU B C 1
ATOM 6641 O O . GLU B 1 402 ? -11.203 -54.656 -13.039 1 89.88 402 GLU B O 1
ATOM 6646 N N . ALA B 1 403 ? -13.266 -53.875 -13.461 1 89.81 403 ALA B N 1
ATOM 6647 C CA . ALA B 1 403 ? -13.867 -55.188 -13.625 1 89.81 403 ALA B CA 1
ATOM 6648 C C . ALA B 1 403 ? -13.312 -55.906 -14.852 1 89.81 403 ALA B C 1
ATOM 6650 O O . ALA B 1 403 ? -13.016 -57.094 -14.812 1 89.81 403 ALA B O 1
ATOM 6651 N N . ALA B 1 404 ? -13.148 -55.156 -15.914 1 90.06 404 ALA B N 1
ATOM 6652 C CA . ALA B 1 404 ? -12.609 -55.719 -17.156 1 90.06 404 ALA B CA 1
ATOM 6653 C C . ALA B 1 404 ? -11.148 -56.125 -16.984 1 90.06 404 ALA B C 1
ATOM 6655 O O . ALA B 1 404 ? -10.711 -57.156 -17.516 1 90.06 404 ALA B O 1
ATOM 6656 N N . TYR B 1 405 ? -10.422 -55.344 -16.25 1 88.81 405 TYR B N 1
ATOM 6657 C CA . TYR B 1 405 ? -9.023 -55.656 -16 1 88.81 405 TYR B CA 1
ATOM 6658 C C . TYR B 1 405 ? -8.883 -56.938 -15.156 1 88.81 405 TYR B C 1
ATOM 6660 O O . TYR B 1 405 ? -8.047 -57.781 -15.445 1 88.81 405 TYR B O 1
ATOM 6668 N N . ARG B 1 406 ? -9.75 -57.094 -14.203 1 84.56 406 ARG B N 1
ATOM 6669 C CA . ARG B 1 406 ? -9.742 -58.281 -13.352 1 84.56 406 ARG B CA 1
ATOM 6670 C C . ARG B 1 406 ? -10.125 -59.531 -14.141 1 84.56 406 ARG B C 1
ATOM 6672 O O . ARG B 1 406 ? -9.594 -60.625 -13.906 1 84.56 406 ARG B O 1
ATOM 6679 N N . ALA B 1 407 ? -10.953 -59.281 -15.156 1 85.12 407 ALA B N 1
ATOM 6680 C CA . ALA B 1 407 ? -11.406 -60.375 -16.016 1 85.12 407 ALA B CA 1
ATOM 6681 C C . ALA B 1 407 ? -10.398 -60.656 -17.125 1 85.12 407 ALA B C 1
ATOM 6683 O O . ALA B 1 407 ? -10.531 -61.656 -17.859 1 85.12 407 ALA B O 1
ATOM 6684 N N . GLY B 1 408 ? -9.398 -59.75 -17.234 1 82.56 408 GLY B N 1
ATOM 6685 C CA . GLY B 1 408 ? -8.344 -59.938 -18.219 1 82.56 408 GLY B CA 1
ATOM 6686 C C . GLY B 1 408 ? -8.703 -59.406 -19.594 1 82.56 408 GLY B C 1
ATOM 6687 O O . GLY B 1 408 ? -8.031 -59.719 -20.578 1 82.56 408 GLY B O 1
ATOM 6688 N N . THR B 1 409 ? -9.766 -58.594 -19.625 1 85 409 THR B N 1
ATOM 6689 C CA . THR B 1 409 ? -10.234 -58.094 -20.922 1 85 409 THR B CA 1
ATOM 6690 C C . THR B 1 409 ? -9.836 -56.656 -21.125 1 85 409 THR B C 1
ATOM 6692 O O . THR B 1 409 ? -10.195 -56.031 -22.125 1 85 409 THR B O 1
ATOM 6695 N N . ALA B 1 410 ? -9.18 -56.031 -20.219 1 84.25 410 ALA B N 1
ATOM 6696 C CA . ALA B 1 410 ? -8.648 -54.656 -20.359 1 84.25 410 ALA B CA 1
ATOM 6697 C C . ALA B 1 410 ? -7.176 -54.625 -19.938 1 84.25 410 ALA B C 1
ATOM 6699 O O . ALA B 1 410 ? -6.691 -55.5 -19.25 1 84.25 410 ALA B O 1
ATOM 6700 N N . HIS B 1 411 ? -6.547 -53.656 -20.438 1 81 411 HIS B N 1
ATOM 6701 C CA . HIS B 1 411 ? -5.133 -53.5 -20.125 1 81 411 HIS B CA 1
ATOM 6702 C C . HIS B 1 411 ? -4.926 -52.594 -18.906 1 81 411 HIS B C 1
ATOM 6704 O O . HIS B 1 411 ? -5.828 -51.844 -18.516 1 81 411 HIS B O 1
ATOM 6710 N N . SER B 1 412 ? -3.758 -52.812 -18.344 1 81.06 412 SER B N 1
ATOM 6711 C CA . SER B 1 412 ? -3.398 -52.031 -17.156 1 81.06 412 SER B CA 1
ATOM 6712 C C . SER B 1 412 ? -3.436 -50.531 -17.453 1 81.06 412 SER B C 1
ATOM 6714 O O . SER B 1 412 ? -3.871 -49.75 -16.609 1 81.06 412 SER B O 1
ATOM 6716 N N . VAL B 1 413 ? -3.121 -50.188 -18.672 1 78.31 413 VAL B N 1
ATOM 6717 C CA . VAL B 1 413 ? -3.1 -48.781 -19.062 1 78.31 413 VAL B CA 1
ATOM 6718 C C . VAL B 1 413 ? -4.516 -48.188 -19.031 1 78.31 413 VAL B C 1
ATOM 6720 O O . VAL B 1 413 ? -4.711 -47.031 -18.656 1 78.31 413 VAL B O 1
ATOM 6723 N N . ASP B 1 414 ? -5.477 -49.031 -19.312 1 85.44 414 ASP B N 1
ATOM 6724 C CA . ASP B 1 414 ? -6.871 -48.594 -19.266 1 85.44 414 ASP B CA 1
ATOM 6725 C C . ASP B 1 414 ? -7.32 -48.344 -17.828 1 85.44 414 ASP B C 1
ATOM 6727 O O . ASP B 1 414 ? -8.023 -47.344 -17.562 1 85.44 414 ASP B O 1
ATOM 6731 N N . ALA B 1 415 ? -6.898 -49.219 -17 1 85.75 415 ALA B N 1
ATOM 6732 C CA . ALA B 1 415 ? -7.25 -49.062 -15.586 1 85.75 415 ALA B CA 1
ATOM 6733 C C . ALA B 1 415 ? -6.602 -47.812 -14.992 1 85.75 415 ALA B C 1
ATOM 6735 O O . ALA B 1 415 ? -7.246 -47.062 -14.258 1 85.75 415 ALA B O 1
ATOM 6736 N N . ILE B 1 416 ? -5.41 -47.562 -15.328 1 85.06 416 ILE B N 1
ATOM 6737 C CA . ILE B 1 416 ? -4.684 -46.406 -14.82 1 85.06 416 ILE B CA 1
ATOM 6738 C C . ILE B 1 416 ? -5.32 -45.125 -15.352 1 85.06 416 ILE B C 1
ATOM 6740 O O . ILE B 1 416 ? -5.473 -44.156 -14.617 1 85.06 416 ILE B O 1
ATOM 6744 N N . ASP B 1 417 ? -5.684 -45.094 -16.562 1 83.94 417 ASP B N 1
ATOM 6745 C CA . ASP B 1 417 ? -6.348 -43.938 -17.172 1 83.94 417 ASP B CA 1
ATOM 6746 C C . ASP B 1 417 ? -7.664 -43.625 -16.453 1 83.94 417 ASP B C 1
ATOM 6748 O O . ASP B 1 417 ? -7.977 -42.469 -16.188 1 83.94 417 ASP B O 1
ATOM 6752 N N . ALA B 1 418 ? -8.367 -44.719 -16.234 1 89.31 418 ALA B N 1
ATOM 6753 C CA . ALA B 1 418 ? -9.641 -44.562 -15.547 1 89.31 418 ALA B CA 1
ATOM 6754 C C . ALA B 1 418 ? -9.438 -44.031 -14.125 1 89.31 418 ALA B C 1
ATOM 6756 O O . ALA B 1 418 ? -10.18 -43.156 -13.664 1 89.31 418 ALA B O 1
ATOM 6757 N N . GLU B 1 419 ? -8.469 -44.531 -13.484 1 89.5 419 GLU B N 1
ATOM 6758 C CA . GLU B 1 419 ? -8.141 -44.094 -12.133 1 89.5 419 GLU B CA 1
ATOM 6759 C C . GLU B 1 419 ? -7.719 -42.625 -12.125 1 89.5 419 GLU B C 1
ATOM 6761 O O . GLU B 1 419 ? -8.109 -41.844 -11.242 1 89.5 419 GLU B O 1
ATOM 6766 N N . THR B 1 420 ? -6.898 -42.25 -13.055 1 87.5 420 THR B N 1
ATOM 6767 C CA . THR B 1 420 ? -6.445 -40.875 -13.188 1 87.5 420 THR B CA 1
ATOM 6768 C C . THR B 1 420 ? -7.621 -39.938 -13.445 1 87.5 420 THR B C 1
ATOM 6770 O O . THR B 1 420 ? -7.703 -38.875 -12.867 1 87.5 420 THR B O 1
ATOM 6773 N N . ALA B 1 421 ? -8.445 -40.406 -14.281 1 89.5 421 ALA B N 1
ATOM 6774 C CA . ALA B 1 421 ? -9.641 -39.625 -14.578 1 89.5 421 ALA B CA 1
ATOM 6775 C C . ALA B 1 421 ? -10.508 -39.438 -13.336 1 89.5 421 ALA B C 1
ATOM 6777 O O . ALA B 1 421 ? -11.047 -38.375 -13.102 1 89.5 421 ALA B O 1
ATOM 6778 N N . LEU B 1 422 ? -10.68 -40.5 -12.562 1 91.75 422 LEU B N 1
ATOM 6779 C CA . LEU B 1 422 ? -11.469 -40.438 -11.336 1 91.75 422 LEU B CA 1
ATOM 6780 C C . LEU B 1 422 ? -10.828 -39.5 -10.328 1 91.75 422 LEU B C 1
ATOM 6782 O O . LEU B 1 422 ? -11.516 -38.688 -9.695 1 91.75 422 LEU B O 1
ATOM 6786 N N . ARG B 1 423 ? -9.578 -39.594 -10.219 1 91.12 423 ARG B N 1
ATOM 6787 C CA . ARG B 1 423 ? -8.852 -38.688 -9.312 1 91.12 423 ARG B CA 1
ATOM 6788 C C . ARG B 1 423 ? -9.07 -37.25 -9.688 1 91.12 423 ARG B C 1
ATOM 6790 O O . ARG B 1 423 ? -9.359 -36.406 -8.82 1 91.12 423 ARG B O 1
ATOM 6797 N N . ARG B 1 424 ? -8.922 -36.938 -10.906 1 91.81 424 ARG B N 1
ATOM 6798 C CA . ARG B 1 424 ? -9.117 -35.562 -11.398 1 91.81 424 ARG B CA 1
ATOM 6799 C C . ARG B 1 424 ? -10.547 -35.094 -11.164 1 91.81 424 ARG B C 1
ATOM 6801 O O . ARG B 1 424 ? -10.773 -33.969 -10.75 1 91.81 424 ARG B O 1
ATOM 6808 N N . ALA B 1 425 ? -11.453 -36 -11.453 1 92.81 425 ALA B N 1
ATOM 6809 C CA . ALA B 1 425 ? -12.867 -35.656 -11.297 1 92.81 425 ALA B CA 1
ATOM 6810 C C . ALA B 1 425 ? -13.195 -35.344 -9.836 1 92.81 425 ALA B C 1
ATOM 6812 O O . ALA B 1 425 ? -13.961 -34.438 -9.555 1 92.81 425 ALA B O 1
ATOM 6813 N N . ARG B 1 426 ? -12.672 -36.125 -8.922 1 92.12 426 ARG B N 1
ATOM 6814 C CA . ARG B 1 426 ? -12.898 -35.875 -7.496 1 92.12 426 ARG B CA 1
ATOM 6815 C C . ARG B 1 426 ? -12.375 -34.531 -7.07 1 92.12 426 ARG B C 1
ATOM 6817 O O . ARG B 1 426 ? -13.07 -33.781 -6.387 1 92.12 426 ARG B O 1
ATOM 6824 N N . VAL B 1 427 ? -11.227 -34.125 -7.477 1 92.06 427 VAL B N 1
ATOM 6825 C CA . VAL B 1 427 ? -10.602 -32.844 -7.141 1 92.06 427 VAL B CA 1
ATOM 6826 C C . VAL B 1 427 ? -11.406 -31.703 -7.766 1 92.06 427 VAL B C 1
ATOM 6828 O O . VAL B 1 427 ? -11.609 -30.656 -7.137 1 92.06 427 VAL B O 1
ATOM 6831 N N . ASP B 1 428 ? -11.867 -31.969 -8.945 1 92.88 428 ASP B N 1
ATOM 6832 C CA . ASP B 1 428 ? -12.609 -30.953 -9.672 1 92.88 428 ASP B CA 1
ATOM 6833 C C . ASP B 1 428 ? -13.922 -30.625 -8.969 1 92.88 428 ASP B C 1
ATOM 6835 O O . ASP B 1 428 ? -14.305 -29.453 -8.883 1 92.88 428 ASP B O 1
ATOM 6839 N N . VAL B 1 429 ? -14.656 -31.641 -8.477 1 93.06 429 VAL B N 1
ATOM 6840 C CA . VAL B 1 429 ? -15.922 -31.406 -7.797 1 93.06 429 VAL B CA 1
ATOM 6841 C C . VAL B 1 429 ? -15.688 -30.641 -6.5 1 93.06 429 VAL B C 1
ATOM 6843 O O . VAL B 1 429 ? -16.438 -29.703 -6.176 1 93.06 429 VAL B O 1
ATOM 6846 N N . ASP B 1 430 ? -14.656 -31.031 -5.766 1 91.06 430 ASP B N 1
ATOM 6847 C CA . ASP B 1 430 ? -14.312 -30.328 -4.535 1 91.06 430 ASP B CA 1
ATOM 6848 C C . ASP B 1 430 ? -13.992 -28.859 -4.812 1 91.06 430 ASP B C 1
ATOM 6850 O O . ASP B 1 430 ? -14.477 -27.969 -4.105 1 91.06 430 ASP B O 1
ATOM 6854 N N . SER B 1 431 ? -13.195 -28.609 -5.84 1 94.75 431 SER B N 1
ATOM 6855 C CA . SER B 1 431 ? -12.852 -27.234 -6.223 1 94.75 431 SER B CA 1
ATOM 6856 C C . SER B 1 431 ? -14.086 -26.453 -6.629 1 94.75 431 SER B C 1
ATOM 6858 O O . SER B 1 431 ? -14.273 -25.312 -6.188 1 94.75 431 SER B O 1
ATOM 6860 N N . ALA B 1 432 ? -14.945 -27.078 -7.422 1 94 432 ALA B N 1
ATOM 6861 C CA . ALA B 1 432 ? -16.125 -26.391 -7.938 1 94 432 ALA B CA 1
ATOM 6862 C C . ALA B 1 432 ? -17.078 -26.031 -6.805 1 94 432 ALA B C 1
ATOM 6864 O O . ALA B 1 432 ? -17.656 -24.938 -6.805 1 94 432 ALA B O 1
ATOM 6865 N N . ARG B 1 433 ? -17.297 -26.922 -5.895 1 92.38 433 ARG B N 1
ATOM 6866 C CA . ARG B 1 433 ? -18.203 -26.703 -4.777 1 92.38 433 ARG B CA 1
ATOM 6867 C C . ARG B 1 433 ? -17.797 -25.469 -3.969 1 92.38 433 ARG B C 1
ATOM 6869 O O . ARG B 1 433 ? -18.609 -24.562 -3.752 1 92.38 433 ARG B O 1
ATOM 6876 N N . PHE B 1 434 ? -16.609 -25.391 -3.572 1 93.88 434 PHE B N 1
ATOM 6877 C CA . PHE B 1 434 ? -16.172 -24.328 -2.676 1 93.88 434 PHE B CA 1
ATOM 6878 C C . PHE B 1 434 ? -15.883 -23.047 -3.457 1 93.88 434 PHE B C 1
ATOM 6880 O O . PHE B 1 434 ? -15.984 -21.953 -2.914 1 93.88 434 PHE B O 1
ATOM 6887 N N . ASP B 1 435 ? -15.523 -23.141 -4.762 1 93.94 435 ASP B N 1
ATOM 6888 C CA . ASP B 1 435 ? -15.438 -21.969 -5.621 1 93.94 435 ASP B CA 1
ATOM 6889 C C . ASP B 1 435 ? -16.797 -21.266 -5.73 1 93.94 435 ASP B C 1
ATOM 6891 O O . ASP B 1 435 ? -16.859 -20.047 -5.766 1 93.94 435 ASP B O 1
ATOM 6895 N N . LEU B 1 436 ? -17.844 -22.125 -5.84 1 92.75 436 LEU B N 1
ATOM 6896 C CA . LEU B 1 436 ? -19.188 -21.562 -5.879 1 92.75 436 LEU B CA 1
ATOM 6897 C C . LEU B 1 436 ? -19.5 -20.797 -4.59 1 92.75 436 LEU B C 1
ATOM 6899 O O . LEU B 1 436 ? -20 -19.672 -4.633 1 92.75 436 LEU B O 1
ATOM 6903 N N . MET B 1 437 ? -19.141 -21.359 -3.473 1 92.56 437 MET B N 1
ATOM 6904 C CA . MET B 1 437 ? -19.391 -20.703 -2.189 1 92.56 437 MET B CA 1
ATOM 6905 C C . MET B 1 437 ? -18.625 -19.391 -2.098 1 92.56 437 MET B C 1
ATOM 6907 O O . MET B 1 437 ? -19.172 -18.375 -1.676 1 92.56 437 MET B O 1
ATOM 6911 N N . SER B 1 438 ? -17.359 -19.391 -2.488 1 94.25 438 SER B N 1
ATOM 6912 C CA . SER B 1 438 ? -16.547 -18.172 -2.48 1 94.25 438 SER B CA 1
ATOM 6913 C C . SER B 1 438 ? -17.109 -17.125 -3.428 1 94.25 438 SER B C 1
ATOM 6915 O O . SER B 1 438 ? -17.062 -15.93 -3.129 1 94.25 438 SER B O 1
ATOM 6917 N N . SER B 1 439 ? -17.594 -17.578 -4.578 1 94.38 439 SER B N 1
ATOM 6918 C CA . SER B 1 439 ? -18.141 -16.625 -5.543 1 94.38 439 SER B CA 1
ATOM 6919 C C . SER B 1 439 ? -19.406 -15.969 -5.012 1 94.38 439 SER B C 1
ATOM 6921 O O . SER B 1 439 ? -19.672 -14.805 -5.312 1 94.38 439 SER B O 1
ATOM 6923 N N . ILE B 1 440 ? -20.203 -16.688 -4.234 1 91.69 440 ILE B N 1
ATOM 6924 C CA . ILE B 1 440 ? -21.406 -16.125 -3.619 1 91.69 440 ILE B CA 1
ATOM 6925 C C . ILE B 1 440 ? -21.016 -15.047 -2.613 1 91.69 440 ILE B C 1
ATOM 6927 O O . ILE B 1 440 ? -21.625 -13.984 -2.557 1 91.69 440 ILE B O 1
ATOM 6931 N N . VAL B 1 441 ? -20.016 -15.289 -1.829 1 93.25 441 VAL B N 1
ATOM 6932 C CA . VAL B 1 441 ? -19.484 -14.305 -0.888 1 93.25 441 VAL B CA 1
ATOM 6933 C C . VAL B 1 441 ? -19.031 -13.055 -1.645 1 93.25 441 VAL B C 1
ATOM 6935 O O . VAL B 1 441 ? -19.375 -11.93 -1.256 1 93.25 441 VAL B O 1
ATOM 6938 N N . ALA B 1 442 ? -18.281 -13.312 -2.766 1 94.75 442 ALA B N 1
ATOM 6939 C CA . ALA B 1 442 ? -17.797 -12.203 -3.584 1 94.75 442 ALA B CA 1
ATOM 6940 C C . ALA B 1 442 ? -18.953 -11.383 -4.141 1 94.75 442 ALA B C 1
ATOM 6942 O O . ALA B 1 442 ? -18.859 -10.156 -4.254 1 94.75 442 ALA B O 1
ATOM 6943 N N . TYR B 1 443 ? -20.047 -12.039 -4.453 1 93.31 443 TYR B N 1
ATOM 6944 C CA . TYR B 1 443 ? -21.219 -11.375 -4.996 1 93.31 443 TYR B CA 1
ATOM 6945 C C . TYR B 1 443 ? -21.875 -10.484 -3.949 1 93.31 443 TYR B C 1
ATOM 6947 O O . TYR B 1 443 ? -22.172 -9.312 -4.215 1 93.31 443 TYR B O 1
ATOM 6955 N N . HIS B 1 444 ? -22.047 -10.969 -2.76 1 92.31 444 HIS B N 1
ATOM 6956 C CA . HIS B 1 444 ? -22.641 -10.18 -1.682 1 92.31 444 HIS B CA 1
ATOM 6957 C C . HIS B 1 444 ? -21.734 -9.008 -1.309 1 92.31 444 HIS B C 1
ATOM 6959 O O . HIS B 1 444 ? -22.219 -7.926 -0.981 1 92.31 444 HIS B O 1
ATOM 6965 N N . TYR B 1 445 ? -20.422 -9.203 -1.343 1 95.31 445 TYR B N 1
ATOM 6966 C CA . TYR B 1 445 ? -19.469 -8.125 -1.104 1 95.31 445 TYR B CA 1
ATOM 6967 C C . TYR B 1 445 ? -19.609 -7.035 -2.16 1 95.31 445 TYR B C 1
ATOM 6969 O O . TYR B 1 445 ? -19.609 -5.844 -1.837 1 95.31 445 TYR B O 1
ATOM 6977 N N . ALA B 1 446 ? -19.672 -7.5 -3.441 1 94.75 446 ALA B N 1
ATOM 6978 C CA . ALA B 1 446 ? -19.812 -6.547 -4.539 1 94.75 446 ALA B CA 1
ATOM 6979 C C . ALA B 1 446 ? -21.094 -5.715 -4.387 1 94.75 446 ALA B C 1
ATOM 6981 O O . ALA B 1 446 ? -21.094 -4.523 -4.699 1 94.75 446 ALA B O 1
ATOM 6982 N N . LEU B 1 447 ? -22.172 -6.305 -3.893 1 92.25 447 LEU B N 1
ATOM 6983 C CA . LEU B 1 447 ? -23.453 -5.629 -3.699 1 92.25 447 LEU B CA 1
ATOM 6984 C C . LEU B 1 447 ? -23.391 -4.691 -2.498 1 92.25 447 LEU B C 1
ATOM 6986 O O . LEU B 1 447 ? -24.25 -3.809 -2.352 1 92.25 447 LEU B O 1
ATOM 6990 N N . GLY B 1 448 ? -22.422 -4.902 -1.681 1 92.25 448 GLY B N 1
ATOM 6991 C CA . GLY B 1 448 ? -22.328 -4.109 -0.464 1 92.25 448 GLY B CA 1
ATOM 6992 C C . GLY B 1 448 ? -23.266 -4.598 0.628 1 92.25 448 GLY B C 1
ATOM 6993 O O . GLY B 1 448 ? -23.609 -3.846 1.547 1 92.25 448 GLY B O 1
ATOM 6994 N N . THR B 1 449 ? -23.734 -5.836 0.637 1 87.5 449 THR B N 1
ATOM 6995 C CA . THR B 1 449 ? -24.734 -6.348 1.572 1 87.5 449 THR B CA 1
ATOM 6996 C C . THR B 1 449 ? -24.141 -7.449 2.445 1 87.5 449 THR B C 1
ATOM 6998 O O . THR B 1 449 ? -24.859 -8.117 3.188 1 87.5 449 THR B O 1
ATOM 7001 N N . LEU B 1 450 ? -22.828 -7.613 2.311 1 89.06 450 LEU B N 1
ATOM 7002 C CA . LEU B 1 450 ? -22.203 -8.695 3.07 1 89.06 450 LEU B CA 1
ATOM 7003 C C . LEU B 1 450 ? -22.266 -8.414 4.566 1 89.06 450 LEU B C 1
ATOM 7005 O O . LEU B 1 450 ? -21.906 -7.328 5.02 1 89.06 450 LEU B O 1
ATOM 7009 N N . THR B 1 451 ? -22.953 -9.344 5.277 1 84.75 451 THR B N 1
ATOM 7010 C CA . THR B 1 451 ? -23.062 -9.266 6.73 1 84.75 451 THR B CA 1
ATOM 7011 C C . THR B 1 451 ? -22.578 -10.562 7.375 1 84.75 451 THR B C 1
ATOM 7013 O O . THR B 1 451 ? -22.344 -11.555 6.688 1 84.75 451 THR B O 1
ATOM 7016 N N . SER B 1 452 ? -22.266 -10.438 8.641 1 82.38 452 SER B N 1
ATOM 7017 C CA . SER B 1 452 ? -21.797 -11.609 9.367 1 82.38 452 SER B CA 1
ATOM 7018 C C . SER B 1 452 ? -22.781 -12.766 9.266 1 82.38 452 SER B C 1
ATOM 7020 O O . SER B 1 452 ? -24 -12.547 9.266 1 82.38 452 SER B O 1
ATOM 7022 N N . PRO B 1 453 ? -22.141 -13.898 9.086 1 71.06 453 PRO B N 1
ATOM 7023 C CA . PRO B 1 453 ? -23.047 -15.055 9.047 1 71.06 453 PRO B CA 1
ATOM 7024 C C . PRO B 1 453 ? -23.828 -15.234 10.344 1 71.06 453 PRO B C 1
ATOM 7026 O O . PRO B 1 453 ? -23.281 -15.047 11.43 1 71.06 453 PRO B O 1
ATOM 7029 N N . GLY B 1 454 ? -25.234 -15.406 10.273 1 57.28 454 GLY B N 1
ATOM 7030 C CA . GLY B 1 454 ? -26.109 -15.562 11.43 1 57.28 454 GLY B CA 1
ATOM 7031 C C . GLY B 1 454 ? -26.656 -14.25 11.938 1 57.28 454 GLY B C 1
ATOM 7032 O O . GLY B 1 454 ? -27.359 -14.219 12.953 1 57.28 454 GLY B O 1
ATOM 7033 N N . ALA B 1 455 ? -26.156 -13.125 11.445 1 48.09 455 ALA B N 1
ATOM 7034 C CA . ALA B 1 455 ? -26.75 -11.859 11.875 1 48.09 455 ALA B CA 1
ATOM 7035 C C . ALA B 1 455 ? -28.203 -11.75 11.414 1 48.09 455 ALA B C 1
ATOM 7037 O O . ALA B 1 455 ? -28.531 -12.117 10.281 1 48.09 455 ALA B O 1
ATOM 7038 N N . PRO B 1 456 ? -29.188 -11.336 12.5 1 39.03 456 PRO B N 1
ATOM 7039 C CA . PRO B 1 456 ? -30.594 -11.242 12.07 1 39.03 456 PRO B CA 1
ATOM 7040 C C . PRO B 1 456 ? -30.797 -10.242 10.93 1 39.03 456 PRO B C 1
ATOM 7042 O O . PRO B 1 456 ? -30 -9.32 10.766 1 39.03 456 PRO B O 1
#